Protein AF-0000000086747877 (afdb_homodimer)

Secondary structure (DSSP, 8-state):
-HHHHHHHHHHHHH-SSHHHHHHHHHHHHHHHHT-SEEEEEEEETTTTEEEEEEEESS---TT---EEETTSHHHHHHHHHTS-EEES-GGGSTT----GGGT-TT--EEEEEEEEETTEEEEEEEEEESS-----HHHHHHHHHHHHHHHHHHHHHHHHHTTSS---SEEE-EEEE--EEEEEEE----SPPGGG----B-S-HHHHHHHHHHHHHHHHHHHHHHHHHHHHTT-HHHHHHHHHHHHHHT-HHHHHHHHHHHHTTB-HHHHHHHHHHHHHHHHHSSS-HHHHHHHHHHHHHHHHHHHHH--S--------SSEEEEESS--HHHHHHS-GGGEEEEEESS--TTSHHHHHHHHHT--EEES----HHHHTTSEEEEETTTTEEEES--HHHHHHHHHHHHHHHHHHHHHHHTTTSPPB-TT--B-EEEEEESS-HHHHHHHGGG-S-EEEEETHHHHHHSSSPPPHHHHHHHHHHHHHHSTTS-EEEEPP--BTTB-BTTB----SSGGGSS-THHHHHH-HHHHHHHHHHHHHHTTTT--EEEEE-S--SHHHHHHHHHHHHHHHHHHHHHHTS--PPPEEEEEE-SGGGGG-HHHHTTT-SEEEE-HHHHHHHHHT--TT-TTTGGG--TT-HHHHHHHHHHHHHHHHHT-EEEE-SHHHHSHHHHHHHHHHT--EEEE-GGGHHHHHHHHHT--HHHHHHHHHHHTT--SHHHHHHHHHHHHHHTT-GGGTTTT-/-HHHHHHHHHHHHH-SSHHHHHHHHHHHHHHHHT-SEEEEEEEETTTTEEEEEEEESS---TTPPPEEETTSHHHHHHHHHTS-EEES-GGGSTT----GGGT-TT--EEEEEEEEETTEEEEEEEEEESS-----HHHHHHHHHHHHHHHHHHHHHHHHHTTSS---SEEE-EEEE--EEEEEEE----SPPGGG----B-S-HHHHHHHHHHHHHHHHHHHHHHHHHHHHTT-HHHHHHHHHHHHHHT-HHHHHHHHHHHHTTB-HHHHHHHHHHHHHHHHHSSS-HHHHHHHHHHHHHHHHHHHHH--S--------SSEEEEESS--HHHHHHS-GGGEEEEEESS--TTSHHHHHHHHHT--EEES----HHHHTTSEEEEETTTTEEEES--HHHHHHHHHHHHHHHHHHHHHHHTTTSPPB-TT--B-EEEEEESS-HHHHHHHGGG-S-EEEEETHHHHHHSSSPPPHHHHHHHHHHHHHHSTTS-EEEEPP--BTTB-BTTB----SSGGGSS-THHHHHH-HHHHHHHHHHHHHHTTTT--EEEEE-S--SHHHHHHHHHHHHHHHHHHHHHHTS--PPPEEEEEE-SGGGGG-HHHHTTT-SEEEE-HHHHHHHHHT--TT-TTTGGG--TT-HHHHHHHHHHHHHHHHHT-EEEE-SHHHHSHHHHHHHHHHT--EEEE-GGGHHHHHHHHHT--HHHHHHHHHHHTT--SHHHHHHHHHHHHHHTT-GGGTGGG-

Radius of gyration: 33.47 Å; Cα contacts (8 Å, |Δi|>4): 2995; chains: 2; bounding box: 90×85×96 Å

Solvent-accessible surface area (backbone atoms only — not comparable to full-atom values): 74821 Å² total; per-residue (Å²): 101,60,68,52,46,49,49,42,50,49,52,36,68,65,38,89,44,70,69,58,15,41,41,48,40,22,46,51,48,19,61,68,66,70,41,60,24,15,35,36,30,39,49,37,78,87,80,44,26,27,35,61,74,29,58,29,73,53,52,73,60,87,94,59,86,48,70,37,46,48,82,41,26,55,66,13,47,21,54,73,65,39,30,70,44,76,32,35,45,37,80,77,39,87,48,52,59,87,52,77,78,31,69,62,83,67,53,20,11,34,38,34,32,38,15,49,44,82,68,35,73,50,22,37,42,35,36,30,24,58,62,75,39,65,78,50,56,67,55,50,14,46,49,51,34,49,27,53,56,42,17,59,56,49,52,53,42,54,54,72,16,77,76,75,46,66,71,64,42,65,46,68,31,43,50,67,13,52,43,68,40,75,32,32,20,38,41,84,71,79,54,51,54,63,85,74,56,59,91,43,74,44,91,55,48,67,60,37,48,52,46,44,51,50,13,46,50,50,43,31,50,47,23,48,49,48,16,48,50,23,43,72,67,69,32,48,47,62,11,43,53,23,46,47,49,29,48,56,63,63,29,62,65,55,49,47,53,35,50,51,36,25,72,74,29,31,28,48,58,31,20,40,38,54,48,28,48,49,50,18,44,57,25,42,68,33,86,45,67,59,31,34,52,44,16,46,47,38,43,49,50,35,17,48,37,41,41,54,54,49,74,63,75,70,69,70,77,74,70,64,77,56,22,23,39,27,31,59,64,72,48,66,64,58,59,68,70,43,61,67,90,27,49,49,26,40,41,23,28,47,44,63,60,59,33,75,39,37,53,50,41,38,50,67,61,31,19,20,28,23,34,24,84,63,58,35,78,76,40,37,76,28,49,30,39,40,30,10,54,68,6,35,36,29,48,64,56,52,68,70,55,46,52,52,49,50,51,51,44,51,50,47,52,51,48,50,52,57,22,53,71,55,31,63,51,82,41,27,32,59,82,59,52,75,38,46,46,22,27,45,46,71,69,48,70,70,59,48,64,72,42,53,74,47,39,62,29,33,57,34,29,52,49,39,53,62,46,54,47,40,83,33,49,71,30,45,67,58,46,16,53,54,49,27,52,56,47,62,74,39,51,91,27,50,35,27,40,32,51,62,53,40,31,48,68,40,62,34,84,67,54,78,76,91,59,70,36,26,82,26,42,64,26,16,43,56,42,35,66,32,36,49,46,63,38,42,39,51,48,35,16,52,55,62,33,28,69,83,60,64,34,50,28,43,30,42,39,62,44,54,53,58,66,58,54,54,54,48,51,53,50,50,53,50,28,49,52,53,47,25,61,75,66,71,43,90,71,85,81,60,52,41,28,41,29,48,28,26,54,19,37,64,66,39,44,66,67,40,47,82,73,37,64,32,38,32,31,33,47,58,54,26,40,27,33,32,51,42,29,36,67,74,37,84,85,35,27,83,74,54,52,77,62,26,40,33,49,50,55,50,50,42,50,40,48,52,45,28,58,73,51,67,38,50,63,36,34,59,17,66,48,45,41,32,62,67,40,34,53,50,41,46,42,65,62,57,50,33,36,10,20,45,74,85,30,49,29,57,46,40,50,50,36,45,60,36,45,68,73,60,38,45,56,50,39,62,53,47,74,66,34,74,40,41,66,56,34,50,51,54,49,50,52,51,30,45,75,58,73,48,32,72,72,52,56,77,56,110,102,62,68,52,46,51,50,42,52,47,51,35,67,66,37,90,42,70,68,58,17,41,43,48,41,22,46,49,47,18,63,66,67,70,41,61,25,16,35,37,29,39,48,37,78,89,79,46,27,28,34,61,73,28,59,29,72,51,52,73,62,87,92,58,85,51,70,37,46,48,82,40,26,56,67,13,48,19,54,72,66,38,30,71,45,76,30,35,44,39,79,76,38,89,50,52,59,88,54,77,76,32,68,61,82,66,54,21,11,34,40,33,34,39,16,49,43,81,67,34,72,49,24,39,41,35,37,31,25,58,60,73,40,66,77,50,58,67,54,52,14,48,50,51,34,49,26,53,57,42,16,60,56,49,52,53,43,54,54,71,17,77,77,76,45,65,70,66,42,64,46,67,30,43,51,68,13,54,42,66,39,76,32,32,20,38,41,84,70,80,52,52,55,62,84,74,55,58,91,43,73,43,91,55,47,66,59,37,48,52,45,44,51,50,12,47,50,50,43,32,50,47,22,47,51,50,16,47,51,22,43,72,66,69,32,50,44,63,12,41,54,23,46,47,50,28,48,56,62,64,28,63,64,55,48,47,54,34,51,51,35,23,72,74,27,32,28,49,58,31,20,42,39,53,49,29,48,49,51,17,44,56,25,43,67,34,85,45,68,60,31,34,51,44,16,47,48,36,43,49,49,36,18,48,37,42,41,54,54,48,74,61,75,69,70,70,79,74,69,63,76,56,21,23,40,28,32,58,63,73,46,66,66,59,59,69,70,43,61,66,91,26,50,48,28,39,41,20,28,48,46,64,60,58,33,74,42,36,54,50,41,38,55,66,61,29,19,19,29,23,32,27,85,63,59,37,78,75,38,38,77,28,49,30,38,41,30,10,54,68,5,34,35,28,46,65,55,52,68,68,56,47,51,52,50,50,50,50,46,52,49,46,51,52,49,50,51,57,20,54,72,55,30,64,50,82,40,27,31,60,82,58,52,74,38,46,44,22,27,45,46,68,71,49,69,70,59,49,65,73,42,52,76,47,38,62,28,34,57,33,29,52,50,39,53,63,46,54,44,39,81,33,49,70,29,46,66,60,47,17,53,54,49,26,52,57,45,60,75,39,52,91,26,50,34,26,40,33,51,62,52,40,31,48,68,39,63,34,83,64,56,78,76,90,61,70,35,28,81,26,44,63,25,15,43,56,41,35,66,32,36,48,48,62,38,44,38,51,47,33,16,51,54,62,32,28,70,83,60,65,33,51,29,43,30,41,38,60,44,55,53,58,66,59,54,54,52,49,49,52,50,51,52,49,27,50,53,52,48,25,61,74,65,72,44,90,72,84,83,60,51,41,27,41,31,48,27,25,53,21,37,65,66,38,44,66,69,41,46,84,72,39,62,32,37,34,31,32,48,60,53,26,38,27,34,31,51,42,31,37,66,73,38,83,86,36,26,83,76,53,51,77,61,26,38,35,48,49,54,50,51,40,50,40,49,53,45,27,58,74,49,68,38,51,64,35,33,58,17,69,48,45,41,32,63,67,41,33,53,52,40,46,43,66,63,57,48,32,37,10,19,44,73,84,30,47,29,57,46,40,50,51,37,46,58,35,47,66,72,60,39,44,56,50,39,62,53,47,74,66,35,74,40,41,67,54,33,51,50,53,50,48,52,52,30,46,73,58,73,47,33,72,72,53,54,76,58,109

pLDDT: mean 80.54, std 14.55, range [32.62, 98.56]

Sequence (1496 aa):
MLMRLREIVEKVAMATNLAEALELLVNETCLAMNTDVCSIYLADHQRRCYYLMATRGLKKPRGRIISLAFDEGVVGQVGQLSELINLADIRSHPSFKYLPQVKEDNFRAFLGVPVIYRRQLQGVLVVQQQEQRLFNESEESFMVTLATQLAVILAQAQTKGLFGHYRQTRIKALAISNGIVMAQGWQDCSQPSLEQVFEASTLDHVAERSRLIKALEDATAECRRLSKRFTTGSQKETAAIFDLYSYILNDPQLKQDLFSCIEQGYVAQWAVKQVIERYAEQFANLQDAYMRERASDLRALGQRLLFHLDDSPTVRHQWPEWFILVADELSANLLAEMPQERLAGVIVRDGATHSHSAILVRAMGIPAIMGADIQPELLHNRMLILDGFRGEVFIEPEPLISQEYKQIIEEEKALNKLAEGDVDQEARLKSGERILVQLNAGLSLKYELQIGNSIDGVGLYRTEISFMLHRGFPSEDEQKARYQEMLQLFPDKPVVLRTLDIGADKQLPYMPIREENPCLGWRGIRVTLDQPEIFLIQLRAMLRANVNTGNLKILLPMVTSMEEVDEAKRLIDRAKEEVEQILARQIPMPQLGVMIEVPSVIFLLPQLKNRVDFVSIGTNDLTQYLLAVDRNNTHVASLYDCLHPAVIRALKLVFENSQQAGLAISVCGEMAGSPMGALVLIGLGYRSLSMSGCSVPRIKYLLRHLEIAQVEKLMAEVLQAETSVRVKELSATFMEQHGVGGLVRGGIMLMRLREIVEKVAMATNLAEALELLVNETCLAMNTDVCSIYLADHQRRCYYLMATRGLKKPRGRIISLAFDEGVVGQVGQLSELINLADIRSHPSFKYLPQVKEDNFRAFLGVPVIYRRQLQGVLVVQQQEQRLFNESEESFMVTLATQLAVILAQAQTKGLFGHYRQTRIKALAISNGIVMAQGWQDCSQPSLEQVFEASTLDHVAERSRLIKALEDATAECRRLSKRFTTGSQKETAAIFDLYSYILNDPQLKQDLFSCIEQGYVAQWAVKQVIERYAEQFANLQDAYMRERASDLRALGQRLLFHLDDSPTVRHQWPEWFILVADELSANLLAEMPQERLAGVIVRDGATHSHSAILVRAMGIPAIMGADIQPELLHNRMLILDGFRGEVFIEPEPLISQEYKQIIEEEKALNKLAEGDVDQEARLKSGERILVQLNAGLSLKYELQIGNSIDGVGLYRTEISFMLHRGFPSEDEQKARYQEMLQLFPDKPVVLRTLDIGADKQLPYMPIREENPCLGWRGIRVTLDQPEIFLIQLRAMLRANVNTGNLKILLPMVTSMEEVDEAKRLIDRAKEEVEQILARQIPMPQLGVMIEVPSVIFLLPQLKNRVDFVSIGTNDLTQYLLAVDRNNTHVASLYDCLHPAVIRALKLVFENSQQAGLAISVCGEMAGSPMGALVLIGLGYRSLSMSGCSVPRIKYLLRHLEIAQVEKLMAEVLQAETSVRVKELSATFMEQHGVGGLVRGGI

Organism: NCBI:txid471575

Nearest PDB structures (foldseek):
  2wqd-assembly1_A-2  TM=7.455E-01  e=3.835E-37  Staphylococcus aureus
  2kx9-assembly1_A  TM=5.385E-01  e=4.037E-38  Escherichia coli K-12
  2l5h-assembly1_B  TM=5.417E-01  e=1.137E-37  Escherichia coli
  2hro-assembly1_A-2  TM=5.615E-01  e=1.285E-35  Staphylococcus carnosus
  2xz7-assembly1_A  TM=9.435E-01  e=6.106E-25  Caldanaerobacter subterraneus subsp. tengcongensis

Structure (mmCIF, N/CA/C/O backbone):
data_AF-0000000086747877-model_v1
#
loop_
_entity.id
_entity.type
_entity.pdbx_description
1 polymer 'phosphoenolpyruvate--protein phosphotransferase'
#
loop_
_atom_site.group_PDB
_atom_site.id
_atom_site.type_symbol
_atom_site.label_atom_id
_atom_site.label_alt_id
_atom_site.label_comp_id
_atom_site.label_asym_id
_atom_site.label_entity_id
_atom_site.label_seq_id
_atom_site.pdbx_PDB_ins_code
_atom_site.Cartn_x
_atom_site.Cartn_y
_atom_site.Cartn_z
_atom_site.occupancy
_atom_site.B_iso_or_equiv
_atom_site.auth_seq_id
_atom_site.auth_comp_id
_atom_site.auth_asym_id
_atom_site.auth_atom_id
_atom_site.pdbx_PDB_model_num
ATOM 1 N N . MET A 1 1 ? 10.438 31.875 -8.023 1 53.09 1 MET A N 1
ATOM 2 C CA . MET A 1 1 ? 11.539 30.938 -7.836 1 53.09 1 MET A CA 1
ATOM 3 C C . MET A 1 1 ? 11.062 29.5 -7.949 1 53.09 1 MET A C 1
ATOM 5 O O . MET A 1 1 ? 11.719 28.672 -8.586 1 53.09 1 MET A O 1
ATOM 9 N N . LEU A 1 2 ? 9.867 29.312 -7.617 1 51.78 2 LEU A N 1
ATOM 10 C CA . LEU A 1 2 ? 9.398 27.922 -7.633 1 51.78 2 LEU A CA 1
ATOM 11 C C . LEU A 1 2 ? 9.062 27.484 -9.055 1 51.78 2 LEU A C 1
ATOM 13 O O . LEU A 1 2 ? 9.367 26.359 -9.445 1 51.78 2 LEU A O 1
ATOM 17 N N . MET A 1 3 ? 8.438 28.438 -9.773 1 52.31 3 MET A N 1
ATOM 18 C CA . MET A 1 3 ? 8.141 28.094 -11.164 1 52.31 3 MET A CA 1
ATOM 19 C C . MET A 1 3 ? 9.43 27.844 -11.945 1 52.31 3 MET A C 1
ATOM 21 O O . MET A 1 3 ? 9.477 26.938 -12.789 1 52.31 3 MET A O 1
ATOM 25 N N . ARG A 1 4 ? 10.312 28.656 -11.484 1 63.5 4 ARG A N 1
ATOM 26 C CA . ARG A 1 4 ? 11.594 28.5 -12.156 1 63.5 4 ARG A CA 1
ATOM 27 C C . ARG A 1 4 ? 12.227 27.156 -11.812 1 63.5 4 ARG A C 1
ATOM 29 O O . ARG A 1 4 ? 12.891 26.531 -12.648 1 63.5 4 ARG A O 1
ATOM 36 N N . LEU A 1 5 ? 11.93 26.781 -10.641 1 69 5 LEU A N 1
ATOM 37 C CA . LEU A 1 5 ? 12.445 25.5 -10.203 1 69 5 LEU A CA 1
ATOM 38 C C . LEU A 1 5 ? 11.93 24.375 -11.086 1 69 5 LEU A C 1
ATOM 40 O O . LEU A 1 5 ? 12.703 23.531 -11.547 1 69 5 LEU A O 1
ATOM 44 N N . ARG A 1 6 ? 10.742 24.422 -11.266 1 60.44 6 ARG A N 1
ATOM 45 C CA . ARG A 1 6 ? 10.117 23.375 -12.07 1 60.44 6 ARG A CA 1
ATOM 46 C C . ARG A 1 6 ? 10.641 23.406 -13.5 1 60.44 6 ARG A C 1
ATOM 48 O O . ARG A 1 6 ? 10.898 22.344 -14.094 1 60.44 6 ARG A O 1
ATOM 55 N N . GLU A 1 7 ? 10.68 24.609 -13.938 1 64.19 7 GLU A N 1
ATOM 56 C CA . GLU A 1 7 ? 11.188 24.766 -15.297 1 64.19 7 GLU A CA 1
ATOM 57 C C . GLU A 1 7 ? 12.594 24.188 -15.422 1 64.19 7 GLU A C 1
ATOM 59 O O . GLU A 1 7 ? 12.914 23.547 -16.422 1 64.19 7 GLU A O 1
ATOM 64 N N . ILE A 1 8 ? 13.266 24.484 -14.445 1 74.38 8 ILE A N 1
ATOM 65 C CA . ILE A 1 8 ? 14.648 24.016 -14.469 1 74.38 8 ILE A CA 1
ATOM 66 C C . ILE A 1 8 ? 14.68 22.5 -14.445 1 74.38 8 ILE A C 1
ATOM 68 O O . ILE A 1 8 ? 15.359 21.875 -15.258 1 74.38 8 ILE A O 1
ATOM 72 N N . VAL A 1 9 ? 13.875 21.984 -13.594 1 71.69 9 VAL A N 1
ATOM 73 C CA . VAL A 1 9 ? 13.883 20.531 -13.422 1 71.69 9 VAL A CA 1
ATOM 74 C C . VAL A 1 9 ? 13.375 19.859 -14.695 1 71.69 9 VAL A C 1
ATOM 76 O O . VAL A 1 9 ? 13.922 18.844 -15.133 1 71.69 9 VAL A O 1
ATOM 79 N N . GLU A 1 10 ? 12.445 20.438 -15.219 1 63.12 10 GLU A N 1
ATOM 80 C CA . GLU A 1 10 ? 11.883 19.891 -16.453 1 63.12 10 GLU A CA 1
ATOM 81 C C . GLU A 1 10 ? 12.883 19.969 -17.594 1 63.12 10 GLU A C 1
ATOM 83 O O . GLU A 1 10 ? 13.008 19.016 -18.391 1 63.12 10 GLU A O 1
ATOM 88 N N . LYS A 1 11 ? 13.492 21.094 -17.688 1 68.06 11 LYS A N 1
ATOM 89 C CA . LYS A 1 11 ? 14.477 21.281 -18.734 1 68.06 11 LYS A CA 1
ATOM 90 C C . LYS A 1 11 ? 15.633 20.297 -18.609 1 68.06 11 LYS A C 1
ATOM 92 O O . LYS A 1 11 ? 16.109 19.75 -19.609 1 68.06 11 LYS A O 1
ATOM 97 N N . VAL A 1 12 ? 15.938 20.109 -17.391 1 72.12 12 VAL A N 1
ATOM 98 C CA . VAL A 1 12 ? 17.047 19.203 -17.109 1 72.12 12 VAL A CA 1
ATOM 99 C C . VAL A 1 12 ? 16.625 17.766 -17.422 1 72.12 12 VAL A C 1
ATOM 101 O O . VAL A 1 12 ? 17.406 17 -17.984 1 72.12 12 VAL A O 1
ATOM 104 N N . ALA A 1 13 ? 15.406 17.5 -17.047 1 63.75 13 ALA A N 1
ATOM 105 C CA . ALA A 1 13 ? 14.898 16.156 -17.266 1 63.75 13 ALA A CA 1
ATOM 106 C C . ALA A 1 13 ? 14.727 15.859 -18.75 1 63.75 13 ALA A C 1
ATOM 108 O O . ALA A 1 13 ? 14.867 14.719 -19.188 1 63.75 13 ALA A O 1
ATOM 109 N N . MET A 1 14 ? 14.461 16.859 -19.531 1 56.59 14 MET A N 1
ATOM 110 C CA . MET A 1 14 ? 14.188 16.734 -20.953 1 56.59 14 MET A CA 1
ATOM 111 C C . MET A 1 14 ? 15.484 16.703 -21.75 1 56.59 14 MET A C 1
ATOM 113 O O . MET A 1 14 ? 15.492 16.312 -22.922 1 56.59 14 MET A O 1
ATOM 117 N N . ALA A 1 15 ? 16.5 17.141 -21.141 1 59.69 15 ALA A N 1
ATOM 118 C CA . ALA A 1 15 ? 17.766 17.219 -21.859 1 59.69 15 ALA A CA 1
ATOM 119 C C . ALA A 1 15 ? 18.25 15.836 -22.266 1 59.69 15 ALA A C 1
ATOM 121 O O . ALA A 1 15 ? 18.094 14.867 -21.5 1 59.69 15 ALA A O 1
ATOM 122 N N . THR A 1 16 ? 18.578 15.734 -23.438 1 54.97 16 THR A N 1
ATOM 123 C CA . THR A 1 16 ? 18.984 14.461 -24.031 1 54.97 16 THR A CA 1
ATOM 124 C C . THR A 1 16 ? 20.344 14.023 -23.484 1 54.97 16 THR A C 1
ATOM 126 O O . THR A 1 16 ? 20.625 12.82 -23.391 1 54.97 16 THR A O 1
ATOM 129 N N . ASN A 1 17 ? 21.234 15.062 -23.234 1 63.62 17 ASN A N 1
ATOM 130 C CA . ASN A 1 17 ? 22.578 14.812 -22.75 1 63.62 17 ASN A CA 1
ATOM 131 C C . ASN A 1 17 ? 22.797 15.453 -21.375 1 63.62 17 ASN A C 1
ATOM 133 O O . ASN A 1 17 ? 22.297 16.547 -21.094 1 63.62 17 ASN A O 1
ATOM 137 N N . LEU A 1 18 ? 23.484 14.68 -20.5 1 73.75 18 LEU A N 1
ATOM 138 C CA . LEU A 1 18 ? 23.719 15.125 -19.125 1 73.75 18 LEU A CA 1
ATOM 139 C C . LEU A 1 18 ? 24.484 16.438 -19.109 1 73.75 18 LEU A C 1
ATOM 141 O O . LEU A 1 18 ? 24.188 17.328 -18.297 1 73.75 18 LEU A O 1
ATOM 145 N N . ALA A 1 19 ? 25.516 16.469 -19.984 1 74 19 ALA A N 1
ATOM 146 C CA . ALA A 1 19 ? 26.344 17.672 -20 1 74 19 ALA A CA 1
ATOM 147 C C . ALA A 1 19 ? 25.516 18.906 -20.328 1 74 19 ALA A C 1
ATOM 149 O O . ALA A 1 19 ? 25.672 19.969 -19.703 1 74 19 ALA A O 1
ATOM 150 N N . GLU A 1 20 ? 24.719 18.672 -21.312 1 77.44 20 GLU A N 1
ATOM 151 C CA . GLU A 1 20 ? 23.859 19.766 -21.703 1 77.44 20 GLU A CA 1
ATOM 152 C C . GLU A 1 20 ? 22.844 20.094 -20.609 1 77.44 20 GLU A C 1
ATOM 154 O O . GLU A 1 20 ? 22.531 21.266 -20.375 1 77.44 20 GLU A O 1
ATOM 159 N N . ALA A 1 21 ? 22.375 19.094 -20.031 1 80.81 21 ALA A N 1
ATOM 160 C CA . ALA A 1 21 ? 21.406 19.266 -18.953 1 80.81 21 ALA A CA 1
ATOM 161 C C . ALA A 1 21 ? 22.016 20.062 -17.797 1 80.81 21 ALA A C 1
ATOM 163 O O . ALA A 1 21 ? 21.359 20.938 -17.219 1 80.81 21 ALA A O 1
ATOM 164 N N . LEU A 1 22 ? 23.234 19.781 -17.516 1 86.44 22 LEU A N 1
ATOM 165 C CA . LEU A 1 22 ? 23.891 20.438 -16.391 1 86.44 22 LEU A CA 1
ATOM 166 C C . LEU A 1 22 ? 24.234 21.875 -16.719 1 86.44 22 LEU A C 1
ATOM 168 O O . LEU A 1 22 ? 24.188 22.75 -15.836 1 86.44 22 LEU A O 1
ATOM 172 N N . GLU A 1 23 ? 24.594 22.062 -17.953 1 86.44 23 GLU A N 1
ATOM 173 C CA . GLU A 1 23 ? 24.844 23.438 -18.375 1 86.44 23 GLU A CA 1
ATOM 174 C C . GLU A 1 23 ? 23.578 24.281 -18.281 1 86.44 23 GLU A C 1
ATOM 176 O O . GLU A 1 23 ? 23.641 25.438 -17.859 1 86.44 23 GLU A O 1
ATOM 181 N N . LEU A 1 24 ? 22.578 23.625 -18.719 1 86.06 24 LEU A N 1
ATOM 182 C CA . LEU A 1 24 ? 21.297 24.312 -18.641 1 86.06 24 LEU A CA 1
ATOM 183 C C . LEU A 1 24 ? 20.922 24.562 -17.172 1 86.06 24 LEU A C 1
ATOM 185 O O . LEU A 1 24 ? 20.375 25.625 -16.844 1 86.06 24 LEU A O 1
ATOM 189 N N . LEU A 1 25 ? 21.156 23.656 -16.359 1 88.19 25 LEU A N 1
ATOM 190 C CA . LEU A 1 25 ? 20.859 23.75 -14.938 1 88.19 25 LEU A CA 1
ATOM 191 C C . LEU A 1 25 ? 21.578 24.953 -14.312 1 88.19 25 LEU A C 1
ATOM 193 O O . LEU A 1 25 ? 20.953 25.766 -13.633 1 88.19 25 LEU A O 1
ATOM 197 N N . VAL A 1 26 ? 22.875 25.047 -14.555 1 91.69 26 VAL A N 1
ATOM 198 C CA . VAL A 1 26 ? 23.672 26.094 -13.906 1 91.69 26 VAL A CA 1
ATOM 199 C C . VAL A 1 26 ? 23.281 27.469 -14.469 1 91.69 26 VAL A C 1
ATOM 201 O O . VAL A 1 26 ? 23.281 28.469 -13.742 1 91.69 26 VAL A O 1
ATOM 204 N N . ASN A 1 27 ? 22.984 27.469 -15.703 1 89.56 27 ASN A N 1
ATOM 205 C CA . ASN A 1 27 ? 22.594 28.734 -16.312 1 89.56 27 ASN A CA 1
ATOM 206 C C . ASN A 1 27 ? 21.234 29.219 -15.773 1 89.56 27 ASN A C 1
ATOM 208 O O . ASN A 1 27 ? 21.094 30.391 -15.414 1 89.56 27 ASN A O 1
ATOM 212 N N . GLU A 1 28 ? 20.344 28.328 -15.789 1 88 28 GLU A N 1
ATOM 213 C CA . GLU A 1 28 ? 19 28.688 -15.336 1 88 28 GLU A CA 1
ATOM 214 C C . GLU A 1 28 ? 19 29.016 -13.844 1 88 28 GLU A C 1
ATOM 216 O O . GLU A 1 28 ? 18.234 29.875 -13.398 1 88 28 GLU A O 1
ATOM 221 N N . THR A 1 29 ? 19.734 28.344 -13.062 1 90.38 29 THR A N 1
ATOM 222 C CA . THR A 1 29 ? 19.828 28.609 -11.633 1 90.38 29 THR A CA 1
ATOM 223 C C . THR A 1 29 ? 20.406 30 -11.375 1 90.38 29 THR A C 1
ATOM 225 O O . THR A 1 29 ? 19.922 30.734 -10.508 1 90.38 29 THR A O 1
ATOM 228 N N . CYS A 1 30 ? 21.422 30.344 -12.117 1 89.5 30 CYS A N 1
ATOM 229 C CA . CYS A 1 30 ? 22.031 31.656 -12 1 89.5 30 CYS A CA 1
ATOM 230 C C . CYS A 1 30 ? 21.016 32.75 -12.312 1 89.5 30 CYS A C 1
ATOM 232 O O . CYS A 1 30 ? 20.969 33.781 -11.633 1 89.5 30 CYS A O 1
ATOM 234 N N . LEU A 1 31 ? 20.281 32.438 -13.273 1 85.5 31 LEU A N 1
ATOM 235 C CA . LEU A 1 31 ? 19.281 33.406 -13.688 1 85.5 31 LEU A CA 1
ATOM 236 C C . LEU A 1 31 ? 18.156 33.531 -12.656 1 85.5 31 LEU A C 1
ATOM 238 O O . LEU A 1 31 ? 17.703 34.625 -12.352 1 85.5 31 LEU A O 1
ATOM 242 N N . ALA A 1 32 ? 17.734 32.406 -12.172 1 84.25 32 ALA A N 1
ATOM 243 C CA . ALA A 1 32 ? 16.641 32.375 -11.219 1 84.25 32 ALA A CA 1
ATOM 244 C C . ALA A 1 32 ? 17.016 33.031 -9.898 1 84.25 32 ALA A C 1
ATOM 246 O O . ALA A 1 32 ? 16.188 33.688 -9.258 1 84.25 32 ALA A O 1
ATOM 247 N N . MET A 1 33 ? 18.266 32.875 -9.484 1 88.56 33 MET A N 1
ATOM 248 C CA . MET A 1 33 ? 18.703 33.375 -8.188 1 88.56 33 MET A CA 1
ATOM 249 C C . MET A 1 33 ? 19.453 34.719 -8.336 1 88.56 33 MET A C 1
ATOM 251 O O . MET A 1 33 ? 19.781 35.344 -7.344 1 88.56 33 MET A O 1
ATOM 255 N N . ASN A 1 34 ? 19.641 35.156 -9.547 1 85.88 34 ASN A N 1
ATOM 256 C CA . ASN A 1 34 ? 20.375 36.375 -9.836 1 85.88 34 ASN A CA 1
ATOM 257 C C . ASN A 1 34 ? 21.766 36.375 -9.195 1 85.88 34 ASN A C 1
ATOM 259 O O . ASN A 1 34 ? 22.109 37.281 -8.453 1 85.88 34 ASN A O 1
ATOM 263 N N . THR A 1 35 ? 22.406 35.344 -9.414 1 91.12 35 THR A N 1
ATOM 264 C CA . THR A 1 35 ? 23.75 35.188 -8.875 1 91.12 35 THR A CA 1
ATOM 265 C C . THR A 1 35 ? 24.797 35.281 -9.984 1 91.12 35 THR A C 1
ATOM 267 O O . THR A 1 35 ? 24.453 35.219 -11.164 1 91.12 35 THR A O 1
ATOM 270 N N . ASP A 1 36 ? 26.031 35.406 -9.641 1 90.62 36 ASP A N 1
ATOM 271 C CA . ASP A 1 36 ? 27.109 35.562 -10.617 1 90.62 36 ASP A CA 1
ATOM 272 C C . ASP A 1 36 ? 27.625 34.219 -11.102 1 90.62 36 ASP A C 1
ATOM 274 O O . ASP A 1 36 ? 28.016 34.062 -12.258 1 90.62 36 ASP A O 1
ATOM 278 N N . VAL A 1 37 ? 27.625 33.344 -10.148 1 91.75 37 VAL A N 1
ATOM 279 C CA . VAL A 1 37 ? 28.219 32.062 -10.477 1 91.75 37 VAL A CA 1
ATOM 280 C C . VAL A 1 37 ? 27.281 30.938 -10.008 1 91.75 37 VAL A C 1
ATOM 282 O O . VAL A 1 37 ? 26.656 31.047 -8.953 1 91.75 37 VAL A O 1
ATOM 285 N N . CYS A 1 38 ? 27.109 29.922 -10.711 1 93.75 38 CYS A N 1
ATOM 286 C CA . CYS A 1 38 ? 26.531 28.641 -10.32 1 93.75 38 CYS A CA 1
ATOM 287 C C . CYS A 1 38 ? 27.328 27.484 -10.883 1 93.75 38 CYS A C 1
ATOM 289 O O . CYS A 1 38 ? 27.641 27.453 -12.078 1 93.75 38 CYS A O 1
ATOM 291 N N . SER A 1 39 ? 27.75 26.594 -10.016 1 92.44 39 SER A N 1
ATOM 292 C CA . SER A 1 39 ? 28.547 25.453 -10.43 1 92.44 39 SER A CA 1
ATOM 293 C C . SER A 1 39 ? 28 24.141 -9.852 1 92.44 39 SER A C 1
ATOM 295 O O . SER A 1 39 ? 27.375 24.156 -8.789 1 92.44 39 SER A O 1
ATOM 297 N N . ILE A 1 40 ? 28.203 23.141 -10.555 1 92 40 ILE A N 1
ATOM 298 C CA . ILE A 1 40 ? 27.812 21.812 -10.062 1 92 40 ILE A CA 1
ATOM 299 C C . ILE A 1 40 ? 29.016 20.875 -10.117 1 92 40 ILE A C 1
ATOM 301 O O . ILE A 1 40 ? 29.703 20.797 -11.141 1 92 40 ILE A O 1
ATOM 305 N N . TYR A 1 41 ? 29.297 20.328 -9.016 1 90.12 41 TYR A N 1
ATOM 306 C CA . TYR A 1 41 ? 30.375 19.359 -8.867 1 90.12 41 TYR A CA 1
ATOM 307 C C . TYR A 1 41 ? 29.812 17.953 -8.688 1 90.12 41 TYR A C 1
ATOM 309 O O . TYR A 1 41 ? 28.938 17.734 -7.848 1 90.12 41 TYR A O 1
ATOM 317 N N . LEU A 1 42 ? 30.234 16.984 -9.422 1 88.88 42 LEU A N 1
ATOM 318 C CA . LEU A 1 42 ? 29.781 15.609 -9.281 1 88.88 42 LEU A CA 1
ATOM 319 C C . LEU A 1 42 ? 30.812 14.773 -8.523 1 88.88 42 LEU A C 1
ATOM 321 O O . LEU A 1 42 ? 32.031 14.953 -8.719 1 88.88 42 LEU A O 1
ATOM 325 N N . ALA A 1 43 ? 30.328 13.961 -7.688 1 88.06 43 ALA A N 1
ATOM 326 C CA . ALA A 1 43 ? 31.203 13.164 -6.836 1 88.06 43 ALA A CA 1
ATOM 327 C C . ALA A 1 43 ? 31.578 11.852 -7.512 1 88.06 43 ALA A C 1
ATOM 329 O O . ALA A 1 43 ? 30.719 11.172 -8.086 1 88.06 43 ALA A O 1
ATOM 330 N N . ASP A 1 44 ? 32.75 11.57 -7.57 1 78.25 44 ASP A N 1
ATOM 331 C CA . ASP A 1 44 ? 33.312 10.273 -7.957 1 78.25 44 ASP A CA 1
ATOM 332 C C . ASP A 1 44 ? 33.844 9.531 -6.742 1 78.25 44 ASP A C 1
ATOM 334 O O . ASP A 1 44 ? 34.969 9.812 -6.285 1 78.25 44 ASP A O 1
ATOM 338 N N . HIS A 1 45 ? 33.188 8.641 -6.273 1 79 45 HIS A N 1
ATOM 339 C CA . HIS A 1 45 ? 33.5 7.965 -5.023 1 79 45 HIS A CA 1
ATOM 340 C C . HIS A 1 45 ? 34.688 7.02 -5.215 1 79 45 HIS A C 1
ATOM 342 O O . HIS A 1 45 ? 35.406 6.715 -4.258 1 79 45 HIS A O 1
ATOM 348 N N . GLN A 1 46 ? 34.906 6.535 -6.395 1 69.62 46 GLN A N 1
ATOM 349 C CA . GLN A 1 46 ? 36.031 5.656 -6.664 1 69.62 46 GLN A CA 1
ATOM 350 C C . GLN A 1 46 ? 37.344 6.414 -6.562 1 69.62 46 GLN A C 1
ATOM 352 O O . GLN A 1 46 ? 38.281 5.941 -5.934 1 69.62 46 GLN A O 1
ATOM 357 N N . ARG A 1 47 ? 37.406 7.629 -7.207 1 74.12 47 ARG A N 1
ATOM 358 C CA . ARG A 1 47 ? 38.625 8.445 -7.215 1 74.12 47 ARG A CA 1
ATOM 359 C C . ARG A 1 47 ? 38.625 9.422 -6.047 1 74.12 47 ARG A C 1
ATOM 361 O O . ARG A 1 47 ? 39.625 10.125 -5.82 1 74.12 47 ARG A O 1
ATOM 368 N N . ARG A 1 48 ? 37.5 9.43 -5.285 1 81.88 48 ARG A N 1
ATOM 369 C CA . ARG A 1 48 ? 37.375 10.281 -4.113 1 81.88 48 ARG A CA 1
ATOM 370 C C . ARG A 1 48 ? 37.625 11.742 -4.465 1 81.88 48 ARG A C 1
ATOM 372 O O . ARG A 1 48 ? 38.438 12.406 -3.84 1 81.88 48 ARG A O 1
ATOM 379 N N . CYS A 1 49 ? 37 12.141 -5.504 1 86.38 49 CYS A N 1
ATOM 380 C CA . CYS A 1 49 ? 37.156 13.531 -5.918 1 86.38 49 CYS A CA 1
ATOM 381 C C . CYS A 1 49 ? 35.844 14.062 -6.504 1 86.38 49 CYS A C 1
ATOM 383 O O . CYS A 1 49 ? 34.938 13.289 -6.781 1 86.38 49 CYS A O 1
ATOM 385 N N . TYR A 1 50 ? 35.781 15.414 -6.602 1 88.81 50 TYR A N 1
ATOM 386 C CA . TYR A 1 50 ? 34.688 16.109 -7.27 1 88.81 50 TYR A CA 1
ATOM 387 C C . TYR A 1 50 ? 35.094 16.609 -8.641 1 88.81 50 TYR A C 1
ATOM 389 O O . TYR A 1 50 ? 36.219 17.094 -8.812 1 88.81 50 TYR A O 1
ATOM 397 N N . TYR A 1 51 ? 34.312 16.422 -9.633 1 85.25 51 TYR A N 1
ATOM 398 C CA . TYR A 1 51 ? 34.562 16.984 -10.961 1 85.25 51 TYR A CA 1
ATOM 399 C C . TYR A 1 51 ? 33.656 18.172 -11.227 1 85.25 51 TYR A C 1
ATOM 401 O O . TYR A 1 51 ? 32.438 18.109 -11 1 85.25 51 TYR A O 1
ATOM 409 N N . LEU A 1 52 ? 34.281 19.25 -11.562 1 88.69 52 LEU A N 1
ATOM 410 C CA . LEU A 1 52 ? 33.469 20.359 -12.031 1 88.69 52 LEU A CA 1
ATOM 411 C C . LEU A 1 52 ? 32.844 20.062 -13.383 1 88.69 52 LEU A C 1
ATOM 413 O O . LEU A 1 52 ? 33.531 20.016 -14.398 1 88.69 52 LEU A O 1
ATOM 417 N N . MET A 1 53 ? 31.609 19.906 -13.406 1 85.62 53 MET A N 1
ATOM 418 C CA . MET A 1 53 ? 30.938 19.438 -14.617 1 85.62 53 MET A CA 1
ATOM 419 C C . MET A 1 53 ? 30.406 20.609 -15.438 1 85.62 53 MET A C 1
ATOM 421 O O . MET A 1 53 ? 30.484 20.594 -16.672 1 85.62 53 MET A O 1
ATOM 425 N N . ALA A 1 54 ? 29.812 21.5 -14.758 1 87.69 54 ALA A N 1
ATOM 426 C CA . ALA A 1 54 ? 29.266 22.672 -15.422 1 87.69 54 ALA A CA 1
ATOM 427 C C . ALA A 1 54 ? 29.344 23.906 -14.523 1 87.69 54 ALA A C 1
ATOM 429 O O . ALA A 1 54 ? 29.266 23.797 -13.297 1 87.69 54 ALA A O 1
ATOM 430 N N . THR A 1 55 ? 29.594 25 -15.141 1 90.44 55 THR A N 1
ATOM 431 C CA . THR A 1 55 ? 29.656 26.234 -14.383 1 90.44 55 THR A CA 1
ATOM 432 C C . THR A 1 55 ? 29.266 27.438 -15.25 1 90.44 55 THR A C 1
ATOM 434 O O . THR A 1 55 ? 29.453 27.406 -16.469 1 90.44 55 THR A O 1
ATOM 437 N N . ARG A 1 56 ? 28.562 28.172 -14.68 1 90 56 ARG A N 1
ATOM 438 C CA . ARG A 1 56 ? 28.328 29.5 -15.234 1 90 56 ARG A CA 1
ATOM 439 C C . ARG A 1 56 ? 29.016 30.578 -14.414 1 90 56 ARG A C 1
ATOM 441 O O . ARG A 1 56 ? 28.844 30.656 -13.195 1 90 56 ARG A O 1
ATOM 448 N N . GLY A 1 57 ? 29.844 31.406 -15.078 1 84.88 57 GLY A N 1
ATOM 449 C CA . GLY A 1 57 ? 30.516 32.5 -14.383 1 84.88 57 GLY A CA 1
ATOM 450 C C . GLY A 1 57 ? 32 32.25 -14.188 1 84.88 57 GLY A C 1
ATOM 451 O O . GLY A 1 57 ? 32.812 33.188 -14.203 1 84.88 57 GLY A O 1
ATOM 452 N N . LEU A 1 58 ? 32.312 30.969 -13.891 1 81.75 58 LEU A N 1
ATOM 453 C CA . LEU A 1 58 ? 33.719 30.625 -13.766 1 81.75 58 LEU A CA 1
ATOM 454 C C . LEU A 1 58 ? 34.344 30.312 -15.125 1 81.75 58 LEU A C 1
ATOM 456 O O . LEU A 1 58 ? 33.625 30.078 -16.094 1 81.75 58 LEU A O 1
ATOM 460 N N . LYS A 1 59 ? 35.562 30.469 -15.211 1 76.12 59 LYS A N 1
ATOM 461 C CA . LYS A 1 59 ? 36.25 30.141 -16.469 1 76.12 59 LYS A CA 1
ATOM 462 C C . LYS A 1 59 ? 36.688 28.672 -16.469 1 76.12 59 LYS A C 1
ATOM 464 O O . LYS A 1 59 ? 37.5 28.266 -15.656 1 76.12 59 LYS A O 1
ATOM 469 N N . LYS A 1 60 ? 35.875 27.844 -17.062 1 71.31 60 LYS A N 1
ATOM 470 C CA . LYS A 1 60 ? 36.25 26.438 -17.219 1 71.31 60 LYS A CA 1
ATOM 471 C C . LYS A 1 60 ? 37.156 26.25 -18.453 1 71.31 60 LYS A C 1
ATOM 473 O O . LYS A 1 60 ? 36.75 26.547 -19.562 1 71.31 60 LYS A O 1
ATOM 478 N N . PRO A 1 61 ? 38.406 25.984 -18.172 1 61.09 61 PRO A N 1
ATOM 479 C CA . PRO A 1 61 ? 39.25 25.797 -19.359 1 61.09 61 PRO A CA 1
ATOM 480 C C . PRO A 1 61 ? 38.75 24.688 -20.266 1 61.09 61 PRO A C 1
ATOM 482 O O . PRO A 1 61 ? 38.219 23.688 -19.781 1 61.09 61 PRO A O 1
ATOM 485 N N . ARG A 1 62 ? 38.719 24.922 -21.641 1 59.97 62 ARG A N 1
ATOM 486 C CA . ARG A 1 62 ? 38.25 23.953 -22.625 1 59.97 62 ARG A CA 1
ATOM 487 C C . ARG A 1 62 ? 39.156 22.719 -22.625 1 59.97 62 ARG A C 1
ATOM 489 O O . ARG A 1 62 ? 40.375 22.828 -22.672 1 59.97 62 ARG A O 1
ATOM 496 N N . GLY A 1 63 ? 38.562 21.5 -22.359 1 61.38 63 GLY A N 1
ATOM 497 C CA . GLY A 1 63 ? 39.312 20.25 -22.516 1 61.38 63 GLY A CA 1
ATOM 498 C C . GLY A 1 63 ? 39.906 19.734 -21.219 1 61.38 63 GLY A C 1
ATOM 499 O O . GLY A 1 63 ? 40.375 18.609 -21.156 1 61.38 63 GLY A O 1
ATOM 500 N N . ARG A 1 64 ? 40 20.625 -20.188 1 61.75 64 ARG A N 1
ATOM 501 C CA . ARG A 1 64 ? 40.625 20.172 -18.953 1 61.75 64 ARG A CA 1
ATOM 502 C C . ARG A 1 64 ? 39.562 19.812 -17.906 1 61.75 64 ARG A C 1
ATOM 504 O O . ARG A 1 64 ? 38.594 20.531 -17.734 1 61.75 64 ARG A O 1
ATOM 511 N N . ILE A 1 65 ? 39.781 18.719 -17.281 1 74.5 65 ILE A N 1
ATOM 512 C CA . ILE A 1 65 ? 38.906 18.25 -16.203 1 74.5 65 ILE A CA 1
ATOM 513 C C . ILE A 1 65 ? 39.344 18.875 -14.891 1 74.5 65 ILE A C 1
ATOM 515 O O . ILE A 1 65 ? 40.531 18.797 -14.516 1 74.5 65 ILE A O 1
ATOM 519 N N . ILE A 1 66 ? 38.562 19.688 -14.297 1 81.5 66 ILE A N 1
ATOM 520 C CA . ILE A 1 66 ? 38.844 20.25 -12.984 1 81.5 66 ILE A CA 1
ATOM 521 C C . ILE A 1 66 ? 38.312 19.328 -11.898 1 81.5 66 ILE A C 1
ATOM 523 O O . ILE A 1 66 ? 37.094 19.016 -11.883 1 81.5 66 ILE A O 1
ATOM 527 N N . SER A 1 67 ? 39.188 18.859 -11.109 1 85.06 67 SER A N 1
ATOM 528 C CA . SER A 1 67 ? 38.781 17.953 -10.039 1 85.06 67 SER A CA 1
ATOM 529 C C . SER A 1 67 ? 39.219 18.484 -8.68 1 85.06 67 SER A C 1
ATOM 531 O O . SER A 1 67 ? 40.188 19.219 -8.57 1 85.06 67 SER A O 1
ATOM 533 N N . LEU A 1 68 ? 38.375 18.297 -7.73 1 86.56 68 LEU A N 1
ATOM 534 C CA . LEU A 1 68 ? 38.625 18.609 -6.328 1 86.56 68 LEU A CA 1
ATOM 535 C C . LEU A 1 68 ? 38.594 17.344 -5.473 1 86.56 68 LEU A C 1
ATOM 537 O O . LEU A 1 68 ? 37.719 16.5 -5.684 1 86.56 68 LEU A O 1
ATOM 541 N N . ALA A 1 69 ? 39.5 17.266 -4.59 1 85.25 69 ALA A N 1
ATOM 542 C CA . ALA A 1 69 ? 39.438 16.125 -3.67 1 85.25 69 ALA A CA 1
ATOM 543 C C . ALA A 1 69 ? 38.281 16.266 -2.711 1 85.25 69 ALA A C 1
ATOM 545 O O . ALA A 1 69 ? 37.781 17.375 -2.457 1 85.25 69 ALA A O 1
ATOM 546 N N . PHE A 1 70 ? 37.75 15.258 -2.133 1 87.94 70 PHE A N 1
ATOM 547 C CA . PHE A 1 70 ? 36.594 15.227 -1.265 1 87.94 70 PHE A CA 1
ATOM 548 C C . PHE A 1 70 ? 36.812 16.109 -0.039 1 87.94 70 PHE A C 1
ATOM 550 O O . PHE A 1 70 ? 35.844 16.641 0.524 1 87.94 70 PHE A O 1
ATOM 557 N N . ASP A 1 71 ? 38.062 16.281 0.339 1 83.38 71 ASP A N 1
ATOM 558 C CA . ASP A 1 71 ? 38.312 17.047 1.558 1 83.38 71 ASP A CA 1
ATOM 559 C C . ASP A 1 71 ? 38.875 18.422 1.233 1 83.38 71 ASP A C 1
ATOM 561 O O . ASP A 1 71 ? 39.312 19.141 2.127 1 83.38 71 ASP A O 1
ATOM 565 N N . GLU A 1 72 ? 38.688 18.734 0.004 1 83.38 72 GLU A N 1
ATOM 566 C CA . GLU A 1 72 ? 39.312 20 -0.401 1 83.38 72 GLU A CA 1
ATOM 567 C C . GLU A 1 72 ? 38.25 21.094 -0.578 1 83.38 72 GLU A C 1
ATOM 569 O O . GLU A 1 72 ? 37.219 20.875 -1.227 1 83.38 72 GLU A O 1
ATOM 574 N N . GLY A 1 73 ? 38.531 22.234 0.095 1 84.62 73 GLY A N 1
ATOM 575 C CA . GLY A 1 73 ? 37.719 23.422 -0.121 1 84.62 73 GLY A CA 1
ATOM 576 C C . GLY A 1 73 ? 36.406 23.391 0.638 1 84.62 73 GLY A C 1
ATOM 577 O O . GLY A 1 73 ? 36.125 22.438 1.377 1 84.62 73 GLY A O 1
ATOM 578 N N . VAL A 1 74 ? 35.656 24.438 0.385 1 87.69 74 VAL A N 1
ATOM 579 C CA . VAL A 1 74 ? 34.344 24.531 1.024 1 87.69 74 VAL A CA 1
ATOM 580 C C . VAL A 1 74 ? 33.375 23.562 0.373 1 87.69 74 VAL A C 1
ATOM 582 O O . VAL A 1 74 ? 32.469 23.016 1.038 1 87.69 74 VAL A O 1
ATOM 585 N N . VAL A 1 75 ? 33.656 23.281 -0.837 1 89.06 75 VAL A N 1
ATOM 586 C CA . VAL A 1 75 ? 32.844 22.297 -1.557 1 89.06 75 VAL A CA 1
ATOM 587 C C . VAL A 1 75 ? 33.031 20.922 -0.922 1 89.06 75 VAL A C 1
ATOM 589 O O . VAL A 1 75 ? 32.062 20.188 -0.736 1 89.06 75 VAL A O 1
ATOM 592 N N . GLY A 1 76 ? 34.219 20.625 -0.665 1 88.19 76 GLY A N 1
ATOM 593 C CA . GLY A 1 76 ? 34.5 19.375 0.02 1 88.19 76 GLY A CA 1
ATOM 594 C C . GLY A 1 76 ? 33.844 19.281 1.378 1 88.19 76 GLY A C 1
ATOM 595 O O . GLY A 1 76 ? 33.344 18.203 1.767 1 88.19 76 GLY A O 1
ATOM 596 N N . GLN A 1 77 ? 33.75 20.391 2.029 1 89.5 77 GLN A N 1
ATOM 597 C CA . GLN A 1 77 ? 33.094 20.406 3.346 1 89.5 77 GLN A CA 1
ATOM 598 C C . GLN A 1 77 ? 31.594 20.172 3.238 1 89.5 77 GLN A C 1
ATOM 600 O O . GLN A 1 77 ? 31.016 19.516 4.094 1 89.5 77 GLN A O 1
ATOM 605 N N . VAL A 1 78 ? 31.016 20.766 2.254 1 90.38 78 VAL A N 1
ATOM 606 C CA . VAL A 1 78 ? 29.594 20.562 2.016 1 90.38 78 VAL A CA 1
ATOM 607 C C . VAL A 1 78 ? 29.312 19.078 1.798 1 90.38 78 VAL A C 1
ATOM 609 O O . VAL A 1 78 ? 28.344 18.531 2.334 1 90.38 78 VAL A O 1
ATOM 612 N N . GLY A 1 79 ? 30.109 18.406 1.071 1 89.44 79 GLY A N 1
ATOM 613 C CA . GLY A 1 79 ? 29.953 17 0.784 1 89.44 79 GLY A CA 1
ATOM 614 C C . GLY A 1 79 ? 30.203 16.109 1.986 1 89.44 79 GLY A C 1
ATOM 615 O O . GLY A 1 79 ? 29.469 15.148 2.225 1 89.44 79 GLY A O 1
ATOM 616 N N . GLN A 1 80 ? 31.188 16.453 2.713 1 85.12 80 GLN A N 1
ATOM 617 C CA . GLN A 1 80 ? 31.562 15.648 3.875 1 85.12 80 GLN A CA 1
ATOM 618 C C . GLN A 1 80 ? 30.484 15.719 4.961 1 85.12 80 GLN A C 1
ATOM 620 O O . GLN A 1 80 ? 30.125 14.703 5.551 1 85.12 80 GLN A O 1
ATOM 625 N N . LEU A 1 81 ? 30 16.938 5.086 1 83.69 81 LEU A N 1
ATOM 626 C CA . LEU A 1 81 ? 29 17.141 6.129 1 83.69 81 LEU A CA 1
ATOM 627 C C . LEU A 1 81 ? 27.609 16.797 5.613 1 83.69 81 LEU A C 1
ATOM 629 O O . LEU A 1 81 ? 26.688 16.594 6.402 1 83.69 81 LEU A O 1
ATOM 633 N N . SER A 1 82 ? 27.438 16.719 4.355 1 84.81 82 SER A N 1
ATOM 634 C CA . SER A 1 82 ? 26.141 16.5 3.727 1 84.81 82 SER A CA 1
ATOM 635 C C . SER A 1 82 ? 25.109 17.5 4.238 1 84.81 82 SER A C 1
ATOM 637 O O . SER A 1 82 ? 24 17.109 4.602 1 84.81 82 SER A O 1
ATOM 639 N N . GLU A 1 83 ? 25.625 18.703 4.398 1 86.94 83 GLU A N 1
ATOM 640 C CA . GLU A 1 83 ? 24.75 19.781 4.848 1 86.94 83 GLU A CA 1
ATOM 641 C C . GLU A 1 83 ? 24.984 21.047 4.02 1 86.94 83 GLU A C 1
ATOM 643 O O . GLU A 1 83 ? 26.047 21.219 3.422 1 86.94 83 GLU A O 1
ATOM 648 N N . LEU A 1 84 ? 23.969 21.875 4.031 1 88.81 84 LEU A N 1
ATOM 649 C CA . LEU A 1 84 ? 24.094 23.141 3.338 1 88.81 84 LEU A CA 1
ATOM 650 C C . LEU A 1 84 ? 25 24.094 4.113 1 88.81 84 LEU A C 1
ATOM 652 O O . LEU A 1 84 ? 24.984 24.125 5.344 1 88.81 84 LEU A O 1
ATOM 656 N N . ILE A 1 85 ? 25.875 24.828 3.402 1 89.5 85 ILE A N 1
ATOM 657 C CA . ILE A 1 85 ? 26.75 25.844 3.992 1 89.5 85 ILE A CA 1
ATOM 658 C C . ILE A 1 85 ? 26.469 27.188 3.342 1 89.5 85 ILE A C 1
ATOM 660 O O . ILE A 1 85 ? 26.516 27.312 2.115 1 89.5 85 ILE A O 1
ATOM 664 N N . ASN A 1 86 ? 26.047 28.109 4.102 1 91.75 86 ASN A N 1
ATOM 665 C CA . ASN A 1 86 ? 25.797 29.484 3.686 1 91.75 86 ASN A CA 1
ATOM 666 C C . ASN A 1 86 ? 26.766 30.453 4.336 1 91.75 86 ASN A C 1
ATOM 668 O O . ASN A 1 86 ? 26.719 30.688 5.547 1 91.75 86 ASN A O 1
ATOM 672 N N . LEU A 1 87 ? 27.672 31.016 3.486 1 90.25 87 LEU A N 1
ATOM 673 C CA . LEU A 1 87 ? 28.719 31.891 4.004 1 90.25 87 LEU A CA 1
ATOM 674 C C . LEU A 1 87 ? 28.641 33.281 3.361 1 90.25 87 LEU A C 1
ATOM 676 O O . LEU A 1 87 ? 28.422 33.375 2.154 1 90.25 87 LEU A O 1
ATOM 680 N N . ALA A 1 88 ? 28.797 34.25 4.133 1 88.5 88 ALA A N 1
ATOM 681 C CA . ALA A 1 88 ? 28.844 35.625 3.617 1 88.5 88 ALA A CA 1
ATOM 682 C C . ALA A 1 88 ? 30.172 35.906 2.914 1 88.5 88 ALA A C 1
ATOM 684 O O . ALA A 1 88 ? 30.234 36.719 1.998 1 88.5 88 ALA A O 1
ATOM 685 N N . ASP A 1 89 ? 31.219 35.312 3.457 1 87.25 89 ASP A N 1
ATOM 686 C CA . ASP A 1 89 ? 32.562 35.469 2.883 1 87.25 89 ASP A CA 1
ATOM 687 C C . ASP A 1 89 ? 33.312 34.125 2.908 1 87.25 89 ASP A C 1
ATOM 689 O O . ASP A 1 89 ? 33.781 33.688 3.967 1 87.25 89 ASP A O 1
ATOM 693 N N . ILE A 1 90 ? 33.5 33.625 1.763 1 85.12 90 ILE A N 1
ATOM 694 C CA . ILE A 1 90 ? 34.125 32.281 1.628 1 85.12 90 ILE A CA 1
ATOM 695 C C . ILE A 1 90 ? 35.594 32.344 1.984 1 85.12 90 ILE A C 1
ATOM 697 O O . ILE A 1 90 ? 36.188 31.359 2.43 1 85.12 90 ILE A O 1
ATOM 701 N N . ARG A 1 91 ? 36.156 33.438 1.872 1 79.44 91 ARG A N 1
ATOM 702 C CA . ARG A 1 91 ? 37.594 33.594 2.102 1 79.44 91 ARG A CA 1
ATOM 703 C C . ARG A 1 91 ? 37.938 33.531 3.588 1 79.44 91 ARG A C 1
ATOM 705 O O . ARG A 1 91 ? 39.062 33.188 3.965 1 79.44 91 ARG A O 1
ATOM 712 N N . SER A 1 92 ? 36.875 33.844 4.316 1 77.81 92 SER A N 1
ATOM 713 C CA . SER A 1 92 ? 37.094 33.844 5.758 1 77.81 92 SER A CA 1
ATOM 714 C C . SER A 1 92 ? 36.938 32.438 6.328 1 77.81 92 SER A C 1
ATOM 716 O O . SER A 1 92 ? 37.281 32.188 7.488 1 77.81 92 SER A O 1
ATOM 718 N N . HIS A 1 93 ? 36.531 31.562 5.535 1 82.25 93 HIS A N 1
ATOM 719 C CA . HIS A 1 93 ? 36.281 30.203 6.004 1 82.25 93 HIS A CA 1
ATOM 720 C C . HIS A 1 93 ? 37.594 29.406 6.035 1 82.25 93 HIS A C 1
ATOM 722 O O . HIS A 1 93 ? 38.406 29.5 5.117 1 82.25 93 HIS A O 1
ATOM 728 N N . PRO A 1 94 ? 37.812 28.641 6.977 1 72.62 94 PRO A N 1
ATOM 729 C CA . PRO A 1 94 ? 39.062 27.922 7.152 1 72.62 94 PRO A CA 1
ATOM 730 C C . PRO A 1 94 ? 39.312 26.906 6.043 1 72.62 94 PRO A C 1
ATOM 732 O O . PRO A 1 94 ? 40.469 26.625 5.715 1 72.62 94 PRO A O 1
ATOM 735 N N . SER A 1 95 ? 38.312 26.406 5.445 1 73.19 95 SER A N 1
ATOM 736 C CA . SER A 1 95 ? 38.5 25.375 4.438 1 73.19 95 SER A CA 1
ATOM 737 C C . SER A 1 95 ? 38.594 25.969 3.037 1 73.19 95 SER A C 1
ATOM 739 O O . SER A 1 95 ? 38.594 25.234 2.043 1 73.19 95 SER A O 1
ATOM 741 N N . PHE A 1 96 ? 38.688 27.203 2.951 1 76.62 96 PHE A N 1
ATOM 742 C CA . PHE A 1 96 ? 38.688 27.844 1.641 1 76.62 96 PHE A CA 1
ATOM 743 C C . PHE A 1 96 ? 39.969 27.531 0.879 1 76.62 96 PHE A C 1
ATOM 745 O O . PHE A 1 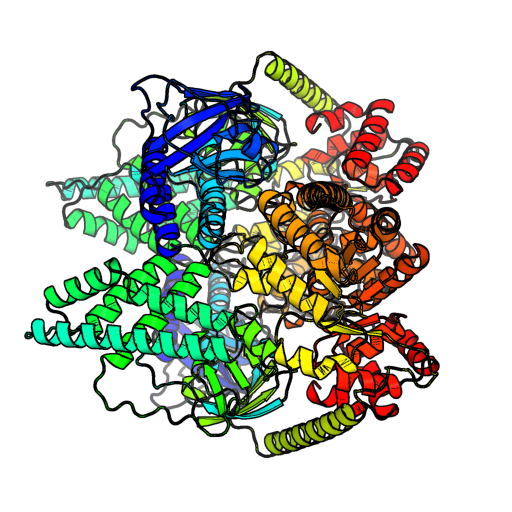96 ? 41.062 27.625 1.431 1 76.62 96 PHE A O 1
ATOM 752 N N . LYS A 1 97 ? 39.812 26.906 -0.25 1 68.81 97 LYS A N 1
ATOM 753 C CA . LYS A 1 97 ? 40.938 26.656 -1.151 1 68.81 97 LYS A CA 1
ATOM 754 C C . LYS A 1 97 ? 40.719 27.375 -2.484 1 68.81 97 LYS A C 1
ATOM 756 O O . LYS A 1 97 ? 39.719 27.156 -3.168 1 68.81 97 LYS A O 1
ATOM 761 N N . TYR A 1 98 ? 41.656 28.234 -2.746 1 62.94 98 TYR A N 1
ATOM 762 C CA . TYR A 1 98 ? 41.594 29 -3.99 1 62.94 98 TYR A CA 1
ATOM 763 C C . TYR A 1 98 ? 42.031 28.125 -5.172 1 62.94 98 TYR A C 1
ATOM 765 O O . TYR A 1 98 ? 43.062 27.453 -5.113 1 62.94 98 TYR A O 1
ATOM 773 N N . LEU A 1 99 ? 41.156 27.938 -6.098 1 63.16 99 LEU A N 1
ATOM 774 C CA . LEU A 1 99 ? 41.5 27.25 -7.328 1 63.16 99 LEU A CA 1
ATOM 775 C C . LEU A 1 99 ? 41.906 28.234 -8.422 1 63.16 99 LEU A C 1
ATOM 777 O O . LEU A 1 99 ? 41.031 28.812 -9.078 1 63.16 99 LEU A O 1
ATOM 781 N N . PRO A 1 100 ? 43.156 28.438 -8.602 1 60.38 100 PRO A N 1
ATOM 782 C CA . PRO A 1 100 ? 43.594 29.422 -9.594 1 60.38 100 PRO A CA 1
ATOM 783 C C . PRO A 1 100 ? 43.062 29.125 -11 1 60.38 100 PRO A C 1
ATOM 785 O O . PRO A 1 100 ? 42.906 30.047 -11.805 1 60.38 100 PRO A O 1
ATOM 788 N N . GLN A 1 101 ? 42.781 27.906 -11.211 1 60.06 101 GLN A N 1
ATOM 789 C CA . GLN A 1 101 ? 42.406 27.484 -12.555 1 60.06 101 GLN A CA 1
ATOM 790 C C . GLN A 1 101 ? 41.031 28.016 -12.945 1 60.06 101 GLN A C 1
ATOM 792 O O . GLN A 1 101 ? 40.719 28.141 -14.133 1 60.06 101 GLN A O 1
ATOM 797 N N . VAL A 1 102 ? 40.219 28.422 -12.016 1 66.62 102 VAL A N 1
ATOM 798 C CA . VAL A 1 102 ? 38.875 28.781 -12.383 1 66.62 102 VAL A CA 1
ATOM 799 C C . VAL A 1 102 ? 38.625 30.266 -12.078 1 66.62 102 VAL A C 1
ATOM 801 O O . VAL A 1 102 ? 37.5 30.75 -12.18 1 66.62 102 VAL A O 1
ATOM 804 N N . LYS A 1 103 ? 39.656 31.156 -11.938 1 59.53 103 LYS A N 1
ATOM 805 C CA . LYS A 1 103 ? 39.625 32.594 -11.703 1 59.53 103 LYS A CA 1
ATOM 806 C C . LYS A 1 103 ? 38.531 33 -10.727 1 59.53 103 LYS A C 1
ATOM 808 O O . LYS A 1 103 ? 37.688 33.812 -11.039 1 59.53 103 LYS A O 1
ATOM 813 N N . GLU A 1 104 ? 38.5 32.438 -9.586 1 63.06 104 GLU A N 1
ATOM 814 C CA . GLU A 1 104 ? 37.469 32.688 -8.586 1 63.06 104 GLU A CA 1
ATOM 815 C C . GLU A 1 104 ? 37.812 33.875 -7.711 1 63.06 104 GLU A C 1
ATOM 817 O O . GLU A 1 104 ? 37.375 33.969 -6.562 1 63.06 104 GLU A O 1
ATOM 822 N N . ASP A 1 105 ? 38.594 34.844 -8.141 1 63.72 105 ASP A N 1
ATOM 823 C CA . ASP A 1 105 ? 39.219 35.812 -7.273 1 63.72 105 ASP A CA 1
ATOM 824 C C . ASP A 1 105 ? 38.219 36.812 -6.734 1 63.72 105 ASP A C 1
ATOM 826 O O . ASP A 1 105 ? 38.375 37.344 -5.633 1 63.72 105 ASP A O 1
ATOM 830 N N . ASN A 1 106 ? 37.062 36.938 -7.379 1 76 106 ASN A N 1
ATOM 831 C CA . ASN A 1 106 ? 36.25 38.094 -6.988 1 76 106 ASN A CA 1
ATOM 832 C C . ASN A 1 106 ? 34.969 37.688 -6.297 1 76 106 ASN A C 1
ATOM 834 O O . ASN A 1 106 ? 34.125 38.531 -5.977 1 76 106 ASN A O 1
ATOM 838 N N . PHE A 1 107 ? 34.875 36.438 -5.883 1 84.19 107 PHE A N 1
ATOM 839 C CA . PHE A 1 107 ? 33.594 36.062 -5.332 1 84.19 107 PHE A CA 1
ATOM 840 C C . PHE A 1 107 ? 33.688 35.844 -3.824 1 84.19 107 PHE A C 1
ATOM 842 O O . PHE A 1 107 ? 34.656 35.281 -3.324 1 84.19 107 PHE A O 1
ATOM 849 N N . ARG A 1 108 ? 32.688 36.312 -3.119 1 87.06 108 ARG A N 1
ATOM 850 C CA . ARG A 1 108 ? 32.719 36.281 -1.661 1 87.06 108 ARG A CA 1
ATOM 851 C C . ARG A 1 108 ? 31.578 35.438 -1.1 1 87.06 108 ARG A C 1
ATOM 853 O O . ARG A 1 108 ? 31.828 34.438 -0.418 1 87.06 108 ARG A O 1
ATOM 860 N N . ALA A 1 109 ? 30.375 35.781 -1.507 1 90.81 109 ALA A N 1
ATOM 861 C CA . ALA A 1 109 ? 29.25 35.031 -0.989 1 90.81 109 ALA A CA 1
ATOM 862 C C . ALA A 1 109 ? 29.219 33.625 -1.575 1 90.81 109 ALA A C 1
ATOM 864 O O . ALA A 1 109 ? 29.516 33.438 -2.756 1 90.81 109 ALA A O 1
ATOM 865 N N . PHE A 1 110 ? 28.953 32.625 -0.682 1 92.12 110 PHE A N 1
ATOM 866 C CA . PHE A 1 110 ? 28.969 31.234 -1.092 1 92.12 110 PHE A CA 1
ATOM 867 C C . PHE A 1 110 ? 27.766 30.484 -0.508 1 92.12 110 PHE A C 1
ATOM 869 O O . PHE A 1 110 ? 27.469 30.625 0.677 1 92.12 110 PHE A O 1
ATOM 876 N N . LEU A 1 111 ? 27.062 29.781 -1.315 1 93.06 111 LEU A N 1
ATOM 877 C CA . LEU A 1 111 ? 26.016 28.859 -0.889 1 93.06 111 LEU A CA 1
ATOM 878 C C . LEU A 1 111 ? 26.188 27.5 -1.557 1 93.06 111 LEU A C 1
ATOM 880 O O . LEU A 1 111 ? 26.125 27.391 -2.783 1 93.06 111 LEU A O 1
ATOM 884 N N . GLY A 1 112 ? 26.516 26.516 -0.768 1 93.69 112 GLY A N 1
ATOM 885 C CA . GLY A 1 112 ? 26.672 25.156 -1.266 1 93.69 112 GLY A CA 1
ATOM 886 C C . GLY A 1 112 ? 25.672 24.188 -0.671 1 93.69 112 GLY A C 1
ATOM 887 O O . GLY A 1 112 ? 25.391 24.234 0.529 1 93.69 112 GLY A O 1
ATOM 888 N N . VAL A 1 113 ? 25.078 23.359 -1.484 1 92.88 113 VAL A N 1
ATOM 889 C CA . VAL A 1 113 ? 24.094 22.375 -1.056 1 92.88 113 VAL A CA 1
ATOM 890 C C . VAL A 1 113 ? 24.484 21 -1.598 1 92.88 113 VAL A C 1
ATOM 892 O O . VAL A 1 113 ? 24.812 20.859 -2.775 1 92.88 113 VAL A O 1
ATOM 895 N N . PRO A 1 114 ? 24.5 20 -0.714 1 92.44 114 PRO A N 1
ATOM 896 C CA . PRO A 1 114 ? 24.797 18.656 -1.193 1 92.44 114 PRO A CA 1
ATOM 897 C C . PRO A 1 114 ? 23.641 18.031 -1.966 1 92.44 114 PRO A C 1
ATOM 899 O O . PRO A 1 114 ? 22.469 18.281 -1.643 1 92.44 114 PRO A O 1
ATOM 902 N N . VAL A 1 115 ? 23.938 17.344 -2.963 1 90.06 115 VAL A N 1
ATOM 903 C CA . VAL A 1 115 ? 22.969 16.547 -3.715 1 90.06 115 VAL A CA 1
ATOM 904 C C . VAL A 1 115 ? 23.062 15.078 -3.305 1 90.06 115 VAL A C 1
ATOM 906 O O . VAL A 1 115 ? 24 14.383 -3.703 1 90.06 115 VAL A O 1
ATOM 909 N N . ILE A 1 116 ? 22.078 14.688 -2.586 1 86.56 116 ILE A N 1
ATOM 910 C CA . ILE A 1 116 ? 22.141 13.352 -2.008 1 86.56 116 ILE A CA 1
ATOM 911 C C . ILE A 1 116 ? 20.969 12.516 -2.535 1 86.56 116 ILE A C 1
ATOM 913 O O . ILE A 1 116 ? 19.844 13.008 -2.639 1 86.56 116 ILE A O 1
ATOM 917 N N . TYR A 1 117 ? 21.312 11.289 -2.953 1 79.19 117 TYR A N 1
ATOM 918 C CA . TYR A 1 117 ? 20.297 10.336 -3.367 1 79.19 117 TYR A CA 1
ATOM 919 C C . TYR A 1 117 ? 20.484 9 -2.662 1 79.19 117 TYR A C 1
ATOM 921 O O . TYR A 1 117 ? 21.5 8.328 -2.846 1 79.19 117 TYR A O 1
ATOM 929 N N . ARG A 1 118 ? 19.547 8.539 -1.896 1 74.56 118 ARG A N 1
ATOM 930 C CA . ARG A 1 118 ? 19.562 7.266 -1.181 1 74.56 118 ARG A CA 1
ATOM 931 C C . ARG A 1 118 ? 20.859 7.098 -0.394 1 74.56 118 ARG A C 1
ATOM 933 O O . ARG A 1 118 ? 21.562 6.102 -0.558 1 74.56 118 ARG A O 1
ATOM 940 N N . ARG A 1 119 ? 21.188 8.094 0.361 1 76.62 119 ARG A N 1
ATOM 941 C CA . ARG A 1 119 ? 22.281 8.086 1.323 1 76.62 119 ARG A CA 1
ATOM 942 C C . ARG A 1 119 ? 23.625 8.234 0.621 1 76.62 119 ARG A C 1
ATOM 944 O O . ARG A 1 119 ? 24.672 8.102 1.251 1 76.62 119 ARG A O 1
ATOM 951 N N . GLN A 1 120 ? 23.547 8.438 -0.655 1 79.94 120 GLN A N 1
ATOM 952 C CA . GLN A 1 120 ? 24.797 8.594 -1.402 1 79.94 120 GLN A CA 1
ATOM 953 C C . GLN A 1 120 ? 24.953 10.023 -1.914 1 79.94 120 GLN A C 1
ATOM 955 O O . GLN A 1 120 ? 24.016 10.586 -2.498 1 79.94 120 GLN A O 1
ATOM 960 N N . LEU A 1 121 ? 26.078 10.57 -1.633 1 87.12 121 LEU A N 1
ATOM 961 C CA . LEU A 1 121 ? 26.391 11.906 -2.127 1 87.12 121 LEU A CA 1
ATOM 962 C C . LEU A 1 121 ? 26.656 11.883 -3.629 1 87.12 121 LEU A C 1
ATOM 964 O O . LEU A 1 121 ? 27.609 11.25 -4.086 1 87.12 121 LEU A O 1
ATOM 968 N N . GLN A 1 122 ? 25.828 12.539 -4.398 1 86.38 122 GLN A N 1
ATOM 969 C CA . GLN A 1 122 ? 25.969 12.57 -5.852 1 86.38 122 GLN A CA 1
ATOM 970 C C . GLN A 1 122 ? 26.812 13.758 -6.301 1 86.38 122 GLN A C 1
ATOM 972 O O . GLN A 1 122 ? 27.453 13.711 -7.355 1 86.38 122 GLN A O 1
ATOM 977 N N . GLY A 1 123 ? 26.75 14.781 -5.539 1 90.44 123 GLY A N 1
ATOM 978 C CA . GLY A 1 123 ? 27.484 15.984 -5.879 1 90.44 123 GLY A CA 1
ATOM 979 C C . GLY A 1 123 ? 27.172 17.156 -4.973 1 90.44 123 GLY A C 1
ATOM 980 O O . GLY A 1 123 ? 26.625 16.969 -3.879 1 90.44 123 GLY A O 1
ATOM 981 N N . VAL A 1 124 ? 27.719 18.359 -5.445 1 93.06 124 VAL A N 1
ATOM 982 C CA . VAL A 1 124 ? 27.5 19.594 -4.691 1 93.06 124 VAL A CA 1
ATOM 983 C C . VAL A 1 124 ? 27.109 20.719 -5.645 1 93.06 124 VAL A C 1
ATOM 985 O O . VAL A 1 124 ? 27.75 20.906 -6.684 1 93.06 124 VAL A O 1
ATOM 988 N N . LEU A 1 125 ? 26.031 21.328 -5.387 1 93.44 125 LEU A N 1
ATOM 989 C CA . LEU A 1 125 ? 25.578 22.516 -6.113 1 93.44 125 LEU A CA 1
ATOM 990 C C . LEU A 1 125 ? 25.984 23.781 -5.387 1 93.44 125 LEU A C 1
ATOM 992 O O . LEU A 1 125 ? 25.719 23.953 -4.195 1 93.44 125 LEU A O 1
ATOM 996 N N . VAL A 1 126 ? 26.672 24.688 -6.145 1 93.75 126 VAL A N 1
ATOM 997 C CA . VAL A 1 126 ? 27.25 25.859 -5.488 1 93.75 126 VAL A CA 1
ATOM 998 C C . VAL A 1 126 ? 26.828 27.125 -6.227 1 93.75 126 VAL A C 1
ATOM 1000 O O . VAL A 1 126 ? 26.781 27.156 -7.461 1 93.75 126 VAL A O 1
ATOM 1003 N N . VAL A 1 127 ? 26.484 28.141 -5.484 1 93.88 127 VAL A N 1
ATOM 1004 C CA . VAL A 1 127 ? 26.234 29.484 -6.027 1 93.88 127 VAL A CA 1
ATOM 1005 C C . VAL A 1 127 ? 27.109 30.5 -5.297 1 93.88 127 VAL A C 1
ATOM 1007 O O . VAL A 1 127 ? 27.328 30.391 -4.09 1 93.88 127 VAL A O 1
ATOM 1010 N N . GLN A 1 128 ? 27.625 31.422 -6.047 1 91.75 128 GLN A N 1
ATOM 1011 C CA . GLN A 1 128 ? 28.5 32.469 -5.48 1 91.75 128 GLN A CA 1
ATOM 1012 C C . GLN A 1 128 ? 28.125 33.844 -6.008 1 91.75 128 GLN A C 1
ATOM 1014 O O . GLN A 1 128 ? 27.469 33.969 -7.051 1 91.75 128 GLN A O 1
ATOM 1019 N N . GLN A 1 129 ? 28.438 34.75 -5.25 1 91.25 129 GLN A N 1
ATOM 1020 C CA . GLN A 1 129 ? 28.219 36.156 -5.633 1 91.25 129 GLN A CA 1
ATOM 1021 C C . GLN A 1 129 ? 29.406 37.031 -5.219 1 91.25 129 GLN A C 1
ATOM 1023 O O . GLN A 1 129 ? 30.109 36.719 -4.258 1 91.25 129 GLN A O 1
ATOM 1028 N N . GLN A 1 130 ? 29.609 38.125 -5.93 1 88.75 130 GLN A N 1
ATOM 1029 C CA . GLN A 1 130 ? 30.719 39.031 -5.645 1 88.75 130 GLN A CA 1
ATOM 1030 C C . GLN A 1 130 ? 30.469 39.844 -4.375 1 88.75 130 GLN A C 1
ATOM 1032 O O . GLN A 1 130 ? 31.391 40.094 -3.6 1 88.75 130 GLN A O 1
ATOM 1037 N N . GLU A 1 131 ? 29.203 40.125 -4.156 1 88.75 131 GLU A N 1
ATOM 1038 C CA . GLU A 1 131 ? 28.828 40.906 -2.977 1 88.75 131 GLU A CA 1
ATOM 1039 C C . GLU A 1 131 ? 28.797 40.031 -1.727 1 88.75 131 GLU A C 1
ATOM 1041 O O . GLU A 1 131 ? 28.359 38.875 -1.773 1 88.75 131 GLU A O 1
ATOM 1046 N N . GLN A 1 132 ? 29.359 40.594 -0.691 1 88.19 132 GLN A N 1
ATOM 1047 C CA . GLN A 1 132 ? 29.344 39.906 0.589 1 88.19 132 GLN A CA 1
ATOM 1048 C C . GLN A 1 132 ? 27.938 39.906 1.192 1 88.19 132 GLN A C 1
ATOM 1050 O O . GLN A 1 132 ? 27.469 40.938 1.653 1 88.19 132 GLN A O 1
ATOM 1055 N N . ARG A 1 133 ? 27.312 38.75 1.176 1 88.88 133 ARG A N 1
ATOM 1056 C CA . ARG A 1 133 ? 25.984 38.625 1.771 1 88.88 133 ARG A CA 1
ATOM 1057 C C . ARG A 1 133 ? 25.625 37.188 2.062 1 88.88 133 ARG A C 1
ATOM 1059 O O . ARG A 1 133 ? 26.203 36.281 1.458 1 88.88 133 ARG A O 1
ATOM 1066 N N . LEU A 1 134 ? 24.812 37.094 3.004 1 89.44 134 LEU A N 1
ATOM 1067 C CA . LEU A 1 134 ? 24.219 35.781 3.232 1 89.44 134 LEU A CA 1
ATOM 1068 C C . LEU A 1 134 ? 23 35.562 2.352 1 89.44 134 LEU A C 1
ATOM 1070 O O . LEU A 1 134 ? 22.203 36.5 2.141 1 89.44 134 LEU A O 1
ATOM 1074 N N . PHE A 1 135 ? 22.922 34.469 1.756 1 89.88 135 PHE A N 1
ATOM 1075 C CA . PHE A 1 135 ? 21.719 34.156 0.973 1 89.88 135 PHE A CA 1
ATOM 1076 C C . PHE A 1 135 ? 20.5 34.031 1.876 1 89.88 135 PHE A C 1
ATOM 1078 O O . PHE A 1 135 ? 20.609 33.469 2.979 1 89.88 135 PHE A O 1
ATOM 1085 N N . ASN A 1 136 ? 19.422 34.5 1.489 1 86.31 136 ASN A N 1
ATOM 1086 C CA . ASN A 1 136 ? 18.219 34.531 2.312 1 86.31 136 ASN A CA 1
ATOM 1087 C C . ASN A 1 136 ? 17.531 33.156 2.352 1 86.31 136 ASN A C 1
ATOM 1089 O O . ASN A 1 136 ? 18 32.219 1.711 1 86.31 136 ASN A O 1
ATOM 1093 N N . GLU A 1 137 ? 16.484 33.062 3.104 1 83.12 137 GLU A N 1
ATOM 1094 C CA . GLU A 1 137 ? 15.789 31.812 3.363 1 83.12 137 GLU A CA 1
ATOM 1095 C C . GLU A 1 137 ? 15.156 31.266 2.09 1 83.12 137 GLU A C 1
ATOM 1097 O O . GLU A 1 137 ? 15.164 30.047 1.857 1 83.12 137 GLU A O 1
ATOM 1102 N N . SER A 1 138 ? 14.664 32.094 1.354 1 79.69 138 SER A N 1
ATOM 1103 C CA . SER A 1 138 ? 14.023 31.656 0.113 1 79.69 138 SER A CA 1
ATOM 1104 C C . SER A 1 138 ? 15.039 31.062 -0.855 1 79.69 138 SER A C 1
ATOM 1106 O O . SER A 1 138 ? 14.727 30.109 -1.574 1 79.69 138 SER A O 1
ATOM 1108 N N . GLU A 1 139 ? 16.188 31.672 -0.853 1 86.06 139 GLU A N 1
ATOM 1109 C CA . GLU A 1 139 ? 17.25 31.188 -1.726 1 86.06 139 GLU A CA 1
ATOM 1110 C C . GLU A 1 139 ? 17.766 29.828 -1.259 1 86.06 139 GLU A C 1
ATOM 1112 O O . GLU A 1 139 ? 18.016 28.938 -2.074 1 86.06 139 GLU A O 1
ATOM 1117 N N . GLU A 1 140 ? 17.922 29.75 0.006 1 86.44 140 GLU A N 1
ATOM 1118 C CA . GLU A 1 140 ? 18.328 28.453 0.563 1 86.44 140 GLU A CA 1
ATOM 1119 C C . GLU A 1 140 ? 17.312 27.375 0.24 1 86.44 140 GLU A C 1
ATOM 1121 O O . GLU A 1 140 ? 17.688 26.266 -0.178 1 86.44 140 GLU A O 1
ATOM 1126 N N . SER A 1 141 ? 16.047 27.688 0.483 1 82.38 141 SER A N 1
ATOM 1127 C CA . SER A 1 141 ? 14.969 26.75 0.206 1 82.38 141 SER A CA 1
ATOM 1128 C C . SER A 1 141 ? 14.969 26.328 -1.259 1 82.38 141 SER A C 1
ATOM 1130 O O . SER A 1 141 ? 14.688 25.172 -1.574 1 82.38 141 SER A O 1
ATOM 1132 N N . PHE A 1 142 ? 15.227 27.344 -2.037 1 84.31 142 PHE A N 1
ATOM 1133 C CA . PHE A 1 142 ? 15.242 27.078 -3.471 1 84.31 142 PHE A CA 1
ATOM 1134 C C . PHE A 1 142 ? 16.359 26.094 -3.826 1 84.31 142 PHE A C 1
ATOM 1136 O O . PHE A 1 142 ? 16.125 25.125 -4.547 1 84.31 142 PHE A O 1
ATOM 1143 N N . MET A 1 143 ? 17.5 26.281 -3.326 1 88.81 143 MET A N 1
ATOM 1144 C CA . MET A 1 143 ? 18.672 25.469 -3.65 1 88.81 143 MET A CA 1
ATOM 1145 C C . MET A 1 143 ? 18.5 24.047 -3.139 1 88.81 143 MET A C 1
ATOM 1147 O O . MET A 1 143 ? 18.844 23.094 -3.834 1 88.81 143 MET A O 1
ATOM 1151 N N . VAL A 1 144 ? 18.016 23.953 -1.926 1 85.62 144 VAL A N 1
ATOM 1152 C CA . VAL A 1 144 ? 17.812 22.625 -1.341 1 85.62 144 VAL A CA 1
ATOM 1153 C C . VAL A 1 144 ? 16.766 21.859 -2.145 1 85.62 144 VAL A C 1
ATOM 1155 O O . VAL A 1 144 ? 16.938 20.672 -2.416 1 85.62 144 VAL A O 1
ATOM 1158 N N . THR A 1 145 ? 15.719 22.5 -2.492 1 83 145 THR A N 1
ATOM 1159 C CA . THR A 1 145 ? 14.656 21.875 -3.273 1 83 145 THR A CA 1
ATOM 1160 C C . THR A 1 145 ? 15.18 21.438 -4.641 1 83 145 THR A C 1
ATOM 1162 O O . THR A 1 145 ? 14.867 20.344 -5.109 1 83 145 THR A O 1
ATOM 1165 N N . LEU A 1 146 ? 15.914 22.328 -5.211 1 84.06 146 LEU A N 1
ATOM 1166 C CA . LEU A 1 146 ? 16.5 22.031 -6.516 1 84.06 146 LEU A CA 1
ATOM 1167 C C . LEU A 1 146 ? 17.438 20.828 -6.422 1 84.06 146 LEU A C 1
ATOM 1169 O O . LEU A 1 146 ? 17.391 19.938 -7.266 1 84.06 146 LEU A O 1
ATOM 1173 N N . ALA A 1 147 ? 18.234 20.812 -5.43 1 86.69 147 ALA A N 1
ATOM 1174 C CA . ALA A 1 147 ? 19.188 19.734 -5.238 1 86.69 147 ALA A CA 1
ATOM 1175 C C . ALA A 1 147 ? 18.469 18.391 -5.043 1 86.69 147 ALA A C 1
ATOM 1177 O O . ALA A 1 147 ? 18.922 17.375 -5.566 1 86.69 147 ALA A O 1
ATOM 1178 N N . THR A 1 148 ? 17.484 18.406 -4.32 1 81.44 148 THR A N 1
ATOM 1179 C CA . THR A 1 148 ? 16.734 17.188 -4.043 1 81.44 148 THR A CA 1
ATOM 1180 C C . THR A 1 148 ? 16.094 16.641 -5.316 1 81.44 148 THR A C 1
ATOM 1182 O O . THR A 1 148 ? 16.094 15.43 -5.539 1 81.44 148 THR A O 1
ATOM 1185 N N . GLN A 1 149 ? 15.633 17.484 -6.098 1 75.56 149 GLN A N 1
ATOM 1186 C CA . GLN A 1 149 ? 15 17.062 -7.344 1 75.56 149 GLN A CA 1
ATOM 1187 C C . GLN A 1 149 ? 16.031 16.562 -8.344 1 75.56 149 GLN A C 1
ATOM 1189 O O . GLN A 1 149 ? 15.766 15.625 -9.109 1 75.56 149 GLN A O 1
ATOM 1194 N N . LEU A 1 150 ? 17.156 17.203 -8.273 1 80.06 150 LEU A N 1
ATOM 1195 C CA . LEU A 1 150 ? 18.234 16.859 -9.203 1 80.06 150 LEU A CA 1
ATOM 1196 C C . LEU A 1 150 ? 18.859 15.516 -8.836 1 80.06 150 LEU A C 1
ATOM 1198 O O . LEU A 1 150 ? 19.438 14.844 -9.695 1 80.06 150 LEU A O 1
ATOM 1202 N N . ALA A 1 151 ? 18.734 15.211 -7.594 1 82.69 151 ALA A N 1
ATOM 1203 C CA . ALA A 1 151 ? 19.422 14.023 -7.094 1 82.69 151 ALA A CA 1
ATOM 1204 C C . ALA A 1 151 ? 18.969 12.773 -7.848 1 82.69 151 ALA A C 1
ATOM 1206 O O . ALA A 1 151 ? 19.781 11.906 -8.172 1 82.69 151 ALA A O 1
ATOM 1207 N N . VAL A 1 152 ? 17.75 12.688 -8.172 1 72.5 152 VAL A N 1
ATOM 1208 C CA . VAL A 1 152 ? 17.203 11.531 -8.867 1 72.5 152 VAL A CA 1
ATOM 1209 C C . VAL A 1 152 ? 17.766 11.469 -10.281 1 72.5 152 VAL A C 1
ATOM 1211 O O . VAL A 1 152 ? 18.188 10.398 -10.742 1 72.5 152 VAL A O 1
ATOM 1214 N N . ILE A 1 153 ? 17.828 12.617 -10.898 1 68.62 153 ILE A N 1
ATOM 1215 C CA . ILE A 1 153 ? 18.281 12.719 -12.281 1 68.62 153 ILE A CA 1
ATOM 1216 C C . ILE A 1 153 ? 19.766 12.406 -12.359 1 68.62 153 ILE A C 1
ATOM 1218 O O . ILE A 1 153 ? 20.219 11.68 -13.25 1 68.62 153 ILE A O 1
ATOM 1222 N N . LEU A 1 154 ? 20.484 12.93 -11.406 1 76.38 154 LEU A N 1
ATOM 1223 C CA . LEU A 1 154 ? 21.938 12.742 -11.398 1 76.38 154 LEU A CA 1
ATOM 1224 C C . LEU A 1 154 ? 22.281 11.289 -11.094 1 76.38 154 LEU A C 1
ATOM 1226 O O . LEU A 1 154 ? 23.234 10.742 -11.672 1 76.38 154 LEU A O 1
ATOM 1230 N N . ALA A 1 155 ? 21.562 10.734 -10.219 1 73.56 155 ALA A N 1
ATOM 1231 C CA . ALA A 1 155 ? 21.797 9.336 -9.883 1 73.56 155 ALA A CA 1
ATOM 1232 C C . ALA A 1 155 ? 21.562 8.43 -11.086 1 73.56 155 ALA A C 1
ATOM 1234 O O . ALA A 1 155 ? 22.344 7.492 -11.328 1 73.56 155 ALA A O 1
ATOM 1235 N N . GLN A 1 156 ? 20.594 8.711 -11.773 1 63.25 156 GLN A N 1
ATOM 1236 C CA . GLN A 1 156 ? 20.281 7.934 -12.969 1 63.25 156 GLN A CA 1
ATOM 1237 C C . GLN A 1 156 ? 21.344 8.133 -14.039 1 63.25 156 GLN A C 1
ATOM 1239 O O . GLN A 1 156 ? 21.719 7.184 -14.734 1 63.25 156 GLN A O 1
ATOM 1244 N N . ALA A 1 157 ? 21.781 9.398 -14.148 1 62.53 157 ALA A N 1
ATOM 1245 C CA . ALA A 1 157 ? 22.797 9.734 -15.141 1 62.53 157 ALA A CA 1
ATOM 1246 C C . ALA A 1 157 ? 24.125 9.07 -14.812 1 62.53 157 ALA A C 1
ATOM 1248 O O . ALA A 1 157 ? 24.844 8.617 -15.711 1 62.53 157 ALA A O 1
ATOM 1249 N N . GLN A 1 158 ? 24.438 9.109 -13.562 1 61.84 158 GLN A N 1
ATOM 1250 C CA . GLN A 1 158 ? 25.688 8.523 -13.125 1 61.84 158 GLN A CA 1
ATOM 1251 C C . GLN A 1 158 ? 25.703 7.016 -13.344 1 61.84 158 GLN A C 1
ATOM 1253 O O . GLN A 1 158 ? 26.766 6.434 -13.617 1 61.84 158 GLN A O 1
ATOM 1258 N N . THR A 1 159 ? 24.562 6.492 -13.18 1 55.91 159 THR A N 1
ATOM 1259 C CA . THR A 1 159 ? 24.469 5.062 -13.453 1 55.91 159 THR A CA 1
ATOM 1260 C C . THR A 1 159 ? 24.672 4.785 -14.945 1 55.91 159 THR A C 1
ATOM 1262 O O . THR A 1 159 ? 25.281 3.781 -15.312 1 55.91 159 THR A O 1
ATOM 1265 N N . LYS A 1 160 ? 24 5.723 -15.852 1 50.31 160 LYS A N 1
ATOM 1266 C CA . LYS A 1 160 ? 24.109 5.555 -17.297 1 50.31 160 LYS A CA 1
ATOM 1267 C C . LYS A 1 160 ? 25.531 5.785 -17.781 1 50.31 160 LYS A C 1
ATOM 1269 O O . LYS A 1 160 ? 25.906 5.309 -18.859 1 50.31 160 LYS A O 1
ATOM 1274 N N . GLY A 1 161 ? 26.562 6.02 -17.031 1 48.62 161 GLY A N 1
ATOM 1275 C CA . GLY A 1 161 ? 27.953 6.219 -17.375 1 48.62 161 GLY A CA 1
ATOM 1276 C C . GLY A 1 161 ? 28.297 7.664 -17.672 1 48.62 161 GLY A C 1
ATOM 1277 O O . GLY A 1 161 ? 28.109 8.117 -18.812 1 48.62 161 GLY A O 1
ATOM 1278 N N . LEU A 1 162 ? 28.062 8.555 -17.031 1 45.75 162 LEU A N 1
ATOM 1279 C CA . LEU A 1 162 ? 28.547 9.883 -17.359 1 45.75 162 LEU A CA 1
ATOM 1280 C C . LEU A 1 162 ? 29.828 9.805 -18.188 1 45.75 162 LEU A C 1
ATOM 1282 O O . LEU A 1 162 ? 30.047 10.641 -19.078 1 45.75 162 LEU A O 1
ATOM 1286 N N . PHE A 1 163 ? 30.734 8.883 -17.922 1 43.94 163 PHE A N 1
ATOM 1287 C CA . PHE A 1 163 ? 32.031 8.883 -18.562 1 43.94 163 PHE A CA 1
ATOM 1288 C C . PHE A 1 163 ? 32.188 7.684 -19.484 1 43.94 163 PHE A C 1
ATOM 1290 O O . PHE A 1 163 ? 33.312 7.223 -19.734 1 43.94 163 PHE A O 1
ATOM 1297 N N . GLY A 1 164 ? 31.062 7.352 -20.156 1 40.94 164 GLY A N 1
ATOM 1298 C CA . GLY A 1 164 ? 31.156 6.25 -21.094 1 40.94 164 GLY A CA 1
ATOM 1299 C C . GLY A 1 164 ? 31.266 4.895 -20.422 1 40.94 164 GLY A C 1
ATOM 1300 O O . GLY A 1 164 ? 31.234 3.859 -21.094 1 40.94 164 GLY A O 1
ATOM 1301 N N . HIS A 1 165 ? 32 4.613 -19.5 1 41.34 165 HIS A N 1
ATOM 1302 C CA . HIS A 1 165 ? 32.312 3.33 -18.859 1 41.34 165 HIS A CA 1
ATOM 1303 C C . HIS A 1 165 ? 31.312 3.045 -17.734 1 41.34 165 HIS A C 1
ATOM 1305 O O . HIS A 1 165 ? 31 3.938 -16.938 1 41.34 165 HIS A O 1
ATOM 1311 N N . TYR A 1 166 ? 30.375 2.15 -17.984 1 45.5 166 TYR A N 1
ATOM 1312 C CA . TYR A 1 166 ? 29.688 1.686 -16.781 1 45.5 166 TYR A CA 1
ATOM 1313 C C . TYR A 1 166 ? 30.609 1.729 -15.57 1 45.5 166 TYR A C 1
ATOM 1315 O O . TYR A 1 166 ? 31.641 1.054 -15.539 1 45.5 166 TYR A O 1
ATOM 1323 N N . ARG A 1 167 ? 30.875 2.773 -15.016 1 43.62 167 ARG A N 1
ATOM 1324 C CA . ARG A 1 167 ? 31.75 2.814 -13.844 1 43.62 167 ARG A CA 1
ATOM 1325 C C . ARG A 1 167 ? 31.281 1.827 -12.781 1 43.62 167 ARG A C 1
ATOM 1327 O O . ARG A 1 167 ? 32.062 1.351 -11.977 1 43.62 167 ARG A O 1
ATOM 1334 N N . GLN A 1 168 ? 29.906 1.726 -12.664 1 52.28 168 GLN A N 1
ATOM 1335 C CA . GLN A 1 168 ? 29.516 0.87 -11.555 1 52.28 168 GLN A CA 1
ATOM 1336 C C . GLN A 1 168 ? 29.562 -0.604 -11.945 1 52.28 168 GLN A C 1
ATOM 1338 O O . GLN A 1 168 ? 28.891 -1.023 -12.891 1 52.28 168 GLN A O 1
ATOM 1343 N N . THR A 1 169 ? 30.625 -1.274 -11.539 1 61.72 169 THR A N 1
ATOM 1344 C CA . THR A 1 169 ? 30.859 -2.693 -11.781 1 61.72 169 THR A CA 1
ATOM 1345 C C . THR A 1 169 ? 29.859 -3.549 -11.016 1 61.72 169 THR A C 1
ATOM 1347 O O . THR A 1 169 ? 29.766 -4.758 -11.234 1 61.72 169 THR A O 1
ATOM 1350 N N . ARG A 1 170 ? 29.125 -2.889 -10.117 1 71.5 170 ARG A N 1
ATOM 1351 C CA . ARG A 1 170 ? 28.172 -3.67 -9.336 1 71.5 170 ARG A CA 1
ATOM 1352 C C . ARG A 1 170 ? 26.828 -2.965 -9.25 1 71.5 170 ARG A C 1
ATOM 1354 O O . ARG A 1 170 ? 26.75 -1.785 -8.898 1 71.5 170 ARG A O 1
ATOM 1361 N N . ILE A 1 171 ? 25.75 -3.607 -9.766 1 76 171 ILE A N 1
ATOM 1362 C CA . ILE A 1 171 ? 24.391 -3.045 -9.742 1 76 171 ILE A CA 1
ATOM 1363 C C . ILE A 1 171 ? 23.5 -3.889 -8.836 1 76 171 ILE A C 1
ATOM 1365 O O . ILE A 1 171 ? 23.516 -5.117 -8.922 1 76 171 ILE A O 1
ATOM 1369 N N . LYS A 1 172 ? 22.859 -3.24 -7.945 1 72.81 172 LYS A N 1
ATOM 1370 C CA . LYS A 1 172 ? 21.922 -3.934 -7.074 1 72.81 172 LYS A CA 1
ATOM 1371 C C . LYS A 1 172 ? 20.484 -3.756 -7.57 1 72.81 172 LYS A C 1
ATOM 1373 O O . LYS A 1 172 ? 20.109 -2.672 -8.023 1 72.81 172 LYS A O 1
ATOM 1378 N N . ALA A 1 173 ? 19.766 -4.855 -7.613 1 76.88 173 ALA A N 1
ATOM 1379 C CA . ALA A 1 173 ? 18.375 -4.848 -8.047 1 76.88 173 ALA A CA 1
ATOM 1380 C C . ALA A 1 173 ? 17.547 -5.832 -7.227 1 76.88 173 ALA A C 1
ATOM 1382 O O . ALA A 1 173 ? 18 -6.344 -6.203 1 76.88 173 ALA A O 1
ATOM 1383 N N . LEU A 1 174 ? 16.375 -5.988 -7.598 1 72.56 174 LEU A N 1
ATOM 1384 C CA . LEU A 1 174 ? 15.469 -6.879 -6.887 1 72.56 174 LEU A CA 1
ATOM 1385 C C . LEU A 1 174 ? 15.695 -8.328 -7.305 1 72.56 174 LEU A C 1
ATOM 1387 O O . LEU A 1 174 ? 15.641 -8.656 -8.492 1 72.56 174 LEU A O 1
ATOM 1391 N N . ALA A 1 175 ? 15.961 -9.117 -6.285 1 73.81 175 ALA A N 1
ATOM 1392 C CA . ALA A 1 175 ? 16.141 -10.539 -6.574 1 73.81 175 ALA A CA 1
ATOM 1393 C C . ALA A 1 175 ? 14.805 -11.234 -6.789 1 73.81 175 ALA A C 1
ATOM 1395 O O . ALA A 1 175 ? 13.922 -11.172 -5.93 1 73.81 175 ALA A O 1
ATOM 1396 N N . ILE A 1 176 ? 14.641 -11.836 -7.887 1 72.06 176 ILE A N 1
ATOM 1397 C CA . ILE A 1 176 ? 13.406 -12.531 -8.227 1 72.06 176 ILE A CA 1
ATOM 1398 C C . ILE A 1 176 ? 13.602 -14.039 -8.078 1 72.06 176 ILE A C 1
ATOM 1400 O O . ILE A 1 176 ? 12.688 -14.75 -7.652 1 72.06 176 ILE A O 1
ATOM 1404 N N . SER A 1 177 ? 14.688 -14.516 -8.547 1 74.31 177 SER A N 1
ATOM 1405 C CA . SER A 1 177 ? 15.016 -15.938 -8.531 1 74.31 177 SER A CA 1
ATOM 1406 C C . SER A 1 177 ? 16.453 -16.172 -8.094 1 74.31 177 SER A C 1
ATOM 1408 O O . SER A 1 177 ? 17.359 -15.422 -8.484 1 74.31 177 SER A O 1
ATOM 1410 N N . ASN A 1 178 ? 16.594 -17.172 -7.324 1 71.06 178 ASN A N 1
ATOM 1411 C CA . ASN A 1 178 ? 17.891 -17.438 -6.719 1 71.06 178 ASN A CA 1
ATOM 1412 C C . ASN A 1 178 ? 18.828 -18.125 -7.699 1 71.06 178 ASN A C 1
ATOM 1414 O O . ASN A 1 178 ? 18.391 -18.688 -8.703 1 71.06 178 ASN A O 1
ATOM 1418 N N . GLY A 1 179 ? 20.172 -17.984 -7.371 1 73.25 179 GLY A N 1
ATOM 1419 C CA . GLY A 1 179 ? 21.203 -18.625 -8.18 1 73.25 179 GLY A CA 1
ATOM 1420 C C . GLY A 1 179 ? 22.281 -17.656 -8.625 1 73.25 179 GLY A C 1
ATOM 1421 O O . GLY A 1 179 ? 22.078 -16.438 -8.602 1 73.25 179 GLY A O 1
ATOM 1422 N N . ILE A 1 180 ? 23.422 -18.25 -8.844 1 80.12 180 ILE A N 1
ATOM 1423 C CA . ILE A 1 180 ? 24.547 -17.469 -9.352 1 80.12 180 ILE A CA 1
ATOM 1424 C C . ILE A 1 180 ? 24.953 -18 -10.719 1 80.12 180 ILE A C 1
ATOM 1426 O O . ILE A 1 180 ? 25.094 -19.219 -10.906 1 80.12 180 ILE A O 1
ATOM 1430 N N . VAL A 1 181 ? 25 -17.125 -11.68 1 87.69 181 VAL A N 1
ATOM 1431 C CA . VAL A 1 181 ? 25.406 -17.547 -13.016 1 87.69 181 VAL A CA 1
ATOM 1432 C C . VAL A 1 181 ? 26.391 -16.531 -13.594 1 87.69 181 VAL A C 1
ATOM 1434 O O . VAL A 1 181 ? 26.406 -15.375 -13.188 1 87.69 181 VAL A O 1
ATOM 1437 N N . MET A 1 182 ? 27.312 -17.094 -14.281 1 88.88 182 MET A N 1
ATOM 1438 C CA . MET A 1 182 ? 28.281 -16.281 -15.016 1 88.88 182 MET A CA 1
ATOM 1439 C C . MET A 1 182 ? 28.188 -16.547 -16.516 1 88.88 182 MET A C 1
ATOM 1441 O O . MET A 1 182 ? 28.328 -17.688 -16.969 1 88.88 182 MET A O 1
ATOM 1445 N N . ALA A 1 183 ? 27.828 -15.539 -17.25 1 91.31 183 ALA A N 1
ATOM 1446 C CA . ALA A 1 183 ? 27.719 -15.672 -18.703 1 91.31 183 ALA A CA 1
ATOM 1447 C C . ALA A 1 183 ? 27.734 -14.297 -19.375 1 91.31 183 ALA A C 1
ATOM 1449 O O . ALA A 1 183 ? 27.797 -13.266 -18.703 1 91.31 183 ALA A O 1
ATOM 1450 N N . GLN A 1 184 ? 27.781 -14.336 -20.656 1 90.69 184 GLN A N 1
ATOM 1451 C CA . GLN A 1 184 ? 27.734 -13.094 -21.422 1 90.69 184 GLN A CA 1
ATOM 1452 C C . GLN A 1 184 ? 26.328 -12.523 -21.469 1 90.69 184 GLN A C 1
ATOM 1454 O O . GLN A 1 184 ? 25.344 -13.273 -21.578 1 90.69 184 GLN A O 1
ATOM 1459 N N . GLY A 1 185 ? 26.312 -11.195 -21.297 1 90.06 185 GLY A N 1
ATOM 1460 C CA . GLY A 1 185 ? 25.031 -10.539 -21.469 1 90.06 185 GLY A CA 1
ATOM 1461 C C . GLY A 1 185 ? 24.578 -10.492 -22.906 1 90.06 185 GLY A C 1
ATOM 1462 O O . GLY A 1 185 ? 25.391 -10.305 -23.812 1 90.06 185 GLY A O 1
ATOM 1463 N N . TRP A 1 186 ? 23.266 -10.703 -23.047 1 87 186 TRP A N 1
ATOM 1464 C CA . TRP A 1 186 ? 22.734 -10.695 -24.406 1 87 186 TRP A CA 1
ATOM 1465 C C . TRP A 1 186 ? 21.438 -9.898 -24.484 1 87 186 TRP A C 1
ATOM 1467 O O . TRP A 1 186 ? 20.5 -10.164 -23.734 1 87 186 TRP A O 1
ATOM 1477 N N . GLN A 1 187 ? 21.484 -8.883 -25.172 1 82.88 187 GLN A N 1
ATOM 1478 C CA . GLN A 1 187 ? 20.25 -8.141 -25.453 1 82.88 187 GLN A CA 1
ATOM 1479 C C . GLN A 1 187 ? 19.672 -8.523 -26.812 1 82.88 187 GLN A C 1
ATOM 1481 O O . GLN A 1 187 ? 20.406 -8.562 -27.812 1 82.88 187 GLN A O 1
ATOM 1486 N N . ASP A 1 188 ? 18.453 -8.859 -26.797 1 67.12 188 ASP A N 1
ATOM 1487 C CA . ASP A 1 188 ? 17.828 -9.188 -28.062 1 67.12 188 ASP A CA 1
ATOM 1488 C C . ASP A 1 188 ? 17.656 -7.941 -28.938 1 67.12 188 ASP A C 1
ATOM 1490 O O . ASP A 1 188 ? 16.781 -7.105 -28.656 1 67.12 188 ASP A O 1
ATOM 1494 N N . CYS A 1 189 ? 18.703 -7.707 -29.703 1 57.38 189 CYS A N 1
ATOM 1495 C CA . CYS A 1 189 ? 18.688 -6.551 -30.594 1 57.38 189 CYS A CA 1
ATOM 1496 C C . CYS A 1 189 ? 18.016 -6.887 -31.922 1 57.38 189 CYS A C 1
ATOM 1498 O O . CYS A 1 189 ? 18.125 -6.129 -32.875 1 57.38 189 CYS A O 1
ATOM 1500 N N . SER A 1 190 ? 17.609 -8.078 -32.031 1 54.66 190 SER A N 1
ATOM 1501 C CA . SER A 1 190 ? 17.141 -8.5 -33.344 1 54.66 190 SER A CA 1
ATOM 1502 C C . SER A 1 190 ? 15.828 -7.812 -33.688 1 54.66 190 SER A C 1
ATOM 1504 O O . SER A 1 190 ? 15.469 -7.711 -34.875 1 54.66 190 SER A O 1
ATOM 1506 N N . GLN A 1 191 ? 15.219 -7.375 -32.625 1 55.12 191 GLN A N 1
ATOM 1507 C CA . GLN A 1 191 ? 13.898 -6.855 -33 1 55.12 191 GLN A CA 1
ATOM 1508 C C . GLN A 1 191 ? 13.953 -5.348 -33.219 1 55.12 191 GLN A C 1
ATOM 1510 O O . GLN A 1 191 ? 14.586 -4.617 -32.469 1 55.12 191 GLN A O 1
ATOM 1515 N N . PRO A 1 192 ? 13.586 -4.977 -34.438 1 57.16 192 PRO A N 1
ATOM 1516 C CA . PRO A 1 192 ? 13.547 -3.535 -34.688 1 57.16 192 PRO A CA 1
ATOM 1517 C C . PRO A 1 192 ? 12.75 -2.762 -33.656 1 57.16 192 PRO A C 1
ATOM 1519 O O . PRO A 1 192 ? 11.758 -3.271 -33.125 1 57.16 192 PRO A O 1
ATOM 1522 N N . SER A 1 193 ? 13.383 -1.831 -33.031 1 60.66 193 SER A N 1
ATOM 1523 C CA . SER A 1 193 ? 12.688 -0.976 -32.062 1 60.66 193 SER A CA 1
ATOM 1524 C C . SER A 1 193 ? 11.711 -0.04 -32.781 1 60.66 193 SER A C 1
ATOM 1526 O O . SER A 1 193 ? 12.016 0.5 -33.844 1 60.66 193 SER A O 1
ATOM 1528 N N . LEU A 1 194 ? 10.422 0.008 -32.344 1 66.25 194 LEU A N 1
ATOM 1529 C CA . LEU A 1 194 ? 9.422 0.914 -32.906 1 66.25 194 LEU A CA 1
ATOM 1530 C C . LEU A 1 194 ? 9.945 2.346 -32.938 1 66.25 194 LEU A C 1
ATOM 1532 O O . LEU A 1 194 ? 9.594 3.123 -33.812 1 66.25 194 LEU A O 1
ATOM 1536 N N . GLU A 1 195 ? 10.914 2.592 -32.031 1 60.97 195 GLU A N 1
ATOM 1537 C CA . GLU A 1 195 ? 11.422 3.953 -31.891 1 60.97 195 GLU A CA 1
ATOM 1538 C C . GLU A 1 195 ? 12.344 4.32 -33.031 1 60.97 195 GLU A C 1
ATOM 1540 O O . GLU A 1 195 ? 12.523 5.504 -33.344 1 60.97 195 GLU A O 1
ATOM 1545 N N . GLN A 1 196 ? 12.797 3.301 -33.75 1 58.97 196 GLN A N 1
ATOM 1546 C CA . GLN A 1 196 ? 13.742 3.545 -34.844 1 58.97 196 GLN A CA 1
ATOM 1547 C C . GLN A 1 196 ? 13.031 3.65 -36.188 1 58.97 196 GLN A C 1
ATOM 1549 O O . GLN A 1 196 ? 13.672 3.826 -37.219 1 58.97 196 GLN A O 1
ATOM 1554 N N . VAL A 1 197 ? 11.742 3.531 -36.219 1 71.5 197 VAL A N 1
ATOM 1555 C CA . VAL A 1 197 ? 10.977 3.658 -37.438 1 71.5 197 VAL A CA 1
ATOM 1556 C C . VAL A 1 197 ? 10.578 5.117 -37.656 1 71.5 197 VAL A C 1
ATOM 1558 O O . VAL A 1 197 ? 10 5.75 -36.781 1 71.5 197 VAL A O 1
ATOM 1561 N N . PHE A 1 198 ? 11.094 5.672 -38.688 1 65.88 198 PHE A N 1
ATOM 1562 C CA . PHE A 1 198 ? 10.805 7.066 -39 1 65.88 198 PHE A CA 1
ATOM 1563 C C . PHE A 1 198 ? 9.766 7.172 -40.125 1 65.88 198 PHE A C 1
ATOM 1565 O O . PHE A 1 198 ? 9.586 6.234 -40.875 1 65.88 198 PHE A O 1
ATOM 1572 N N . GLU A 1 199 ? 9.117 8.289 -40.125 1 72.25 199 GLU A N 1
ATOM 1573 C CA . GLU A 1 199 ? 8.078 8.539 -41.125 1 72.25 199 GLU A CA 1
ATOM 1574 C C . GLU A 1 199 ? 8.633 8.469 -42.562 1 72.25 199 GLU A C 1
ATOM 1576 O O . GLU A 1 199 ? 9.641 9.102 -42.844 1 72.25 199 GLU A O 1
ATOM 1581 N N . ALA A 1 200 ? 8.164 7.535 -43.344 1 73.19 200 ALA A N 1
ATOM 1582 C CA . ALA A 1 200 ? 8.578 7.41 -44.719 1 73.19 200 ALA A CA 1
ATOM 1583 C C . ALA A 1 200 ? 7.367 7.215 -45.656 1 73.19 200 ALA A C 1
ATOM 1585 O O . ALA A 1 200 ? 6.387 6.574 -45.25 1 73.19 200 ALA A O 1
ATOM 1586 N N . SER A 1 201 ? 7.359 7.941 -46.75 1 74.75 201 SER A N 1
ATOM 1587 C CA . SER A 1 201 ? 6.262 7.852 -47.688 1 74.75 201 SER A CA 1
ATOM 1588 C C . SER A 1 201 ? 6.602 6.898 -48.844 1 74.75 201 SER A C 1
ATOM 1590 O O . SER A 1 201 ? 7.777 6.629 -49.094 1 74.75 201 SER A O 1
ATOM 1592 N N . THR A 1 202 ? 5.684 6.195 -49.344 1 73.75 202 THR A N 1
ATOM 1593 C CA . THR A 1 202 ? 5.902 5.312 -50.5 1 73.75 202 THR A CA 1
ATOM 1594 C C . THR A 1 202 ? 4.957 5.656 -51.625 1 73.75 202 THR A C 1
ATOM 1596 O O . THR A 1 202 ? 3.859 6.172 -51.406 1 73.75 202 THR A O 1
ATOM 1599 N N . LEU A 1 203 ? 5.504 5.48 -52.875 1 72.62 203 LEU A N 1
ATOM 1600 C CA . LEU A 1 203 ? 4.707 5.719 -54.094 1 72.62 203 LEU A CA 1
ATOM 1601 C C . LEU A 1 203 ? 3.986 4.445 -54.531 1 72.62 203 LEU A C 1
ATOM 1603 O O . LEU A 1 203 ? 3.006 4.508 -55.25 1 72.62 203 LEU A O 1
ATOM 1607 N N . ASP A 1 204 ? 4.41 3.217 -54.062 1 80.38 204 ASP A N 1
ATOM 1608 C CA . ASP A 1 204 ? 3.799 1.947 -54.438 1 80.38 204 ASP A CA 1
ATOM 1609 C C . ASP A 1 204 ? 2.945 1.388 -53.312 1 80.38 204 ASP A C 1
ATOM 1611 O O . ASP A 1 204 ? 3.398 0.53 -52.531 1 80.38 204 ASP A O 1
ATOM 1615 N N . HIS A 1 205 ? 1.753 1.797 -53.312 1 83.56 205 HIS A N 1
ATOM 1616 C CA . HIS A 1 205 ? 0.834 1.42 -52.25 1 83.56 205 HIS A CA 1
ATOM 1617 C C . HIS A 1 205 ? 0.489 -0.064 -52.312 1 83.56 205 HIS A C 1
ATOM 1619 O O . HIS A 1 205 ? 0.338 -0.718 -51.281 1 83.56 205 HIS A O 1
ATOM 1625 N N . VAL A 1 206 ? 0.419 -0.458 -53.531 1 83.12 206 VAL A N 1
ATOM 1626 C CA . VAL A 1 206 ? -0.005 -1.841 -53.719 1 83.12 206 VAL A CA 1
ATOM 1627 C C . VAL A 1 206 ? 1.084 -2.789 -53.219 1 83.12 206 VAL A C 1
ATOM 1629 O O . VAL A 1 206 ? 0.793 -3.785 -52.562 1 83.12 206 VAL A O 1
ATOM 1632 N N . ALA A 1 207 ? 2.246 -2.449 -53.562 1 85.75 207 ALA A N 1
ATOM 1633 C CA . ALA A 1 207 ? 3.361 -3.277 -53.094 1 85.75 207 ALA A CA 1
ATOM 1634 C C . ALA A 1 207 ? 3.486 -3.246 -51.594 1 85.75 207 ALA A C 1
ATOM 1636 O O . ALA A 1 207 ? 3.756 -4.273 -50.969 1 85.75 207 ALA A O 1
ATOM 1637 N N . GLU A 1 208 ? 3.291 -2.174 -51.062 1 86.06 208 GLU A N 1
ATOM 1638 C CA . GLU A 1 208 ? 3.402 -2.021 -49.594 1 86.06 208 GLU A CA 1
ATOM 1639 C C . GLU A 1 208 ? 2.289 -2.773 -48.875 1 86.06 208 GLU A C 1
ATOM 1641 O O . GLU A 1 208 ? 2.516 -3.363 -47.812 1 86.06 208 GLU A O 1
ATOM 1646 N N . ARG A 1 209 ? 1.197 -2.709 -49.469 1 86.06 209 ARG A N 1
ATOM 1647 C CA . ARG A 1 209 ? 0.073 -3.439 -48.906 1 86.06 209 ARG A CA 1
ATOM 1648 C C . ARG A 1 209 ? 0.329 -4.941 -48.906 1 86.06 209 ARG A C 1
ATOM 1650 O O . ARG A 1 209 ? 0.034 -5.641 -47.938 1 86.06 209 ARG A O 1
ATOM 1657 N N . SER A 1 210 ? 0.795 -5.316 -50.062 1 86.19 210 SER A N 1
ATOM 1658 C CA . SER A 1 210 ? 1.117 -6.734 -50.188 1 86.19 210 SER A CA 1
ATOM 1659 C C . SER A 1 210 ? 2.195 -7.145 -49.188 1 86.19 210 SER A C 1
ATOM 1661 O O . SER A 1 210 ? 2.129 -8.227 -48.594 1 86.19 210 SER A O 1
ATOM 1663 N N . ARG A 1 211 ? 3.117 -6.328 -48.969 1 87.31 211 ARG A N 1
ATOM 1664 C CA . ARG A 1 211 ? 4.18 -6.57 -48 1 87.31 211 ARG A CA 1
ATOM 1665 C C . ARG A 1 211 ? 3.623 -6.652 -46.562 1 87.31 211 ARG A C 1
ATOM 1667 O O . ARG A 1 211 ? 4.027 -7.516 -45.781 1 87.31 211 ARG A O 1
ATOM 1674 N N . LEU A 1 212 ? 2.791 -5.805 -46.312 1 89.75 212 LEU A N 1
ATOM 1675 C CA . LEU A 1 212 ? 2.189 -5.781 -45 1 89.75 212 LEU A CA 1
ATOM 1676 C C . LEU A 1 212 ? 1.334 -7.02 -44.75 1 89.75 212 LEU A C 1
ATOM 1678 O O . LEU A 1 212 ? 1.342 -7.586 -43.656 1 89.75 212 LEU A O 1
ATOM 1682 N N . ILE A 1 213 ? 0.594 -7.363 -45.781 1 87.31 213 ILE A N 1
ATOM 1683 C CA . ILE A 1 213 ? -0.251 -8.547 -45.688 1 87.31 213 ILE A CA 1
ATOM 1684 C C . ILE A 1 213 ? 0.614 -9.773 -45.406 1 87.31 213 ILE A C 1
ATOM 1686 O O . ILE A 1 213 ? 0.288 -10.602 -44.562 1 87.31 213 ILE A O 1
ATOM 1690 N N . LYS A 1 214 ? 1.668 -9.828 -46.094 1 86.25 214 LYS A N 1
ATOM 1691 C CA . LYS A 1 214 ? 2.6 -10.938 -45.875 1 86.25 214 LYS A CA 1
ATOM 1692 C C . LYS A 1 214 ? 3.174 -10.914 -44.469 1 86.25 214 LYS A C 1
ATOM 1694 O O . LYS A 1 214 ? 3.283 -11.953 -43.812 1 86.25 214 LYS A O 1
ATOM 1699 N N . ALA A 1 215 ? 3.508 -9.797 -44.031 1 86.56 215 ALA A N 1
ATOM 1700 C CA . ALA A 1 215 ? 4.07 -9.648 -42.688 1 86.56 215 ALA A CA 1
ATOM 1701 C C . ALA A 1 215 ? 3.057 -10.047 -41.625 1 86.56 215 ALA A C 1
ATOM 1703 O O . ALA A 1 215 ? 3.41 -10.688 -40.625 1 86.56 215 ALA A O 1
ATOM 1704 N N . LEU A 1 216 ? 1.892 -9.664 -41.812 1 86.62 216 LEU A N 1
ATOM 1705 C CA . LEU A 1 216 ? 0.826 -10.008 -40.875 1 86.62 216 LEU A CA 1
ATOM 1706 C C . LEU A 1 216 ? 0.604 -11.516 -40.844 1 86.62 216 LEU A C 1
ATOM 1708 O O . LEU A 1 216 ? 0.428 -12.094 -39.781 1 86.62 216 LEU A O 1
ATOM 1712 N N . GLU A 1 217 ? 0.633 -12.062 -41.969 1 85 217 GLU A N 1
ATOM 1713 C CA . GLU A 1 217 ? 0.467 -13.508 -42.062 1 85 217 GLU A CA 1
ATOM 1714 C C . GLU A 1 217 ? 1.63 -14.242 -41.406 1 85 217 GLU A C 1
ATOM 1716 O O . GLU A 1 217 ? 1.423 -15.211 -40.688 1 85 217 GLU A O 1
ATOM 1721 N N . ASP A 1 218 ? 2.777 -13.773 -41.688 1 83.5 218 ASP A N 1
ATOM 1722 C CA . ASP A 1 218 ? 3.965 -14.383 -41.094 1 83.5 218 ASP A CA 1
ATOM 1723 C C . ASP A 1 218 ? 3.965 -14.227 -39.562 1 83.5 218 ASP A C 1
ATOM 1725 O O . ASP A 1 218 ? 4.32 -15.164 -38.844 1 83.5 218 ASP A O 1
ATOM 1729 N N . ALA A 1 219 ? 3.641 -13.109 -39.156 1 82.06 219 ALA A N 1
ATOM 1730 C CA . ALA A 1 219 ? 3.584 -12.867 -37.719 1 82.06 219 ALA A CA 1
ATOM 1731 C C . ALA A 1 219 ? 2.533 -13.75 -37.062 1 82.06 219 ALA A C 1
ATOM 1733 O O . ALA A 1 219 ? 2.762 -14.289 -35.969 1 82.06 219 ALA A O 1
ATOM 1734 N N . THR A 1 220 ? 1.446 -13.844 -37.75 1 81.94 220 THR A N 1
ATOM 1735 C CA . THR A 1 220 ? 0.385 -14.703 -37.219 1 81.94 220 THR A CA 1
ATOM 1736 C C . THR A 1 220 ? 0.842 -16.156 -37.188 1 81.94 220 THR A C 1
ATOM 1738 O O . THR A 1 220 ? 0.585 -16.859 -36.219 1 81.94 220 THR A O 1
ATOM 1741 N N . ALA A 1 221 ? 1.463 -16.516 -38.188 1 79.94 221 ALA A N 1
ATOM 1742 C CA . ALA A 1 221 ? 1.991 -17.875 -38.25 1 79.94 221 ALA A CA 1
ATOM 1743 C C . ALA A 1 221 ? 3.01 -18.125 -37.156 1 79.94 221 ALA A C 1
ATOM 1745 O O . ALA A 1 221 ? 3.027 -19.203 -36.531 1 79.94 221 ALA A O 1
ATOM 1746 N N . GLU A 1 222 ? 3.77 -17.172 -36.969 1 78.5 222 GLU A N 1
ATOM 1747 C CA . GLU A 1 222 ? 4.766 -17.266 -35.906 1 78.5 222 GLU A CA 1
ATOM 1748 C C . GLU A 1 222 ? 4.105 -17.391 -34.531 1 78.5 222 GLU A C 1
ATOM 1750 O O . GLU A 1 222 ? 4.516 -18.219 -33.719 1 78.5 222 GLU A O 1
ATOM 1755 N N . CYS A 1 223 ? 3.197 -16.609 -34.344 1 75.81 223 CYS A N 1
ATOM 1756 C CA . CYS A 1 223 ? 2.48 -16.672 -33.062 1 75.81 223 CYS A CA 1
ATOM 1757 C C . CYS A 1 223 ? 1.812 -18.016 -32.875 1 75.81 223 CYS A C 1
ATOM 1759 O O . CYS A 1 223 ? 1.813 -18.578 -31.766 1 75.81 223 CYS A O 1
ATOM 1761 N N . ARG A 1 224 ? 1.316 -18.516 -33.906 1 75.19 224 ARG A N 1
ATOM 1762 C CA . ARG A 1 224 ? 0.68 -19.828 -33.844 1 75.19 224 ARG A CA 1
ATOM 1763 C C . ARG A 1 224 ? 1.702 -20.922 -33.562 1 75.19 224 ARG A C 1
ATOM 1765 O O . ARG A 1 224 ? 1.428 -21.828 -32.781 1 75.19 224 ARG A O 1
ATOM 1772 N N . ARG A 1 225 ? 2.807 -20.766 -34.156 1 75.56 225 ARG A N 1
ATOM 1773 C CA . ARG A 1 225 ? 3.889 -21.703 -33.938 1 75.56 225 ARG A CA 1
ATOM 1774 C C . ARG A 1 225 ? 4.344 -21.672 -32.469 1 75.56 225 ARG A C 1
ATOM 1776 O O . ARG A 1 225 ? 4.539 -22.703 -31.844 1 75.56 225 ARG A O 1
ATOM 1783 N N . LEU A 1 226 ? 4.418 -20.516 -32.094 1 69.38 226 LEU A N 1
ATOM 1784 C CA . LEU A 1 226 ? 4.859 -20.344 -30.703 1 69.38 226 LEU A CA 1
ATOM 1785 C C . LEU A 1 226 ? 3.807 -20.859 -29.734 1 69.38 226 LEU A C 1
ATOM 1787 O O . LEU A 1 226 ? 4.145 -21.484 -28.719 1 69.38 226 LEU A O 1
ATOM 1791 N N . SER A 1 227 ? 2.625 -20.609 -30.094 1 68.56 227 SER A N 1
ATOM 1792 C CA . SER A 1 227 ? 1.527 -21.125 -29.281 1 68.56 227 SER A CA 1
ATOM 1793 C C . SER A 1 227 ? 1.545 -22.641 -29.203 1 68.56 227 SER A C 1
ATOM 1795 O O . SER A 1 227 ? 1.39 -23.219 -28.141 1 68.56 227 SER A O 1
ATOM 1797 N N . LYS A 1 228 ? 1.778 -23.219 -30.234 1 68.19 228 LYS A N 1
ATOM 1798 C CA . LYS A 1 228 ? 1.83 -24.672 -30.328 1 68.19 228 LYS A CA 1
ATOM 1799 C C . LYS A 1 228 ? 3.02 -25.219 -29.547 1 68.19 228 LYS A C 1
ATOM 1801 O O . LYS A 1 228 ? 2.9 -26.234 -28.859 1 68.19 228 LYS A O 1
ATOM 1806 N N . ARG A 1 229 ? 4.039 -24.516 -29.703 1 63.94 229 ARG A N 1
ATOM 1807 C CA . ARG A 1 229 ? 5.25 -24.922 -29.016 1 63.94 229 ARG A CA 1
ATOM 1808 C C . ARG A 1 229 ? 5.047 -24.906 -27.5 1 63.94 229 ARG A C 1
ATOM 1810 O O . ARG A 1 229 ? 5.465 -25.828 -26.797 1 63.94 229 ARG A O 1
ATOM 1817 N N . PHE A 1 230 ? 4.434 -23.906 -27.234 1 59.53 230 PHE A N 1
ATOM 1818 C CA . PHE A 1 230 ? 4.23 -23.766 -25.797 1 59.53 230 PHE A CA 1
ATOM 1819 C C . PHE A 1 230 ? 3.121 -24.688 -25.297 1 59.53 230 PHE A C 1
ATOM 1821 O O . PHE A 1 230 ? 3.141 -25.141 -24.156 1 59.53 230 PHE A O 1
ATOM 1828 N N . THR A 1 231 ? 2.166 -24.891 -26.141 1 57.72 231 THR A N 1
ATOM 1829 C CA . THR A 1 231 ? 1.11 -25.828 -25.812 1 57.72 231 THR A CA 1
ATOM 1830 C C . THR A 1 231 ? 1.683 -27.234 -25.625 1 57.72 231 THR A C 1
ATOM 1832 O O . THR A 1 231 ? 1.278 -27.969 -24.703 1 57.72 231 THR A O 1
ATOM 1835 N N . THR A 1 232 ? 2.518 -27.609 -26.5 1 54.88 232 THR A N 1
ATOM 1836 C CA . THR A 1 232 ? 3.17 -28.906 -26.422 1 54.88 232 THR A CA 1
ATOM 1837 C C . THR A 1 232 ? 4.082 -28.984 -25.188 1 54.88 232 THR A C 1
ATOM 1839 O O . THR A 1 232 ? 4.254 -30.062 -24.609 1 54.88 232 THR A O 1
ATOM 1842 N N . GLY A 1 233 ? 4.668 -27.984 -24.938 1 50.06 233 GLY A N 1
ATOM 1843 C CA . GLY A 1 233 ? 5.586 -27.953 -23.812 1 50.06 233 GLY A CA 1
ATOM 1844 C C . GLY A 1 233 ? 4.891 -27.703 -22.484 1 50.06 233 GLY A C 1
ATOM 1845 O O . GLY A 1 233 ? 5.539 -27.359 -21.484 1 50.06 233 GLY A O 1
ATOM 1846 N N . SER A 1 234 ? 3.656 -27.859 -22.516 1 45.5 234 SER A N 1
ATOM 1847 C CA . SER A 1 234 ? 2.781 -27.828 -21.359 1 45.5 234 SER A CA 1
ATOM 1848 C C . SER A 1 234 ? 2.729 -26.422 -20.734 1 45.5 234 SER A C 1
ATOM 1850 O O . SER A 1 234 ? 2.539 -26.281 -19.531 1 45.5 234 SER A O 1
ATOM 1852 N N . GLN A 1 235 ? 3.211 -25.562 -21.547 1 49.31 235 GLN A N 1
ATOM 1853 C CA . GLN A 1 235 ? 3.098 -24.188 -21.078 1 49.31 235 GLN A CA 1
ATOM 1854 C C . GLN A 1 235 ? 1.9 -23.484 -21.719 1 49.31 235 GLN A C 1
ATOM 1856 O O . GLN A 1 235 ? 2.066 -22.547 -22.516 1 49.31 235 GLN A O 1
ATOM 1861 N N . LYS A 1 236 ? 0.883 -23.969 -21.391 1 51.59 236 LYS A N 1
ATOM 1862 C CA . LYS A 1 236 ? -0.374 -23.594 -22.031 1 51.59 236 LYS A CA 1
ATOM 1863 C C . LYS A 1 236 ? -0.663 -22.094 -21.844 1 51.59 236 LYS A C 1
ATOM 1865 O O . LYS A 1 236 ? -1.197 -21.453 -22.75 1 51.59 236 LYS A O 1
ATOM 1870 N N . GLU A 1 237 ? -0.155 -21.656 -20.859 1 47.69 237 GLU A N 1
ATOM 1871 C CA . GLU A 1 237 ? -0.416 -20.25 -20.531 1 47.69 237 GLU A CA 1
ATOM 1872 C C . GLU A 1 237 ? 0.335 -19.328 -21.484 1 47.69 237 GLU A C 1
ATOM 1874 O O . GLU A 1 237 ? -0.221 -18.328 -21.953 1 47.69 237 GLU A O 1
ATOM 1879 N N . THR A 1 238 ? 1.491 -19.734 -21.656 1 53.66 238 THR A N 1
ATOM 1880 C CA . THR A 1 238 ? 2.293 -18.969 -22.609 1 53.66 238 THR A CA 1
ATOM 1881 C C . THR A 1 238 ? 1.737 -19.109 -24.016 1 53.66 238 THR A C 1
ATOM 1883 O O . THR A 1 238 ? 1.752 -18.156 -24.797 1 53.66 238 THR A O 1
ATOM 1886 N N . ALA A 1 239 ? 1.245 -20.25 -24.125 1 60.41 239 ALA A N 1
ATOM 1887 C CA . ALA A 1 239 ? 0.645 -20.469 -25.438 1 60.41 239 ALA A CA 1
ATOM 1888 C C . ALA A 1 239 ? -0.555 -19.562 -25.656 1 60.41 239 ALA A C 1
ATOM 1890 O O . ALA A 1 239 ? -0.755 -19.047 -26.766 1 60.41 239 ALA A O 1
ATOM 1891 N N . ALA A 1 240 ? -1.176 -19.266 -24.578 1 55.75 240 ALA A N 1
ATOM 1892 C CA . ALA A 1 240 ? -2.377 -18.438 -24.656 1 55.75 240 ALA A CA 1
ATOM 1893 C C . ALA A 1 240 ? -2.029 -16.984 -25.016 1 55.75 240 ALA A C 1
ATOM 1895 O O . ALA A 1 240 ? -2.787 -16.328 -25.719 1 55.75 240 ALA A O 1
ATOM 1896 N N . ILE A 1 241 ? -0.932 -16.516 -24.562 1 58.12 241 ILE A N 1
ATOM 1897 C CA . ILE A 1 241 ? -0.48 -15.172 -24.906 1 58.12 241 ILE A CA 1
ATOM 1898 C C . ILE A 1 241 ? -0.279 -15.055 -26.406 1 58.12 241 ILE A C 1
ATOM 1900 O O . ILE A 1 241 ? -0.71 -14.086 -27.031 1 58.12 241 ILE A O 1
ATOM 1904 N N . PHE A 1 242 ? 0.227 -16.078 -26.953 1 64.25 242 PHE A N 1
ATOM 1905 C CA . PHE A 1 242 ? 0.519 -16.047 -28.375 1 64.25 242 PHE A CA 1
ATOM 1906 C C . PHE A 1 242 ? -0.752 -16.25 -29.203 1 64.25 242 PHE A C 1
ATOM 1908 O O . PHE A 1 242 ? -0.878 -15.719 -30.297 1 64.25 242 PHE A O 1
ATOM 1915 N N . ASP A 1 243 ? -1.577 -16.938 -28.547 1 62.72 243 ASP A N 1
ATOM 1916 C CA . ASP A 1 243 ? -2.879 -17.047 -29.203 1 62.72 243 ASP A CA 1
ATOM 1917 C C . ASP A 1 243 ? -3.578 -15.688 -29.25 1 62.72 243 ASP A C 1
ATOM 1919 O O . ASP A 1 243 ? -4.172 -15.328 -30.266 1 62.72 243 ASP A O 1
ATOM 1923 N N . LEU A 1 244 ? -3.359 -14.969 -28.234 1 61.84 244 LEU A N 1
ATOM 1924 C CA . LEU A 1 244 ? -3.9 -13.617 -28.172 1 61.84 244 LEU A CA 1
ATOM 1925 C C . LEU A 1 244 ? -3.244 -12.727 -29.219 1 61.84 244 LEU A C 1
ATOM 1927 O O . LEU A 1 244 ? -3.924 -11.953 -29.906 1 61.84 244 LEU A O 1
ATOM 1931 N N . TYR A 1 245 ? -1.998 -12.883 -29.266 1 64.81 245 TYR A N 1
ATOM 1932 C CA . TYR A 1 245 ? -1.278 -12.109 -30.281 1 64.81 245 TYR A CA 1
ATOM 1933 C C . TYR A 1 245 ? -1.785 -12.422 -31.672 1 64.81 245 TYR A C 1
ATOM 1935 O O . TYR A 1 245 ? -1.998 -11.516 -32.5 1 64.81 245 TYR A O 1
ATOM 1943 N N . SER A 1 246 ? -1.967 -13.625 -31.875 1 69 246 SER A N 1
ATOM 1944 C CA . SER A 1 246 ? -2.486 -14.055 -33.156 1 69 246 SER A CA 1
ATOM 1945 C C . SER A 1 246 ? -3.863 -13.453 -33.438 1 69 246 SER A C 1
ATOM 1947 O O . SER A 1 246 ? -4.148 -13.023 -34.562 1 69 246 SER A O 1
ATOM 1949 N N . TYR A 1 247 ? -4.559 -13.375 -32.438 1 62.81 247 TYR A N 1
ATOM 1950 C CA . TYR A 1 247 ? -5.902 -12.82 -32.562 1 62.81 247 TYR A CA 1
ATOM 1951 C C . TYR A 1 247 ? -5.848 -11.32 -32.844 1 62.81 247 TYR A C 1
ATOM 1953 O O . TYR A 1 247 ? -6.594 -10.828 -33.688 1 62.81 247 TYR A O 1
ATOM 1961 N N . ILE A 1 248 ? -4.973 -10.633 -32.188 1 67.12 248 ILE A N 1
ATOM 1962 C CA . ILE A 1 248 ? -4.836 -9.195 -32.375 1 67.12 248 ILE A CA 1
ATOM 1963 C C . ILE A 1 248 ? -4.375 -8.914 -33.812 1 67.12 248 ILE A C 1
ATOM 1965 O O . ILE A 1 248 ? -4.887 -8 -34.469 1 67.12 248 ILE A O 1
ATOM 1969 N N . LEU A 1 249 ? -3.52 -9.68 -34.281 1 75.56 249 LEU A N 1
ATOM 1970 C CA . LEU A 1 249 ? -2.953 -9.5 -35.594 1 75.56 249 LEU A CA 1
ATOM 1971 C C . LEU A 1 249 ? -4.004 -9.758 -36.688 1 75.56 249 LEU A C 1
ATOM 1973 O O . LEU A 1 249 ? -3.914 -9.211 -37.781 1 75.56 249 LEU A O 1
ATOM 1977 N N . ASN A 1 250 ? -4.988 -10.539 -36.219 1 69.94 250 ASN A N 1
ATOM 1978 C CA . ASN A 1 250 ? -6.027 -10.875 -37.188 1 69.94 250 ASN A CA 1
ATOM 1979 C C . ASN A 1 250 ? -7.266 -10 -37.031 1 69.94 250 ASN A C 1
ATOM 1981 O O . ASN A 1 250 ? -8.297 -10.242 -37.625 1 69.94 250 ASN A O 1
ATOM 1985 N N . ASP A 1 251 ? -7.125 -9.039 -36.188 1 67.75 251 ASP A N 1
ATOM 1986 C CA . ASP A 1 251 ? -8.227 -8.117 -35.969 1 67.75 251 ASP A CA 1
ATOM 1987 C C . ASP A 1 251 ? -8.484 -7.242 -37.188 1 67.75 251 ASP A C 1
ATOM 1989 O O . ASP A 1 251 ? -7.578 -6.566 -37.656 1 67.75 251 ASP A O 1
ATOM 1993 N N . PRO A 1 252 ? -9.711 -7.359 -37.562 1 71 252 PRO A N 1
ATOM 1994 C CA . PRO A 1 252 ? -10.008 -6.609 -38.781 1 71 252 PRO A CA 1
ATOM 1995 C C . PRO A 1 252 ? -9.805 -5.105 -38.625 1 71 252 PRO A C 1
ATOM 1997 O O . PRO A 1 252 ? -9.344 -4.434 -39.531 1 71 252 PRO A O 1
ATOM 2000 N N . GLN A 1 253 ? -10.125 -4.617 -37.5 1 71.38 253 GLN A N 1
ATOM 2001 C CA . GLN A 1 253 ? -9.953 -3.184 -37.312 1 71.38 253 GLN A CA 1
ATOM 2002 C C . GLN A 1 253 ? -8.484 -2.791 -37.344 1 71.38 253 GLN A C 1
ATOM 2004 O O . GLN A 1 253 ? -8.125 -1.765 -37.938 1 71.38 253 GLN A O 1
ATOM 2009 N N . LEU A 1 254 ? -7.688 -3.516 -36.75 1 77.44 254 LEU A N 1
ATOM 2010 C CA . LEU A 1 254 ? -6.254 -3.25 -36.812 1 77.44 254 LEU A CA 1
ATOM 2011 C C . LEU A 1 254 ? -5.742 -3.285 -38.25 1 77.44 254 LEU A C 1
ATOM 2013 O O . LEU A 1 254 ? -5 -2.396 -38.656 1 77.44 254 LEU A O 1
ATOM 2017 N N . LYS A 1 255 ? -6.156 -4.297 -38.938 1 80.81 255 LYS A N 1
ATOM 2018 C CA . LYS A 1 255 ? -5.73 -4.438 -40.344 1 80.81 255 LYS A CA 1
ATOM 2019 C C . LYS A 1 255 ? -6.199 -3.254 -41.188 1 80.81 255 LYS A C 1
ATOM 2021 O O . LYS A 1 255 ? -5.434 -2.713 -41.969 1 80.81 255 LYS A O 1
ATOM 2026 N N . GLN A 1 256 ? -7.418 -2.932 -40.812 1 80.62 256 GLN A N 1
ATOM 2027 C CA . GLN A 1 256 ? -7.969 -1.808 -41.562 1 80.62 256 GLN A CA 1
ATOM 2028 C C . GLN A 1 256 ? -7.195 -0.523 -41.281 1 80.62 256 GLN A C 1
ATOM 2030 O O . GLN A 1 256 ? -6.918 0.257 -42.188 1 80.62 256 GLN A O 1
ATOM 2035 N N . ASP A 1 257 ? -6.891 -0.316 -40.094 1 83.81 257 ASP A N 1
ATOM 2036 C CA . ASP A 1 257 ? -6.141 0.877 -39.719 1 83.81 257 ASP A CA 1
ATOM 2037 C C . ASP A 1 257 ? -4.75 0.872 -40.344 1 83.81 257 ASP A C 1
ATOM 2039 O O . ASP A 1 257 ? -4.254 1.913 -40.781 1 83.81 257 ASP A O 1
ATOM 2043 N N . LEU A 1 258 ? -4.191 -0.198 -40.406 1 87.38 258 LEU A N 1
ATOM 2044 C CA . LEU A 1 258 ? -2.875 -0.336 -41.031 1 87.38 258 LEU A CA 1
ATOM 2045 C C . LEU A 1 258 ? -2.943 -0.06 -42.531 1 87.38 258 LEU A C 1
ATOM 2047 O O . LEU A 1 258 ? -2.123 0.69 -43.062 1 87.38 258 LEU A O 1
ATOM 2051 N N . PHE A 1 259 ? -3.938 -0.621 -43.125 1 88 259 PHE A N 1
ATOM 2052 C CA . PHE A 1 259 ? -4.086 -0.451 -44.562 1 88 259 PHE A CA 1
ATOM 2053 C C . PHE A 1 259 ? -4.449 0.989 -44.906 1 88 259 PHE A C 1
ATOM 2055 O O . PHE A 1 259 ? -3.994 1.527 -45.906 1 88 259 PHE A O 1
ATOM 2062 N N . SER A 1 260 ? -5.234 1.54 -44.062 1 87.5 260 SER A N 1
ATOM 2063 C CA . SER A 1 260 ? -5.602 2.938 -44.281 1 87.5 260 SER A CA 1
ATOM 2064 C C . SER A 1 260 ? -4.375 3.842 -44.25 1 87.5 260 SER A C 1
ATOM 2066 O O . SER A 1 260 ? -4.273 4.785 -45.031 1 87.5 260 SER A O 1
ATOM 2068 N N . CYS A 1 261 ? -3.477 3.566 -43.406 1 87.38 261 CYS A N 1
ATOM 2069 C CA . CYS A 1 261 ? -2.24 4.336 -43.312 1 87.38 261 CYS A CA 1
ATOM 2070 C C . CYS A 1 261 ? -1.404 4.18 -44.594 1 87.38 261 CYS A C 1
ATOM 2072 O O . CYS A 1 261 ? -0.792 5.141 -45.062 1 87.38 261 CYS A O 1
ATOM 2074 N N . ILE A 1 262 ? -1.403 3.074 -45.125 1 87.06 262 ILE A N 1
ATOM 2075 C CA . ILE A 1 262 ? -0.665 2.816 -46.344 1 87.06 262 ILE A CA 1
ATOM 2076 C C . ILE A 1 262 ? -1.323 3.557 -47.531 1 87.06 262 ILE A C 1
ATOM 2078 O O . ILE A 1 262 ? -0.636 4.102 -48.375 1 87.06 262 ILE A O 1
ATOM 2082 N N . GLU A 1 263 ? -2.602 3.561 -47.438 1 86.31 263 GLU A N 1
ATOM 2083 C CA . GLU A 1 263 ? -3.338 4.258 -48.5 1 86.31 263 GLU A CA 1
ATOM 2084 C C . GLU A 1 263 ? -3.1 5.762 -48.438 1 86.31 263 GLU A C 1
ATOM 2086 O O . GLU A 1 263 ? -3.201 6.457 -49.438 1 86.31 263 GLU A O 1
ATOM 2091 N N . GLN A 1 264 ? -2.766 6.168 -47.25 1 85.38 264 GLN A N 1
ATOM 2092 C CA . GLN A 1 264 ? -2.461 7.586 -47.094 1 85.38 264 GLN A CA 1
ATOM 2093 C C . GLN A 1 264 ? -1.059 7.914 -47.594 1 85.38 264 GLN A C 1
ATOM 2095 O O . GLN A 1 264 ? -0.655 9.078 -47.594 1 85.38 264 GLN A O 1
ATOM 2100 N N . GLY A 1 265 ? -0.364 6.816 -47.938 1 81.31 265 GLY A N 1
ATOM 2101 C CA . GLY A 1 265 ? 0.912 7.023 -48.594 1 81.31 265 GLY A CA 1
ATOM 2102 C C . GLY A 1 265 ? 2.104 6.676 -47.719 1 81.31 265 GLY A C 1
ATOM 2103 O O . GLY A 1 265 ? 3.242 7.02 -48.062 1 81.31 265 GLY A O 1
ATOM 2104 N N . TYR A 1 266 ? 1.916 6.105 -46.75 1 85.19 266 TYR A N 1
ATOM 2105 C CA . TYR A 1 266 ? 3.023 5.801 -45.844 1 85.19 266 TYR A CA 1
ATOM 2106 C C . TYR A 1 266 ? 3.561 4.398 -46.094 1 85.19 266 TYR A C 1
ATOM 2108 O O . TYR A 1 266 ? 2.842 3.533 -46.625 1 85.19 266 TYR A O 1
ATOM 2116 N N . VAL A 1 267 ? 4.828 4.199 -45.812 1 87.12 267 VAL A N 1
ATOM 2117 C CA . VAL A 1 267 ? 5.426 2.873 -45.906 1 87.12 267 VAL A CA 1
ATOM 2118 C C . VAL A 1 267 ? 4.848 1.965 -44.844 1 87.12 267 VAL A C 1
ATOM 2120 O O . VAL A 1 267 ? 4.324 2.445 -43.812 1 87.12 267 VAL A O 1
ATOM 2123 N N . ALA A 1 268 ? 5.008 0.704 -45 1 87.69 268 ALA A N 1
ATOM 2124 C CA . ALA A 1 268 ? 4.414 -0.284 -44.125 1 87.69 268 ALA A CA 1
ATOM 2125 C C . ALA A 1 268 ? 4.988 -0.16 -42.688 1 87.69 268 ALA A C 1
ATOM 2127 O O . ALA A 1 268 ? 4.258 -0.271 -41.719 1 87.69 268 ALA A O 1
ATOM 2128 N N . GLN A 1 269 ? 6.25 0.079 -42.656 1 85.44 269 GLN A N 1
ATOM 2129 C CA . GLN A 1 269 ? 6.906 0.176 -41.344 1 85.44 269 GLN A CA 1
ATOM 2130 C C . GLN A 1 269 ? 6.348 1.343 -40.531 1 85.44 269 GLN A C 1
ATOM 2132 O O . GLN A 1 269 ? 6.113 1.212 -39.344 1 85.44 269 GLN A O 1
ATOM 2137 N N . TRP A 1 270 ? 6.191 2.311 -41.219 1 84.88 270 TRP A N 1
ATOM 2138 C CA . TRP A 1 270 ? 5.648 3.49 -40.562 1 84.88 270 TRP A CA 1
ATOM 2139 C C . TRP A 1 270 ? 4.188 3.275 -40.188 1 84.88 270 TRP A C 1
ATOM 2141 O O . TRP A 1 270 ? 3.744 3.721 -39.125 1 84.88 270 TRP A O 1
ATOM 2151 N N . ALA A 1 271 ? 3.488 2.684 -41.031 1 86.56 271 ALA A N 1
ATOM 2152 C CA . ALA A 1 271 ? 2.096 2.363 -40.719 1 86.56 271 ALA A CA 1
ATOM 2153 C C . ALA A 1 271 ? 1.99 1.552 -39.438 1 86.56 271 ALA A C 1
ATOM 2155 O O . ALA A 1 271 ? 1.149 1.838 -38.594 1 86.56 271 ALA A O 1
ATOM 2156 N N . VAL A 1 272 ? 2.873 0.62 -39.281 1 85.88 272 VAL A N 1
ATOM 2157 C CA . VAL A 1 272 ? 2.881 -0.24 -38.125 1 85.88 272 VAL A CA 1
ATOM 2158 C C . VAL A 1 272 ? 3.201 0.588 -36.875 1 85.88 272 VAL A C 1
ATOM 2160 O O . VAL A 1 272 ? 2.531 0.463 -35.844 1 85.88 272 VAL A O 1
ATOM 2163 N N . LYS A 1 273 ? 4.156 1.327 -37 1 84.88 273 LYS A N 1
ATOM 2164 C CA . LYS A 1 273 ? 4.539 2.156 -35.844 1 84.88 273 LYS A CA 1
ATOM 2165 C C . LYS A 1 273 ? 3.395 3.07 -35.438 1 84.88 273 LYS A C 1
ATOM 2167 O O . LYS A 1 273 ? 3.051 3.137 -34.25 1 84.88 273 LYS A O 1
ATOM 2172 N N . GLN A 1 274 ? 2.852 3.717 -36.375 1 81.56 274 GLN A N 1
ATOM 2173 C CA . GLN A 1 274 ? 1.807 4.691 -36.094 1 81.56 274 GLN A CA 1
ATOM 2174 C C . GLN A 1 274 ? 0.589 4.02 -35.469 1 81.56 274 GLN A C 1
ATOM 2176 O O . GLN A 1 274 ? 0.056 4.504 -34.469 1 81.56 274 GLN A O 1
ATOM 2181 N N . VAL A 1 275 ? 0.223 2.953 -36.094 1 80.44 275 VAL A N 1
ATOM 2182 C CA . VAL A 1 275 ? -0.999 2.291 -35.625 1 80.44 275 VAL A CA 1
ATOM 2183 C C . VAL A 1 275 ? -0.764 1.637 -34.281 1 80.44 275 VAL A C 1
ATOM 2185 O O . VAL A 1 275 ? -1.584 1.773 -33.375 1 80.44 275 VAL A O 1
ATOM 2188 N N . ILE A 1 276 ? 0.348 1.003 -34.125 1 78.56 276 ILE A N 1
ATOM 2189 C CA . ILE A 1 276 ? 0.653 0.293 -32.875 1 78.56 276 ILE A CA 1
ATOM 2190 C C . ILE A 1 276 ? 0.854 1.296 -31.75 1 78.56 276 ILE A C 1
ATOM 2192 O O . ILE A 1 276 ? 0.372 1.085 -30.625 1 78.56 276 ILE A O 1
ATOM 2196 N N . GLU A 1 277 ? 1.584 2.273 -32.031 1 77.44 277 GLU A N 1
ATOM 2197 C CA . GLU A 1 277 ? 1.806 3.285 -31 1 77.44 277 GLU A CA 1
ATOM 2198 C C . GLU A 1 277 ? 0.496 3.953 -30.594 1 77.44 277 GLU A C 1
ATOM 2200 O O . GLU A 1 277 ? 0.289 4.254 -29.422 1 77.44 277 GLU A O 1
ATOM 2205 N N . ARG A 1 278 ? -0.261 4.188 -31.578 1 72.19 278 ARG A N 1
ATOM 2206 C CA . ARG A 1 278 ? -1.574 4.75 -31.281 1 72.19 278 ARG A CA 1
ATOM 2207 C C . ARG A 1 278 ? -2.371 3.834 -30.359 1 72.19 278 ARG A C 1
ATOM 2209 O O . ARG A 1 278 ? -2.977 4.293 -29.391 1 72.19 278 ARG A O 1
ATOM 2216 N N . TYR A 1 279 ? -2.311 2.645 -30.797 1 65.62 279 TYR A N 1
ATOM 2217 C CA . TYR A 1 279 ? -3.029 1.671 -29.984 1 65.62 279 TYR A CA 1
ATOM 2218 C C . TYR A 1 279 ? -2.4 1.544 -28.609 1 65.62 279 TYR A C 1
ATOM 2220 O O . TYR A 1 279 ? -3.107 1.476 -27.594 1 65.62 279 TYR A O 1
ATOM 2228 N N . ALA A 1 280 ? -1.091 1.492 -28.609 1 67.88 280 ALA A N 1
ATOM 2229 C CA . ALA A 1 280 ? -0.359 1.38 -27.344 1 67.88 280 ALA A CA 1
ATOM 2230 C C . ALA A 1 280 ? -0.623 2.584 -26.453 1 67.88 280 ALA A C 1
ATOM 2232 O O . ALA A 1 280 ? -0.788 2.438 -25.234 1 67.88 280 ALA A O 1
ATOM 2233 N N . GLU A 1 281 ? -0.596 3.688 -27.062 1 63.5 281 GLU A N 1
ATOM 2234 C CA . GLU A 1 281 ? -0.875 4.91 -26.328 1 63.5 281 GLU A CA 1
ATOM 2235 C C . GLU A 1 281 ? -2.299 4.91 -25.781 1 63.5 281 GLU A C 1
ATOM 2237 O O . GLU A 1 281 ? -2.543 5.379 -24.656 1 63.5 281 GLU A O 1
ATOM 2242 N N . GLN A 1 282 ? -3.102 4.484 -26.625 1 55.56 282 GLN A N 1
ATOM 2243 C CA . GLN A 1 282 ? -4.492 4.398 -26.188 1 55.56 282 GLN A CA 1
ATOM 2244 C C . GLN A 1 282 ? -4.637 3.488 -24.969 1 55.56 282 GLN A C 1
ATOM 2246 O O . GLN A 1 282 ? -5.426 3.771 -24.062 1 55.56 282 GLN A O 1
ATOM 2251 N N . PHE A 1 283 ? -3.764 2.539 -25.172 1 54.22 283 PHE A N 1
ATOM 2252 C CA . PHE A 1 283 ? -3.791 1.603 -24.047 1 54.22 283 PHE A CA 1
ATOM 2253 C C . PHE A 1 283 ? -3.07 2.184 -22.844 1 54.22 283 PHE A C 1
ATOM 2255 O O . PHE A 1 283 ? -3.482 1.961 -21.703 1 54.22 283 PHE A O 1
ATOM 2262 N N . ALA A 1 284 ? -1.948 2.756 -23.172 1 54.22 284 ALA A N 1
ATOM 2263 C CA . ALA A 1 284 ? -1.132 3.346 -22.109 1 54.22 284 ALA A CA 1
ATOM 2264 C C . ALA A 1 284 ? -1.896 4.441 -21.375 1 54.22 284 ALA A C 1
ATOM 2266 O O . ALA A 1 284 ? -1.678 4.668 -20.188 1 54.22 284 ALA A O 1
ATOM 2267 N N . ASN A 1 285 ? -2.529 5.234 -22.219 1 45.47 285 ASN A N 1
ATOM 2268 C CA . ASN A 1 285 ? -3.324 6.324 -21.672 1 45.47 285 ASN A CA 1
ATOM 2269 C C . ASN A 1 285 ? -4.465 5.801 -20.797 1 45.47 285 ASN A C 1
ATOM 2271 O O . ASN A 1 285 ? -5.137 6.578 -20.109 1 45.47 285 ASN A O 1
ATOM 2275 N N . LEU A 1 286 ? -4.617 4.656 -21.078 1 39.44 286 LEU A N 1
ATOM 2276 C CA . LEU A 1 286 ? -5.648 4.094 -20.219 1 39.44 286 LEU A CA 1
ATOM 2277 C C . LEU A 1 286 ? -5.109 3.848 -18.812 1 39.44 286 LEU A C 1
ATOM 2279 O O . LEU A 1 286 ? -3.924 3.549 -18.641 1 39.44 286 LEU A O 1
ATOM 2283 N N . GLN A 1 287 ? -5.309 4.613 -17.969 1 41.28 287 GLN A N 1
ATOM 2284 C CA . GLN A 1 287 ? -4.887 4.734 -16.578 1 41.28 287 GLN A CA 1
ATOM 2285 C C . GLN A 1 287 ? -4.484 3.381 -15.992 1 41.28 287 GLN A C 1
ATOM 2287 O O . GLN A 1 287 ? -3.959 3.307 -14.883 1 41.28 287 GLN A O 1
ATOM 2292 N N . ASP A 1 288 ? -4.82 2.324 -16.672 1 38.19 288 ASP A N 1
ATOM 2293 C CA . ASP A 1 288 ? -4.719 1.017 -16.031 1 38.19 288 ASP A CA 1
ATOM 2294 C C . ASP A 1 288 ? -3.342 0.397 -16.266 1 38.19 288 ASP A C 1
ATOM 2296 O O . ASP A 1 288 ? -2.818 0.44 -17.375 1 38.19 288 ASP A O 1
ATOM 2300 N N . ALA A 1 289 ? -2.582 0.223 -15.375 1 42.34 289 ALA A N 1
ATOM 2301 C CA . ALA A 1 289 ? -1.271 -0.417 -15.398 1 42.34 289 ALA A CA 1
ATOM 2302 C C . ALA A 1 289 ? -1.248 -1.587 -16.375 1 42.34 289 ALA A C 1
ATOM 2304 O O . ALA A 1 289 ? -0.264 -1.786 -17.094 1 42.34 289 ALA A O 1
ATOM 2305 N N . TYR A 1 290 ? -2.311 -2.42 -16.391 1 37.53 290 TYR A N 1
ATOM 2306 C CA . TYR A 1 290 ? -2.447 -3.564 -17.281 1 37.53 290 TYR A CA 1
ATOM 2307 C C . TYR A 1 290 ? -2.385 -3.131 -18.75 1 37.53 290 TYR A C 1
ATOM 2309 O O . TYR A 1 290 ? -1.692 -3.752 -19.547 1 37.53 290 TYR A O 1
ATOM 2317 N N . MET A 1 291 ? -3.027 -2.033 -18.906 1 44.56 291 MET A N 1
ATOM 2318 C CA . MET A 1 291 ? -3.1 -1.568 -20.297 1 44.56 291 MET A CA 1
ATOM 2319 C C . MET A 1 291 ? -1.756 -1.009 -20.75 1 44.56 291 MET A C 1
ATOM 2321 O O . MET A 1 291 ? -1.418 -1.082 -21.938 1 44.56 291 MET A O 1
ATOM 2325 N N . ARG A 1 292 ? -1.143 -0.737 -19.656 1 50.75 292 ARG A N 1
ATOM 2326 C CA . ARG A 1 292 ? 0.225 -0.332 -19.953 1 50.75 292 ARG A CA 1
ATOM 2327 C C . ARG A 1 292 ? 1.064 -1.528 -20.391 1 50.75 292 ARG A C 1
ATOM 2329 O O . ARG A 1 292 ? 1.882 -1.419 -21.312 1 50.75 292 ARG A O 1
ATOM 2336 N N . GLU A 1 293 ? 0.777 -2.648 -19.656 1 51.38 293 GLU A N 1
ATOM 2337 C CA . GLU A 1 293 ? 1.473 -3.867 -20.062 1 51.38 293 GLU A CA 1
ATOM 2338 C C . GLU A 1 293 ? 1.051 -4.305 -21.469 1 51.38 293 GLU A C 1
ATOM 2340 O O . GLU A 1 293 ? 1.88 -4.762 -22.25 1 51.38 293 GLU A O 1
ATOM 2345 N N . ARG A 1 294 ? -0.234 -4.066 -21.734 1 52.25 294 ARG A N 1
ATOM 2346 C CA . ARG A 1 294 ? -0.729 -4.387 -23.062 1 52.25 294 ARG A CA 1
ATOM 2347 C C . ARG A 1 294 ? -0.129 -3.457 -24.109 1 52.25 294 ARG A C 1
ATOM 2349 O O . ARG A 1 294 ? 0.118 -3.867 -25.25 1 52.25 294 ARG A O 1
ATOM 2356 N N . ALA A 1 295 ? -0.001 -2.322 -23.547 1 59.09 295 ALA A N 1
ATOM 2357 C CA . ALA A 1 295 ? 0.668 -1.393 -24.453 1 59.09 295 ALA A CA 1
ATOM 2358 C C . ALA A 1 295 ? 2.053 -1.903 -24.828 1 59.09 295 ALA A C 1
ATOM 2360 O O . ALA A 1 295 ? 2.447 -1.828 -26 1 59.09 295 ALA A O 1
ATOM 2361 N N . SER A 1 296 ? 2.562 -2.564 -23.828 1 61.41 296 SER A N 1
ATOM 2362 C CA . SER A 1 296 ? 3.877 -3.141 -24.094 1 61.41 296 SER A CA 1
ATOM 2363 C C . SER A 1 296 ? 3.771 -4.359 -25 1 61.41 296 SER A C 1
ATOM 2365 O O . SER A 1 296 ? 4.602 -4.547 -25.891 1 61.41 296 SER A O 1
ATOM 2367 N N . ASP A 1 297 ? 2.77 -5.047 -24.766 1 61.66 297 ASP A N 1
ATOM 2368 C CA . ASP A 1 297 ? 2.543 -6.199 -25.641 1 61.66 297 ASP A CA 1
ATOM 2369 C C . ASP A 1 297 ? 2.283 -5.762 -27.078 1 61.66 297 ASP A C 1
ATOM 2371 O O . ASP A 1 297 ? 2.779 -6.387 -28.016 1 61.66 297 ASP A O 1
ATOM 2375 N N . LEU A 1 298 ? 1.488 -4.738 -27.125 1 67.75 298 LEU A N 1
ATOM 2376 C CA . LEU A 1 298 ? 1.19 -4.227 -28.453 1 67.75 298 LEU A CA 1
ATOM 2377 C C . LEU A 1 298 ? 2.457 -3.717 -29.141 1 67.75 298 LEU A C 1
ATOM 2379 O O . LEU A 1 298 ? 2.654 -3.939 -30.328 1 67.75 298 LEU A O 1
ATOM 2383 N N . ARG A 1 299 ? 3.158 -3.135 -28.328 1 71.38 299 ARG A N 1
ATOM 2384 C CA . ARG A 1 299 ? 4.418 -2.664 -28.891 1 71.38 299 ARG A CA 1
ATOM 2385 C C . ARG A 1 299 ? 5.305 -3.836 -29.297 1 71.38 299 ARG A C 1
ATOM 2387 O O . ARG A 1 299 ? 5.953 -3.789 -30.344 1 71.38 299 ARG A O 1
ATOM 2394 N N . ALA A 1 300 ? 5.199 -4.812 -28.484 1 68.69 300 ALA A N 1
ATOM 2395 C CA . ALA A 1 300 ? 5.949 -6.02 -28.828 1 68.69 300 ALA A CA 1
ATOM 2396 C C . ALA A 1 300 ? 5.434 -6.637 -30.125 1 68.69 300 ALA A C 1
ATOM 2398 O O . ALA A 1 300 ? 6.219 -7.082 -30.953 1 68.69 300 ALA A O 1
ATOM 2399 N N . LEU A 1 301 ? 4.195 -6.609 -30.203 1 74.06 301 LEU A N 1
ATOM 2400 C CA . LEU A 1 301 ? 3.586 -7.125 -31.422 1 74.06 301 LEU A CA 1
ATOM 2401 C C . LEU A 1 301 ? 3.969 -6.266 -32.625 1 74.06 301 LEU A C 1
ATOM 2403 O O . LEU A 1 301 ? 4.23 -6.793 -33.719 1 74.06 301 LEU A O 1
ATOM 2407 N N . GLY A 1 302 ? 3.912 -4.98 -32.375 1 77.88 302 GLY A N 1
ATOM 2408 C CA . GLY A 1 302 ? 4.359 -4.082 -33.438 1 77.88 302 GLY A CA 1
ATOM 2409 C C . GLY A 1 302 ? 5.789 -4.336 -33.875 1 77.88 302 GLY A C 1
ATOM 2410 O O . GLY A 1 302 ? 6.09 -4.324 -35.062 1 77.88 302 GLY A O 1
ATOM 2411 N N . GLN A 1 303 ? 6.523 -4.598 -32.906 1 74 303 GLN A N 1
ATOM 2412 C CA . GLN A 1 303 ? 7.926 -4.879 -33.188 1 74 303 GLN A CA 1
ATOM 2413 C C . GLN A 1 303 ? 8.07 -6.172 -34 1 74 303 GLN A C 1
ATOM 2415 O O . GLN A 1 303 ? 8.883 -6.25 -34.906 1 74 303 GLN A O 1
ATOM 2420 N N . ARG A 1 304 ? 7.301 -7.105 -33.656 1 74.19 304 ARG A N 1
ATOM 2421 C CA . ARG A 1 304 ? 7.32 -8.367 -34.375 1 74.19 304 ARG A CA 1
ATOM 2422 C C . ARG A 1 304 ? 6.883 -8.164 -35.844 1 74.19 304 ARG A C 1
ATOM 2424 O O . ARG A 1 304 ? 7.453 -8.766 -36.75 1 74.19 304 ARG A O 1
ATOM 2431 N N . LEU A 1 305 ? 5.918 -7.348 -36 1 80.5 305 LEU A N 1
ATOM 2432 C CA . LEU A 1 305 ? 5.449 -7.031 -37.344 1 80.5 305 LEU A CA 1
ATOM 2433 C C . LEU A 1 305 ? 6.535 -6.324 -38.156 1 80.5 305 LEU A C 1
ATOM 2435 O O . LEU A 1 305 ? 6.734 -6.621 -39.312 1 80.5 305 LEU A O 1
ATOM 2439 N N . LEU A 1 306 ? 7.156 -5.43 -37.469 1 79.5 306 LEU A N 1
ATOM 2440 C CA . LEU A 1 306 ? 8.242 -4.707 -38.125 1 79.5 306 LEU A CA 1
ATOM 2441 C C . LEU A 1 306 ? 9.359 -5.656 -38.531 1 79.5 306 LEU A C 1
ATOM 2443 O O . LEU A 1 306 ? 9.984 -5.473 -39.594 1 79.5 306 LEU A O 1
ATOM 2447 N N . PHE A 1 307 ? 9.555 -6.59 -37.75 1 73.75 307 PHE A N 1
ATOM 2448 C CA . PHE A 1 307 ? 10.555 -7.605 -38.031 1 73.75 307 PHE A CA 1
ATOM 2449 C C . PHE A 1 307 ? 10.234 -8.328 -39.344 1 73.75 307 PHE A C 1
ATOM 2451 O O . PHE A 1 307 ? 11.109 -8.531 -40.188 1 73.75 307 PHE A O 1
ATOM 2458 N N . HIS A 1 308 ? 9.023 -8.672 -39.469 1 77.5 308 HIS A N 1
ATOM 2459 C CA . HIS A 1 308 ? 8.617 -9.414 -40.656 1 77.5 308 HIS A CA 1
ATOM 2460 C C . HIS A 1 308 ? 8.555 -8.508 -41.875 1 77.5 308 HIS A C 1
ATOM 2462 O O . HIS A 1 308 ? 8.602 -8.977 -43 1 77.5 308 HIS A O 1
ATOM 2468 N N . LEU A 1 309 ? 8.422 -7.215 -41.625 1 80.12 309 LEU A N 1
ATOM 2469 C CA . LEU A 1 309 ? 8.414 -6.254 -42.719 1 80.12 309 LEU A CA 1
ATOM 2470 C C . LEU A 1 309 ? 9.828 -5.977 -43.219 1 80.12 309 LEU A C 1
ATOM 2472 O O . LEU A 1 309 ? 10.023 -5.582 -44.375 1 80.12 309 LEU A O 1
ATOM 2476 N N . ASP A 1 310 ? 10.68 -5.918 -42.344 1 67 310 ASP A N 1
ATOM 2477 C CA . ASP A 1 310 ? 12.062 -5.637 -42.719 1 67 310 ASP A CA 1
ATOM 2478 C C . ASP A 1 310 ? 12.703 -6.832 -43.406 1 67 310 ASP A C 1
ATOM 2480 O O . ASP A 1 310 ? 12.609 -7.961 -42.938 1 67 310 ASP A O 1
ATOM 2484 N N . ASP A 1 311 ? 12.617 -6.934 -44.75 1 56.88 311 ASP A N 1
ATOM 2485 C CA . ASP A 1 311 ? 13.156 -7.93 -45.656 1 56.88 311 ASP A CA 1
ATOM 2486 C C . ASP A 1 311 ? 14.578 -8.32 -45.281 1 56.88 311 ASP A C 1
ATOM 2488 O O . ASP A 1 311 ? 15.281 -8.992 -46.031 1 56.88 311 ASP A O 1
ATOM 2492 N N . SER A 1 312 ? 15.258 -7.559 -44.562 1 48.81 312 SER A N 1
ATOM 2493 C CA . SER A 1 312 ? 16.641 -7.941 -44.344 1 48.81 312 SER A CA 1
ATOM 2494 C C . SER A 1 312 ? 16.75 -9.375 -43.844 1 48.81 312 SER A C 1
ATOM 2496 O O . SER A 1 312 ? 15.922 -9.82 -43.031 1 48.81 312 SER A O 1
ATOM 2498 N N . PRO A 1 313 ? 17.453 -10.211 -44.656 1 42.03 313 PRO A N 1
ATOM 2499 C CA . PRO A 1 313 ? 17.656 -11.586 -44.219 1 42.03 313 PRO A CA 1
ATOM 2500 C C . PRO A 1 313 ? 17.688 -11.719 -42.688 1 42.03 313 PRO A C 1
ATOM 2502 O O . PRO A 1 313 ? 18.281 -10.883 -42.031 1 42.03 313 PRO A O 1
ATOM 2505 N N . THR A 1 314 ? 16.719 -12.227 -42.281 1 45.34 314 THR A N 1
ATOM 2506 C CA . THR A 1 314 ? 16.531 -12.641 -40.906 1 45.34 314 THR A CA 1
ATOM 2507 C C . THR A 1 314 ? 17.859 -13.008 -40.25 1 45.34 314 THR A C 1
ATOM 2509 O O . THR A 1 314 ? 18.516 -13.961 -40.688 1 45.34 314 THR A O 1
ATOM 2512 N N . VAL A 1 315 ? 18.719 -12.219 -40.156 1 43.44 315 VAL A N 1
ATOM 2513 C CA . VAL A 1 315 ? 19.812 -12.695 -39.312 1 43.44 315 VAL A CA 1
ATOM 2514 C C . VAL A 1 315 ? 19.281 -13.664 -38.281 1 43.44 315 VAL A C 1
ATOM 2516 O O . VAL A 1 315 ? 18.453 -13.289 -37.438 1 43.44 315 VAL A O 1
ATOM 2519 N N . ARG A 1 316 ? 18.984 -14.758 -38.625 1 45.09 316 ARG A N 1
ATOM 2520 C CA . ARG A 1 316 ? 18.781 -15.859 -37.688 1 45.09 316 ARG A CA 1
ATOM 2521 C C . ARG A 1 316 ? 19.438 -15.562 -36.344 1 45.09 316 ARG A C 1
ATOM 2523 O O . ARG A 1 316 ? 20.641 -15.281 -36.281 1 45.09 316 ARG A O 1
ATOM 2530 N N . HIS A 1 317 ? 18.719 -15.039 -35.438 1 52.41 317 HIS A N 1
ATOM 2531 C CA . HIS A 1 317 ? 19.062 -14.734 -34.062 1 52.41 317 HIS A CA 1
ATOM 2532 C C . HIS A 1 317 ? 19.969 -15.797 -33.469 1 52.41 317 HIS A C 1
ATOM 2534 O O . HIS A 1 317 ? 19.562 -16.953 -33.25 1 52.41 317 HIS A O 1
ATOM 2540 N N . GLN A 1 318 ? 21.094 -15.852 -33.938 1 61.78 318 GLN A N 1
ATOM 2541 C CA . GLN A 1 318 ? 21.984 -16.812 -33.281 1 61.78 318 GLN A CA 1
ATOM 2542 C C . GLN A 1 318 ? 22.109 -16.547 -31.797 1 61.78 318 GLN A C 1
ATOM 2544 O O . GLN A 1 318 ? 22.781 -15.594 -31.391 1 61.78 318 GLN A O 1
ATOM 2549 N N . TRP A 1 319 ? 21.203 -17.078 -31.016 1 72.38 319 TRP A N 1
ATOM 2550 C CA . TRP A 1 319 ? 21.375 -17.016 -29.562 1 72.38 319 TRP A CA 1
ATOM 2551 C C . TRP A 1 319 ? 22.703 -17.656 -29.156 1 72.38 319 TRP A C 1
ATOM 2553 O O . TRP A 1 319 ? 23.109 -18.672 -29.719 1 72.38 319 TRP A O 1
ATOM 2563 N N . PRO A 1 320 ? 23.328 -16.953 -28.328 1 81.31 320 PRO A N 1
ATOM 2564 C CA . PRO A 1 320 ? 24.531 -17.594 -27.812 1 81.31 320 PRO A CA 1
ATOM 2565 C C . PRO A 1 320 ? 24.234 -18.906 -27.078 1 81.31 320 PRO A C 1
ATOM 2567 O O . PRO A 1 320 ? 23.078 -19.188 -26.766 1 81.31 320 PRO A O 1
ATOM 2570 N N . GLU A 1 321 ? 25.172 -19.766 -26.953 1 81.38 321 GLU A N 1
ATOM 2571 C CA . GLU A 1 321 ? 25.016 -21.062 -26.297 1 81.38 321 GLU A CA 1
ATOM 2572 C C . GLU A 1 321 ? 24.641 -20.891 -24.828 1 81.38 321 GLU A C 1
ATOM 2574 O O . GLU A 1 321 ? 23.891 -21.703 -24.281 1 81.38 321 GLU A O 1
ATOM 2579 N N . TRP A 1 322 ? 25.188 -19.922 -24.188 1 87.94 322 TRP A N 1
ATOM 2580 C CA . TRP A 1 322 ? 24.969 -19.672 -22.766 1 87.94 322 TRP A CA 1
ATOM 2581 C C . TRP A 1 322 ? 25.031 -18.188 -22.453 1 87.94 322 TRP A C 1
ATOM 2583 O O . TRP A 1 322 ? 26.094 -17.578 -22.516 1 87.94 322 TRP A O 1
ATOM 2593 N N . PHE A 1 323 ? 23.812 -17.672 -22.156 1 90.38 323 PHE A N 1
ATOM 2594 C CA . PHE A 1 323 ? 23.828 -16.219 -22.031 1 90.38 323 PHE A CA 1
ATOM 2595 C C . PHE A 1 323 ? 22.859 -15.758 -20.953 1 90.38 323 PHE A C 1
ATOM 2597 O O . PHE A 1 323 ? 21.984 -16.516 -20.516 1 90.38 323 PHE A O 1
ATOM 2604 N N . ILE A 1 324 ? 23.125 -14.562 -20.422 1 91.12 324 ILE A N 1
ATOM 2605 C CA . ILE A 1 324 ? 22.219 -13.859 -19.516 1 91.12 324 ILE A CA 1
ATOM 2606 C C . ILE A 1 324 ? 21.391 -12.844 -20.297 1 91.12 324 ILE A C 1
ATOM 2608 O O . ILE A 1 324 ? 21.953 -11.953 -20.953 1 91.12 324 ILE A O 1
ATOM 2612 N N . LEU A 1 325 ? 20.109 -13.016 -20.266 1 89.19 325 LEU A N 1
ATOM 2613 C CA . LEU A 1 325 ? 19.234 -12.102 -20.984 1 89.19 325 LEU A CA 1
ATOM 2614 C C . LEU A 1 325 ? 19.156 -10.75 -20.281 1 89.19 325 LEU A C 1
ATOM 2616 O O . LEU A 1 325 ? 18.906 -10.688 -19.078 1 89.19 325 LEU A O 1
ATOM 2620 N N . VAL A 1 326 ? 19.531 -9.742 -20.969 1 88.12 326 VAL A N 1
ATOM 2621 C CA . VAL A 1 326 ? 19.422 -8.383 -20.453 1 88.12 326 VAL A CA 1
ATOM 2622 C C . VAL A 1 326 ? 18.359 -7.617 -21.25 1 88.12 326 VAL A C 1
ATOM 2624 O O . VAL A 1 326 ? 18.453 -7.527 -22.484 1 88.12 326 VAL A O 1
ATOM 2627 N N . ALA A 1 327 ? 17.297 -7.125 -20.562 1 80.75 327 ALA A N 1
ATOM 2628 C CA . ALA A 1 327 ? 16.219 -6.461 -21.266 1 80.75 327 ALA A CA 1
ATOM 2629 C C . ALA A 1 327 ? 15.641 -5.312 -20.453 1 80.75 327 ALA A C 1
ATOM 2631 O O . ALA A 1 327 ? 15.859 -5.234 -19.234 1 80.75 327 ALA A O 1
ATOM 2632 N N . ASP A 1 328 ? 15.008 -4.367 -21.078 1 73.94 328 ASP A N 1
ATOM 2633 C CA . ASP A 1 328 ? 14.281 -3.307 -20.375 1 73.94 328 ASP A CA 1
ATOM 2634 C C . ASP A 1 328 ? 13.031 -3.852 -19.703 1 73.94 328 ASP A C 1
ATOM 2636 O O . ASP A 1 328 ? 12.742 -3.506 -18.547 1 73.94 328 ASP A O 1
ATOM 2640 N N . GLU A 1 329 ? 12.375 -4.637 -20.531 1 71.56 329 GLU A N 1
ATOM 2641 C CA . GLU A 1 329 ? 11.172 -5.301 -20.031 1 71.56 329 GLU A CA 1
ATOM 2642 C C . GLU A 1 329 ? 11.125 -6.762 -20.469 1 71.56 329 GLU A C 1
ATOM 2644 O O . GLU A 1 329 ? 11.656 -7.113 -21.531 1 71.56 329 GLU A O 1
ATOM 2649 N N . LEU A 1 330 ? 10.727 -7.52 -19.531 1 69.44 330 LEU A N 1
ATOM 2650 C CA . LEU A 1 330 ? 10.586 -8.938 -19.844 1 69.44 330 LEU A CA 1
ATOM 2651 C C . LEU A 1 330 ? 9.164 -9.25 -20.312 1 69.44 330 LEU A C 1
ATOM 2653 O O . LEU A 1 330 ? 8.211 -9.102 -19.547 1 69.44 330 LEU A O 1
ATOM 2657 N N . SER A 1 331 ? 9.039 -9.461 -21.625 1 62.28 331 SER A N 1
ATOM 2658 C CA . SER A 1 331 ? 7.734 -9.844 -22.156 1 62.28 331 SER A CA 1
ATOM 2659 C C . SER A 1 331 ? 7.625 -11.359 -22.328 1 62.28 331 SER A C 1
ATOM 2661 O O . SER A 1 331 ? 8.641 -12.047 -22.438 1 62.28 331 SER A O 1
ATOM 2663 N N . ALA A 1 332 ? 6.41 -11.883 -22.234 1 57.81 332 ALA A N 1
ATOM 2664 C CA . ALA A 1 332 ? 6.156 -13.305 -22.438 1 57.81 332 ALA A CA 1
ATOM 2665 C C . ALA A 1 332 ? 6.676 -13.766 -23.797 1 57.81 332 ALA A C 1
ATOM 2667 O O . ALA A 1 332 ? 7.211 -14.867 -23.922 1 57.81 332 ALA A O 1
ATOM 2668 N N . ASN A 1 333 ? 6.609 -12.82 -24.734 1 59.56 333 ASN A N 1
ATOM 2669 C CA . ASN A 1 333 ? 7.07 -13.141 -26.078 1 59.56 333 ASN A CA 1
ATOM 2670 C C . ASN A 1 333 ? 8.578 -13.391 -26.109 1 59.56 333 ASN A C 1
ATOM 2672 O O . ASN A 1 333 ? 9.047 -14.32 -26.766 1 59.56 333 ASN A O 1
ATOM 2676 N N . LEU A 1 334 ? 9.227 -12.562 -25.422 1 65.31 334 LEU A N 1
ATOM 2677 C CA . LEU A 1 334 ? 10.68 -12.703 -25.375 1 65.31 334 LEU A CA 1
ATOM 2678 C C . LEU A 1 334 ? 11.078 -14.023 -24.719 1 65.31 334 LEU A C 1
ATOM 2680 O O . LEU A 1 334 ? 11.961 -14.719 -25.219 1 65.31 334 LEU A O 1
ATOM 2684 N N . LEU A 1 335 ? 10.359 -14.406 -23.75 1 66.31 335 LEU A N 1
ATOM 2685 C CA . LEU A 1 335 ? 10.68 -15.625 -23.016 1 66.31 335 LEU A CA 1
ATOM 2686 C C . LEU A 1 335 ? 10.344 -16.859 -23.844 1 66.31 335 LEU A C 1
ATOM 2688 O O . LEU A 1 335 ? 11.031 -17.875 -23.75 1 66.31 335 LEU A O 1
ATOM 2692 N N . ALA A 1 336 ? 9.312 -16.688 -24.672 1 61.28 336 ALA A N 1
ATOM 2693 C CA . ALA A 1 336 ? 8.875 -17.812 -25.484 1 61.28 336 ALA A CA 1
ATOM 2694 C C . ALA A 1 336 ? 9.859 -18.078 -26.625 1 61.28 336 ALA A C 1
ATOM 2696 O O . ALA A 1 336 ? 10.039 -19.234 -27.047 1 61.28 336 ALA A O 1
ATOM 2697 N N . GLU A 1 337 ? 10.469 -17.031 -27.047 1 63.44 337 GLU A N 1
ATOM 2698 C CA . GLU A 1 337 ? 11.352 -17.156 -28.203 1 63.44 337 GLU A CA 1
ATOM 2699 C C . GLU A 1 337 ? 12.742 -17.641 -27.781 1 63.44 337 GLU A C 1
ATOM 2701 O O . GLU A 1 337 ? 13.477 -18.219 -28.594 1 63.44 337 GLU A O 1
ATOM 2706 N N . MET A 1 338 ? 13.008 -17.484 -26.656 1 70.12 338 MET A N 1
ATOM 2707 C CA . MET A 1 338 ? 14.367 -17.75 -26.188 1 70.12 338 MET A CA 1
ATOM 2708 C C . MET A 1 338 ? 14.555 -19.234 -25.875 1 70.12 338 MET A C 1
ATOM 2710 O O . MET A 1 338 ? 13.648 -19.875 -25.344 1 70.12 338 MET A O 1
ATOM 2714 N N . PRO A 1 339 ? 15.648 -19.734 -26.453 1 73.69 339 PRO A N 1
ATOM 2715 C CA . PRO A 1 339 ? 15.945 -21.109 -26.016 1 73.69 339 PRO A CA 1
ATOM 2716 C C . PRO A 1 339 ? 16.172 -21.219 -24.516 1 73.69 339 PRO A C 1
ATOM 2718 O O . PRO A 1 339 ? 17.188 -20.719 -24 1 73.69 339 PRO A O 1
ATOM 2721 N N . GLN A 1 340 ? 15.344 -21.891 -23.859 1 73.06 340 GLN A N 1
ATOM 2722 C CA . GLN A 1 340 ? 15.375 -21.953 -22.406 1 73.06 340 GLN A CA 1
ATOM 2723 C C . GLN A 1 340 ? 16.609 -22.703 -21.906 1 73.06 340 GLN A C 1
ATOM 2725 O O . GLN A 1 340 ? 17.125 -22.422 -20.828 1 73.06 340 GLN A O 1
ATOM 2730 N N . GLU A 1 341 ? 16.969 -23.594 -22.781 1 75.5 341 GLU A N 1
ATOM 2731 C CA . GLU A 1 341 ? 18.109 -24.406 -22.391 1 75.5 341 GLU A CA 1
ATOM 2732 C C . GLU A 1 341 ? 19.406 -23.594 -22.391 1 75.5 341 GLU A C 1
ATOM 2734 O O . GLU A 1 341 ? 20.359 -23.938 -21.703 1 75.5 341 GLU A O 1
ATOM 2739 N N . ARG A 1 342 ? 19.344 -22.484 -23.094 1 83.06 342 ARG A N 1
ATOM 2740 C CA . ARG A 1 342 ? 20.547 -21.688 -23.219 1 83.06 342 ARG A CA 1
ATOM 2741 C C . ARG A 1 342 ? 20.484 -20.453 -22.328 1 83.06 342 ARG A C 1
ATOM 2743 O O . ARG A 1 342 ? 21.422 -19.656 -22.281 1 83.06 342 ARG A O 1
ATOM 2750 N N . LEU A 1 343 ? 19.469 -20.359 -21.656 1 85.69 343 LEU A N 1
ATOM 2751 C CA . LEU A 1 343 ? 19.266 -19.188 -20.812 1 85.69 343 LEU A CA 1
ATOM 2752 C C . LEU A 1 343 ? 19.859 -19.406 -19.422 1 85.69 343 LEU A C 1
ATOM 2754 O O . LEU A 1 343 ? 19.359 -20.234 -18.672 1 85.69 343 LEU A O 1
ATOM 2758 N N . ALA A 1 344 ? 20.922 -18.578 -19.172 1 87.06 344 ALA A N 1
ATOM 2759 C CA . ALA A 1 344 ? 21.609 -18.719 -17.875 1 87.06 344 ALA A CA 1
ATOM 2760 C C . ALA A 1 344 ? 20.938 -17.875 -16.812 1 87.06 344 ALA A C 1
ATOM 2762 O O . ALA A 1 344 ? 20.969 -18.203 -15.625 1 87.06 344 ALA A O 1
ATOM 2763 N N . GLY A 1 345 ? 20.438 -16.781 -17.156 1 88.88 345 GLY A N 1
ATOM 2764 C CA . GLY A 1 345 ? 19.812 -15.844 -16.234 1 88.88 345 GLY A CA 1
ATOM 2765 C C . GLY A 1 345 ? 19.141 -14.68 -16.922 1 88.88 345 GLY A C 1
ATOM 2766 O O . GLY A 1 345 ? 19.203 -14.547 -18.156 1 88.88 345 GLY A O 1
ATOM 2767 N N . VAL A 1 346 ? 18.422 -13.883 -16.125 1 88.06 346 VAL A N 1
ATOM 2768 C CA . VAL A 1 346 ? 17.672 -12.773 -16.703 1 88.06 346 VAL A CA 1
ATOM 2769 C C . VAL A 1 346 ? 17.891 -11.508 -15.867 1 88.06 346 VAL A C 1
ATOM 2771 O O . VAL A 1 346 ? 17.844 -11.555 -14.641 1 88.06 346 VAL A O 1
ATOM 2774 N N . ILE A 1 347 ? 18.266 -10.414 -16.469 1 87.81 347 ILE A N 1
ATOM 2775 C CA . ILE A 1 347 ? 18.391 -9.102 -15.859 1 87.81 347 ILE A CA 1
ATOM 2776 C C . ILE A 1 347 ? 17.453 -8.109 -16.547 1 87.81 347 ILE A C 1
ATOM 2778 O O . ILE A 1 347 ? 17.562 -7.895 -17.766 1 87.81 347 ILE A O 1
ATOM 2782 N N . VAL A 1 348 ? 16.531 -7.59 -15.781 1 83.56 348 VAL A N 1
ATOM 2783 C CA . VAL A 1 348 ? 15.539 -6.695 -16.375 1 83.56 348 VAL A CA 1
ATOM 2784 C C . VAL A 1 348 ? 15.602 -5.332 -15.695 1 83.56 348 VAL A C 1
ATOM 2786 O O . VAL A 1 348 ? 15.773 -5.246 -14.477 1 83.56 348 VAL A O 1
ATOM 2789 N N . ARG A 1 349 ? 15.453 -4.258 -16.422 1 77.19 349 ARG A N 1
ATOM 2790 C CA . ARG A 1 349 ? 15.477 -2.9 -15.891 1 77.19 349 ARG A CA 1
ATOM 2791 C C . ARG A 1 349 ? 14.172 -2.574 -15.172 1 77.19 349 ARG A C 1
ATOM 2793 O O . ARG A 1 349 ? 14.18 -1.969 -14.102 1 77.19 349 ARG A O 1
ATOM 2800 N N . ASP A 1 350 ? 13.133 -2.982 -15.812 1 66.25 350 ASP A N 1
ATOM 2801 C CA . ASP A 1 350 ? 11.828 -2.68 -15.219 1 66.25 350 ASP A CA 1
ATOM 2802 C C . ASP A 1 350 ? 11.594 -3.506 -13.961 1 66.25 350 ASP A C 1
ATOM 2804 O O . ASP A 1 350 ? 11.961 -4.68 -13.898 1 66.25 350 ASP A O 1
ATOM 2808 N N . GLY A 1 351 ? 11.18 -2.926 -12.906 1 57.25 351 GLY A N 1
ATOM 2809 C CA . GLY A 1 351 ? 11.078 -3.52 -11.578 1 57.25 351 GLY A CA 1
ATOM 2810 C C . GLY A 1 351 ? 9.75 -4.211 -11.336 1 57.25 351 GLY A C 1
ATOM 2811 O O . GLY A 1 351 ? 9.305 -4.324 -10.188 1 57.25 351 GLY A O 1
ATOM 2812 N N . ALA A 1 352 ? 8.977 -4.473 -12.398 1 54 352 ALA A N 1
ATOM 2813 C CA . ALA A 1 352 ? 7.703 -5.105 -12.078 1 54 352 ALA A CA 1
ATOM 2814 C C . ALA A 1 352 ? 7.898 -6.566 -11.688 1 54 352 ALA A C 1
ATOM 2816 O O . ALA A 1 352 ? 7.836 -7.457 -12.539 1 54 352 ALA A O 1
ATOM 2817 N N . THR A 1 353 ? 8.422 -6.906 -10.406 1 49.94 353 THR A N 1
ATOM 2818 C CA . THR A 1 353 ? 8.82 -8.219 -9.914 1 49.94 353 THR A CA 1
ATOM 2819 C C . THR A 1 353 ? 7.664 -9.211 -10 1 49.94 353 THR A C 1
ATOM 2821 O O . THR A 1 353 ? 7.875 -10.422 -9.977 1 49.94 353 THR A O 1
ATOM 2824 N N . HIS A 1 354 ? 6.52 -8.695 -9.961 1 46.81 354 HIS A N 1
ATOM 2825 C CA . HIS A 1 354 ? 5.395 -9.633 -9.922 1 46.81 354 HIS A CA 1
ATOM 2826 C C . HIS A 1 354 ? 4.68 -9.68 -11.266 1 46.81 354 HIS A C 1
ATOM 2828 O O . HIS A 1 354 ? 3.521 -10.102 -11.344 1 46.81 354 HIS A O 1
ATOM 2834 N N . SER A 1 355 ? 5.391 -9.211 -12.242 1 55.12 355 SER A N 1
ATOM 2835 C CA . SER A 1 355 ? 4.867 -9.352 -13.602 1 55.12 355 SER A CA 1
ATOM 2836 C C . SER A 1 355 ? 4.824 -10.812 -14.031 1 55.12 355 SER A C 1
ATOM 2838 O O . SER A 1 355 ? 5.48 -11.664 -13.422 1 55.12 355 SER A O 1
ATOM 2840 N N . HIS A 1 356 ? 3.822 -11.07 -14.867 1 53.44 356 HIS A N 1
ATOM 2841 C CA . HIS A 1 356 ? 3.738 -12.414 -15.422 1 53.44 356 HIS A CA 1
ATOM 2842 C C . HIS A 1 356 ? 5.121 -12.961 -15.766 1 53.44 356 HIS A C 1
ATOM 2844 O O . HIS A 1 356 ? 5.426 -14.117 -15.492 1 53.44 356 HIS A O 1
ATOM 2850 N N . SER A 1 357 ? 5.832 -12.078 -16.203 1 61.94 357 SER A N 1
ATOM 2851 C CA . SER A 1 357 ? 7.156 -12.508 -16.625 1 61.94 357 SER A CA 1
ATOM 2852 C C . SER A 1 357 ? 8.031 -12.875 -15.43 1 61.94 357 SER A C 1
ATOM 2854 O O . SER A 1 357 ? 8.797 -13.836 -15.492 1 61.94 357 SER A O 1
ATOM 2856 N N . ALA A 1 358 ? 7.84 -12.234 -14.344 1 65.62 358 ALA A N 1
ATOM 2857 C CA . ALA A 1 358 ? 8.641 -12.516 -13.156 1 65.62 358 ALA A CA 1
ATOM 2858 C C . ALA A 1 358 ? 8.281 -13.883 -12.562 1 65.62 358 ALA A C 1
ATOM 2860 O O . ALA A 1 358 ? 9.164 -14.633 -12.148 1 65.62 358 ALA A O 1
ATOM 2861 N N . ILE A 1 359 ? 7.035 -14.133 -12.625 1 61.44 359 ILE A N 1
ATOM 2862 C CA . ILE A 1 359 ? 6.559 -15.414 -12.102 1 61.44 359 ILE A CA 1
ATOM 2863 C C . ILE A 1 359 ? 7.113 -16.562 -12.945 1 61.44 359 ILE A C 1
ATOM 2865 O O . ILE A 1 359 ? 7.539 -17.578 -12.406 1 61.44 359 ILE A O 1
ATOM 2869 N N . LEU A 1 360 ? 7.086 -16.281 -14.234 1 61.41 360 LEU A N 1
ATOM 2870 C CA . LEU A 1 360 ? 7.566 -17.297 -15.164 1 61.41 360 LEU A CA 1
ATOM 2871 C C . LEU A 1 360 ? 9.055 -17.562 -14.961 1 61.41 360 LEU A C 1
ATOM 2873 O O . LEU A 1 360 ? 9.492 -18.719 -14.953 1 61.41 360 LEU A O 1
ATOM 2877 N N . VAL A 1 361 ? 9.789 -16.531 -14.781 1 69.44 361 VAL A N 1
ATOM 2878 C CA . VAL A 1 361 ? 11.227 -16.672 -14.617 1 69.44 361 VAL A CA 1
ATOM 2879 C C . VAL A 1 361 ? 11.539 -17.406 -13.32 1 69.44 361 VAL A C 1
ATOM 2881 O O . VAL A 1 361 ? 12.438 -18.25 -13.273 1 69.44 361 VAL A O 1
ATOM 2884 N N . ARG A 1 362 ? 10.781 -17.172 -12.359 1 67.81 362 ARG A N 1
ATOM 2885 C CA . ARG A 1 362 ? 10.938 -17.859 -11.078 1 67.81 362 ARG A CA 1
ATOM 2886 C C . ARG A 1 362 ? 10.641 -19.344 -11.227 1 67.81 362 ARG A C 1
ATOM 2888 O O . ARG A 1 362 ? 11.352 -20.188 -10.664 1 67.81 362 ARG A O 1
ATOM 2895 N N . ALA A 1 363 ? 9.57 -19.516 -12.016 1 59.78 363 ALA A N 1
ATOM 2896 C CA . ALA A 1 363 ? 9.172 -20.906 -12.242 1 59.78 363 ALA A CA 1
ATOM 2897 C C . ALA A 1 363 ? 10.258 -21.672 -13 1 59.78 363 ALA A C 1
ATOM 2899 O O . ALA A 1 363 ? 10.422 -22.875 -12.812 1 59.78 363 ALA A O 1
ATOM 2900 N N . MET A 1 364 ? 11.047 -20.938 -13.781 1 64 364 MET A N 1
ATOM 2901 C CA . MET A 1 364 ? 12.109 -21.562 -14.578 1 64 364 MET A CA 1
ATOM 2902 C C . MET A 1 364 ? 13.328 -21.859 -13.711 1 64 364 MET A C 1
ATOM 2904 O O . MET A 1 364 ? 14.203 -22.625 -14.117 1 64 364 MET A O 1
ATOM 2908 N N . GLY A 1 365 ? 13.359 -21.297 -12.578 1 67.12 365 GLY A N 1
ATOM 2909 C CA . GLY A 1 365 ? 14.453 -21.547 -11.656 1 67.12 365 GLY A CA 1
ATOM 2910 C C . GLY A 1 365 ? 15.758 -20.922 -12.102 1 67.12 365 GLY A C 1
ATOM 2911 O O . GLY A 1 365 ? 16.844 -21.391 -11.742 1 67.12 365 GLY A O 1
ATOM 2912 N N . ILE A 1 366 ? 15.648 -20.031 -13.008 1 76.06 366 ILE A N 1
ATOM 2913 C CA . ILE A 1 366 ? 16.844 -19.344 -13.5 1 76.06 366 ILE A CA 1
ATOM 2914 C C . ILE A 1 366 ? 17.047 -18.047 -12.711 1 76.06 366 ILE A C 1
ATOM 2916 O O . ILE A 1 366 ? 16.094 -17.344 -12.398 1 76.06 366 ILE A O 1
ATOM 2920 N N . PRO A 1 367 ? 18.312 -17.906 -12.305 1 83.44 367 PRO A N 1
ATOM 2921 C CA . PRO A 1 367 ? 18.578 -16.656 -11.578 1 83.44 367 PRO A CA 1
ATOM 2922 C C . PRO A 1 367 ? 18.078 -15.422 -12.32 1 83.44 367 PRO A C 1
ATOM 2924 O O . PRO A 1 367 ? 18.297 -15.305 -13.531 1 83.44 367 PRO A O 1
ATOM 2927 N N . ALA A 1 368 ? 17.406 -14.586 -11.617 1 84.94 368 ALA A N 1
ATOM 2928 C CA . ALA A 1 368 ? 16.844 -13.406 -12.273 1 84.94 368 ALA A CA 1
ATOM 2929 C C . ALA A 1 368 ? 16.766 -12.227 -11.305 1 84.94 368 ALA A C 1
ATOM 2931 O O . ALA A 1 368 ? 16.5 -12.414 -10.109 1 84.94 368 ALA A O 1
ATOM 2932 N N . ILE A 1 369 ? 17.109 -11.07 -11.812 1 84.31 369 ILE A N 1
ATOM 2933 C CA . ILE A 1 369 ? 16.938 -9.836 -11.055 1 84.31 369 ILE A CA 1
ATOM 2934 C C . ILE A 1 369 ? 16.125 -8.836 -11.867 1 84.31 369 ILE A C 1
ATOM 2936 O O . ILE A 1 369 ? 16.234 -8.789 -13.094 1 84.31 369 ILE A O 1
ATOM 2940 N N . MET A 1 370 ? 15.297 -8.133 -11.172 1 78.38 370 MET A N 1
ATOM 2941 C CA . MET A 1 370 ? 14.461 -7.129 -11.82 1 78.38 370 MET A CA 1
ATOM 2942 C C . MET A 1 370 ? 14.656 -5.762 -11.172 1 78.38 370 MET A C 1
ATOM 2944 O O . MET A 1 370 ? 15.195 -5.664 -10.07 1 78.38 370 MET A O 1
ATOM 2948 N N . GLY A 1 371 ? 14.305 -4.699 -11.977 1 73.81 371 GLY A N 1
ATOM 2949 C CA . GLY A 1 371 ? 14.438 -3.342 -11.469 1 73.81 371 GLY A CA 1
ATOM 2950 C C . GLY A 1 371 ? 15.875 -2.857 -11.445 1 73.81 371 GLY A C 1
ATOM 2951 O O . GLY A 1 371 ? 16.266 -2.076 -10.57 1 73.81 371 GLY A O 1
ATOM 2952 N N . ALA A 1 372 ? 16.672 -3.506 -12.195 1 75.06 372 ALA A N 1
ATOM 2953 C CA . ALA A 1 372 ? 18.078 -3.117 -12.242 1 75.06 372 ALA A CA 1
ATOM 2954 C C . ALA A 1 372 ? 18.266 -1.834 -13.047 1 75.06 372 ALA A C 1
ATOM 2956 O O . ALA A 1 372 ? 17.719 -1.694 -14.141 1 75.06 372 ALA A O 1
ATOM 2957 N N . ASP A 1 373 ? 18.812 -0.892 -12.391 1 70.38 373 ASP A N 1
ATOM 2958 C CA . ASP A 1 373 ? 19.109 0.347 -13.109 1 70.38 373 ASP A CA 1
ATOM 2959 C C . ASP A 1 373 ? 20.203 0.132 -14.148 1 70.38 373 ASP A C 1
ATOM 2961 O O . ASP A 1 373 ? 21.359 0.496 -13.922 1 70.38 373 ASP A O 1
ATOM 2965 N N . ILE A 1 374 ? 19.797 -0.492 -15.266 1 71.44 374 ILE A N 1
ATOM 2966 C CA . ILE A 1 374 ? 20.781 -0.872 -16.266 1 71.44 374 ILE A CA 1
ATOM 2967 C C . ILE A 1 374 ? 20.344 -0.35 -17.641 1 71.44 374 ILE A C 1
ATOM 2969 O O . ILE A 1 374 ? 19.188 0.026 -17.828 1 71.44 374 ILE A O 1
ATOM 2973 N N . GLN A 1 375 ? 21.344 -0.174 -18.422 1 71.31 375 GLN A N 1
ATOM 2974 C CA . GLN A 1 375 ? 21.109 -0.033 -19.859 1 71.31 375 GLN A CA 1
ATOM 2975 C C . GLN A 1 375 ? 21.453 -1.323 -20.594 1 71.31 375 GLN A C 1
ATOM 2977 O O . GLN A 1 375 ? 22.625 -1.654 -20.766 1 71.31 375 GLN A O 1
ATOM 2982 N N . PRO A 1 376 ? 20.469 -2.035 -21.016 1 77.19 376 PRO A N 1
ATOM 2983 C CA . PRO A 1 376 ? 20.688 -3.359 -21.594 1 77.19 376 PRO A CA 1
ATOM 2984 C C . PRO A 1 376 ? 21.719 -3.336 -22.719 1 77.19 376 PRO A C 1
ATOM 2986 O O . PRO A 1 376 ? 22.5 -4.277 -22.875 1 77.19 376 PRO A O 1
ATOM 2989 N N . GLU A 1 377 ? 21.812 -2.232 -23.484 1 73.81 377 GLU A N 1
ATOM 2990 C CA . GLU A 1 377 ? 22.75 -2.125 -24.594 1 73.81 377 GLU A CA 1
ATOM 2991 C C . GLU A 1 377 ? 24.188 -2.172 -24.125 1 73.81 377 GLU A C 1
ATOM 2993 O O . GLU A 1 377 ? 25.062 -2.709 -24.812 1 73.81 377 GLU A O 1
ATOM 2998 N N . LEU A 1 378 ? 24.375 -1.695 -22.953 1 71.75 378 LEU A N 1
ATOM 2999 C CA . LEU A 1 378 ? 25.734 -1.621 -22.422 1 71.75 378 LEU A CA 1
ATOM 3000 C C . LEU A 1 378 ? 26.156 -2.961 -21.844 1 71.75 378 LEU A C 1
ATOM 3002 O O . LEU A 1 378 ? 27.359 -3.209 -21.672 1 71.75 378 LEU A O 1
ATOM 3006 N N . LEU A 1 379 ? 25.219 -3.734 -21.609 1 81.69 379 LEU A N 1
ATOM 3007 C CA . LEU A 1 379 ? 25.531 -5.02 -21 1 81.69 379 LEU A CA 1
ATOM 3008 C C . LEU A 1 379 ? 25.656 -6.109 -22.062 1 81.69 379 LEU A C 1
ATOM 3010 O O . LEU A 1 379 ? 26.172 -7.195 -21.781 1 81.69 379 LEU A O 1
ATOM 3014 N N . HIS A 1 380 ? 25.312 -5.707 -23.234 1 82.81 380 HIS A N 1
ATOM 3015 C CA . HIS A 1 380 ? 25.344 -6.68 -24.312 1 82.81 380 HIS A CA 1
ATOM 3016 C C . HIS A 1 380 ? 26.781 -7.113 -24.625 1 82.81 380 HIS A C 1
ATOM 3018 O O . HIS A 1 380 ? 27.672 -6.273 -24.797 1 82.81 380 HIS A O 1
ATOM 3024 N N . ASN A 1 381 ? 26.984 -8.406 -24.672 1 82 381 ASN A N 1
ATOM 3025 C CA . ASN A 1 381 ? 28.25 -9.047 -25.016 1 82 381 ASN A CA 1
ATOM 3026 C C . ASN A 1 381 ? 29.328 -8.766 -23.984 1 82 381 ASN A C 1
ATOM 3028 O O . ASN A 1 381 ? 30.516 -8.695 -24.312 1 82 381 ASN A O 1
ATOM 3032 N N . ARG A 1 382 ? 28.828 -8.5 -22.828 1 86 382 ARG A N 1
ATOM 3033 C CA . ARG A 1 382 ? 29.766 -8.336 -21.719 1 86 382 ARG A CA 1
ATOM 3034 C C . ARG A 1 382 ? 29.609 -9.469 -20.703 1 86 382 ARG A C 1
ATOM 3036 O O . ARG A 1 382 ? 28.516 -10.008 -20.531 1 86 382 ARG A O 1
ATOM 3043 N N . MET A 1 383 ? 30.766 -9.719 -20.172 1 89.12 383 MET A N 1
ATOM 3044 C CA . MET A 1 383 ? 30.719 -10.758 -19.141 1 89.12 383 MET A CA 1
ATOM 3045 C C . MET A 1 383 ? 30.031 -10.25 -17.891 1 89.12 383 MET A C 1
ATOM 3047 O O . MET A 1 383 ? 30.406 -9.203 -17.344 1 89.12 383 MET A O 1
ATOM 3051 N N . LEU A 1 384 ? 29 -11.039 -17.531 1 90.75 384 LEU A N 1
ATOM 3052 C CA . LEU A 1 384 ? 28.219 -10.633 -16.359 1 90.75 384 LEU A CA 1
ATOM 3053 C C . LEU A 1 384 ? 28.203 -11.742 -15.312 1 90.75 384 LEU A C 1
ATOM 3055 O O . LEU A 1 384 ? 28.281 -12.922 -15.648 1 90.75 384 LEU A O 1
ATOM 3059 N N . ILE A 1 385 ? 28.281 -11.367 -14.07 1 87.94 385 ILE A N 1
ATOM 3060 C CA . ILE A 1 385 ? 27.953 -12.258 -12.969 1 87.94 385 ILE A CA 1
ATOM 3061 C C . ILE A 1 385 ? 26.625 -11.844 -12.344 1 87.94 385 ILE A C 1
ATOM 3063 O O . ILE A 1 385 ? 26.469 -10.711 -11.891 1 87.94 385 ILE A O 1
ATOM 3067 N N . LEU A 1 386 ? 25.672 -12.75 -12.414 1 88.75 386 LEU A N 1
ATOM 3068 C CA . LEU A 1 386 ? 24.359 -12.5 -11.828 1 88.75 386 LEU A CA 1
ATOM 3069 C C . LEU A 1 386 ? 24.172 -13.289 -10.531 1 88.75 386 LEU A C 1
ATOM 3071 O O . LEU A 1 386 ? 24.203 -14.516 -10.539 1 88.75 386 LEU A O 1
ATOM 3075 N N . ASP A 1 387 ? 24.031 -12.508 -9.508 1 79.56 387 ASP A N 1
ATOM 3076 C CA . ASP A 1 387 ? 23.734 -13.109 -8.203 1 79.56 387 ASP A CA 1
ATOM 3077 C C . ASP A 1 387 ? 22.266 -12.891 -7.82 1 79.56 387 ASP A C 1
ATOM 3079 O O . ASP A 1 387 ? 21.922 -11.852 -7.25 1 79.56 387 ASP A O 1
ATOM 3083 N N . GLY A 1 388 ? 21.516 -13.898 -8.062 1 75.44 388 GLY A N 1
ATOM 3084 C CA . GLY A 1 388 ? 20.094 -13.812 -7.797 1 75.44 388 GLY A CA 1
ATOM 3085 C C . GLY A 1 388 ? 19.75 -13.891 -6.32 1 75.44 388 GLY A C 1
ATOM 3086 O O . GLY A 1 388 ? 18.625 -13.586 -5.922 1 75.44 388 GLY A O 1
ATOM 3087 N N . PHE A 1 389 ? 20.719 -14.266 -5.527 1 64.19 389 PHE A N 1
ATOM 3088 C CA . PHE A 1 389 ? 20.469 -14.32 -4.094 1 64.19 389 PHE A CA 1
ATOM 3089 C C . PHE A 1 389 ? 20.484 -12.922 -3.484 1 64.19 389 PHE A C 1
ATOM 3091 O O . PHE A 1 389 ? 19.578 -12.57 -2.711 1 64.19 389 PHE A O 1
ATOM 3098 N N . ARG A 1 390 ? 21.453 -12.211 -3.912 1 63.72 390 ARG A N 1
ATOM 3099 C CA . ARG A 1 390 ? 21.641 -10.875 -3.352 1 63.72 390 ARG A CA 1
ATOM 3100 C C . ARG A 1 390 ? 21.016 -9.805 -4.242 1 63.72 390 ARG A C 1
ATOM 3102 O O . ARG A 1 390 ? 20.875 -8.656 -3.834 1 63.72 390 ARG A O 1
ATOM 3109 N N . GLY A 1 391 ? 20.594 -10.297 -5.383 1 75 391 GLY A N 1
ATOM 3110 C CA . GLY A 1 391 ? 20.078 -9.336 -6.344 1 75 391 GLY A CA 1
ATOM 3111 C C . GLY A 1 391 ? 21.125 -8.359 -6.844 1 75 391 GLY A C 1
ATOM 3112 O O . GLY A 1 391 ? 20.922 -7.148 -6.812 1 75 391 GLY A O 1
ATOM 3113 N N . GLU A 1 392 ? 22.328 -8.883 -7.164 1 79.94 392 GLU A N 1
ATOM 3114 C CA . GLU A 1 392 ? 23.438 -8.055 -7.656 1 79.94 392 GLU A CA 1
ATOM 3115 C C . GLU A 1 392 ? 23.938 -8.547 -9.008 1 79.94 392 GLU A C 1
ATOM 3117 O O . GLU A 1 392 ? 23.844 -9.742 -9.312 1 79.94 392 GLU A O 1
ATOM 3122 N N . VAL A 1 393 ? 24.359 -7.625 -9.773 1 86.44 393 VAL A N 1
ATOM 3123 C CA . VAL A 1 393 ? 24.969 -7.934 -11.062 1 86.44 393 VAL A CA 1
ATOM 3124 C C . VAL A 1 393 ? 26.344 -7.289 -11.164 1 86.44 393 VAL A C 1
ATOM 3126 O O . VAL A 1 393 ? 26.516 -6.125 -10.789 1 86.44 393 VAL A O 1
ATOM 3129 N N . PHE A 1 394 ? 27.328 -8.086 -11.438 1 83.62 394 PHE A N 1
ATOM 3130 C CA . PHE A 1 394 ? 28.672 -7.582 -11.68 1 83.62 394 PHE A CA 1
ATOM 3131 C C . PHE A 1 394 ? 28.953 -7.488 -13.18 1 83.62 394 PHE A C 1
ATOM 3133 O O . PHE A 1 394 ? 28.75 -8.461 -13.914 1 83.62 394 PHE A O 1
ATOM 3140 N N . ILE A 1 395 ? 29.359 -6.285 -13.602 1 84.38 395 ILE A N 1
ATOM 3141 C CA . ILE A 1 395 ? 29.656 -6.055 -15.016 1 84.38 395 ILE A CA 1
ATOM 3142 C C . ILE A 1 395 ? 31.172 -6.113 -15.234 1 84.38 395 ILE A C 1
ATOM 3144 O O . ILE A 1 395 ? 31.922 -5.387 -14.594 1 84.38 395 ILE A O 1
ATOM 3148 N N . GLU A 1 396 ? 31.578 -6.941 -16.109 1 81.69 396 GLU A N 1
ATOM 3149 C CA . GLU A 1 396 ? 33 -7.148 -16.406 1 81.69 396 GLU A CA 1
ATOM 3150 C C . GLU A 1 396 ? 33.812 -7.199 -15.117 1 81.69 396 GLU A C 1
ATOM 3152 O O . GLU A 1 396 ? 34.719 -6.379 -14.922 1 81.69 396 GLU A O 1
ATOM 3157 N N . PRO A 1 397 ? 33.5 -8.258 -14.383 1 81.19 397 PRO A N 1
ATOM 3158 C CA . PRO A 1 397 ? 34.125 -8.344 -13.07 1 81.19 397 PRO A CA 1
ATOM 3159 C C . PRO A 1 397 ? 35.656 -8.539 -13.172 1 81.19 397 PRO A C 1
ATOM 3161 O O . PRO A 1 397 ? 36.125 -9.141 -14.133 1 81.19 397 PRO A O 1
ATOM 3164 N N . GLU A 1 398 ? 36.25 -8 -12.125 1 75 398 GLU A N 1
ATOM 3165 C CA . GLU A 1 398 ? 37.656 -8.242 -12.008 1 75 398 GLU A CA 1
ATOM 3166 C C . GLU A 1 398 ? 37.969 -9.734 -11.867 1 75 398 GLU A C 1
ATOM 3168 O O . GLU A 1 398 ? 37.125 -10.492 -11.359 1 75 398 GLU A O 1
ATOM 3173 N N . PRO A 1 399 ? 39.094 -10.125 -12.383 1 77.25 399 PRO A N 1
ATOM 3174 C CA . PRO A 1 399 ? 39.438 -11.547 -12.367 1 77.25 399 PRO A CA 1
ATOM 3175 C C . PRO A 1 399 ? 39.344 -12.164 -10.977 1 77.25 399 PRO A C 1
ATOM 3177 O O . PRO A 1 399 ? 38.906 -13.312 -10.836 1 77.25 399 PRO A O 1
ATOM 3180 N N . LEU A 1 400 ? 39.656 -11.336 -10.047 1 72.88 400 LEU A N 1
ATOM 3181 C CA . LEU A 1 400 ? 39.562 -11.867 -8.695 1 72.88 400 LEU A CA 1
ATOM 3182 C C . LEU A 1 400 ? 38.125 -12.172 -8.32 1 72.88 400 LEU A C 1
ATOM 3184 O O . LEU A 1 400 ? 37.844 -13.211 -7.711 1 72.88 400 LEU A O 1
ATOM 3188 N N . ILE A 1 401 ? 37.25 -11.32 -8.711 1 76.88 401 ILE A N 1
ATOM 3189 C CA . ILE A 1 401 ? 35.844 -11.508 -8.43 1 76.88 401 ILE A CA 1
ATOM 3190 C C . ILE A 1 401 ? 35.312 -12.664 -9.266 1 76.88 401 ILE A C 1
ATOM 3192 O O . ILE A 1 401 ? 34.5 -13.469 -8.773 1 76.88 401 ILE A O 1
ATOM 3196 N N . SER A 1 402 ? 35.75 -12.75 -10.414 1 82.56 402 SER A N 1
ATOM 3197 C CA . SER A 1 402 ? 35.281 -13.812 -11.305 1 82.56 402 SER A CA 1
ATOM 3198 C C . SER A 1 402 ? 35.719 -15.18 -10.781 1 82.56 402 SER A C 1
ATOM 3200 O O . SER A 1 402 ? 34.938 -16.141 -10.836 1 82.56 402 SER A O 1
ATOM 3202 N N . GLN A 1 403 ? 36.875 -15.203 -10.289 1 77.75 403 GLN A N 1
ATOM 3203 C CA . GLN A 1 403 ? 37.406 -16.469 -9.773 1 77.75 403 GLN A CA 1
ATOM 3204 C C . GLN A 1 403 ? 36.625 -16.891 -8.523 1 77.75 403 GLN A C 1
ATOM 3206 O O . GLN A 1 403 ? 36.344 -18.078 -8.344 1 77.75 403 GLN A O 1
ATOM 3211 N N . GLU A 1 404 ? 36.375 -15.961 -7.75 1 75.62 404 GLU A N 1
ATOM 3212 C CA . GLU A 1 404 ? 35.625 -16.25 -6.531 1 75.62 404 GLU A CA 1
ATOM 3213 C C . GLU A 1 404 ? 34.25 -16.781 -6.855 1 75.62 404 GLU A C 1
ATOM 3215 O O . GLU A 1 404 ? 33.781 -17.75 -6.25 1 75.62 404 GLU A O 1
ATOM 3220 N N . TYR A 1 405 ? 33.625 -16.203 -7.777 1 80.38 405 TYR A N 1
ATOM 3221 C CA . TYR A 1 405 ? 32.281 -16.594 -8.109 1 80.38 405 TYR A CA 1
ATOM 3222 C C . TYR A 1 405 ? 32.25 -17.938 -8.852 1 80.38 405 TYR A C 1
ATOM 3224 O O . TYR A 1 405 ? 31.328 -18.719 -8.703 1 80.38 405 TYR A O 1
ATOM 3232 N N . LYS A 1 406 ? 33.281 -18.141 -9.578 1 81.38 406 LYS A N 1
ATOM 3233 C CA . LYS A 1 406 ? 33.375 -19.438 -10.227 1 81.38 406 LYS A CA 1
ATOM 3234 C C . LYS A 1 406 ? 33.5 -20.562 -9.203 1 81.38 406 LYS A C 1
ATOM 3236 O O . LYS A 1 406 ? 32.906 -21.625 -9.375 1 81.38 406 LYS A O 1
ATOM 3241 N N . GLN A 1 407 ? 34.219 -20.281 -8.219 1 73.88 407 GLN A N 1
ATOM 3242 C CA . GLN A 1 407 ? 34.344 -21.266 -7.145 1 73.88 407 GLN A CA 1
ATOM 3243 C C . GLN A 1 407 ? 33 -21.484 -6.43 1 73.88 407 GLN A C 1
ATOM 3245 O O . GLN A 1 407 ? 32.656 -22.609 -6.094 1 73.88 407 GLN A O 1
ATOM 3250 N N . ILE A 1 408 ? 32.312 -20.469 -6.25 1 73.25 408 ILE A N 1
ATOM 3251 C CA . ILE A 1 408 ? 31.016 -20.547 -5.586 1 73.25 408 ILE A CA 1
ATOM 3252 C C . ILE A 1 408 ? 30.047 -21.359 -6.438 1 73.25 408 ILE A C 1
ATOM 3254 O O . ILE A 1 408 ? 29.297 -22.188 -5.914 1 73.25 408 ILE A O 1
ATOM 3258 N N . ILE A 1 409 ? 30.047 -21.141 -7.652 1 76.94 409 ILE A N 1
ATOM 3259 C CA . ILE A 1 409 ? 29.156 -21.844 -8.578 1 76.94 409 ILE A CA 1
ATOM 3260 C C . ILE A 1 409 ? 29.469 -23.328 -8.586 1 76.94 409 ILE A C 1
ATOM 3262 O O . ILE A 1 409 ? 28.562 -24.172 -8.57 1 76.94 409 ILE A O 1
ATOM 3266 N N . GLU A 1 410 ? 30.688 -23.625 -8.578 1 74.81 410 GLU A N 1
ATOM 3267 C CA . GLU A 1 410 ? 31.109 -25.031 -8.578 1 74.81 410 GLU A CA 1
ATOM 3268 C C . GLU A 1 410 ? 30.719 -25.719 -7.273 1 74.81 410 GLU A C 1
ATOM 3270 O O . GLU A 1 410 ? 30.281 -26.875 -7.281 1 74.81 410 GLU A O 1
ATOM 3275 N N . GLU A 1 411 ? 30.906 -25.016 -6.32 1 67.5 411 GLU A N 1
ATOM 3276 C CA . GLU A 1 411 ? 30.531 -25.562 -5.02 1 67.5 411 GLU A CA 1
ATOM 3277 C C . GLU A 1 411 ? 29.016 -25.797 -4.945 1 67.5 411 GLU A C 1
ATOM 3279 O O . GLU A 1 411 ? 28.578 -26.797 -4.387 1 67.5 411 GLU A O 1
ATOM 3284 N N . GLU A 1 412 ? 28.297 -24.891 -5.414 1 68.69 412 GLU A N 1
ATOM 3285 C CA . GLU A 1 412 ? 26.844 -25.016 -5.43 1 68.69 412 GLU A CA 1
ATOM 3286 C C . GLU A 1 412 ? 26.406 -26.219 -6.27 1 68.69 412 GLU A C 1
ATOM 3288 O O . GLU A 1 412 ? 25.469 -26.938 -5.898 1 68.69 412 GLU A O 1
ATOM 3293 N N . LYS A 1 413 ? 26.984 -26.297 -7.336 1 70.94 413 LYS A N 1
ATOM 3294 C CA . LYS A 1 413 ? 26.672 -27.422 -8.203 1 70.94 413 LYS A CA 1
ATOM 3295 C C . LYS A 1 413 ? 26.969 -28.75 -7.508 1 70.94 413 LYS A C 1
ATOM 3297 O O . LYS A 1 413 ? 26.188 -29.703 -7.617 1 70.94 413 LYS A O 1
ATOM 3302 N N . ALA A 1 414 ? 28.062 -28.797 -6.855 1 68.5 414 ALA A N 1
ATOM 3303 C CA . ALA A 1 414 ? 28.438 -30.016 -6.133 1 68.5 414 ALA A CA 1
ATOM 3304 C C . ALA A 1 414 ? 27.438 -30.312 -5.02 1 68.5 414 ALA A C 1
ATOM 3306 O O . ALA A 1 414 ? 27.062 -31.469 -4.824 1 68.5 414 ALA A O 1
ATOM 3307 N N . LEU A 1 415 ? 27.094 -29.328 -4.41 1 65.75 415 LEU A N 1
ATOM 3308 C CA . LEU A 1 415 ? 26.125 -29.484 -3.328 1 65.75 415 LEU A CA 1
ATOM 3309 C C . LEU A 1 415 ? 24.766 -29.922 -3.867 1 65.75 415 LEU A C 1
ATOM 3311 O O . LEU A 1 415 ? 24.094 -30.75 -3.252 1 65.75 415 LEU A O 1
ATOM 3315 N N . ASN A 1 416 ? 24.391 -29.375 -4.875 1 72 416 ASN A N 1
ATOM 3316 C CA . ASN A 1 416 ? 23.125 -29.75 -5.496 1 72 416 ASN A CA 1
ATOM 3317 C C . ASN A 1 416 ? 23.125 -31.203 -5.926 1 72 416 ASN A C 1
ATOM 3319 O O . ASN A 1 416 ? 22.125 -31.906 -5.773 1 72 416 ASN A O 1
ATOM 3323 N N . LYS A 1 417 ? 24.203 -31.594 -6.363 1 73.06 417 LYS A N 1
ATOM 3324 C CA . LYS A 1 417 ? 24.328 -33 -6.766 1 73.06 417 LYS A CA 1
ATOM 3325 C C . LYS A 1 417 ? 24.234 -33.906 -5.559 1 73.06 417 LYS A C 1
ATOM 3327 O O . LYS A 1 417 ? 23.578 -34.969 -5.621 1 73.06 417 LYS A O 1
ATOM 3332 N N . LEU A 1 418 ? 24.859 -33.531 -4.57 1 70 418 LEU A N 1
ATOM 3333 C CA . LEU A 1 418 ? 24.812 -34.312 -3.344 1 70 418 LEU A CA 1
ATOM 3334 C C . LEU A 1 418 ? 23.406 -34.344 -2.773 1 70 418 LEU A C 1
ATOM 3336 O O . LEU A 1 418 ? 22.938 -35.406 -2.344 1 70 418 LEU A O 1
ATOM 3340 N N . ALA A 1 419 ? 22.859 -33.312 -2.764 1 72.88 419 ALA A N 1
ATOM 3341 C CA . ALA A 1 419 ? 21.516 -33.188 -2.209 1 72.88 419 ALA A CA 1
ATOM 3342 C C . ALA A 1 419 ? 20.5 -33.938 -3.059 1 72.88 419 ALA A C 1
ATOM 3344 O O . ALA A 1 419 ? 19.562 -34.531 -2.529 1 72.88 419 ALA A O 1
ATOM 3345 N N . GLU A 1 420 ? 20.719 -33.938 -4.266 1 72.94 420 GLU A N 1
ATOM 3346 C CA . GLU A 1 420 ? 19.797 -34.625 -5.188 1 72.94 420 GLU A CA 1
ATOM 3347 C C . GLU A 1 420 ? 19.891 -36.125 -5.055 1 72.94 420 GLU A C 1
ATOM 3349 O O . GLU A 1 420 ? 18.922 -36.844 -5.293 1 72.94 420 GLU A O 1
ATOM 3354 N N . GLY A 1 421 ? 20.984 -36.594 -4.684 1 71 421 GLY A N 1
ATOM 3355 C CA . GLY A 1 421 ? 21.172 -38.031 -4.535 1 71 421 GLY A CA 1
ATOM 3356 C C . GLY A 1 421 ? 20.297 -38.625 -3.455 1 71 421 GLY A C 1
ATOM 3357 O O . GLY A 1 421 ? 19.797 -39.75 -3.604 1 71 421 GLY A O 1
ATOM 3358 N N . ASP A 1 422 ? 20.016 -37.938 -2.439 1 73.94 422 ASP A N 1
ATOM 3359 C CA . ASP A 1 422 ? 19.266 -38.469 -1.301 1 73.94 422 ASP A CA 1
ATOM 3360 C C . ASP A 1 422 ? 17.891 -37.812 -1.199 1 73.94 422 ASP A C 1
ATOM 3362 O O . ASP A 1 422 ? 17.281 -37.812 -0.132 1 73.94 422 ASP A O 1
ATOM 3366 N N . VAL A 1 423 ? 17.438 -37.312 -2.254 1 77.75 423 VAL A N 1
ATOM 3367 C CA . VAL A 1 423 ? 16.25 -36.5 -2.195 1 77.75 423 VAL A CA 1
ATOM 3368 C C . VAL A 1 423 ? 15.023 -37.375 -1.953 1 77.75 423 VAL A C 1
ATOM 3370 O O . VAL A 1 423 ? 14.039 -36.906 -1.356 1 77.75 423 VAL A O 1
ATOM 3373 N N . ASP A 1 424 ? 15.109 -38.594 -2.221 1 79.94 424 ASP A N 1
ATOM 3374 C CA . ASP A 1 424 ? 13.961 -39.5 -2.119 1 79.94 424 ASP A CA 1
ATOM 3375 C C . ASP A 1 424 ? 13.758 -39.969 -0.683 1 79.94 424 ASP A C 1
ATOM 3377 O O . ASP A 1 424 ? 12.688 -40.5 -0.333 1 79.94 424 ASP A O 1
ATOM 3381 N N . GLN A 1 425 ? 14.727 -39.75 0.071 1 81.5 425 GLN A N 1
ATOM 3382 C CA . GLN A 1 425 ? 14.602 -40.156 1.469 1 81.5 425 GLN A CA 1
ATOM 3383 C C . GLN A 1 425 ? 13.742 -39.156 2.252 1 81.5 425 GLN A C 1
ATOM 3385 O O . GLN A 1 425 ? 13.711 -37.969 1.938 1 81.5 425 GLN A O 1
ATOM 3390 N N . GLU A 1 426 ? 13.031 -39.75 3.221 1 87.44 426 GLU A N 1
ATOM 3391 C CA . GLU A 1 426 ? 12.227 -38.906 4.102 1 87.44 426 GLU A CA 1
ATOM 3392 C C . GLU A 1 426 ? 13.094 -37.906 4.852 1 87.44 426 GLU A C 1
ATOM 3394 O O . GLU A 1 426 ? 14.227 -38.219 5.223 1 87.44 426 GLU A O 1
ATOM 3399 N N . ALA A 1 427 ? 12.523 -36.75 5.012 1 90.75 427 ALA A N 1
ATOM 3400 C CA . ALA A 1 427 ? 13.25 -35.719 5.75 1 90.75 427 ALA A CA 1
ATOM 3401 C C . ALA A 1 427 ? 13.203 -36 7.25 1 90.75 427 ALA A C 1
ATOM 3403 O O . ALA A 1 427 ? 12.117 -36.094 7.832 1 90.75 427 ALA A O 1
ATOM 3404 N N . ARG A 1 428 ? 14.367 -36.094 7.816 1 93.25 428 ARG A N 1
ATOM 3405 C CA . ARG A 1 428 ? 14.5 -36.344 9.25 1 93.25 428 ARG A CA 1
ATOM 3406 C C . ARG A 1 428 ? 15.68 -35.562 9.828 1 93.25 428 ARG A C 1
ATOM 3408 O O . ARG A 1 428 ? 16.672 -35.344 9.141 1 93.25 428 ARG A O 1
ATOM 3415 N N . LEU A 1 429 ? 15.438 -35.219 11.055 1 94.38 429 LEU A N 1
ATOM 3416 C CA . LEU A 1 429 ? 16.562 -34.656 11.781 1 94.38 429 LEU A CA 1
ATOM 3417 C C . LEU A 1 429 ? 17.547 -35.719 12.203 1 94.38 429 LEU A C 1
ATOM 3419 O O . LEU A 1 429 ? 17.25 -36.938 12.102 1 94.38 429 LEU A O 1
ATOM 3423 N N . LYS A 1 430 ? 18.672 -35.312 12.703 1 91.19 430 LYS A N 1
ATOM 3424 C CA . LYS A 1 430 ? 19.672 -36.25 13.172 1 91.19 430 LYS A CA 1
ATOM 3425 C C . LYS A 1 430 ? 19.125 -37.094 14.32 1 91.19 430 LYS A C 1
ATOM 3427 O O . LYS A 1 430 ? 19.516 -38.25 14.484 1 91.19 430 LYS A O 1
ATOM 3432 N N . SER A 1 431 ? 18.25 -36.469 15.062 1 89.75 431 SER A N 1
ATOM 3433 C CA . SER A 1 431 ? 17.641 -37.156 16.188 1 89.75 431 SER A CA 1
ATOM 3434 C C . SER A 1 431 ? 16.594 -38.188 15.727 1 89.75 431 SER A C 1
ATOM 3436 O O . SER A 1 431 ? 16.125 -39 16.516 1 89.75 431 SER A O 1
ATOM 3438 N N . GLY A 1 432 ? 16.172 -38.094 14.461 1 91.44 432 GLY A N 1
ATOM 3439 C CA . GLY A 1 432 ? 15.188 -39.031 13.938 1 91.44 432 GLY A CA 1
ATOM 3440 C C . GLY A 1 432 ? 13.797 -38.406 13.828 1 91.44 432 GLY A C 1
ATOM 3441 O O . GLY A 1 432 ? 12.891 -39.031 13.266 1 91.44 432 GLY A O 1
ATOM 3442 N N . GLU A 1 433 ? 13.656 -37.281 14.398 1 94.38 433 GLU A N 1
ATOM 3443 C CA . GLU A 1 433 ? 12.352 -36.625 14.328 1 94.38 433 GLU A CA 1
ATOM 3444 C C . GLU A 1 433 ? 11.969 -36.312 12.883 1 94.38 433 GLU A C 1
ATOM 3446 O O . GLU A 1 433 ? 12.781 -35.812 12.117 1 94.38 433 GLU A O 1
ATOM 3451 N N . ARG A 1 434 ? 10.727 -36.688 12.625 1 95 434 ARG A N 1
ATOM 3452 C CA . ARG A 1 434 ? 10.242 -36.5 11.258 1 95 434 ARG A CA 1
ATOM 3453 C C . ARG A 1 434 ? 9.789 -35.062 11.008 1 95 434 ARG A C 1
ATOM 3455 O O . ARG A 1 434 ? 9.148 -34.469 11.867 1 95 434 ARG A O 1
ATOM 3462 N N . ILE A 1 435 ? 10.203 -34.5 9.875 1 96.12 435 ILE A N 1
ATOM 3463 C CA . ILE A 1 435 ? 9.766 -33.188 9.406 1 96.12 435 ILE A CA 1
ATOM 3464 C C . ILE A 1 435 ? 9.023 -33.312 8.078 1 96.12 435 ILE A C 1
ATOM 3466 O O . ILE A 1 435 ? 9.508 -34 7.164 1 96.12 435 ILE A O 1
ATOM 3470 N N . LEU A 1 436 ? 7.875 -32.75 7.953 1 96.69 436 LEU A N 1
ATOM 3471 C CA . LEU A 1 436 ? 7.109 -32.812 6.715 1 96.69 436 LEU A CA 1
ATOM 3472 C C . LEU A 1 436 ? 7.594 -31.75 5.723 1 96.69 436 LEU A C 1
ATOM 3474 O O . LEU A 1 436 ? 7.582 -30.562 6.023 1 96.69 436 LEU A O 1
ATOM 3478 N N . VAL A 1 437 ? 8.078 -32.219 4.594 1 95.12 437 VAL A N 1
ATOM 3479 C CA . VAL A 1 437 ? 8.516 -31.344 3.512 1 95.12 437 VAL A CA 1
ATOM 3480 C C . VAL A 1 437 ? 7.535 -31.438 2.342 1 95.12 437 VAL A C 1
ATOM 3482 O O . VAL A 1 437 ? 7.391 -32.5 1.729 1 95.12 437 VAL A O 1
ATOM 3485 N N . GLN A 1 438 ? 6.902 -30.344 2.098 1 94.12 438 GLN A N 1
ATOM 3486 C CA . GLN A 1 438 ? 5.844 -30.328 1.095 1 94.12 438 GLN A CA 1
ATOM 3487 C C . GLN A 1 438 ? 6.199 -29.391 -0.057 1 94.12 438 GLN A C 1
ATOM 3489 O O . GLN A 1 438 ? 7.199 -28.672 0.004 1 94.12 438 GLN A O 1
ATOM 3494 N N . LEU A 1 439 ? 5.348 -29.438 -1.08 1 87.5 439 LEU A N 1
ATOM 3495 C CA . LEU A 1 439 ? 5.641 -28.719 -2.311 1 87.5 439 LEU A CA 1
ATOM 3496 C C . LEU A 1 439 ? 4.703 -27.531 -2.48 1 87.5 439 LEU A C 1
ATOM 3498 O O . LEU A 1 439 ? 3.502 -27.641 -2.229 1 87.5 439 LEU A O 1
ATOM 3502 N N . ASN A 1 440 ? 5.254 -26.359 -2.787 1 85.25 440 ASN A N 1
ATOM 3503 C CA . ASN A 1 440 ? 4.48 -25.266 -3.354 1 85.25 440 ASN A CA 1
ATOM 3504 C C . ASN A 1 440 ? 4.312 -25.422 -4.863 1 85.25 440 ASN A C 1
ATOM 3506 O O . ASN A 1 440 ? 5.27 -25.234 -5.617 1 85.25 440 ASN A O 1
ATOM 3510 N N . ALA A 1 441 ? 3.029 -25.828 -5.242 1 75.5 441 ALA A N 1
ATOM 3511 C CA . ALA A 1 441 ? 2.789 -26.141 -6.648 1 75.5 441 ALA A CA 1
ATOM 3512 C C . ALA A 1 441 ? 2.164 -24.953 -7.371 1 75.5 441 ALA A C 1
ATOM 3514 O O . ALA A 1 441 ? 1.727 -23.984 -6.734 1 75.5 441 ALA A O 1
ATOM 3515 N N . GLY A 1 442 ? 2.012 -25.062 -8.719 1 61.31 442 GLY A N 1
ATOM 3516 C CA . GLY A 1 442 ? 1.333 -24.062 -9.531 1 61.31 442 GLY A CA 1
ATOM 3517 C C . GLY A 1 442 ? 2.193 -23.531 -10.664 1 61.31 442 GLY A C 1
ATOM 3518 O O . GLY A 1 442 ? 1.68 -22.938 -11.617 1 61.31 442 GLY A O 1
ATOM 3519 N N . LEU A 1 443 ? 3.562 -23.656 -10.492 1 49.59 443 LEU A N 1
ATOM 3520 C CA . LEU A 1 443 ? 4.426 -22.984 -11.453 1 49.59 443 LEU A CA 1
ATOM 3521 C C . LEU A 1 443 ? 4.859 -23.938 -12.555 1 49.59 443 LEU A C 1
ATOM 3523 O O . LEU A 1 443 ? 4.957 -23.531 -13.719 1 49.59 443 LEU A O 1
ATOM 3527 N N . SER A 1 444 ? 5.336 -25.141 -12.227 1 50.16 444 SER A N 1
ATOM 3528 C CA . SER A 1 444 ? 5.891 -26.047 -13.227 1 50.16 444 SER A CA 1
ATOM 3529 C C . SER A 1 444 ? 5.453 -27.484 -12.969 1 50.16 444 SER A C 1
ATOM 3531 O O . SER A 1 444 ? 5.965 -28.141 -12.062 1 50.16 444 SER A O 1
ATOM 3533 N N . LEU A 1 445 ? 4.434 -27.922 -13.781 1 49.94 445 LEU A N 1
ATOM 3534 C CA . LEU A 1 445 ? 3.932 -29.297 -13.664 1 49.94 445 LEU A CA 1
ATOM 3535 C C . LEU A 1 445 ? 5.055 -30.312 -13.859 1 49.94 445 LEU A C 1
ATOM 3537 O O . LEU A 1 445 ? 5.105 -31.328 -13.172 1 49.94 445 LEU A O 1
ATOM 3541 N N . LYS A 1 446 ? 5.91 -29.953 -14.82 1 49.25 446 LYS A N 1
ATOM 3542 C CA . LYS A 1 446 ? 6.98 -30.891 -15.148 1 49.25 446 LYS A CA 1
ATOM 3543 C C . LYS A 1 446 ? 7.836 -31.203 -13.922 1 49.25 446 LYS A C 1
ATOM 3545 O O . LYS A 1 446 ? 8.18 -32.344 -13.672 1 49.25 446 LYS A O 1
ATOM 3550 N N . TYR A 1 447 ? 8.141 -30.266 -13.281 1 53.47 447 TYR A N 1
ATOM 3551 C CA . TYR A 1 447 ? 9 -30.469 -12.117 1 53.47 447 TYR A CA 1
ATOM 3552 C C . TYR A 1 447 ? 8.25 -31.172 -11 1 53.47 447 TYR A C 1
ATOM 3554 O O . TYR A 1 447 ? 8.812 -32 -10.281 1 53.47 447 TYR A O 1
ATOM 3562 N N . GLU A 1 448 ? 6.988 -31 -11.023 1 60.59 448 GLU A N 1
ATOM 3563 C CA . GLU A 1 448 ? 6.16 -31.578 -9.969 1 60.59 448 GLU A CA 1
ATOM 3564 C C . GLU A 1 448 ? 6.098 -33.094 -10.102 1 60.59 448 GLU A C 1
ATOM 3566 O O . GLU A 1 448 ? 6.125 -33.812 -9.094 1 60.59 448 GLU A O 1
ATOM 3571 N N . LEU A 1 449 ? 6.121 -33.375 -11.289 1 57.28 449 LEU A N 1
ATOM 3572 C CA . LEU A 1 449 ? 6.035 -34.812 -11.555 1 57.28 449 LEU A CA 1
ATOM 3573 C C . LEU A 1 449 ? 7.324 -35.531 -11.141 1 57.28 449 LEU A C 1
ATOM 3575 O O . LEU A 1 449 ? 7.289 -36.656 -10.664 1 57.28 449 LEU A O 1
ATOM 3579 N N . GLN A 1 450 ? 8.359 -34.781 -11.273 1 61.31 450 GLN A N 1
ATOM 3580 C CA . GLN A 1 450 ? 9.656 -35.406 -11 1 61.31 450 GLN A CA 1
ATOM 3581 C C . GLN A 1 450 ? 9.898 -35.531 -9.5 1 61.31 450 GLN A C 1
ATOM 3583 O O . GLN A 1 450 ? 10.555 -36.469 -9.047 1 61.31 450 GLN A O 1
ATOM 3588 N N . ILE A 1 451 ? 9.234 -34.719 -8.797 1 64.81 451 ILE A N 1
ATOM 3589 C CA . ILE A 1 451 ? 9.602 -34.625 -7.391 1 64.81 451 ILE A CA 1
ATOM 3590 C C . ILE A 1 451 ? 8.547 -35.312 -6.535 1 64.81 451 ILE A C 1
ATOM 3592 O O . ILE A 1 451 ? 8.68 -35.375 -5.309 1 64.81 451 ILE A O 1
ATOM 3596 N N . GLY A 1 452 ? 7.656 -36 -7.051 1 68.5 452 GLY A N 1
ATOM 3597 C CA . GLY A 1 452 ? 6.523 -36.562 -6.34 1 68.5 452 GLY A CA 1
ATOM 3598 C C . GLY A 1 452 ? 6.938 -37.5 -5.223 1 68.5 452 GLY A C 1
ATOM 3599 O O . GLY A 1 452 ? 6.418 -37.438 -4.105 1 68.5 452 GLY A O 1
ATOM 3600 N N . ASN A 1 453 ? 7.938 -38.25 -5.438 1 75.94 453 ASN A N 1
ATOM 3601 C CA . ASN A 1 453 ? 8.359 -39.219 -4.445 1 75.94 453 ASN A CA 1
ATOM 3602 C C . ASN A 1 453 ? 9.188 -38.594 -3.338 1 75.94 453 ASN A C 1
ATOM 3604 O O . ASN A 1 453 ? 9.359 -39.188 -2.27 1 75.94 453 ASN A O 1
ATOM 3608 N N . SER A 1 454 ? 9.508 -37.406 -3.562 1 83.12 454 SER A N 1
ATOM 3609 C CA . SER A 1 454 ? 10.438 -36.75 -2.639 1 83.12 454 SER A CA 1
ATOM 3610 C C . SER A 1 454 ? 9.711 -35.812 -1.685 1 83.12 454 SER A C 1
ATOM 3612 O O . SER A 1 454 ? 10.336 -35.219 -0.794 1 83.12 454 SER A O 1
ATOM 3614 N N . ILE A 1 455 ? 8.414 -35.75 -1.814 1 89.38 455 ILE A N 1
ATOM 3615 C CA . ILE A 1 455 ? 7.703 -34.75 -0.999 1 89.38 455 ILE A CA 1
ATOM 3616 C C . ILE A 1 455 ? 6.59 -35.469 -0.218 1 89.38 455 ILE A C 1
ATOM 3618 O O . ILE A 1 455 ? 6.191 -36.562 -0.555 1 89.38 455 ILE A O 1
ATOM 3622 N N . ASP A 1 456 ? 6.102 -34.875 0.794 1 93.75 456 ASP A N 1
ATOM 3623 C CA . ASP A 1 456 ? 5.07 -35.438 1.656 1 93.75 456 ASP A CA 1
ATOM 3624 C C . ASP A 1 456 ? 3.68 -34.969 1.226 1 93.75 456 ASP A C 1
ATOM 3626 O O . ASP A 1 456 ? 2.67 -35.469 1.714 1 93.75 456 ASP A O 1
ATOM 3630 N N . GLY A 1 457 ? 3.584 -34.094 0.313 1 93 457 GLY A N 1
ATOM 3631 C CA . GLY A 1 457 ? 2.332 -33.531 -0.191 1 93 457 GLY A CA 1
ATOM 3632 C C . GLY A 1 457 ? 2.486 -32.156 -0.801 1 93 457 GLY A C 1
ATOM 3633 O O . GLY A 1 457 ? 3.605 -31.688 -0.985 1 93 457 GLY A O 1
ATOM 3634 N N . VAL A 1 458 ? 1.364 -31.609 -1.17 1 92.56 458 VAL A N 1
ATOM 3635 C CA . VAL A 1 458 ? 1.346 -30.234 -1.68 1 92.56 458 VAL A CA 1
ATOM 3636 C C . VAL A 1 458 ? 0.849 -29.281 -0.592 1 92.56 458 VAL A C 1
ATOM 3638 O O . VAL A 1 458 ? -0.327 -29.312 -0.224 1 92.56 458 VAL A O 1
ATOM 3641 N N . GLY A 1 459 ? 1.768 -28.5 -0.125 1 94.38 459 GLY A N 1
ATOM 3642 C CA . GLY A 1 459 ? 1.429 -27.594 0.968 1 94.38 459 GLY A CA 1
ATOM 3643 C C . GLY A 1 459 ? 0.719 -26.328 0.508 1 94.38 459 GLY A C 1
ATOM 3644 O O . GLY A 1 459 ? 0.026 -25.688 1.293 1 94.38 459 GLY A O 1
ATOM 3645 N N . LEU A 1 460 ? 0.892 -26.047 -0.736 1 92.25 460 LEU A N 1
ATOM 3646 C CA . LEU A 1 460 ? 0.256 -24.859 -1.279 1 92.25 460 LEU A CA 1
ATOM 3647 C C . LEU A 1 460 ? 0.151 -24.938 -2.799 1 92.25 460 LEU A C 1
ATOM 3649 O O . LEU A 1 460 ? 1.167 -25.016 -3.492 1 92.25 460 LEU A O 1
ATOM 3653 N N . TYR A 1 461 ? -1.048 -24.938 -3.262 1 90.19 461 TYR A N 1
ATOM 3654 C CA . TYR A 1 461 ? -1.31 -24.766 -4.688 1 90.19 461 TYR A CA 1
ATOM 3655 C C . TYR A 1 461 ? -1.924 -23.391 -4.969 1 90.19 461 TYR A C 1
ATOM 3657 O O . TYR A 1 461 ? -3.016 -23.094 -4.484 1 90.19 461 TYR A O 1
ATOM 3665 N N . ARG A 1 462 ? -1.187 -22.578 -5.746 1 83.75 462 ARG A N 1
ATOM 3666 C CA . ARG A 1 462 ? -1.662 -21.234 -6.102 1 83.75 462 ARG A CA 1
ATOM 3667 C C . ARG A 1 462 ? -2.592 -21.297 -7.309 1 83.75 462 ARG A C 1
ATOM 3669 O O . ARG A 1 462 ? -2.139 -21.484 -8.438 1 83.75 462 ARG A O 1
ATOM 3676 N N . THR A 1 463 ? -3.846 -20.984 -7.051 1 88.25 463 THR A N 1
ATOM 3677 C CA . THR A 1 463 ? -4.848 -21.141 -8.102 1 88.25 463 THR A CA 1
ATOM 3678 C C . THR A 1 463 ? -4.836 -19.938 -9.039 1 88.25 463 THR A C 1
ATOM 3680 O O . THR A 1 463 ? -5.336 -20.016 -10.164 1 88.25 463 THR A O 1
ATOM 3683 N N . GLU A 1 464 ? -4.309 -18.797 -8.508 1 80 464 GLU A N 1
ATOM 3684 C CA . GLU A 1 464 ? -4.395 -17.531 -9.227 1 80 464 GLU A CA 1
ATOM 3685 C C . GLU A 1 464 ? -3.611 -17.594 -10.539 1 80 464 GLU A C 1
ATOM 3687 O O . GLU A 1 464 ? -3.873 -16.828 -11.461 1 80 464 GLU A O 1
ATOM 3692 N N . ILE A 1 465 ? -2.703 -18.469 -10.625 1 68.81 465 ILE A N 1
ATOM 3693 C CA . ILE A 1 465 ? -1.882 -18.562 -11.828 1 68.81 465 ILE A CA 1
ATOM 3694 C C . ILE A 1 465 ? -2.76 -18.922 -13.023 1 68.81 465 ILE A C 1
ATOM 3696 O O . ILE A 1 465 ? -2.609 -18.344 -14.109 1 68.81 465 ILE A O 1
ATOM 3700 N N . SER A 1 466 ? -3.676 -19.844 -12.836 1 70.69 466 SER A N 1
ATOM 3701 C CA . SER A 1 466 ? -4.59 -20.234 -13.898 1 70.69 466 SER A CA 1
ATOM 3702 C C . SER A 1 466 ? -5.496 -19.078 -14.312 1 70.69 466 SER A C 1
ATOM 3704 O O . SER A 1 466 ? -5.84 -18.938 -15.484 1 70.69 466 SER A O 1
ATOM 3706 N N . PHE A 1 467 ? -5.93 -18.297 -13.352 1 76.75 467 PHE A N 1
ATOM 3707 C CA . PHE A 1 467 ? -6.785 -17.141 -13.633 1 76.75 467 PHE A CA 1
ATOM 3708 C C . PHE A 1 467 ? -6.027 -16.078 -14.422 1 76.75 467 PHE A C 1
ATOM 3710 O O . PHE A 1 467 ? -6.605 -15.414 -15.289 1 76.75 467 PHE A O 1
ATOM 3717 N N . MET A 1 468 ? -4.762 -15.969 -14.078 1 66.31 468 MET A N 1
ATOM 3718 C CA . MET A 1 468 ? -3.939 -14.938 -14.695 1 66.31 468 MET A CA 1
ATOM 3719 C C . MET A 1 468 ? -3.619 -15.289 -16.141 1 66.31 468 MET A C 1
ATOM 3721 O O . MET A 1 468 ? -3.438 -14.406 -16.984 1 66.31 468 MET A O 1
ATOM 3725 N N . LEU A 1 469 ? -3.689 -16.531 -16.359 1 54.84 469 LEU A N 1
ATOM 3726 C CA . LEU A 1 469 ? -3.279 -17.016 -17.672 1 54.84 469 LEU A CA 1
ATOM 3727 C C . LEU A 1 469 ? -4.457 -17 -18.641 1 54.84 469 LEU A C 1
ATOM 3729 O O . LEU A 1 469 ? -4.262 -17.062 -19.859 1 54.84 469 LEU A O 1
ATOM 3733 N N . HIS A 1 470 ? -5.645 -16.828 -18.094 1 59.72 470 HIS A N 1
ATOM 3734 C CA . HIS A 1 470 ? -6.844 -16.844 -18.922 1 59.72 470 HIS A CA 1
ATOM 3735 C C . HIS A 1 470 ? -7.266 -15.438 -19.328 1 59.72 470 HIS A C 1
ATOM 3737 O O . HIS A 1 470 ? -6.887 -14.461 -18.688 1 59.72 470 HIS A O 1
ATOM 3743 N N . ARG A 1 471 ? -8 -15.336 -20.453 1 53.03 471 ARG A N 1
ATOM 3744 C CA . ARG A 1 471 ? -8.523 -14.055 -20.938 1 53.03 471 ARG A CA 1
ATOM 3745 C C . ARG A 1 471 ? -9.836 -13.711 -20.234 1 53.03 471 ARG A C 1
ATOM 3747 O O . ARG A 1 471 ? -10.352 -12.602 -20.406 1 53.03 471 ARG A O 1
ATOM 3754 N N . GLY A 1 472 ? -10.258 -14.562 -19.672 1 67.12 472 GLY A N 1
ATOM 3755 C CA . GLY A 1 472 ? -11.469 -14.43 -18.875 1 67.12 472 GLY A CA 1
ATOM 3756 C C . GLY A 1 472 ? -11.5 -15.383 -17.688 1 67.12 472 GLY A C 1
ATOM 3757 O O . GLY A 1 472 ? -10.578 -16.172 -17.5 1 67.12 472 GLY A O 1
ATOM 3758 N N . PHE A 1 473 ? -12.508 -15.219 -17.031 1 79.81 473 PHE A N 1
ATOM 3759 C CA . PHE A 1 473 ? -12.625 -16.125 -15.891 1 79.81 473 PHE A CA 1
ATOM 3760 C C . PHE A 1 473 ? -12.812 -17.562 -16.359 1 79.81 473 PHE A C 1
ATOM 3762 O O . PHE A 1 473 ? -13.703 -17.844 -17.156 1 79.81 473 PHE A O 1
ATOM 3769 N N . PRO A 1 474 ? -11.93 -18.391 -15.914 1 82.19 474 PRO A N 1
ATOM 3770 C CA . PRO A 1 474 ? -12.125 -19.797 -16.266 1 82.19 474 PRO A CA 1
ATOM 3771 C C . PRO A 1 474 ? -13.477 -20.344 -15.82 1 82.19 474 PRO A C 1
ATOM 3773 O O . PRO A 1 474 ? -13.969 -19.969 -14.75 1 82.19 474 PRO A O 1
ATOM 3776 N N . SER A 1 475 ? -14.07 -21.172 -16.656 1 85.44 475 SER A N 1
ATOM 3777 C CA . SER A 1 475 ? -15.352 -21.781 -16.312 1 85.44 475 SER A CA 1
ATOM 3778 C C . SER A 1 475 ? -15.203 -22.797 -15.188 1 85.44 475 SER A C 1
ATOM 3780 O O . SER A 1 475 ? -14.086 -23.172 -14.82 1 85.44 475 SER A O 1
ATOM 3782 N N . GLU A 1 476 ? -16.297 -23.203 -14.633 1 91.56 476 GLU A N 1
ATOM 3783 C CA . GLU A 1 476 ? -16.297 -24.188 -13.555 1 91.56 476 GLU A CA 1
ATOM 3784 C C . GLU A 1 476 ? -15.672 -25.5 -14 1 91.56 476 GLU A C 1
ATOM 3786 O O . GLU A 1 476 ? -14.891 -26.109 -13.258 1 91.56 476 GLU A O 1
ATOM 3791 N N . ASP A 1 477 ? -15.938 -25.906 -15.258 1 91.19 477 ASP A N 1
ATOM 3792 C CA . ASP A 1 477 ? -15.43 -27.172 -15.773 1 91.19 477 ASP A CA 1
ATOM 3793 C C . ASP A 1 477 ? -13.922 -27.094 -16.031 1 91.19 477 ASP A C 1
ATOM 3795 O O . ASP A 1 477 ? -13.195 -28.047 -15.773 1 91.19 477 ASP A O 1
ATOM 3799 N N . GLU A 1 478 ? -13.531 -25.969 -16.5 1 84.31 478 GLU A N 1
ATOM 3800 C CA . GLU A 1 478 ? -12.102 -25.781 -16.719 1 84.31 478 GLU A CA 1
ATOM 3801 C C . GLU A 1 478 ? -11.328 -25.828 -15.398 1 84.31 478 GLU A C 1
ATOM 3803 O O . GLU A 1 478 ? -10.266 -26.438 -15.32 1 84.31 478 GLU A O 1
ATOM 3808 N N . GLN A 1 479 ? -11.828 -25.203 -14.414 1 92.5 479 GLN A N 1
ATOM 3809 C CA . GLN A 1 479 ? -11.203 -25.219 -13.094 1 92.5 479 GLN A CA 1
ATOM 3810 C C . GLN A 1 479 ? -11.195 -26.609 -12.5 1 92.5 479 GLN A C 1
ATOM 3812 O O . GLN A 1 479 ? -10.18 -27.062 -11.961 1 92.5 479 GLN A O 1
ATOM 3817 N N . LYS A 1 480 ? -12.344 -27.281 -12.617 1 94.62 480 LYS A N 1
ATOM 3818 C CA . LYS A 1 480 ? -12.453 -28.641 -12.109 1 94.62 480 LYS A CA 1
ATOM 3819 C C . LYS A 1 480 ? -11.391 -29.547 -12.719 1 94.62 480 LYS A C 1
ATOM 3821 O O . LYS A 1 480 ? -10.75 -30.328 -12.008 1 94.62 480 LYS A O 1
ATOM 3826 N N . ALA A 1 481 ? -11.25 -29.391 -14.016 1 90.12 481 ALA A N 1
ATOM 3827 C CA . ALA A 1 481 ? -10.289 -30.234 -14.711 1 90.12 481 ALA A CA 1
ATOM 3828 C C . ALA A 1 481 ? -8.875 -30 -14.188 1 90.12 481 ALA A C 1
ATOM 3830 O O . ALA A 1 481 ? -8.117 -30.953 -13.977 1 90.12 481 ALA A O 1
ATOM 3831 N N . ARG A 1 482 ? -8.516 -28.844 -13.922 1 85.75 482 ARG A N 1
ATOM 3832 C CA . ARG A 1 482 ? -7.188 -28.484 -13.43 1 85.75 482 ARG A CA 1
ATOM 3833 C C . ARG A 1 482 ? -6.984 -28.984 -12 1 85.75 482 ARG A C 1
ATOM 3835 O O . ARG A 1 482 ? -5.934 -29.531 -11.68 1 85.75 482 ARG A O 1
ATOM 3842 N N . TYR A 1 483 ? -7.926 -28.75 -11.164 1 93.75 483 TYR A N 1
ATOM 3843 C CA . TYR A 1 483 ? -7.832 -29.188 -9.773 1 93.75 483 TYR A CA 1
ATOM 3844 C C . TYR A 1 483 ? -7.789 -30.719 -9.68 1 93.75 483 TYR A C 1
ATOM 3846 O O . TYR A 1 483 ? -7.031 -31.266 -8.891 1 93.75 483 TYR A O 1
ATOM 3854 N N . GLN A 1 484 ? -8.602 -31.312 -10.547 1 93.94 484 GLN A N 1
ATOM 3855 C CA . GLN A 1 484 ? -8.641 -32.781 -10.547 1 93.94 484 GLN A CA 1
ATOM 3856 C C . GLN A 1 484 ? -7.289 -33.375 -10.969 1 93.94 484 GLN A C 1
ATOM 3858 O O . GLN A 1 484 ? -6.852 -34.375 -10.414 1 93.94 484 GLN A O 1
ATOM 3863 N N . GLU A 1 485 ? -6.707 -32.719 -11.93 1 86.38 485 GLU A N 1
ATOM 3864 C CA . GLU A 1 485 ? -5.387 -33.156 -12.367 1 86.38 485 GLU A CA 1
ATOM 3865 C C . GLU A 1 485 ? -4.383 -33.125 -11.219 1 86.38 485 GLU A C 1
ATOM 3867 O O . GLU A 1 485 ? -3.605 -34.062 -11.023 1 86.38 485 GLU A O 1
ATOM 3872 N N . MET A 1 486 ? -4.391 -32.125 -10.469 1 87.81 486 MET A N 1
ATOM 3873 C CA . MET A 1 486 ? -3.469 -31.938 -9.352 1 87.81 486 MET A CA 1
ATOM 3874 C C . MET A 1 486 ? -3.754 -32.938 -8.242 1 87.81 486 MET A C 1
ATOM 3876 O O . MET A 1 486 ? -2.83 -33.531 -7.672 1 87.81 486 MET A O 1
ATOM 3880 N N . LEU A 1 487 ? -4.973 -33.156 -7.949 1 93.19 487 LEU A N 1
ATOM 3881 C CA . LEU A 1 487 ? -5.367 -34.094 -6.898 1 93.19 487 LEU A CA 1
ATOM 3882 C C . LEU A 1 487 ? -5 -35.531 -7.277 1 93.19 487 LEU A C 1
ATOM 3884 O O . LEU A 1 487 ? -4.574 -36.312 -6.422 1 93.19 487 LEU A O 1
ATOM 3888 N N . GLN A 1 488 ? -5.09 -35.812 -8.562 1 91 488 GLN A N 1
ATOM 3889 C CA . GLN A 1 488 ? -4.836 -37.156 -9.039 1 91 488 GLN A CA 1
ATOM 3890 C C . GLN A 1 488 ? -3.336 -37.438 -9.141 1 91 488 GLN A C 1
ATOM 3892 O O . GLN A 1 488 ? -2.904 -38.594 -9.094 1 91 488 GLN A O 1
ATOM 3897 N N . LEU A 1 489 ? -2.6 -36.375 -9.312 1 84.94 489 LEU A N 1
ATOM 3898 C CA . LEU A 1 489 ? -1.148 -36.531 -9.359 1 84.94 489 LEU A CA 1
ATOM 3899 C C . LEU A 1 489 ? -0.606 -37.062 -8.031 1 84.94 489 LEU A C 1
ATOM 3901 O O . LEU A 1 489 ? 0.411 -37.75 -7.996 1 84.94 489 LEU A O 1
ATOM 3905 N N . PHE A 1 490 ? -1.268 -36.688 -6.91 1 88.88 490 PHE A N 1
ATOM 3906 C CA . PHE A 1 490 ? -0.855 -37.094 -5.578 1 88.88 490 PHE A CA 1
ATOM 3907 C C . PHE A 1 490 ? -2.021 -37.75 -4.824 1 88.88 490 PHE A C 1
ATOM 3909 O O . PHE A 1 490 ? -2.426 -37.25 -3.771 1 88.88 490 PHE A O 1
ATOM 3916 N N . PRO A 1 491 ? -2.455 -38.812 -5.227 1 89.56 491 PRO A N 1
ATOM 3917 C CA . PRO A 1 491 ? -3.695 -39.406 -4.699 1 89.56 491 PRO A CA 1
ATOM 3918 C C . PRO A 1 491 ? -3.58 -39.781 -3.229 1 89.56 491 PRO A C 1
ATOM 3920 O O . PRO A 1 491 ? -4.574 -39.781 -2.5 1 89.56 491 PRO A O 1
ATOM 3923 N N . ASP A 1 492 ? -2.402 -40.094 -2.768 1 91.94 492 ASP A N 1
ATOM 3924 C CA . ASP A 1 492 ? -2.252 -40.594 -1.399 1 91.94 492 ASP A CA 1
ATOM 3925 C C . ASP A 1 492 ? -1.663 -39.5 -0.493 1 91.94 492 ASP A C 1
ATOM 3927 O O . ASP A 1 492 ? -1.283 -39.781 0.646 1 91.94 492 ASP A O 1
ATOM 3931 N N . LYS A 1 493 ? -1.532 -38.375 -0.944 1 94.31 493 LYS A N 1
ATOM 3932 C CA . LYS A 1 493 ? -0.949 -37.25 -0.197 1 94.31 493 LYS A CA 1
ATOM 3933 C C . LYS A 1 493 ? -1.908 -36.062 -0.135 1 94.31 493 LYS A C 1
ATOM 3935 O O . LYS A 1 493 ? -2.721 -35.875 -1.042 1 94.31 493 LYS A O 1
ATOM 3940 N N . PRO A 1 494 ? -1.849 -35.344 0.948 1 96 494 PRO A N 1
ATOM 3941 C CA . PRO A 1 494 ? -2.727 -34.188 1.035 1 96 494 PRO A CA 1
ATOM 3942 C C . PRO A 1 494 ? -2.355 -33.094 0.035 1 96 494 PRO A C 1
ATOM 3944 O O . PRO A 1 494 ? -1.17 -32.844 -0.218 1 96 494 PRO A O 1
ATOM 3947 N N . VAL A 1 495 ? -3.352 -32.469 -0.529 1 96.06 495 VAL A N 1
ATOM 3948 C CA . VAL A 1 495 ? -3.164 -31.359 -1.461 1 96.06 495 VAL A CA 1
ATOM 3949 C C . VAL A 1 495 ? -3.939 -30.141 -0.976 1 96.06 495 VAL A C 1
ATOM 3951 O O . VAL A 1 495 ? -5.172 -30.172 -0.919 1 96.06 495 VAL A O 1
ATOM 3954 N N . VAL A 1 496 ? -3.24 -29.078 -0.638 1 97.44 496 VAL A N 1
ATOM 3955 C CA . VAL A 1 496 ? -3.867 -27.844 -0.147 1 97.44 496 VAL A CA 1
ATOM 3956 C C . VAL A 1 496 ? -4.059 -26.875 -1.301 1 97.44 496 VAL A C 1
ATOM 3958 O O . VAL A 1 496 ? -3.082 -26.344 -1.849 1 97.44 496 VAL A O 1
ATOM 3961 N N . LEU A 1 497 ? -5.281 -26.609 -1.688 1 97 497 LEU A N 1
ATOM 3962 C CA . LEU A 1 497 ? -5.602 -25.609 -2.701 1 97 497 LEU A CA 1
ATOM 3963 C C . LEU A 1 497 ? -5.977 -24.281 -2.053 1 97 497 LEU A C 1
ATOM 3965 O O . LEU A 1 497 ? -6.906 -24.219 -1.245 1 97 497 LEU A O 1
ATOM 3969 N N . ARG A 1 498 ? -5.238 -23.25 -2.314 1 95.88 498 ARG A N 1
ATOM 3970 C CA . ARG A 1 498 ? -5.602 -21.922 -1.844 1 95.88 498 ARG A CA 1
ATOM 3971 C C . ARG A 1 498 ? -6.609 -21.266 -2.781 1 95.88 498 ARG A C 1
ATOM 3973 O O . ARG A 1 498 ? -6.457 -21.328 -4.004 1 95.88 498 ARG A O 1
ATOM 3980 N N . THR A 1 499 ? -7.656 -20.703 -2.188 1 97.25 499 THR A N 1
ATOM 3981 C CA . THR A 1 499 ? -8.641 -20.016 -3.014 1 97.25 499 THR A CA 1
ATOM 3982 C C . THR A 1 499 ? -8.016 -18.781 -3.672 1 97.25 499 THR A C 1
ATOM 3984 O O . THR A 1 499 ? -6.906 -18.375 -3.316 1 97.25 499 THR A O 1
ATOM 3987 N N . LEU A 1 500 ? -8.727 -18.219 -4.555 1 91.88 500 LEU A N 1
ATOM 3988 C CA . LEU A 1 500 ? -8.25 -17.172 -5.449 1 91.88 500 LEU A CA 1
ATOM 3989 C C . LEU A 1 500 ? -7.688 -15.992 -4.66 1 91.88 500 LEU A C 1
ATOM 3991 O O . LEU A 1 500 ? -8.391 -15.406 -3.832 1 91.88 500 LEU A O 1
ATOM 3995 N N . ASP A 1 501 ? -6.438 -15.727 -4.906 1 89.56 501 ASP A N 1
ATOM 3996 C CA . ASP A 1 501 ? -5.754 -14.586 -4.293 1 89.56 501 ASP A CA 1
ATOM 3997 C C . ASP A 1 501 ? -5.277 -13.602 -5.352 1 89.56 501 ASP A C 1
ATOM 3999 O O . ASP A 1 501 ? -4.129 -13.664 -5.797 1 89.56 501 ASP A O 1
ATOM 4003 N N . ILE A 1 502 ? -6.223 -12.781 -5.703 1 81.94 502 ILE A N 1
ATOM 4004 C CA . ILE A 1 502 ? -5.902 -11.781 -6.715 1 81.94 502 ILE A CA 1
ATOM 4005 C C . ILE A 1 502 ? -5.918 -10.391 -6.086 1 81.94 502 ILE A C 1
ATOM 4007 O O . ILE A 1 502 ? -6.492 -10.195 -5.012 1 81.94 502 ILE A O 1
ATOM 4011 N N . GLY A 1 503 ? -5.328 -9.5 -6.805 1 73.38 503 GLY A N 1
ATOM 4012 C CA . GLY A 1 503 ? -5.133 -8.148 -6.312 1 73.38 503 GLY A CA 1
ATOM 4013 C C . GLY A 1 503 ? -3.68 -7.828 -6 1 73.38 503 GLY A C 1
ATOM 4014 O O . GLY A 1 503 ? -2.803 -8.68 -6.168 1 73.38 503 GLY A O 1
ATOM 4015 N N . ALA A 1 504 ? -3.469 -6.562 -5.582 1 65.62 504 ALA A N 1
ATOM 4016 C CA . ALA A 1 504 ? -2.105 -6.094 -5.352 1 65.62 504 ALA A CA 1
ATOM 4017 C C . ALA A 1 504 ? -1.241 -6.285 -6.594 1 65.62 504 ALA A C 1
ATOM 4019 O O . ALA A 1 504 ? -1.553 -5.754 -7.664 1 65.62 504 ALA A O 1
ATOM 4020 N N . ASP A 1 505 ? -0.304 -7.332 -6.453 1 56.41 505 ASP A N 1
ATOM 4021 C CA . ASP A 1 505 ? 0.646 -7.57 -7.535 1 56.41 505 ASP A CA 1
ATOM 4022 C C . ASP A 1 505 ? 0.087 -8.57 -8.547 1 56.41 505 ASP A C 1
ATOM 4024 O O . ASP A 1 505 ? 0.656 -8.75 -9.625 1 56.41 505 ASP A O 1
ATOM 4028 N N . LYS A 1 506 ? -1.148 -9.078 -8.172 1 60.25 506 LYS A N 1
ATOM 4029 C CA . LYS A 1 506 ? -1.729 -10.141 -8.992 1 60.25 506 LYS A CA 1
ATOM 4030 C C . LYS A 1 506 ? -2.98 -9.648 -9.719 1 60.25 506 LYS A C 1
ATOM 4032 O O . LYS A 1 506 ? -4.09 -10.086 -9.406 1 60.25 506 LYS A O 1
ATOM 4037 N N . GLN A 1 507 ? -2.859 -8.82 -10.68 1 63.66 507 GLN A N 1
ATOM 4038 C CA . GLN A 1 507 ? -4.02 -8.266 -11.359 1 63.66 507 GLN A CA 1
ATOM 4039 C C . GLN A 1 507 ? -4.434 -9.125 -12.547 1 63.66 507 GLN A C 1
ATOM 4041 O O . GLN A 1 507 ? -3.586 -9.758 -13.188 1 63.66 507 GLN A O 1
ATOM 4046 N N . LEU A 1 508 ? -5.742 -9.352 -12.516 1 66 508 LEU A N 1
ATOM 4047 C CA . LEU A 1 508 ? -6.301 -10.039 -13.68 1 66 508 LEU A CA 1
ATOM 4048 C C . LEU A 1 508 ? -6.492 -9.07 -14.844 1 66 508 LEU A C 1
ATOM 4050 O O . LEU A 1 508 ? -7.062 -7.988 -14.664 1 66 508 LEU A O 1
ATOM 4054 N N . PRO A 1 509 ? -5.977 -9.414 -15.891 1 54.75 509 PRO A N 1
ATOM 4055 C CA . PRO A 1 509 ? -6.086 -8.508 -17.047 1 54.75 509 PRO A CA 1
ATOM 4056 C C . PRO A 1 509 ? -7.531 -8.125 -17.359 1 54.75 509 PRO A C 1
ATOM 4058 O O . PRO A 1 509 ? -7.793 -7.023 -17.844 1 54.75 509 PRO A O 1
ATOM 4061 N N . TYR A 1 510 ? -8.492 -8.977 -17.047 1 61.94 510 TYR A N 1
ATOM 4062 C CA . TYR A 1 510 ? -9.898 -8.773 -17.391 1 61.94 510 TYR A CA 1
ATOM 4063 C C . TYR A 1 510 ? -10.688 -8.266 -16.203 1 61.94 510 TYR A C 1
ATOM 4065 O O . TYR A 1 510 ? -11.914 -8.148 -16.266 1 61.94 510 TYR A O 1
ATOM 4073 N N . MET A 1 511 ? -10.062 -7.988 -15.172 1 71.56 511 MET A N 1
ATOM 4074 C CA . MET A 1 511 ? -10.656 -7.371 -13.992 1 71.56 511 MET A CA 1
ATOM 4075 C C . MET A 1 511 ? -9.688 -6.379 -13.352 1 71.56 511 MET A C 1
ATOM 4077 O O . MET A 1 511 ? -9.203 -6.602 -12.242 1 71.56 511 MET A O 1
ATOM 4081 N N . PRO A 1 512 ? -9.547 -5.312 -14.008 1 61.19 512 PRO A N 1
ATOM 4082 C CA . PRO A 1 512 ? -8.586 -4.336 -13.477 1 61.19 512 PRO A CA 1
ATOM 4083 C C . PRO A 1 512 ? -9.094 -3.631 -12.227 1 61.19 512 PRO A C 1
ATOM 4085 O O . PRO A 1 512 ? -10.273 -3.277 -12.141 1 61.19 512 PRO A O 1
ATOM 4088 N N . ILE A 1 513 ? -8.273 -3.66 -11.25 1 69 513 ILE A N 1
ATOM 4089 C CA . ILE A 1 513 ? -8.562 -2.992 -9.992 1 69 513 ILE A CA 1
ATOM 4090 C C . ILE A 1 513 ? -7.562 -1.865 -9.758 1 69 513 ILE A C 1
ATOM 4092 O O . ILE A 1 513 ? -6.352 -2.094 -9.758 1 69 513 ILE A O 1
ATOM 4096 N N . ARG A 1 514 ? -7.961 -0.612 -9.727 1 66.5 514 ARG A N 1
ATOM 4097 C CA . ARG A 1 514 ? -7.066 0.511 -9.461 1 66.5 514 ARG A CA 1
ATOM 4098 C C . ARG A 1 514 ? -7.18 0.973 -8.008 1 66.5 514 ARG A C 1
ATOM 4100 O O . ARG A 1 514 ? -8.258 1.349 -7.555 1 66.5 514 ARG A O 1
ATOM 4107 N N . GLU A 1 515 ? -6.078 0.781 -7.344 1 81.12 515 GLU A N 1
ATOM 4108 C CA . GLU A 1 515 ? -6.023 1.188 -5.941 1 81.12 515 GLU A CA 1
ATOM 4109 C C . GLU A 1 515 ? -4.723 1.926 -5.633 1 81.12 515 GLU A C 1
ATOM 4111 O O . GLU A 1 515 ? -3.691 1.668 -6.262 1 81.12 515 GLU A O 1
ATOM 4116 N N . GLU A 1 516 ? -4.703 2.812 -4.699 1 75.44 516 GLU A N 1
ATOM 4117 C CA . GLU A 1 516 ? -3.504 3.545 -4.301 1 75.44 516 GLU A CA 1
ATOM 4118 C C . GLU A 1 516 ? -2.529 2.643 -3.551 1 75.44 516 GLU A C 1
ATOM 4120 O O . GLU A 1 516 ? -1.313 2.809 -3.656 1 75.44 516 GLU A O 1
ATOM 4125 N N . ASN A 1 517 ? -3.076 1.799 -2.801 1 88.56 517 ASN A N 1
ATOM 4126 C CA . ASN A 1 517 ? -2.299 0.822 -2.045 1 88.56 517 ASN A CA 1
ATOM 4127 C C . ASN A 1 517 ? -2.82 -0.596 -2.26 1 88.56 517 ASN A C 1
ATOM 4129 O O . ASN A 1 517 ? -3.465 -1.166 -1.378 1 88.56 517 ASN A O 1
ATOM 4133 N N . PRO A 1 518 ? -2.428 -1.21 -3.342 1 87.38 518 PRO A N 1
ATOM 4134 C CA . PRO A 1 518 ? -3 -2.51 -3.699 1 87.38 518 PRO A CA 1
ATOM 4135 C C . PRO A 1 518 ? -2.725 -3.584 -2.648 1 87.38 518 PRO A C 1
ATOM 4137 O O . PRO A 1 518 ? -3.574 -4.441 -2.4 1 87.38 518 PRO A O 1
ATOM 4140 N N . CYS A 1 519 ? -1.598 -3.607 -2.037 1 91.31 519 CYS A N 1
ATOM 4141 C CA . CYS A 1 519 ? -1.26 -4.633 -1.056 1 91.31 519 CYS A CA 1
ATOM 4142 C C . CYS A 1 519 ? -2.123 -4.496 0.193 1 91.31 519 CYS A C 1
ATOM 4144 O O . CYS A 1 519 ? -2.248 -5.441 0.974 1 91.31 519 CYS A O 1
ATOM 4146 N N . LEU A 1 520 ? -2.684 -3.303 0.398 1 94.38 520 LEU A N 1
ATOM 4147 C CA . LEU A 1 520 ? -3.57 -3.041 1.526 1 94.38 520 LEU A CA 1
ATOM 4148 C C . LEU A 1 520 ? -5.02 -2.918 1.062 1 94.38 520 LEU A C 1
ATOM 4150 O O . LEU A 1 520 ? -5.863 -2.383 1.785 1 94.38 520 LEU A O 1
ATOM 4154 N N . GLY A 1 521 ? -5.289 -3.389 -0.134 1 92.38 521 GLY A N 1
ATOM 4155 C CA . GLY A 1 521 ? -6.574 -3.092 -0.747 1 92.38 521 GLY A CA 1
ATOM 4156 C C . GLY A 1 521 ? -7.445 -4.32 -0.929 1 92.38 521 GLY A C 1
ATOM 4157 O O . GLY A 1 521 ? -7.527 -5.168 -0.038 1 92.38 521 GLY A O 1
ATOM 4158 N N . TRP A 1 522 ? -8.227 -4.309 -2.023 1 89.38 522 TRP A N 1
ATOM 4159 C CA . TRP A 1 522 ? -9.219 -5.297 -2.414 1 89.38 522 TRP A CA 1
ATOM 4160 C C . TRP A 1 522 ? -8.555 -6.527 -3.029 1 89.38 522 TRP A C 1
ATOM 4162 O O . TRP A 1 522 ? -8.391 -6.602 -4.246 1 89.38 522 TRP A O 1
ATOM 4172 N N . ARG A 1 523 ? -8.273 -7.523 -2.098 1 91.31 523 ARG A N 1
ATOM 4173 C CA . ARG A 1 523 ? -7.535 -8.688 -2.576 1 91.31 523 ARG A CA 1
ATOM 4174 C C . ARG A 1 523 ? -7.945 -9.945 -1.816 1 91.31 523 ARG A C 1
ATOM 4176 O O . ARG A 1 523 ? -8.562 -9.859 -0.753 1 91.31 523 ARG A O 1
ATOM 4183 N N . GLY A 1 524 ? -7.625 -11.125 -2.375 1 92.81 524 GLY A N 1
ATOM 4184 C CA . GLY A 1 524 ? -7.855 -12.406 -1.734 1 92.81 524 GLY A CA 1
ATOM 4185 C C . GLY A 1 524 ? -9.312 -12.641 -1.369 1 92.81 524 GLY A C 1
ATOM 4186 O O . GLY A 1 524 ? -10.195 -12.5 -2.213 1 92.81 524 GLY A O 1
ATOM 4187 N N . ILE A 1 525 ? -9.508 -12.922 -0.122 1 95.88 525 ILE A N 1
ATOM 4188 C CA . ILE A 1 525 ? -10.836 -13.281 0.359 1 95.88 525 ILE A CA 1
ATOM 4189 C C . ILE A 1 525 ? -11.75 -12.055 0.301 1 95.88 525 ILE A C 1
ATOM 4191 O O . ILE A 1 525 ? -12.969 -12.188 0.193 1 95.88 525 ILE A O 1
ATOM 4195 N N . ARG A 1 526 ? -11.156 -10.812 0.351 1 93.88 526 ARG A N 1
ATOM 4196 C CA . ARG A 1 526 ? -11.945 -9.586 0.259 1 93.88 526 ARG A CA 1
ATOM 4197 C C . ARG A 1 526 ? -12.656 -9.492 -1.088 1 93.88 526 ARG A C 1
ATOM 4199 O O . ARG A 1 526 ? -13.805 -9.047 -1.161 1 93.88 526 ARG A O 1
ATOM 4206 N N . VAL A 1 527 ? -12.039 -9.969 -2.135 1 90.19 527 VAL A N 1
ATOM 4207 C CA . VAL A 1 527 ? -12.609 -9.953 -3.477 1 90.19 527 VAL A CA 1
ATOM 4208 C C . VAL A 1 527 ? -13.664 -11.047 -3.6 1 90.19 527 VAL A C 1
ATOM 4210 O O . VAL A 1 527 ? -14.773 -10.805 -4.086 1 90.19 527 VAL A O 1
ATOM 4213 N N . THR A 1 528 ? -13.305 -12.234 -3.158 1 92.38 528 THR A N 1
ATOM 4214 C CA . THR A 1 528 ? -14.172 -13.383 -3.4 1 92.38 528 THR A CA 1
ATOM 4215 C C . THR A 1 528 ? -15.445 -13.281 -2.568 1 92.38 528 THR A C 1
ATOM 4217 O O . THR A 1 528 ? -16.5 -13.742 -2.992 1 92.38 528 THR A O 1
ATOM 4220 N N . LEU A 1 529 ? -15.367 -12.688 -1.438 1 92.12 529 LEU A N 1
ATOM 4221 C CA . LEU A 1 529 ? -16.578 -12.508 -0.634 1 92.12 529 LEU A CA 1
ATOM 4222 C C . LEU A 1 529 ? -17.453 -11.398 -1.21 1 92.12 529 LEU A C 1
ATOM 4224 O O . LEU A 1 529 ? -18.672 -11.43 -1.066 1 92.12 529 LEU A O 1
ATOM 4228 N N . ASP A 1 530 ? -16.812 -10.414 -1.838 1 86.44 530 ASP A N 1
ATOM 4229 C CA . ASP A 1 530 ? -17.578 -9.344 -2.486 1 86.44 530 ASP A CA 1
ATOM 4230 C C . ASP A 1 530 ? -18.203 -9.836 -3.789 1 86.44 530 ASP A C 1
ATOM 4232 O O . ASP A 1 530 ? -19.188 -9.258 -4.262 1 86.44 530 ASP A O 1
ATOM 4236 N N . GLN A 1 531 ? -17.609 -10.875 -4.375 1 85.69 531 GLN A N 1
ATOM 4237 C CA . GLN A 1 531 ? -18.078 -11.469 -5.617 1 85.69 531 GLN A CA 1
ATOM 4238 C C . GLN A 1 531 ? -18.344 -12.961 -5.445 1 85.69 531 GLN A C 1
ATOM 4240 O O . GLN A 1 531 ? -17.641 -13.797 -6.02 1 85.69 531 GLN A O 1
ATOM 4245 N N . PRO A 1 532 ? -19.422 -13.273 -4.836 1 86.75 532 PRO A N 1
ATOM 4246 C CA . PRO A 1 532 ? -19.688 -14.664 -4.488 1 86.75 532 PRO A CA 1
ATOM 4247 C C . PRO A 1 532 ? -19.891 -15.555 -5.715 1 86.75 532 PRO A C 1
ATOM 4249 O O . PRO A 1 532 ? -19.656 -16.766 -5.652 1 86.75 532 PRO A O 1
ATOM 4252 N N . GLU A 1 533 ? -20.297 -14.945 -6.898 1 84.5 533 GLU A N 1
ATOM 4253 C CA . GLU A 1 533 ? -20.484 -15.719 -8.117 1 84.5 533 GLU A CA 1
ATOM 4254 C C . GLU A 1 533 ? -19.172 -16.359 -8.586 1 84.5 533 GLU A C 1
ATOM 4256 O O . GLU A 1 533 ? -19.172 -17.453 -9.133 1 84.5 533 GLU A O 1
ATOM 4261 N N . ILE A 1 534 ? -18.109 -15.648 -8.367 1 86.5 534 ILE A N 1
ATOM 4262 C CA . ILE A 1 534 ? -16.797 -16.156 -8.742 1 86.5 534 ILE A CA 1
ATOM 4263 C C . ILE A 1 534 ? -16.328 -17.172 -7.703 1 86.5 534 ILE A C 1
ATOM 4265 O O . ILE A 1 534 ? -15.766 -18.219 -8.055 1 86.5 534 ILE A O 1
ATOM 4269 N N . PHE A 1 535 ? -16.625 -16.922 -6.465 1 94.25 535 PHE A N 1
ATOM 4270 C CA . PHE A 1 535 ? -16.203 -17.766 -5.355 1 94.25 535 PHE A CA 1
ATOM 4271 C C . PHE A 1 535 ? -16.906 -19.109 -5.406 1 94.25 535 PHE A C 1
ATOM 4273 O O . PHE A 1 535 ? -16.25 -20.156 -5.273 1 94.25 535 PHE A O 1
ATOM 4280 N N . LEU A 1 536 ? -18.156 -19.078 -5.66 1 92.69 536 LEU A N 1
ATOM 4281 C CA . LEU A 1 536 ? -18.953 -20.297 -5.676 1 92.69 536 LEU A CA 1
ATOM 4282 C C . LEU A 1 536 ? -18.547 -21.203 -6.84 1 92.69 536 LEU A C 1
ATOM 4284 O O . LEU A 1 536 ? -18.516 -22.422 -6.703 1 92.69 536 LEU A O 1
ATOM 4288 N N . ILE A 1 537 ? -18.266 -20.547 -7.984 1 92.31 537 ILE A N 1
ATOM 4289 C CA . ILE A 1 537 ? -17.797 -21.328 -9.133 1 92.31 537 ILE A CA 1
ATOM 4290 C C . ILE A 1 537 ? -16.516 -22.062 -8.758 1 92.31 537 ILE A C 1
ATOM 4292 O O . ILE A 1 537 ? -16.375 -23.266 -9.055 1 92.31 537 ILE A O 1
ATOM 4296 N N . GLN A 1 538 ? -15.625 -21.453 -8.102 1 96.06 538 GLN A N 1
ATOM 4297 C CA . GLN A 1 538 ? -14.359 -22.062 -7.707 1 96.06 538 GLN A CA 1
ATOM 4298 C C . GLN A 1 538 ? -14.578 -23.172 -6.672 1 96.06 538 GLN A C 1
ATOM 4300 O O . GLN A 1 538 ? -13.984 -24.25 -6.77 1 96.06 538 GLN A O 1
ATOM 4305 N N . LEU A 1 539 ? -15.398 -22.891 -5.691 1 97.5 539 LEU A N 1
ATOM 4306 C CA . LEU A 1 539 ? -15.664 -23.844 -4.621 1 97.5 539 LEU A CA 1
ATOM 4307 C C . LEU A 1 539 ? -16.297 -25.125 -5.176 1 97.5 539 LEU A C 1
ATOM 4309 O O . LEU A 1 539 ? -15.891 -26.234 -4.812 1 97.5 539 LEU A O 1
ATOM 4313 N N . ARG A 1 540 ? -17.297 -24.922 -6.035 1 96.81 540 ARG A N 1
ATOM 4314 C CA . ARG A 1 540 ? -17.938 -26.094 -6.633 1 96.81 540 ARG A CA 1
ATOM 4315 C C . ARG A 1 540 ? -16.938 -26.891 -7.473 1 96.81 540 ARG A C 1
ATOM 4317 O O . ARG A 1 540 ? -16.953 -28.125 -7.449 1 96.81 540 ARG A O 1
ATOM 4324 N N . ALA A 1 541 ? -16.094 -26.156 -8.211 1 96.38 541 ALA A N 1
ATOM 4325 C CA . ALA A 1 541 ? -15.07 -26.812 -9 1 96.38 541 ALA A CA 1
ATOM 4326 C C . ALA A 1 541 ? -14.148 -27.641 -8.109 1 96.38 541 ALA A C 1
ATOM 4328 O O . ALA A 1 541 ? -13.797 -28.781 -8.445 1 96.38 541 ALA A O 1
ATOM 4329 N N . MET A 1 542 ? -13.727 -27.141 -6.992 1 98 542 MET A N 1
ATOM 4330 C CA . MET A 1 542 ? -12.844 -27.812 -6.047 1 98 542 MET A CA 1
ATOM 4331 C C . MET A 1 542 ? -13.516 -29.062 -5.48 1 98 542 MET A C 1
ATOM 4333 O O . MET A 1 542 ? -12.898 -30.141 -5.426 1 98 542 MET A O 1
ATOM 4337 N N . LEU A 1 543 ? -14.727 -28.922 -5.078 1 98 543 LEU A N 1
ATOM 4338 C CA . LEU A 1 543 ? -15.453 -30.016 -4.445 1 98 543 LEU A CA 1
ATOM 4339 C C . LEU A 1 543 ? -15.719 -31.141 -5.445 1 98 543 LEU A C 1
ATOM 4341 O O . LEU A 1 543 ? -15.578 -32.312 -5.109 1 98 543 LEU A O 1
ATOM 4345 N N . ARG A 1 544 ? -16.109 -30.734 -6.676 1 96.69 544 ARG A N 1
ATOM 4346 C CA . ARG A 1 544 ? -16.344 -31.719 -7.727 1 96.69 544 ARG A CA 1
ATOM 4347 C C . ARG A 1 544 ? -15.055 -32.469 -8.055 1 96.69 544 ARG A C 1
ATOM 4349 O O . ARG A 1 544 ? -15.078 -33.688 -8.312 1 96.69 544 ARG A O 1
ATOM 4356 N N . ALA A 1 545 ? -13.969 -31.75 -8.078 1 96.5 545 ALA A N 1
ATOM 4357 C CA . ALA A 1 545 ? -12.672 -32.344 -8.391 1 96.5 545 ALA A CA 1
ATOM 4358 C C . ALA A 1 545 ? -12.266 -33.375 -7.316 1 96.5 545 ALA A C 1
ATOM 4360 O O . ALA A 1 545 ? -11.539 -34.312 -7.598 1 96.5 545 ALA A O 1
ATOM 4361 N N . ASN A 1 546 ? -12.719 -33.25 -6.094 1 96.62 546 ASN A N 1
ATOM 4362 C CA . ASN A 1 546 ? -12.273 -34 -4.926 1 96.62 546 ASN A CA 1
ATOM 4363 C C . ASN A 1 546 ? -13.109 -35.25 -4.734 1 96.62 546 ASN A C 1
ATOM 4365 O O . ASN A 1 546 ? -12.836 -36.062 -3.838 1 96.62 546 ASN A O 1
ATOM 4369 N N . VAL A 1 547 ? -14.094 -35.5 -5.504 1 93.88 547 VAL A N 1
ATOM 4370 C CA . VAL A 1 547 ? -15.07 -36.562 -5.312 1 93.88 547 VAL A CA 1
ATOM 4371 C C . VAL A 1 547 ? -14.367 -37.906 -5.395 1 93.88 547 VAL A C 1
ATOM 4373 O O . VAL A 1 547 ? -14.664 -38.812 -4.609 1 93.88 547 VAL A O 1
ATOM 4376 N N . ASN A 1 548 ? -13.391 -38.031 -6.238 1 90.5 548 ASN A N 1
ATOM 4377 C CA . ASN A 1 548 ? -12.781 -39.312 -6.492 1 90.5 548 ASN A CA 1
ATOM 4378 C C . ASN A 1 548 ? -11.57 -39.562 -5.594 1 90.5 548 ASN A C 1
ATOM 4380 O O . ASN A 1 548 ? -11.234 -40.719 -5.281 1 90.5 548 ASN A O 1
ATOM 4384 N N . THR A 1 549 ? -10.812 -38.625 -5.238 1 92.88 549 THR A N 1
ATOM 4385 C CA . THR A 1 549 ? -9.555 -38.781 -4.52 1 92.88 549 THR A CA 1
ATOM 4386 C C . THR A 1 549 ? -9.742 -38.531 -3.029 1 92.88 549 THR A C 1
ATOM 4388 O O . THR A 1 549 ? -9.273 -39.312 -2.193 1 92.88 549 THR A O 1
ATOM 4391 N N . GLY A 1 550 ? -10.398 -37.375 -2.666 1 94.69 550 GLY A N 1
ATOM 4392 C CA . GLY A 1 550 ? -10.695 -37.062 -1.273 1 94.69 550 GLY A CA 1
ATOM 4393 C C . GLY A 1 550 ? -9.5 -36.5 -0.518 1 94.69 550 GLY A C 1
ATOM 4394 O O . GLY A 1 550 ? -9.422 -36.625 0.707 1 94.69 550 GLY A O 1
ATOM 4395 N N . ASN A 1 551 ? -8.492 -36.031 -1.106 1 96.69 551 ASN A N 1
ATOM 4396 C CA . ASN A 1 551 ? -7.277 -35.562 -0.456 1 96.69 551 ASN A CA 1
ATOM 4397 C C . ASN A 1 551 ? -7.188 -34.031 -0.5 1 96.69 551 ASN A C 1
ATOM 4399 O O . ASN A 1 551 ? -6.129 -33.469 -0.238 1 96.69 551 ASN A O 1
ATOM 4403 N N . LEU A 1 552 ? -8.352 -33.344 -0.77 1 97.94 552 LEU A N 1
ATOM 4404 C CA . LEU A 1 552 ? -8.391 -31.891 -0.923 1 97.94 552 LEU A CA 1
ATOM 4405 C C . LEU A 1 552 ? -8.453 -31.203 0.436 1 97.94 552 LEU A C 1
ATOM 4407 O O . LEU A 1 552 ? -9.219 -31.609 1.309 1 97.94 552 LEU A O 1
ATOM 4411 N N . LYS A 1 553 ? -7.598 -30.234 0.664 1 98.25 553 LYS A N 1
ATOM 4412 C CA . LYS A 1 553 ? -7.707 -29.219 1.716 1 98.25 553 LYS A CA 1
ATOM 4413 C C . LYS A 1 553 ? -7.867 -27.828 1.124 1 98.25 553 LYS A C 1
ATOM 4415 O O . LYS A 1 553 ? -7.234 -27.5 0.12 1 98.25 553 LYS A O 1
ATOM 4420 N N . ILE A 1 554 ? -8.758 -27.016 1.679 1 98.5 554 ILE A N 1
ATOM 4421 C CA . ILE A 1 554 ? -9.008 -25.672 1.172 1 98.5 554 ILE A CA 1
ATOM 4422 C C . ILE A 1 554 ? -8.359 -24.641 2.096 1 98.5 554 ILE A C 1
ATOM 4424 O O . ILE A 1 554 ? -8.469 -24.75 3.32 1 98.5 554 ILE A O 1
ATOM 4428 N N . LEU A 1 555 ? -7.652 -23.703 1.563 1 98.56 555 LEU A N 1
ATOM 4429 C CA . LEU A 1 555 ? -6.945 -22.672 2.314 1 98.56 555 LEU A CA 1
ATOM 4430 C C . LEU A 1 555 ? -7.438 -21.281 1.922 1 98.56 555 LEU A C 1
ATOM 4432 O O . LEU A 1 555 ? -7.445 -20.938 0.738 1 98.56 555 LEU A O 1
ATOM 4436 N N . LEU A 1 556 ? -7.879 -20.469 2.904 1 98.38 556 LEU A N 1
ATOM 4437 C CA . LEU A 1 556 ? -8.375 -19.125 2.654 1 98.38 556 LEU A CA 1
ATOM 4438 C C . LEU A 1 556 ? -7.25 -18.109 2.789 1 98.38 556 LEU A C 1
ATOM 4440 O O . LEU A 1 556 ? -6.582 -18.031 3.824 1 98.38 556 LEU A O 1
ATOM 4444 N N . PRO A 1 557 ? -7.055 -17.266 1.77 1 97.06 557 PRO A N 1
ATOM 4445 C CA . PRO A 1 557 ? -5.996 -16.25 1.822 1 97.06 557 PRO A CA 1
ATOM 4446 C C . PRO A 1 557 ? -6.473 -14.938 2.434 1 97.06 557 PRO A C 1
ATOM 4448 O O . PRO A 1 557 ? -7.676 -14.664 2.455 1 97.06 557 PRO A O 1
ATOM 4451 N N . MET A 1 558 ? -5.633 -14.117 3.014 1 96.56 558 MET A N 1
ATOM 4452 C CA . MET A 1 558 ? -5.785 -12.711 3.395 1 96.56 558 MET A CA 1
ATOM 4453 C C . MET A 1 558 ? -6.941 -12.539 4.375 1 96.56 558 MET A C 1
ATOM 4455 O O . MET A 1 558 ? -7.762 -11.633 4.227 1 96.56 558 MET A O 1
ATOM 4459 N N . VAL A 1 559 ? -7.035 -13.438 5.316 1 97.25 559 VAL A N 1
ATOM 4460 C CA . VAL A 1 559 ? -8.07 -13.336 6.34 1 97.25 559 VAL A CA 1
ATOM 4461 C C . VAL A 1 559 ? -7.676 -12.289 7.375 1 97.25 559 VAL A C 1
ATOM 4463 O O . VAL A 1 559 ? -6.547 -12.289 7.871 1 97.25 559 VAL A O 1
ATOM 4466 N N . THR A 1 560 ? -8.617 -11.352 7.676 1 96.25 560 THR A N 1
ATOM 4467 C CA . THR A 1 560 ? -8.359 -10.258 8.609 1 96.25 560 THR A CA 1
ATOM 4468 C C . THR A 1 560 ? -9.211 -10.414 9.867 1 96.25 560 THR A C 1
ATOM 4470 O O . THR A 1 560 ? -8.797 -10 10.953 1 96.25 560 THR A O 1
ATOM 4473 N N . SER A 1 561 ? -10.422 -10.953 9.664 1 95.25 561 SER A N 1
ATOM 4474 C CA . SER A 1 561 ? -11.398 -11.023 10.75 1 95.25 561 SER A CA 1
ATOM 4475 C C . SER A 1 561 ? -12.117 -12.367 10.75 1 95.25 561 SER A C 1
ATOM 4477 O O . SER A 1 561 ? -12.078 -13.109 9.766 1 95.25 561 SER A O 1
ATOM 4479 N N . MET A 1 562 ? -12.797 -12.664 11.859 1 95.19 562 MET A N 1
ATOM 4480 C CA . MET A 1 562 ? -13.508 -13.922 12.008 1 95.19 562 MET A CA 1
ATOM 4481 C C . MET A 1 562 ? -14.766 -13.945 11.133 1 95.19 562 MET A C 1
ATOM 4483 O O . MET A 1 562 ? -15.164 -15 10.641 1 95.19 562 MET A O 1
ATOM 4487 N N . GLU A 1 563 ? -15.266 -12.75 10.883 1 94.75 563 GLU A N 1
ATOM 4488 C CA . GLU A 1 563 ? -16.469 -12.648 10.062 1 94.75 563 GLU A CA 1
ATOM 4489 C C . GLU A 1 563 ? -16.219 -13.141 8.641 1 94.75 563 GLU A C 1
ATOM 4491 O O . GLU A 1 563 ? -17.094 -13.727 8.016 1 94.75 563 GLU A O 1
ATOM 4496 N N . GLU A 1 564 ? -15.094 -12.914 8.188 1 96 564 GLU A N 1
ATOM 4497 C CA . GLU A 1 564 ? -14.734 -13.367 6.848 1 96 564 GLU A CA 1
ATOM 4498 C C . GLU A 1 564 ? -14.711 -14.891 6.77 1 96 564 GLU A C 1
ATOM 4500 O O . GLU A 1 564 ? -15.148 -15.477 5.773 1 96 564 GLU A O 1
ATOM 4505 N N . VAL A 1 565 ? -14.195 -15.523 7.816 1 97.44 565 VAL A N 1
ATOM 4506 C CA . VAL A 1 565 ? -14.125 -16.984 7.871 1 97.44 565 VAL A CA 1
ATOM 4507 C C . VAL A 1 565 ? -15.531 -17.578 7.953 1 97.44 565 VAL A C 1
ATOM 4509 O O . VAL A 1 565 ? -15.844 -18.547 7.266 1 97.44 565 VAL A O 1
ATOM 4512 N N . ASP A 1 566 ? -16.328 -16.938 8.758 1 96.94 566 ASP A N 1
ATOM 4513 C CA . ASP A 1 566 ? -17.703 -17.406 8.906 1 96.94 566 ASP A CA 1
ATOM 4514 C C . ASP A 1 566 ? -18.453 -17.312 7.582 1 96.94 566 ASP A C 1
ATOM 4516 O O . ASP A 1 566 ? -19.188 -18.234 7.211 1 96.94 566 ASP A O 1
ATOM 4520 N N . GLU A 1 567 ? -18.297 -16.234 6.922 1 95.75 567 GLU A N 1
ATOM 4521 C CA . GLU A 1 567 ? -18.969 -16.047 5.637 1 95.75 567 GLU A CA 1
ATOM 4522 C C . GLU A 1 567 ? -18.453 -17.031 4.602 1 95.75 567 GLU A C 1
ATOM 4524 O O . GLU A 1 567 ? -19.234 -17.594 3.824 1 95.75 567 GLU A O 1
ATOM 4529 N N . ALA A 1 568 ? -17.188 -17.234 4.555 1 97.44 568 ALA A N 1
ATOM 4530 C CA . ALA A 1 568 ? -16.594 -18.203 3.627 1 97.44 568 ALA A CA 1
ATOM 4531 C C . ALA A 1 568 ? -17.125 -19.609 3.902 1 97.44 568 ALA A C 1
ATOM 4533 O O . ALA A 1 568 ? -17.422 -20.359 2.971 1 97.44 568 ALA A O 1
ATOM 4534 N N . LYS A 1 569 ? -17.234 -19.984 5.133 1 97.38 569 LYS A N 1
ATOM 4535 C CA . LYS A 1 569 ? -17.734 -21.297 5.523 1 97.38 569 LYS A CA 1
ATOM 4536 C C . LYS A 1 569 ? -19.172 -21.5 5.055 1 97.38 569 LYS A C 1
ATOM 4538 O O . LYS A 1 569 ? -19.547 -22.578 4.594 1 97.38 569 LYS A O 1
ATOM 4543 N N . ARG A 1 570 ? -19.969 -20.438 5.176 1 96.62 570 ARG A N 1
ATOM 4544 C CA . ARG A 1 570 ? -21.344 -20.5 4.703 1 96.62 570 ARG A CA 1
ATOM 4545 C C . ARG A 1 570 ? -21.391 -20.766 3.201 1 96.62 570 ARG A C 1
ATOM 4547 O O . ARG A 1 570 ? -22.219 -21.547 2.73 1 96.62 570 ARG A O 1
ATOM 4554 N N . LEU A 1 571 ? -20.562 -20.125 2.516 1 95.88 571 LEU A N 1
ATOM 4555 C CA . LEU A 1 571 ? -20.531 -20.281 1.066 1 95.88 571 LEU A CA 1
ATOM 4556 C C . LEU A 1 571 ? -20.016 -21.672 0.688 1 95.88 571 LEU A C 1
ATOM 4558 O O . LEU A 1 571 ? -20.469 -22.266 -0.292 1 95.88 571 LEU A O 1
ATOM 4562 N N . ILE A 1 572 ? -19.062 -22.219 1.444 1 97.69 572 ILE A N 1
ATOM 4563 C CA . ILE A 1 572 ? -18.531 -23.547 1.204 1 97.69 572 ILE A CA 1
ATOM 4564 C C . ILE A 1 572 ? -19.625 -24.594 1.451 1 97.69 572 ILE A C 1
ATOM 4566 O O . ILE A 1 572 ? -19.797 -25.531 0.675 1 97.69 572 ILE A O 1
ATOM 4570 N N . ASP A 1 573 ? -20.375 -24.375 2.498 1 97.06 573 ASP A N 1
ATOM 4571 C CA . ASP A 1 573 ? -21.484 -25.266 2.803 1 97.06 573 ASP A CA 1
ATOM 4572 C C . ASP A 1 573 ? -22.531 -25.25 1.684 1 97.06 573 ASP A C 1
ATOM 4574 O O . ASP A 1 573 ? -23.047 -26.297 1.288 1 97.06 573 ASP A O 1
ATOM 4578 N N . ARG A 1 574 ? -22.812 -24.047 1.246 1 95.31 574 ARG A N 1
ATOM 4579 C CA . ARG A 1 574 ? -23.75 -23.891 0.142 1 95.31 574 ARG A CA 1
ATOM 4580 C C . ARG A 1 574 ? -23.25 -24.609 -1.106 1 95.31 574 ARG A C 1
ATOM 4582 O O . ARG A 1 574 ? -24.016 -25.312 -1.775 1 95.31 574 ARG A O 1
ATOM 4589 N N . ALA A 1 575 ? -22.031 -24.406 -1.44 1 96.25 575 ALA A N 1
ATOM 4590 C CA . ALA A 1 575 ? -21.438 -25.062 -2.605 1 96.25 575 ALA A CA 1
ATOM 4591 C C . ALA A 1 575 ? -21.516 -26.578 -2.48 1 96.25 575 ALA A C 1
ATOM 4593 O O . ALA A 1 575 ? -21.781 -27.266 -3.463 1 96.25 575 ALA A O 1
ATOM 4594 N N . LYS A 1 576 ? -21.234 -27.094 -1.324 1 97.12 576 LYS A N 1
ATOM 4595 C CA . LYS A 1 576 ? -21.297 -28.531 -1.089 1 97.12 576 LYS A CA 1
ATOM 4596 C C . LYS A 1 576 ? -22.703 -29.062 -1.341 1 97.12 576 LYS A C 1
ATOM 4598 O O . LYS A 1 576 ? -22.875 -30.094 -1.998 1 97.12 576 LYS A O 1
ATOM 4603 N N . GLU A 1 577 ? -23.641 -28.359 -0.826 1 95.94 577 GLU A N 1
ATOM 4604 C CA . GLU A 1 577 ? -25.031 -28.766 -1.018 1 95.94 577 GLU A CA 1
ATOM 4605 C C . GLU A 1 577 ? -25.406 -28.781 -2.498 1 95.94 577 GLU A C 1
ATOM 4607 O O . GLU A 1 577 ? -26.078 -29.703 -2.959 1 95.94 577 GLU A O 1
ATOM 4612 N N . GLU A 1 578 ? -24.984 -27.797 -3.176 1 93.12 578 GLU A N 1
ATOM 4613 C CA . GLU A 1 578 ? -25.281 -27.703 -4.602 1 93.12 578 GLU A CA 1
ATOM 4614 C C . GLU A 1 578 ? -24.609 -28.844 -5.371 1 93.12 578 GLU A C 1
ATOM 4616 O O . GLU A 1 578 ? -25.219 -29.438 -6.266 1 93.12 578 GLU A O 1
ATOM 4621 N N . VAL A 1 579 ? -23.422 -29.156 -5.047 1 95.19 579 VAL A N 1
ATOM 4622 C CA . VAL A 1 579 ? -22.703 -30.219 -5.719 1 95.19 579 VAL A CA 1
ATOM 4623 C C . VAL A 1 579 ? -23.328 -31.578 -5.391 1 95.19 579 VAL A C 1
ATOM 4625 O O . VAL A 1 579 ? -23.422 -32.438 -6.254 1 95.19 579 VAL A O 1
ATOM 4628 N N . GLU A 1 580 ? -23.734 -31.75 -4.18 1 95.69 580 GLU A N 1
ATOM 4629 C CA . GLU A 1 580 ? -24.406 -33 -3.783 1 95.69 580 GLU A CA 1
ATOM 4630 C C . GLU A 1 580 ? -25.703 -33.188 -4.559 1 95.69 580 GLU A C 1
ATOM 4632 O O . GLU A 1 580 ? -26.031 -34.312 -4.922 1 95.69 580 GLU A O 1
ATOM 4637 N N . GLN A 1 581 ? -26.359 -32.125 -4.836 1 92.62 581 GLN A N 1
ATOM 4638 C CA . GLN A 1 581 ? -27.594 -32.188 -5.617 1 92.62 581 GLN A CA 1
ATOM 4639 C C . GLN A 1 581 ? -27.312 -32.531 -7.07 1 92.62 581 GLN A C 1
ATOM 4641 O O . GLN A 1 581 ? -28.031 -33.344 -7.664 1 92.62 581 GLN A O 1
ATOM 4646 N N . ILE A 1 582 ? -26.312 -31.938 -7.59 1 88.69 582 ILE A N 1
ATOM 4647 C CA . ILE A 1 582 ? -25.953 -32.156 -8.984 1 88.69 582 ILE A CA 1
ATOM 4648 C C . ILE A 1 582 ? -25.484 -33.594 -9.172 1 88.69 582 ILE A C 1
ATOM 4650 O O . ILE A 1 582 ? -25.859 -34.25 -10.148 1 88.69 582 ILE A O 1
ATOM 4654 N N . LEU A 1 583 ? -24.719 -34.094 -8.234 1 92.31 583 LEU A N 1
ATOM 4655 C CA . LEU A 1 583 ? -24.141 -35.438 -8.352 1 92.31 583 LEU A CA 1
ATOM 4656 C C . LEU A 1 583 ? -25.062 -36.469 -7.746 1 92.31 583 LEU A C 1
ATOM 4658 O O . LEU A 1 583 ? -24.875 -37.688 -7.949 1 92.31 583 LEU A O 1
ATOM 4662 N N . ALA A 1 584 ? -26.078 -36.094 -7.059 1 91.38 584 ALA A N 1
ATOM 4663 C CA . ALA A 1 584 ? -27.016 -36.969 -6.391 1 91.38 584 ALA A CA 1
ATOM 4664 C C . ALA A 1 584 ? -26.297 -37.906 -5.441 1 91.38 584 ALA A C 1
ATOM 4666 O O . ALA A 1 584 ? -26.594 -39.125 -5.422 1 91.38 584 ALA A O 1
ATOM 4667 N N . ARG A 1 585 ? -25.234 -37.438 -4.855 1 92.44 585 ARG A N 1
ATOM 4668 C CA . ARG A 1 585 ? -24.484 -38.188 -3.859 1 92.44 585 ARG A CA 1
ATOM 4669 C C . ARG A 1 585 ? -23.891 -37.281 -2.803 1 92.44 585 ARG A C 1
ATOM 4671 O O . ARG A 1 585 ? -23.656 -36.094 -3.062 1 92.44 585 ARG A O 1
ATOM 4678 N N . GLN A 1 586 ? -23.656 -37.938 -1.646 1 92.69 586 GLN A N 1
ATOM 4679 C CA . GLN A 1 586 ? -23.016 -37.156 -0.57 1 92.69 586 GLN A CA 1
ATOM 4680 C C . GLN A 1 586 ? -21.516 -37.094 -0.76 1 92.69 586 GLN A C 1
ATOM 4682 O O . GLN A 1 586 ? -20.891 -38.094 -1.17 1 92.69 586 GLN A O 1
ATOM 4687 N N . ILE A 1 587 ? -20.969 -35.938 -0.586 1 92.88 587 ILE A N 1
ATOM 4688 C CA . ILE A 1 587 ? -19.531 -35.75 -0.721 1 92.88 587 ILE A CA 1
ATOM 4689 C C . ILE A 1 587 ? -18.938 -35.344 0.621 1 92.88 587 ILE A C 1
ATOM 4691 O O . ILE A 1 587 ? -19.594 -34.625 1.396 1 92.88 587 ILE A O 1
ATOM 4695 N N . PRO A 1 588 ? -17.766 -35.812 0.952 1 92.38 588 PRO A N 1
ATOM 4696 C CA . PRO A 1 588 ? -17.125 -35.406 2.201 1 92.38 588 PRO A CA 1
ATOM 4697 C C . PRO A 1 588 ? -16.688 -33.969 2.191 1 92.38 588 PRO A C 1
ATOM 4699 O O . PRO A 1 588 ? -16.297 -33.438 1.146 1 92.38 588 PRO A O 1
ATOM 4702 N N . MET A 1 589 ? -16.766 -33.344 3.369 1 95.19 589 MET A N 1
ATOM 4703 C CA . MET A 1 589 ? -16.297 -31.969 3.523 1 95.19 589 MET A CA 1
ATOM 4704 C C . MET A 1 589 ? -14.781 -31.906 3.656 1 95.19 589 MET A C 1
ATOM 4706 O O . MET A 1 589 ? -14.211 -32.562 4.543 1 95.19 589 MET A O 1
ATOM 4710 N N . PRO A 1 590 ? -14.125 -31.266 2.744 1 97.38 590 PRO A N 1
ATOM 4711 C CA . PRO A 1 590 ? -12.68 -31.125 2.896 1 97.38 590 PRO A CA 1
ATOM 4712 C C . PRO A 1 590 ? -12.297 -30.281 4.109 1 97.38 590 PRO A C 1
ATOM 4714 O O . PRO A 1 590 ? -13.117 -29.5 4.613 1 97.38 590 PRO A O 1
ATOM 4717 N N . GLN A 1 591 ? -11.07 -30.484 4.609 1 97.62 591 GLN A N 1
ATOM 4718 C CA . GLN A 1 591 ? -10.57 -29.641 5.695 1 97.62 591 GLN A CA 1
ATOM 4719 C C . GLN A 1 591 ? -10.414 -28.203 5.246 1 97.62 591 GLN A C 1
ATOM 4721 O O . GLN A 1 591 ? -10.062 -27.938 4.094 1 97.62 591 GLN A O 1
ATOM 4726 N N . LEU A 1 592 ? -10.75 -27.297 6.133 1 98 592 LEU A N 1
ATOM 4727 C CA . LEU A 1 592 ? -10.672 -25.875 5.867 1 98 592 LEU A CA 1
ATOM 4728 C C . LEU A 1 592 ? -9.57 -25.219 6.703 1 98 592 LEU A C 1
ATOM 4730 O O . LEU A 1 592 ? -9.461 -25.484 7.898 1 98 592 LEU A O 1
ATOM 4734 N N . GLY A 1 593 ? -8.695 -24.453 6.09 1 98.19 593 GLY A N 1
ATOM 4735 C CA . GLY A 1 593 ? -7.637 -23.734 6.785 1 98.19 593 GLY A CA 1
ATOM 4736 C C . GLY A 1 593 ? -7.582 -22.266 6.426 1 98.19 593 GLY A C 1
ATOM 4737 O O . GLY A 1 593 ? -8.312 -21.797 5.547 1 98.19 593 GLY A O 1
ATOM 4738 N N . VAL A 1 594 ? -6.762 -21.516 7.191 1 97.62 594 VAL A N 1
ATOM 4739 C CA . VAL A 1 594 ? -6.57 -20.094 6.98 1 97.62 594 VAL A CA 1
ATOM 4740 C C . VAL A 1 594 ? -5.078 -19.781 6.887 1 97.62 594 VAL A C 1
ATOM 4742 O O . VAL A 1 594 ? -4.27 -20.344 7.629 1 97.62 594 VAL A O 1
ATOM 4745 N N . MET A 1 595 ? -4.777 -18.969 5.914 1 97.75 595 MET A N 1
ATOM 4746 C CA . MET A 1 595 ? -3.402 -18.484 5.805 1 97.75 595 MET A CA 1
ATOM 4747 C C . MET A 1 595 ? -3.156 -17.328 6.758 1 97.75 595 MET A C 1
ATOM 4749 O O . MET A 1 595 ? -3.9 -16.344 6.754 1 97.75 595 MET A O 1
ATOM 4753 N N . ILE A 1 596 ? -2.191 -17.484 7.578 1 97.62 596 ILE A N 1
ATOM 4754 C CA . ILE A 1 596 ? -1.79 -16.406 8.477 1 97.62 596 ILE A CA 1
ATOM 4755 C C . ILE A 1 596 ? -0.803 -15.477 7.773 1 97.62 596 ILE A C 1
ATOM 4757 O O . ILE A 1 596 ? 0.407 -15.711 7.801 1 97.62 596 ILE A O 1
ATOM 4761 N N . GLU A 1 597 ? -1.271 -14.453 7.176 1 96.94 597 GLU A N 1
ATOM 4762 C CA . GLU A 1 597 ? -0.427 -13.508 6.453 1 96.94 597 GLU A CA 1
ATOM 4763 C C . GLU A 1 597 ? -0.785 -12.07 6.816 1 96.94 597 GLU A C 1
ATOM 4765 O O . GLU A 1 597 ? -0.01 -11.148 6.551 1 96.94 597 GLU A O 1
ATOM 4770 N N . VAL A 1 598 ? -1.919 -11.852 7.441 1 97.75 598 VAL A N 1
ATOM 4771 C CA . VAL A 1 598 ? -2.295 -10.57 8.023 1 97.75 598 VAL A CA 1
ATOM 4772 C C . VAL A 1 598 ? -1.997 -10.57 9.523 1 97.75 598 VAL A C 1
ATOM 4774 O O . VAL A 1 598 ? -2.402 -11.484 10.242 1 97.75 598 VAL A O 1
ATOM 4777 N N . PRO A 1 599 ? -1.353 -9.547 10.008 1 97.94 599 PRO A N 1
ATOM 4778 C CA . PRO A 1 599 ? -0.906 -9.547 11.406 1 97.94 599 PRO A CA 1
ATOM 4779 C C . PRO A 1 599 ? -2.062 -9.68 12.398 1 97.94 599 PRO A C 1
ATOM 4781 O O . PRO A 1 599 ? -1.888 -10.227 13.484 1 97.94 599 PRO A O 1
ATOM 4784 N N . SER A 1 600 ? -3.244 -9.266 12.047 1 97.56 600 SER A N 1
ATOM 4785 C CA . SER A 1 600 ? -4.379 -9.328 12.961 1 97.56 600 SER A CA 1
ATOM 4786 C C . SER A 1 600 ? -4.652 -10.758 13.414 1 97.56 600 SER A C 1
ATOM 4788 O O . SER A 1 600 ? -5.02 -10.984 14.57 1 97.56 600 SER A O 1
ATOM 4790 N N . VAL A 1 601 ? -4.41 -11.727 12.578 1 96 601 VAL A N 1
ATOM 4791 C CA . VAL A 1 601 ? -4.777 -13.117 12.836 1 96 601 VAL A CA 1
ATOM 4792 C C . VAL A 1 601 ? -3.855 -13.703 13.898 1 96 601 VAL A C 1
ATOM 4794 O O . VAL A 1 601 ? -4.223 -14.672 14.578 1 96 601 VAL A O 1
ATOM 4797 N N . ILE A 1 602 ? -2.648 -13.109 14.055 1 95.25 602 ILE A N 1
ATOM 4798 C CA . ILE A 1 602 ? -1.733 -13.547 15.102 1 95.25 602 ILE A CA 1
ATOM 4799 C C . ILE A 1 602 ? -2.428 -13.469 16.453 1 95.25 602 ILE A C 1
ATOM 4801 O O . ILE A 1 602 ? -2.197 -14.312 17.328 1 95.25 602 ILE A O 1
ATOM 4805 N N . PHE A 1 603 ? -3.387 -12.516 16.562 1 94.25 603 PHE A N 1
ATOM 4806 C CA . PHE A 1 603 ? -4.023 -12.234 17.844 1 94.25 603 PHE A CA 1
ATOM 4807 C C . PHE A 1 603 ? -5.402 -12.883 17.922 1 94.25 603 PHE A C 1
ATOM 4809 O O . PHE A 1 603 ? -6.113 -12.727 18.922 1 94.25 603 PHE A O 1
ATOM 4816 N N . LEU A 1 604 ? -5.785 -13.617 16.906 1 93.88 604 LEU A N 1
ATOM 4817 C CA . LEU A 1 604 ? -7.133 -14.172 16.859 1 93.88 604 LEU A CA 1
ATOM 4818 C C . LEU A 1 604 ? -7.09 -15.695 16.781 1 93.88 604 LEU A C 1
ATOM 4820 O O . LEU A 1 604 ? -8.117 -16.344 16.547 1 93.88 604 LEU A O 1
ATOM 4824 N N . LEU A 1 605 ? -5.953 -16.328 16.969 1 92.94 605 LEU A N 1
ATOM 4825 C CA . LEU A 1 605 ? -5.73 -17.766 16.75 1 92.94 605 LEU A CA 1
ATOM 4826 C C . LEU A 1 605 ? -6.621 -18.594 17.656 1 92.94 605 LEU A C 1
ATOM 4828 O O . LEU A 1 605 ? -7.207 -19.594 17.219 1 92.94 605 LEU A O 1
ATOM 4832 N N . PRO A 1 606 ? -6.836 -18.188 18.875 1 89.19 606 PRO A N 1
ATOM 4833 C CA . PRO A 1 606 ? -7.707 -18.984 19.734 1 89.19 606 PRO A CA 1
ATOM 4834 C C . PRO A 1 606 ? -9.148 -19.047 19.234 1 89.19 606 PRO A C 1
ATOM 4836 O O . PRO A 1 606 ? -9.812 -20.078 19.344 1 89.19 606 PRO A O 1
ATOM 4839 N N . GLN A 1 607 ? -9.602 -17.984 18.656 1 90.88 607 GLN A N 1
ATOM 4840 C CA . GLN A 1 607 ? -10.953 -17.922 18.109 1 90.88 607 GLN A CA 1
ATOM 4841 C C . GLN A 1 607 ? -11.055 -18.688 16.797 1 90.88 607 GLN A C 1
ATOM 4843 O O . GLN A 1 607 ? -12.133 -19.172 16.438 1 90.88 607 GLN A O 1
ATOM 4848 N N . LEU A 1 608 ? -9.969 -18.844 16.125 1 92.25 608 LEU A N 1
ATOM 4849 C CA . LEU A 1 608 ? -9.922 -19.516 14.836 1 92.25 608 LEU A CA 1
ATOM 4850 C C . LEU A 1 608 ? -10.078 -21.031 15 1 92.25 608 LEU A C 1
ATOM 4852 O O . LEU A 1 608 ? -10.547 -21.719 14.094 1 92.25 608 LEU A O 1
ATOM 4856 N N . LYS A 1 609 ? -9.68 -21.562 16.141 1 90.56 609 LYS A N 1
ATOM 4857 C CA . LYS A 1 609 ? -9.703 -23 16.375 1 90.56 609 LYS A CA 1
ATOM 4858 C C . LYS A 1 609 ? -11.109 -23.578 16.219 1 90.56 609 LYS A C 1
ATOM 4860 O O . LYS A 1 609 ? -11.281 -24.672 15.688 1 90.56 609 LYS A O 1
ATOM 4865 N N . ASN A 1 610 ? -12.07 -22.812 16.531 1 89.19 610 ASN A N 1
ATOM 4866 C CA . ASN A 1 610 ? -13.453 -23.281 16.453 1 89.19 610 ASN A CA 1
ATOM 4867 C C . ASN A 1 610 ? -14 -23.188 15.039 1 89.19 610 ASN A C 1
ATOM 4869 O O . ASN A 1 610 ? -15.078 -23.703 14.75 1 89.19 610 ASN A O 1
ATOM 4873 N N . ARG A 1 611 ? -13.219 -22.703 14.18 1 94.75 611 ARG A N 1
ATOM 4874 C CA . ARG A 1 611 ? -13.758 -22.391 12.859 1 94.75 611 ARG A CA 1
ATOM 4875 C C . ARG A 1 611 ? -13 -23.156 11.773 1 94.75 611 ARG A C 1
ATOM 4877 O O . ARG A 1 611 ? -13.555 -23.438 10.711 1 94.75 611 ARG A O 1
ATOM 4884 N N . VAL A 1 612 ? -11.75 -23.453 12.023 1 96.75 612 VAL A N 1
ATOM 4885 C CA . VAL A 1 612 ? -10.945 -24.047 10.961 1 96.75 612 VAL A CA 1
ATOM 4886 C C . VAL A 1 612 ? -10.188 -25.25 11.492 1 96.75 612 VAL A C 1
ATOM 4888 O O . VAL A 1 612 ? -10.125 -25.469 12.703 1 96.75 612 VAL A O 1
ATOM 4891 N N . ASP A 1 613 ? -9.625 -26.047 10.555 1 96.94 613 ASP A N 1
ATOM 4892 C CA . ASP A 1 613 ? -8.961 -27.297 10.898 1 96.94 613 ASP A CA 1
ATOM 4893 C C . ASP A 1 613 ? -7.449 -27.125 10.969 1 96.94 613 ASP A C 1
ATOM 4895 O O . ASP A 1 613 ? -6.766 -27.859 11.68 1 96.94 613 ASP A O 1
ATOM 4899 N N . PHE A 1 614 ? -6.926 -26.234 10.258 1 97.44 614 PHE A N 1
ATOM 4900 C CA . PHE A 1 614 ? -5.484 -26 10.227 1 97.44 614 PHE A CA 1
ATOM 4901 C C . PHE A 1 614 ? -5.164 -24.578 9.805 1 97.44 614 PHE A C 1
ATOM 4903 O O . PHE A 1 614 ? -6.055 -23.844 9.375 1 97.44 614 PHE A O 1
ATOM 4910 N N . VAL A 1 615 ? -3.896 -24.141 10.031 1 97.5 615 VAL A N 1
ATOM 4911 C CA . VAL A 1 615 ? -3.438 -22.812 9.609 1 97.5 615 VAL A CA 1
ATOM 4912 C C . VAL A 1 615 ? -2.092 -22.938 8.898 1 97.5 615 VAL A C 1
ATOM 4914 O O . VAL A 1 615 ? -1.342 -23.891 9.133 1 97.5 615 VAL A O 1
ATOM 4917 N N . SER A 1 616 ? -1.849 -22.125 7.957 1 97.94 616 SER A N 1
ATOM 4918 C CA . SER A 1 616 ? -0.582 -22.047 7.238 1 97.94 616 SER A CA 1
ATOM 4919 C C . SER A 1 616 ? -0.054 -20.609 7.199 1 97.94 616 SER A C 1
ATOM 4921 O O . SER A 1 616 ? -0.816 -19.672 6.973 1 97.94 616 SER A O 1
ATOM 4923 N N . ILE A 1 617 ? 1.196 -20.422 7.445 1 98.12 617 ILE A N 1
ATOM 4924 C CA . ILE A 1 617 ? 1.767 -19.078 7.492 1 98.12 617 ILE A CA 1
ATOM 4925 C C . ILE A 1 617 ? 2.295 -18.703 6.109 1 98.12 617 ILE A C 1
ATOM 4927 O O . ILE A 1 617 ? 3.09 -19.422 5.516 1 98.12 617 ILE A O 1
ATOM 4931 N N . GLY A 1 618 ? 1.777 -17.641 5.566 1 95.94 618 GLY A N 1
ATOM 4932 C CA . GLY A 1 618 ? 2.418 -16.984 4.438 1 95.94 618 GLY A CA 1
ATOM 4933 C C . GLY A 1 618 ? 3.447 -15.953 4.855 1 95.94 618 GLY A C 1
ATOM 4934 O O . GLY A 1 618 ? 3.129 -14.773 4.988 1 95.94 618 GLY A O 1
ATOM 4935 N N . THR A 1 619 ? 4.668 -16.344 4.91 1 95.19 619 THR A N 1
ATOM 4936 C CA . THR A 1 619 ? 5.688 -15.508 5.531 1 95.19 619 THR A CA 1
ATOM 4937 C C . THR A 1 619 ? 5.965 -14.273 4.676 1 95.19 619 THR A C 1
ATOM 4939 O O . THR A 1 619 ? 6.379 -13.234 5.195 1 95.19 619 THR A O 1
ATOM 4942 N N . ASN A 1 620 ? 5.797 -14.359 3.348 1 89.44 620 ASN A N 1
ATOM 4943 C CA . ASN A 1 620 ? 6.086 -13.211 2.49 1 89.44 620 ASN A CA 1
ATOM 4944 C C . ASN A 1 620 ? 5.191 -12.023 2.826 1 89.44 620 ASN A C 1
ATOM 4946 O O . ASN A 1 620 ? 5.688 -10.953 3.189 1 89.44 620 ASN A O 1
ATOM 4950 N N . ASP A 1 621 ? 3.938 -12.234 2.797 1 93.06 621 ASP A N 1
ATOM 4951 C CA . ASP A 1 621 ? 2.99 -11.156 3.09 1 93.06 621 ASP A CA 1
ATOM 4952 C C . ASP A 1 621 ? 3.023 -10.789 4.57 1 93.06 621 ASP A C 1
ATOM 4954 O O . ASP A 1 621 ? 2.92 -9.609 4.926 1 93.06 621 ASP A O 1
ATOM 4958 N N . LEU A 1 622 ? 3.154 -11.789 5.406 1 97.25 622 LEU A N 1
ATOM 4959 C CA . LEU A 1 622 ? 3.203 -11.516 6.836 1 97.25 622 LEU A CA 1
ATOM 4960 C C . LEU A 1 622 ? 4.363 -10.578 7.172 1 97.25 622 LEU A C 1
ATOM 4962 O O . LEU A 1 622 ? 4.191 -9.617 7.922 1 97.25 622 LEU A O 1
ATOM 4966 N N . THR A 1 623 ? 5.547 -10.906 6.605 1 96.94 623 THR A N 1
ATOM 4967 C CA . THR A 1 623 ? 6.719 -10.07 6.828 1 96.94 623 THR A CA 1
ATOM 4968 C C . THR A 1 623 ? 6.488 -8.656 6.293 1 96.94 623 THR A C 1
ATOM 4970 O O . THR A 1 623 ? 6.836 -7.676 6.949 1 96.94 623 THR A O 1
ATOM 4973 N N . GLN A 1 624 ? 5.898 -8.594 5.141 1 95.38 624 GLN A N 1
ATOM 4974 C CA . GLN A 1 624 ? 5.602 -7.305 4.516 1 95.38 624 GLN A CA 1
ATOM 4975 C C . GLN A 1 624 ? 4.727 -6.441 5.422 1 95.38 624 GLN A C 1
ATOM 4977 O O . GLN A 1 624 ? 5.004 -5.254 5.609 1 95.38 624 GLN A O 1
ATOM 4982 N N . TYR A 1 625 ? 3.717 -7.043 6.039 1 97.5 625 TYR A N 1
ATOM 4983 C CA . TYR A 1 625 ? 2.773 -6.273 6.84 1 97.5 625 TYR A CA 1
ATOM 4984 C C . TYR A 1 625 ? 3.33 -6.012 8.234 1 97.5 625 TYR A C 1
ATOM 4986 O O . TYR A 1 625 ? 3.094 -4.953 8.82 1 97.5 625 TYR A O 1
ATOM 4994 N N . LEU A 1 626 ? 4.09 -6.922 8.75 1 98 626 LEU A N 1
ATOM 4995 C CA . LEU A 1 626 ? 4.688 -6.719 10.062 1 98 626 LEU A CA 1
ATOM 4996 C C . LEU A 1 626 ? 5.691 -5.574 10.031 1 98 626 LEU A C 1
ATOM 4998 O O . LEU A 1 626 ? 5.777 -4.789 10.984 1 98 626 LEU A O 1
ATOM 5002 N N . LEU A 1 627 ? 6.426 -5.535 8.922 1 97.75 627 LEU A N 1
ATOM 5003 C CA . LEU A 1 627 ? 7.457 -4.508 8.805 1 97.75 627 LEU A CA 1
ATOM 5004 C C . LEU A 1 627 ? 6.926 -3.295 8.047 1 97.75 627 LEU A C 1
ATOM 5006 O O . LEU A 1 627 ? 7.621 -2.283 7.922 1 97.75 627 LEU A O 1
ATOM 5010 N N . ALA A 1 628 ? 5.676 -3.375 7.59 1 96.88 628 ALA A N 1
ATOM 5011 C CA . ALA A 1 628 ? 5.066 -2.316 6.789 1 96.88 628 ALA A CA 1
ATOM 5012 C C . ALA A 1 628 ? 5.984 -1.896 5.645 1 96.88 628 ALA A C 1
ATOM 5014 O O . ALA A 1 628 ? 6.277 -0.709 5.477 1 96.88 628 ALA A O 1
ATOM 5015 N N . VAL A 1 629 ? 6.449 -2.889 4.84 1 94.75 629 VAL A N 1
ATOM 5016 C CA . VAL A 1 629 ? 7.402 -2.633 3.762 1 94.75 629 VAL A CA 1
ATOM 5017 C C . VAL A 1 629 ? 6.961 -3.367 2.498 1 94.75 629 VAL A C 1
ATOM 5019 O O . VAL A 1 629 ? 6.605 -4.547 2.549 1 94.75 629 VAL A O 1
ATOM 5022 N N . ASP A 1 630 ? 6.914 -2.66 1.41 1 89.44 630 ASP A N 1
ATOM 5023 C CA . ASP A 1 630 ? 6.688 -3.283 0.109 1 89.44 630 ASP A CA 1
ATOM 5024 C C . ASP A 1 630 ? 7.965 -3.928 -0.422 1 89.44 630 ASP A C 1
ATOM 5026 O O . ASP A 1 630 ? 8.914 -3.229 -0.793 1 89.44 630 AS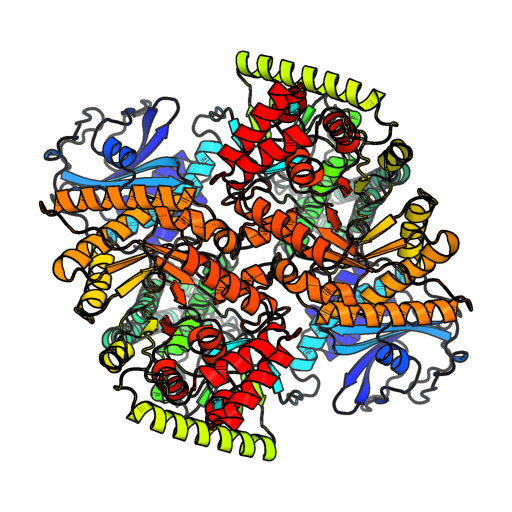P A O 1
ATOM 5030 N N . ARG A 1 631 ? 7.965 -5.164 -0.478 1 82.81 631 ARG A N 1
ATOM 5031 C CA . ARG A 1 631 ? 9.172 -5.883 -0.873 1 82.81 631 ARG A CA 1
ATOM 5032 C C . ARG A 1 631 ? 9.539 -5.586 -2.322 1 82.81 631 ARG A C 1
ATOM 5034 O O . ARG A 1 631 ? 10.688 -5.777 -2.732 1 82.81 631 ARG A O 1
ATOM 5041 N N . ASN A 1 632 ? 8.617 -5.098 -3.088 1 72.31 632 ASN A N 1
ATOM 5042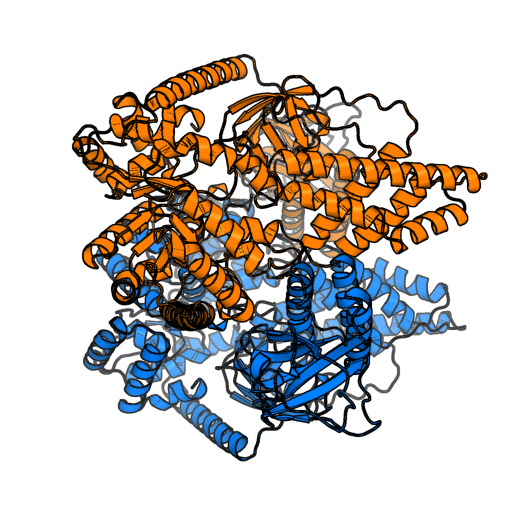 C CA . ASN A 1 632 ? 8.859 -4.84 -4.504 1 72.31 632 ASN A CA 1
ATOM 5043 C C . ASN A 1 632 ? 9.258 -3.387 -4.746 1 72.31 632 ASN A C 1
ATOM 5045 O O . ASN A 1 632 ? 9.539 -2.998 -5.879 1 72.31 632 ASN A O 1
ATOM 5049 N N . ASN A 1 633 ? 9.266 -2.574 -3.705 1 78.38 633 ASN A N 1
ATOM 5050 C CA . ASN A 1 633 ? 9.656 -1.171 -3.795 1 78.38 633 ASN A CA 1
ATOM 5051 C C . ASN A 1 633 ? 11.164 -0.993 -3.59 1 78.38 633 ASN A C 1
ATOM 5053 O O . ASN A 1 633 ? 11.672 -1.203 -2.488 1 78.38 633 ASN A O 1
ATOM 5057 N N . THR A 1 634 ? 11.883 -0.607 -4.547 1 69.38 634 THR A N 1
ATOM 5058 C CA . THR A 1 634 ? 13.344 -0.529 -4.535 1 69.38 634 THR A CA 1
ATOM 5059 C C . THR A 1 634 ? 13.82 0.468 -3.482 1 69.38 634 THR A C 1
ATOM 5061 O O . THR A 1 634 ? 14.945 0.364 -2.988 1 69.38 634 THR A O 1
ATOM 5064 N N . HIS A 1 635 ? 13.008 1.441 -3.086 1 75.12 635 HIS A N 1
ATOM 5065 C CA . HIS A 1 635 ? 13.406 2.449 -2.107 1 75.12 635 HIS A CA 1
ATOM 5066 C C . HIS A 1 635 ? 13.492 1.854 -0.706 1 75.12 635 HIS A C 1
ATOM 5068 O O . HIS A 1 635 ? 14.266 2.326 0.128 1 75.12 635 HIS A O 1
ATOM 5074 N N . VAL A 1 636 ? 12.656 0.797 -0.498 1 87.88 636 VAL A N 1
ATOM 5075 C CA . VAL A 1 636 ? 12.578 0.326 0.881 1 87.88 636 VAL A CA 1
ATOM 5076 C C . VAL A 1 636 ? 12.797 -1.185 0.925 1 87.88 636 VAL A C 1
ATOM 5078 O O . VAL A 1 636 ? 12.805 -1.785 2.002 1 87.88 636 VAL A O 1
ATOM 5081 N N . ALA A 1 637 ? 13.062 -1.838 -0.172 1 78.75 637 ALA A N 1
ATOM 5082 C CA . ALA A 1 637 ? 13.195 -3.289 -0.273 1 78.75 637 ALA A CA 1
ATOM 5083 C C . ALA A 1 637 ? 14.242 -3.816 0.701 1 78.75 637 ALA A C 1
ATOM 5085 O O . ALA A 1 637 ? 14.141 -4.945 1.186 1 78.75 637 ALA A O 1
ATOM 5086 N N . SER A 1 638 ? 15.188 -3 1.037 1 80.5 638 SER A N 1
ATOM 5087 C CA . SER A 1 638 ? 16.266 -3.428 1.922 1 80.5 638 SER A CA 1
ATOM 5088 C C . SER A 1 638 ? 15.758 -3.641 3.346 1 80.5 638 SER A C 1
ATOM 5090 O O . SER A 1 638 ? 16.391 -4.355 4.129 1 80.5 638 SER A O 1
ATOM 5092 N N . LEU A 1 639 ? 14.68 -3.029 3.684 1 90.62 639 LEU A N 1
ATOM 5093 C CA . LEU A 1 639 ? 14.109 -3.164 5.02 1 90.62 639 LEU A CA 1
ATOM 5094 C C . LEU A 1 639 ? 13.344 -4.473 5.152 1 90.62 639 LEU A C 1
ATOM 5096 O O . LEU A 1 639 ? 13.07 -4.93 6.266 1 90.62 639 LEU A O 1
ATOM 5100 N N . TYR A 1 640 ? 12.953 -5.062 3.957 1 92.44 640 TYR A N 1
ATOM 5101 C CA . TYR A 1 640 ? 12.25 -6.34 3.975 1 92.44 640 TYR A CA 1
ATOM 5102 C C . TYR A 1 640 ? 13.211 -7.484 4.293 1 92.44 640 TYR A C 1
ATOM 5104 O O . TYR A 1 640 ? 14.148 -7.742 3.539 1 92.44 640 TYR A O 1
ATOM 5112 N N . ASP A 1 641 ? 12.891 -8.125 5.445 1 91.25 641 ASP A N 1
ATOM 5113 C CA . ASP A 1 641 ? 13.727 -9.242 5.871 1 91.25 641 ASP A CA 1
ATOM 5114 C C . ASP A 1 641 ? 12.93 -10.242 6.711 1 91.25 641 ASP A C 1
ATOM 5116 O O . ASP A 1 641 ? 12.453 -9.906 7.797 1 91.25 641 ASP A O 1
ATOM 5120 N N . CYS A 1 642 ? 12.898 -11.469 6.25 1 92.5 642 CYS A N 1
ATOM 5121 C CA . CYS A 1 642 ? 12.133 -12.492 6.965 1 92.5 642 CYS A CA 1
ATOM 5122 C C . CYS A 1 642 ? 12.867 -12.938 8.227 1 92.5 642 CYS A C 1
ATOM 5124 O O . CYS A 1 642 ? 12.273 -13.578 9.094 1 92.5 642 CYS A O 1
ATOM 5126 N N . LEU A 1 643 ? 14.18 -12.578 8.32 1 95.25 643 LEU A N 1
ATOM 5127 C CA . LEU A 1 643 ? 14.945 -12.945 9.516 1 95.25 643 LEU A CA 1
ATOM 5128 C C . LEU A 1 643 ? 15.031 -11.766 10.484 1 95.25 643 LEU A C 1
ATOM 5130 O O . LEU A 1 643 ? 15.859 -11.773 11.398 1 95.25 643 LEU A O 1
ATOM 5134 N N . HIS A 1 644 ? 14.242 -10.789 10.219 1 96.62 644 HIS A N 1
ATOM 5135 C CA . HIS A 1 644 ? 14.125 -9.672 11.156 1 96.62 644 HIS A CA 1
ATOM 5136 C C . HIS A 1 644 ? 13.703 -10.156 12.539 1 96.62 644 HIS A C 1
ATOM 5138 O O . HIS A 1 644 ? 12.859 -11.039 12.664 1 96.62 644 HIS A O 1
ATOM 5144 N N . PRO A 1 645 ? 14.25 -9.641 13.609 1 97.25 645 PRO A N 1
ATOM 5145 C CA . PRO A 1 645 ? 13.938 -10.094 14.969 1 97.25 645 PRO A CA 1
ATOM 5146 C C . PRO A 1 645 ? 12.445 -10.016 15.289 1 97.25 645 PRO A C 1
ATOM 5148 O O . PRO A 1 645 ? 11.906 -10.906 15.945 1 97.25 645 PRO A O 1
ATOM 5151 N N . ALA A 1 646 ? 11.805 -8.953 14.875 1 97.31 646 ALA A N 1
ATOM 5152 C CA . ALA A 1 646 ? 10.375 -8.805 15.125 1 97.31 646 ALA A CA 1
ATOM 5153 C C . ALA A 1 646 ? 9.586 -9.93 14.461 1 97.31 646 ALA A C 1
ATOM 5155 O O . ALA A 1 646 ? 8.609 -10.43 15.023 1 97.31 646 ALA A O 1
ATOM 5156 N N . VAL A 1 647 ? 9.961 -10.32 13.234 1 97.88 647 VAL A N 1
ATOM 5157 C CA . VAL A 1 647 ? 9.289 -11.391 12.508 1 97.88 647 VAL A CA 1
ATOM 5158 C C . VAL A 1 647 ? 9.492 -12.719 13.234 1 97.88 647 VAL A C 1
ATOM 5160 O O . VAL A 1 647 ? 8.547 -13.484 13.406 1 97.88 647 VAL A O 1
ATOM 5163 N N . ILE A 1 648 ? 10.711 -12.961 13.656 1 98 648 ILE A N 1
ATOM 5164 C CA . ILE A 1 648 ? 11.039 -14.203 14.352 1 98 648 ILE A CA 1
ATOM 5165 C C . ILE A 1 648 ? 10.227 -14.297 15.641 1 98 648 ILE A C 1
ATOM 5167 O O . ILE A 1 648 ? 9.664 -15.352 15.953 1 98 648 ILE A O 1
ATOM 5171 N N . ARG A 1 649 ? 10.141 -13.227 16.391 1 97 649 ARG A N 1
ATOM 5172 C CA . ARG A 1 649 ? 9.383 -13.219 17.641 1 97 649 ARG A CA 1
ATOM 5173 C C . ARG A 1 649 ? 7.887 -13.383 17.375 1 97 649 ARG A C 1
ATOM 5175 O O . ARG A 1 649 ? 7.176 -14.008 18.156 1 97 649 ARG A O 1
ATOM 5182 N N . ALA A 1 650 ? 7.383 -12.75 16.312 1 97.31 650 ALA A N 1
ATOM 5183 C CA . ALA A 1 650 ? 5.988 -12.93 15.914 1 97.31 650 ALA A CA 1
ATOM 5184 C C . ALA A 1 650 ? 5.695 -14.391 15.578 1 97.31 650 ALA A C 1
ATOM 5186 O O . ALA A 1 650 ? 4.664 -14.93 15.977 1 97.31 650 ALA A O 1
ATOM 5187 N N . LEU A 1 651 ? 6.629 -15.016 14.812 1 98 651 LEU A N 1
ATOM 5188 C CA . LEU A 1 651 ? 6.469 -16.422 14.43 1 98 651 LEU A CA 1
ATOM 5189 C C . LEU A 1 651 ? 6.469 -17.312 15.664 1 98 651 LEU A C 1
ATOM 5191 O O . LEU A 1 651 ? 5.746 -18.312 15.703 1 98 651 LEU A O 1
ATOM 5195 N N . LYS A 1 652 ? 7.297 -16.969 16.625 1 97.62 652 LYS A N 1
ATOM 5196 C CA . LYS A 1 652 ? 7.297 -17.719 17.875 1 97.62 652 LYS A CA 1
ATOM 5197 C C . LYS A 1 652 ? 5.941 -17.641 18.562 1 97.62 652 LYS A C 1
ATOM 5199 O O . LYS A 1 652 ? 5.406 -18.641 19.031 1 97.62 652 LYS A O 1
ATOM 5204 N N . LEU A 1 653 ? 5.418 -16.438 18.625 1 95.75 653 LEU A N 1
ATOM 5205 C CA . LEU A 1 653 ? 4.121 -16.219 19.266 1 95.75 653 LEU A CA 1
ATOM 5206 C C . LEU A 1 653 ? 3.031 -17.016 18.531 1 95.75 653 LEU A C 1
ATOM 5208 O O . LEU A 1 653 ? 2.16 -17.609 19.172 1 95.75 653 LEU A O 1
ATOM 5212 N N . VAL A 1 654 ? 3.062 -17 17.219 1 97.06 654 VAL A N 1
ATOM 5213 C CA . VAL A 1 654 ? 2.078 -17.719 16.422 1 97.06 654 VAL A CA 1
ATOM 5214 C C . VAL A 1 654 ? 2.148 -19.219 16.734 1 97.06 654 VAL A C 1
ATOM 5216 O O . VAL A 1 654 ? 1.116 -19.875 16.891 1 97.06 654 VAL A O 1
ATOM 5219 N N . PHE A 1 655 ? 3.371 -19.75 16.781 1 97.31 655 PHE A N 1
ATOM 5220 C CA . PHE A 1 655 ? 3.557 -21.156 17.062 1 97.31 655 PHE A CA 1
ATOM 5221 C C . PHE A 1 655 ? 3.004 -21.516 18.438 1 97.31 655 PHE A C 1
ATOM 5223 O O . PHE A 1 655 ? 2.258 -22.484 18.578 1 97.31 655 PHE A O 1
ATOM 5230 N N . GLU A 1 656 ? 3.316 -20.719 19.406 1 95.94 656 GLU A N 1
ATOM 5231 C CA . GLU A 1 656 ? 2.869 -20.969 20.781 1 95.94 656 GLU A CA 1
ATOM 5232 C C . GLU A 1 656 ? 1.349 -20.906 20.891 1 95.94 656 GLU A C 1
ATOM 5234 O O . GLU A 1 656 ? 0.725 -21.766 21.5 1 95.94 656 GLU A O 1
ATOM 5239 N N . ASN A 1 657 ? 0.785 -19.875 20.266 1 93.44 657 ASN A N 1
ATOM 5240 C CA . ASN A 1 657 ? -0.667 -19.734 20.297 1 93.44 657 ASN A CA 1
ATOM 5241 C C . ASN A 1 657 ? -1.36 -20.875 19.562 1 93.44 657 ASN A C 1
ATOM 5243 O O . ASN A 1 657 ? -2.434 -21.328 19.984 1 93.44 657 ASN A O 1
ATOM 5247 N N . SER A 1 658 ? -0.793 -21.297 18.453 1 95.19 658 SER A N 1
ATOM 5248 C CA . SER A 1 658 ? -1.366 -22.406 17.688 1 95.19 658 SER A CA 1
ATOM 5249 C C . SER A 1 658 ? -1.315 -23.703 18.484 1 95.19 658 SER A C 1
ATOM 5251 O O . SER A 1 658 ? -2.264 -24.5 18.469 1 95.19 658 SER A O 1
ATOM 5253 N N . GLN A 1 659 ? -0.212 -23.953 19.203 1 94.88 659 GLN A N 1
ATOM 5254 C CA . GLN A 1 659 ? -0.069 -25.141 20.031 1 94.88 659 GLN A CA 1
ATOM 5255 C C . GLN A 1 659 ? -1.084 -25.141 21.172 1 94.88 659 GLN A C 1
ATOM 5257 O O . GLN A 1 659 ? -1.697 -26.172 21.469 1 94.88 659 GLN A O 1
ATOM 5262 N N . GLN A 1 660 ? -1.227 -24.016 21.703 1 93.31 660 GLN A N 1
ATOM 5263 C CA . GLN A 1 660 ? -2.18 -23.891 22.797 1 93.31 660 GLN A CA 1
ATOM 5264 C C . GLN A 1 660 ? -3.607 -24.125 22.328 1 93.31 660 GLN A C 1
ATOM 5266 O O . GLN A 1 660 ? -4.418 -24.719 23.047 1 93.31 660 GLN A O 1
ATOM 5271 N N . ALA A 1 661 ? -3.904 -23.672 21.203 1 91.88 661 ALA A N 1
ATOM 5272 C CA . ALA A 1 661 ? -5.246 -23.812 20.641 1 91.88 661 ALA A CA 1
ATOM 5273 C C . ALA A 1 661 ? -5.441 -25.203 20.031 1 91.88 661 ALA A C 1
ATOM 5275 O O . ALA A 1 661 ? -6.57 -25.625 19.766 1 91.88 661 ALA A O 1
ATOM 5276 N N . GLY A 1 662 ? -4.355 -25.938 19.75 1 93 662 GLY A N 1
ATOM 5277 C CA . GLY A 1 662 ? -4.434 -27.25 19.125 1 93 662 GLY A CA 1
ATOM 5278 C C . GLY A 1 662 ? -4.66 -27.188 17.625 1 93 662 GLY A C 1
ATOM 5279 O O . GLY A 1 662 ? -5.387 -28.016 17.062 1 93 662 GLY A O 1
ATOM 5280 N N . LEU A 1 663 ? -4.152 -26.219 17.031 1 94.25 663 LEU A N 1
ATOM 5281 C CA . LEU A 1 663 ? -4.297 -26.031 15.594 1 94.25 663 LEU A CA 1
ATOM 5282 C C . LEU A 1 663 ? -3.035 -26.469 14.859 1 94.25 663 LEU A C 1
ATOM 5284 O O . LEU A 1 663 ? -1.928 -26.062 15.219 1 94.25 663 LEU A O 1
ATOM 5288 N N . ALA A 1 664 ? -3.227 -27.375 13.883 1 95.94 664 ALA A N 1
ATOM 5289 C CA . ALA A 1 664 ? -2.096 -27.766 13.039 1 95.94 664 ALA A CA 1
ATOM 5290 C C . ALA A 1 664 ? -1.562 -26.562 12.258 1 95.94 664 ALA A C 1
ATOM 5292 O O . ALA A 1 664 ? -2.336 -25.75 11.766 1 95.94 664 ALA A O 1
ATOM 5293 N N . ILE A 1 665 ? -0.217 -26.453 12.281 1 96.88 665 ILE A N 1
ATOM 5294 C CA . ILE A 1 665 ? 0.354 -25.25 11.672 1 96.88 665 ILE A CA 1
ATOM 5295 C C . ILE A 1 665 ? 1.478 -25.641 10.719 1 96.88 665 ILE A C 1
ATOM 5297 O O . ILE A 1 665 ? 2.236 -26.578 10.992 1 96.88 665 ILE A O 1
ATOM 5301 N N . SER A 1 666 ? 1.535 -25.047 9.531 1 97.62 666 SER A N 1
ATOM 5302 C CA . SER A 1 666 ? 2.58 -25.203 8.523 1 97.62 666 SER A CA 1
ATOM 5303 C C . SER A 1 666 ? 3.07 -23.844 8.016 1 97.62 666 SER A C 1
ATOM 5305 O O . SER A 1 666 ? 2.477 -22.812 8.328 1 97.62 666 SER A O 1
ATOM 5307 N N . VAL A 1 667 ? 4.223 -23.844 7.348 1 97.62 667 VAL A N 1
ATOM 5308 C CA . VAL A 1 667 ? 4.762 -22.609 6.758 1 97.62 667 VAL A CA 1
ATOM 5309 C C . VAL A 1 667 ? 4.902 -22.781 5.246 1 97.62 667 VAL A C 1
ATOM 5311 O O . VAL A 1 667 ? 5.512 -23.75 4.781 1 97.62 667 VAL A O 1
ATOM 5314 N N . CYS A 1 668 ? 4.344 -21.938 4.453 1 90.81 668 CYS A N 1
ATOM 5315 C CA . CYS A 1 668 ? 4.406 -22.078 3.002 1 90.81 668 CYS A CA 1
ATOM 5316 C C . CYS A 1 668 ? 5.023 -20.828 2.359 1 90.81 668 CYS A C 1
ATOM 5318 O O . CYS A 1 668 ? 4.926 -20.656 1.145 1 90.81 668 CYS A O 1
ATOM 5320 N N . GLY A 1 669 ? 5.766 -20.078 2.975 1 83.88 669 GLY A N 1
ATOM 5321 C CA . GLY A 1 669 ? 6.43 -18.906 2.414 1 83.88 669 GLY A CA 1
ATOM 5322 C C . GLY A 1 669 ? 7.871 -19.188 2.023 1 83.88 669 GLY A C 1
ATOM 5323 O O . GLY A 1 669 ? 8.391 -20.281 2.252 1 83.88 669 GLY A O 1
ATOM 5324 N N . GLU A 1 670 ? 8.516 -18.219 1.382 1 78.44 670 GLU A N 1
ATOM 5325 C CA . GLU A 1 670 ? 9.883 -18.328 0.876 1 78.44 670 GLU A CA 1
ATOM 5326 C C . GLU A 1 670 ? 10.867 -18.625 2.006 1 78.44 670 GLU A C 1
ATOM 5328 O O . GLU A 1 670 ? 11.906 -19.25 1.787 1 78.44 670 GLU A O 1
ATOM 5333 N N . MET A 1 671 ? 10.477 -18.234 3.152 1 90.44 671 MET A N 1
ATOM 5334 C CA . MET A 1 671 ? 11.336 -18.453 4.32 1 90.44 671 MET A CA 1
ATOM 5335 C C . MET A 1 671 ? 11.617 -19.938 4.527 1 90.44 671 MET A C 1
ATOM 5337 O O . MET A 1 671 ? 12.727 -20.312 4.906 1 90.44 671 MET A O 1
ATOM 5341 N N . ALA A 1 672 ? 10.641 -20.75 4.227 1 92.69 672 ALA A N 1
ATOM 5342 C CA . ALA A 1 672 ? 10.758 -22.203 4.43 1 92.69 672 ALA A CA 1
ATOM 5343 C C . ALA A 1 672 ? 11.742 -22.812 3.436 1 92.69 672 ALA A C 1
ATOM 5345 O O . ALA A 1 672 ? 12.336 -23.859 3.709 1 92.69 672 ALA A O 1
ATOM 5346 N N . GLY A 1 673 ? 11.906 -22.172 2.332 1 86.31 673 GLY A N 1
ATOM 5347 C CA . GLY A 1 673 ? 12.766 -22.719 1.289 1 86.31 673 GLY A CA 1
ATOM 5348 C C . GLY A 1 673 ? 14.195 -22.234 1.381 1 86.31 673 GLY A C 1
ATOM 5349 O O . GLY A 1 673 ? 15.07 -22.703 0.648 1 86.31 673 GLY A O 1
ATOM 5350 N N . SER A 1 674 ? 14.484 -21.344 2.262 1 85 674 SER A N 1
ATOM 5351 C CA . SER A 1 674 ? 15.844 -20.859 2.477 1 85 674 SER A CA 1
ATOM 5352 C C . SER A 1 674 ? 16.5 -21.594 3.645 1 85 674 SER A C 1
ATOM 5354 O O . SER A 1 674 ? 15.867 -21.828 4.676 1 85 674 SER A O 1
ATOM 5356 N N . PRO A 1 675 ? 17.719 -21.953 3.453 1 89.44 675 PRO A N 1
ATOM 5357 C CA . PRO A 1 675 ? 18.391 -22.734 4.5 1 89.44 675 PRO A CA 1
ATOM 5358 C C . PRO A 1 675 ? 18.375 -22.031 5.855 1 89.44 675 PRO A C 1
ATOM 5360 O O . PRO A 1 675 ? 18.047 -22.641 6.871 1 89.44 675 PRO A O 1
ATOM 5363 N N . MET A 1 676 ? 18.734 -20.75 5.934 1 92.06 676 MET A N 1
ATOM 5364 C CA . MET A 1 676 ? 18.719 -20.031 7.199 1 92.06 676 MET A CA 1
ATOM 5365 C C . MET A 1 676 ? 17.312 -19.922 7.758 1 92.06 676 MET A C 1
ATOM 5367 O O . MET A 1 676 ? 17.109 -20.062 8.969 1 92.06 676 MET A O 1
ATOM 5371 N N . GLY A 1 677 ? 16.391 -19.641 6.828 1 94.88 677 GLY A N 1
ATOM 5372 C CA . GLY A 1 677 ? 15 -19.578 7.238 1 94.88 677 GLY A CA 1
ATOM 5373 C C . GLY A 1 677 ? 14.492 -20.891 7.82 1 94.88 677 GLY A C 1
ATOM 5374 O O . GLY A 1 677 ? 13.852 -20.891 8.875 1 94.88 677 GLY A O 1
ATOM 5375 N N . ALA A 1 678 ? 14.789 -22.016 7.125 1 95.75 678 ALA A N 1
ATOM 5376 C CA . ALA A 1 678 ? 14.375 -23.328 7.598 1 95.75 678 ALA A CA 1
ATOM 5377 C C . ALA A 1 678 ? 14.984 -23.656 8.953 1 95.75 678 ALA A C 1
ATOM 5379 O O . ALA A 1 678 ? 14.32 -24.219 9.828 1 95.75 678 ALA A O 1
ATOM 5380 N N . LEU A 1 679 ? 16.266 -23.281 9.086 1 96.12 679 LEU A N 1
ATOM 5381 C CA . LEU A 1 679 ? 16.969 -23.5 10.352 1 96.12 679 LEU A CA 1
ATOM 5382 C C . LEU A 1 679 ? 16.25 -22.797 11.5 1 96.12 679 LEU A C 1
ATOM 5384 O O . LEU A 1 679 ? 15.984 -23.406 12.539 1 96.12 679 LEU A O 1
ATOM 5388 N N . VAL A 1 680 ? 15.852 -21.531 11.297 1 97.19 680 VAL A N 1
ATOM 5389 C CA . VAL A 1 680 ? 15.188 -20.734 12.328 1 97.19 680 VAL A CA 1
ATOM 5390 C C . VAL A 1 680 ? 13.797 -21.297 12.609 1 97.19 680 VAL A C 1
ATOM 5392 O O . VAL A 1 680 ? 13.383 -21.391 13.766 1 97.19 680 VAL A O 1
ATOM 5395 N N . LEU A 1 681 ? 13.094 -21.703 11.578 1 97.94 681 LEU A N 1
ATOM 5396 C CA . LEU A 1 681 ? 11.742 -22.234 11.727 1 97.94 681 LEU A CA 1
ATOM 5397 C C . LEU A 1 681 ? 11.758 -23.516 12.539 1 97.94 681 LEU A C 1
ATOM 5399 O O . LEU A 1 681 ? 10.922 -23.703 13.422 1 97.94 681 LEU A O 1
ATOM 5403 N N . ILE A 1 682 ? 12.688 -24.406 12.25 1 97.5 682 ILE A N 1
ATOM 5404 C CA . ILE A 1 682 ? 12.812 -25.641 12.992 1 97.5 682 ILE A CA 1
ATOM 5405 C C . ILE A 1 682 ? 13.125 -25.344 14.453 1 97.5 682 ILE A C 1
ATOM 5407 O O . ILE A 1 682 ? 12.586 -26 15.359 1 97.5 682 ILE A O 1
ATOM 5411 N N . GLY A 1 683 ? 14 -24.375 14.625 1 97.19 683 GLY A N 1
ATOM 5412 C CA . GLY A 1 683 ? 14.336 -23.969 15.984 1 97.19 683 GLY A CA 1
ATOM 5413 C C . GLY A 1 683 ? 13.148 -23.438 16.766 1 97.19 683 GLY A C 1
ATOM 5414 O O . GLY A 1 683 ? 13.078 -23.594 17.984 1 97.19 683 GLY A O 1
ATOM 5415 N N . LEU A 1 684 ? 12.219 -22.766 16.094 1 97.31 684 LEU A N 1
ATOM 5416 C CA . LEU A 1 684 ? 11.039 -22.188 16.734 1 97.31 684 LEU A CA 1
ATOM 5417 C C . LEU A 1 684 ? 10.008 -23.281 17.047 1 97.31 684 LEU A C 1
ATOM 5419 O O . LEU A 1 684 ? 9.07 -23.047 17.812 1 97.31 684 LEU A O 1
ATOM 5423 N N . GLY A 1 685 ? 10.156 -24.453 16.359 1 96.38 685 GLY A N 1
ATOM 5424 C CA . GLY A 1 685 ? 9.281 -25.562 16.688 1 96.38 685 GLY A CA 1
ATOM 5425 C C . GLY A 1 685 ? 8.461 -26.047 15.5 1 96.38 685 GLY A C 1
ATOM 5426 O O . GLY A 1 685 ? 7.781 -27.062 15.586 1 96.38 685 GLY A O 1
ATOM 5427 N N . TYR A 1 686 ? 8.523 -25.391 14.383 1 97.62 686 TYR A N 1
ATOM 5428 C CA . TYR A 1 686 ? 7.754 -25.781 13.203 1 97.62 686 TYR A CA 1
ATOM 5429 C C . TYR A 1 686 ? 8.25 -27.094 12.633 1 97.62 686 TYR A C 1
ATOM 5431 O O . TYR A 1 686 ? 9.461 -27.344 12.594 1 97.62 686 TYR A O 1
ATOM 5439 N N . ARG A 1 687 ? 7.316 -27.953 12.172 1 97.56 687 ARG A N 1
ATOM 5440 C CA . ARG A 1 687 ? 7.695 -29.281 11.688 1 97.56 687 ARG A CA 1
ATOM 5441 C C . ARG A 1 687 ? 7.039 -29.578 10.344 1 97.56 687 ARG A C 1
ATOM 5443 O O . ARG A 1 687 ? 7.102 -30.703 9.852 1 97.56 687 ARG A O 1
ATOM 5450 N N . SER A 1 688 ? 6.359 -28.656 9.789 1 97.69 688 SER A N 1
ATOM 5451 C CA . SER A 1 688 ? 5.75 -28.766 8.469 1 97.69 688 SER A CA 1
ATOM 5452 C C . SER A 1 688 ? 6.117 -27.578 7.59 1 97.69 688 SER A C 1
ATOM 5454 O O . SER A 1 688 ? 5.645 -26.453 7.82 1 97.69 688 SER A O 1
ATOM 5456 N N . LEU A 1 689 ? 6.93 -27.828 6.57 1 97.31 689 LEU A N 1
ATOM 5457 C CA . LEU A 1 689 ? 7.438 -26.766 5.699 1 97.31 689 LEU A CA 1
ATOM 5458 C C . LEU A 1 689 ? 7.066 -27.047 4.246 1 97.31 689 LEU A C 1
ATOM 5460 O O . LEU A 1 689 ? 7.176 -28.172 3.773 1 97.31 689 LEU A O 1
ATOM 5464 N N . SER A 1 690 ? 6.547 -26.094 3.59 1 94.38 690 SER A N 1
ATOM 5465 C CA . SER A 1 690 ? 6.258 -26.156 2.16 1 94.38 690 SER A CA 1
ATOM 5466 C C . SER A 1 690 ? 7.141 -25.203 1.371 1 94.38 690 SER A C 1
ATOM 5468 O O . SER A 1 690 ? 7.375 -24.078 1.799 1 94.38 690 SER A O 1
ATOM 5470 N N . MET A 1 691 ? 7.711 -25.703 0.298 1 87 691 MET A N 1
ATOM 5471 C CA . MET A 1 691 ? 8.672 -24.906 -0.447 1 87 691 MET A CA 1
ATOM 5472 C C . MET A 1 691 ? 8.641 -25.25 -1.931 1 87 691 MET A C 1
ATOM 5474 O O . MET A 1 691 ? 7.914 -26.156 -2.346 1 87 691 MET A O 1
ATOM 5478 N N . SER A 1 692 ? 9.359 -24.484 -2.639 1 75.19 692 SER A N 1
ATOM 5479 C CA . SER A 1 692 ? 9.477 -24.766 -4.066 1 75.19 692 SER A CA 1
ATOM 5480 C C . SER A 1 692 ? 10.258 -26.047 -4.324 1 75.19 692 SER A C 1
ATOM 5482 O O . SER A 1 692 ? 11.086 -26.453 -3.506 1 75.19 692 SER A O 1
ATOM 5484 N N . GLY A 1 693 ? 9.945 -26.656 -5.453 1 74.5 693 GLY A N 1
ATOM 5485 C CA . GLY A 1 693 ? 10.57 -27.938 -5.789 1 74.5 693 GLY A CA 1
ATOM 5486 C C . GLY A 1 693 ? 12.086 -27.859 -5.82 1 74.5 693 GLY A C 1
ATOM 5487 O O . GLY A 1 693 ? 12.766 -28.812 -5.422 1 74.5 693 GLY A O 1
ATOM 5488 N N . CYS A 1 694 ? 12.648 -26.734 -6.184 1 67.44 694 CYS A N 1
ATOM 5489 C CA . CYS A 1 694 ? 14.086 -26.578 -6.336 1 67.44 694 CYS A CA 1
ATOM 5490 C C . CYS A 1 694 ? 14.773 -26.531 -4.977 1 67.44 694 CYS A C 1
ATOM 5492 O O . CYS A 1 694 ? 15.969 -26.828 -4.867 1 67.44 694 CYS A O 1
ATOM 5494 N N . SER A 1 695 ? 14.062 -26.188 -3.98 1 78.69 695 SER A N 1
ATOM 5495 C CA . SER A 1 695 ? 14.648 -26.016 -2.656 1 78.69 695 SER A CA 1
ATOM 5496 C C . SER A 1 695 ? 14.578 -27.312 -1.848 1 78.69 695 SER A C 1
ATOM 5498 O O . SER A 1 695 ? 15.297 -27.453 -0.854 1 78.69 695 SER A O 1
ATOM 5500 N N . VAL A 1 696 ? 13.773 -28.312 -2.281 1 85.62 696 VAL A N 1
ATOM 5501 C CA . VAL A 1 696 ? 13.453 -29.5 -1.503 1 85.62 696 VAL A CA 1
ATOM 5502 C C . VAL A 1 696 ? 14.734 -30.281 -1.212 1 85.62 696 VAL A C 1
ATOM 5504 O O . VAL A 1 696 ? 15.008 -30.625 -0.061 1 85.62 696 VAL A O 1
ATOM 5507 N N . PRO A 1 697 ? 15.594 -30.516 -2.264 1 83.38 697 PRO A N 1
ATOM 5508 C CA . PRO A 1 697 ? 16.781 -31.312 -1.976 1 83.38 697 PRO A CA 1
ATOM 5509 C C . PRO A 1 697 ? 17.719 -30.641 -0.973 1 83.38 697 PRO A C 1
ATOM 5511 O O . PRO A 1 697 ? 18.219 -31.297 -0.053 1 83.38 697 PRO A O 1
ATOM 5514 N N . ARG A 1 698 ? 17.922 -29.344 -1.096 1 83.44 698 ARG A N 1
ATOM 5515 C CA . ARG A 1 698 ? 18.828 -28.594 -0.232 1 83.44 698 ARG A CA 1
ATOM 5516 C C . ARG A 1 698 ? 18.312 -28.562 1.205 1 83.44 698 ARG A C 1
ATOM 5518 O O . ARG A 1 698 ? 19.094 -28.703 2.148 1 83.44 698 ARG A O 1
ATOM 5525 N N . ILE A 1 699 ? 17.109 -28.391 1.364 1 90.38 699 ILE A N 1
ATOM 5526 C CA . ILE A 1 699 ? 16.531 -28.281 2.699 1 90.38 699 ILE A CA 1
ATOM 5527 C C . ILE A 1 699 ? 16.547 -29.656 3.377 1 90.38 699 ILE A C 1
ATOM 5529 O O . ILE A 1 699 ? 16.812 -29.75 4.574 1 90.38 699 ILE A O 1
ATOM 5533 N N . LYS A 1 700 ? 16.219 -30.734 2.633 1 90.94 700 LYS A N 1
ATOM 5534 C CA . LYS A 1 700 ? 16.281 -32.094 3.203 1 90.94 700 LYS A CA 1
ATOM 5535 C C . LYS A 1 700 ? 17.703 -32.406 3.66 1 90.94 700 LYS A C 1
ATOM 5537 O O . LYS A 1 700 ? 17.891 -33.062 4.691 1 90.94 700 LYS A O 1
ATOM 5542 N N . TYR A 1 701 ? 18.656 -31.969 2.818 1 89.06 701 TYR A N 1
ATOM 5543 C CA . TYR A 1 701 ? 20.047 -32.156 3.195 1 89.06 701 TYR A CA 1
ATOM 5544 C C . TYR A 1 701 ? 20.375 -31.438 4.492 1 89.06 701 TYR A C 1
ATOM 5546 O O . TYR A 1 701 ? 21.031 -31.984 5.379 1 89.06 701 TYR A O 1
ATOM 5554 N N . LEU A 1 702 ? 19.922 -30.234 4.637 1 91.25 702 LEU A N 1
ATOM 5555 C CA . LEU A 1 702 ? 20.125 -29.438 5.84 1 91.25 702 LEU A CA 1
ATOM 5556 C C . LEU A 1 702 ? 19.516 -30.109 7.059 1 91.25 702 LEU A C 1
ATOM 5558 O O . LEU A 1 702 ? 20.172 -30.219 8.102 1 91.25 702 LEU A O 1
ATOM 5562 N N . LEU A 1 703 ? 18.312 -30.594 6.926 1 93.56 703 LEU A N 1
ATOM 5563 C CA . LEU A 1 703 ? 17.578 -31.188 8.031 1 93.56 703 LEU A CA 1
ATOM 5564 C C . LEU A 1 703 ? 18.297 -32.438 8.57 1 93.56 703 LEU A C 1
ATOM 5566 O O . LEU A 1 703 ? 18.328 -32.625 9.789 1 93.56 703 LEU A O 1
ATOM 5570 N N . ARG A 1 704 ? 18.859 -33.156 7.719 1 91.06 704 ARG A N 1
ATOM 5571 C CA . ARG A 1 704 ? 19.531 -34.406 8.109 1 91.06 704 ARG A CA 1
ATOM 5572 C C . ARG A 1 704 ? 20.781 -34.125 8.93 1 91.06 704 ARG A C 1
ATOM 5574 O O . ARG A 1 704 ? 21.281 -35 9.633 1 91.06 704 ARG A O 1
ATOM 5581 N N . HIS A 1 705 ? 21.219 -32.906 8.836 1 90 705 HIS A N 1
ATOM 5582 C CA . HIS A 1 705 ? 22.469 -32.562 9.516 1 90 705 HIS A CA 1
ATOM 5583 C C . HIS A 1 705 ? 22.188 -31.75 10.773 1 90 705 HIS A C 1
ATOM 5585 O O . HIS A 1 705 ? 23.125 -31.312 11.461 1 90 705 HIS A O 1
ATOM 5591 N N . LEU A 1 706 ? 21 -31.594 11.141 1 93.56 706 LEU A N 1
ATOM 5592 C CA . LEU A 1 706 ? 20.656 -30.75 12.281 1 93.56 706 LEU A CA 1
ATOM 5593 C C . LEU A 1 706 ? 20.375 -31.594 13.516 1 93.56 706 LEU A C 1
ATOM 5595 O O . LEU A 1 706 ? 19.656 -32.594 13.438 1 93.56 706 LEU A O 1
ATOM 5599 N N . GLU A 1 707 ? 20.984 -31.156 14.578 1 94.06 707 GLU A N 1
ATOM 5600 C CA . GLU A 1 707 ? 20.672 -31.688 15.898 1 94.06 707 GLU A CA 1
ATOM 5601 C C . GLU A 1 707 ? 19.812 -30.719 16.703 1 94.06 707 GLU A C 1
ATOM 5603 O O . GLU A 1 707 ? 20.234 -29.594 16.969 1 94.06 707 GLU A O 1
ATOM 5608 N N . ILE A 1 708 ? 18.703 -31.203 17.172 1 94.38 708 ILE A N 1
ATOM 5609 C CA . ILE A 1 708 ? 17.688 -30.328 17.734 1 94.38 708 ILE A CA 1
ATOM 5610 C C . ILE A 1 708 ? 18.234 -29.641 18.984 1 94.38 708 ILE A C 1
ATOM 5612 O O . ILE A 1 708 ? 17.922 -28.484 19.266 1 94.38 708 ILE A O 1
ATOM 5616 N N . ALA A 1 709 ? 19.031 -30.328 19.781 1 94.38 709 ALA A N 1
ATOM 5617 C CA . ALA A 1 709 ? 19.594 -29.75 20.984 1 94.38 709 ALA A CA 1
ATOM 5618 C C . ALA A 1 709 ? 20.484 -28.547 20.672 1 94.38 709 ALA A C 1
ATOM 5620 O O . ALA A 1 709 ? 20.453 -27.531 21.375 1 94.38 709 ALA A O 1
ATOM 5621 N N . GLN A 1 710 ? 21.234 -28.688 19.656 1 94.94 710 GLN A N 1
ATOM 5622 C CA . GLN A 1 710 ? 22.109 -27.609 19.25 1 94.94 710 GLN A CA 1
ATOM 5623 C C . GLN A 1 710 ? 21.312 -26.453 18.625 1 94.94 710 GLN A C 1
ATOM 5625 O O . GLN A 1 710 ? 21.672 -25.297 18.812 1 94.94 710 GLN A O 1
ATOM 5630 N N . VAL A 1 711 ? 20.312 -26.828 17.922 1 96.19 711 VAL A N 1
ATOM 5631 C CA . VAL A 1 711 ? 19.453 -25.812 17.297 1 96.19 711 VAL A CA 1
ATOM 5632 C C . VAL A 1 711 ? 18.75 -25 18.375 1 96.19 711 VAL A C 1
ATOM 5634 O O . VAL A 1 711 ? 18.578 -23.797 18.234 1 96.19 711 VAL A O 1
ATOM 5637 N N . GLU A 1 712 ? 18.312 -25.625 19.422 1 95.19 712 GLU A N 1
ATOM 5638 C CA . GLU A 1 712 ? 17.656 -24.953 20.531 1 95.19 712 GLU A CA 1
ATOM 5639 C C . GLU A 1 712 ? 18.578 -23.953 21.203 1 95.19 712 GLU A C 1
ATOM 5641 O O . GLU A 1 712 ? 18.156 -22.859 21.609 1 95.19 712 GLU A O 1
ATOM 5646 N N . LYS A 1 713 ? 19.797 -24.297 21.344 1 95.38 713 LYS A N 1
ATOM 5647 C CA . LYS A 1 713 ? 20.781 -23.375 21.906 1 95.38 713 LYS A CA 1
ATOM 5648 C C . LYS A 1 713 ? 20.953 -22.141 21.016 1 95.38 713 LYS A C 1
ATOM 5650 O O . LYS A 1 713 ? 21.062 -21.016 21.5 1 95.38 713 LYS A O 1
ATOM 5655 N N . LEU A 1 714 ? 21.062 -22.422 19.781 1 96.31 714 LEU A N 1
ATOM 5656 C CA . LEU A 1 714 ? 21.156 -21.328 18.812 1 96.31 714 LEU A CA 1
ATOM 5657 C C . LEU A 1 714 ? 19.953 -20.406 18.938 1 96.31 714 LEU A C 1
ATOM 5659 O O . LEU A 1 714 ? 20.109 -19.188 18.891 1 96.31 714 LEU A O 1
ATOM 5663 N N . MET A 1 715 ? 18.766 -20.969 19.141 1 96.94 715 MET A N 1
ATOM 5664 C CA . MET A 1 715 ? 17.531 -20.188 19.156 1 96.94 715 MET A CA 1
ATOM 5665 C C . MET A 1 715 ? 17.484 -19.266 20.375 1 96.94 715 MET A C 1
ATOM 5667 O O . MET A 1 715 ? 16.938 -18.172 20.312 1 96.94 715 MET A O 1
ATOM 5671 N N . ALA A 1 716 ? 18.062 -19.656 21.438 1 96.38 716 ALA A N 1
ATOM 5672 C CA . ALA A 1 716 ? 18.141 -18.812 22.625 1 96.38 716 ALA A CA 1
ATOM 5673 C C . ALA A 1 716 ? 18.906 -17.531 22.328 1 96.38 716 ALA A C 1
ATOM 5675 O O . ALA A 1 716 ? 18.547 -16.453 22.812 1 96.38 716 ALA A O 1
ATOM 5676 N N . GLU A 1 717 ? 19.906 -17.688 21.531 1 96.5 717 GLU A N 1
ATOM 5677 C CA . GLU A 1 717 ? 20.703 -16.531 21.141 1 96.5 717 GLU A CA 1
ATOM 5678 C C . GLU A 1 717 ? 19.969 -15.695 20.078 1 96.5 717 GLU A C 1
ATOM 5680 O O . GLU A 1 717 ? 19.984 -14.461 20.141 1 96.5 717 GLU A O 1
ATOM 5685 N N . VAL A 1 718 ? 19.391 -16.375 19.141 1 96.94 718 VAL A N 1
ATOM 5686 C CA . VAL A 1 718 ? 18.688 -15.711 18.047 1 96.94 718 VAL A CA 1
ATOM 5687 C C . VAL A 1 718 ? 17.547 -14.867 18.578 1 96.94 718 VAL A C 1
ATOM 5689 O O . VAL A 1 718 ? 17.312 -13.75 18.109 1 96.94 718 VAL A O 1
ATOM 5692 N N . LEU A 1 719 ? 16.828 -15.328 19.625 1 95.69 719 LEU A N 1
ATOM 5693 C CA . LEU A 1 719 ? 15.68 -14.633 20.203 1 95.69 719 LEU A CA 1
ATOM 5694 C C . LEU A 1 719 ? 16.125 -13.406 20.984 1 95.69 719 LEU A C 1
ATOM 5696 O O . LEU A 1 719 ? 15.312 -12.516 21.25 1 95.69 719 LEU A O 1
ATOM 5700 N N . GLN A 1 720 ? 17.406 -13.289 21.25 1 93.19 720 GLN A N 1
ATOM 5701 C CA . GLN A 1 720 ? 17.922 -12.125 21.969 1 93.19 720 GLN A CA 1
ATOM 5702 C C . GLN A 1 720 ? 18.547 -11.125 21 1 93.19 720 GLN A C 1
ATOM 5704 O O . GLN A 1 720 ? 18.844 -9.992 21.375 1 93.19 720 GLN A O 1
ATOM 5709 N N . ALA A 1 721 ? 18.719 -11.594 19.781 1 94.38 721 ALA A N 1
ATOM 5710 C CA . ALA A 1 721 ? 19.344 -10.727 18.781 1 94.38 721 ALA A CA 1
ATOM 5711 C C . ALA A 1 721 ? 18.484 -9.492 18.5 1 94.38 721 ALA A C 1
ATOM 5713 O O . ALA A 1 721 ? 17.25 -9.586 18.469 1 94.38 721 ALA A O 1
ATOM 5714 N N . GLU A 1 722 ? 19.109 -8.352 18.234 1 92.44 722 GLU A N 1
ATOM 5715 C CA . GLU A 1 722 ? 18.406 -7.086 18.078 1 92.44 722 GLU A CA 1
ATOM 5716 C C . GLU A 1 722 ? 18.312 -6.688 16.609 1 92.44 722 GLU A C 1
ATOM 5718 O O . GLU A 1 722 ? 17.516 -5.836 16.234 1 92.44 722 GLU A O 1
ATOM 5723 N N . THR A 1 723 ? 19.188 -7.305 15.836 1 93.31 723 THR A N 1
ATOM 5724 C CA . THR A 1 723 ? 19.234 -6.918 14.43 1 93.31 723 THR A CA 1
ATOM 5725 C C . THR A 1 723 ? 19.219 -8.148 13.531 1 93.31 723 THR A C 1
ATOM 5727 O O . THR A 1 723 ? 19.578 -9.25 13.961 1 93.31 723 THR A O 1
ATOM 5730 N N . SER A 1 724 ? 18.781 -7.938 12.281 1 92.81 724 SER A N 1
ATOM 5731 C CA . SER A 1 724 ? 18.781 -9.016 11.297 1 92.81 724 SER A CA 1
ATOM 5732 C C . SER A 1 724 ? 20.188 -9.484 10.992 1 92.81 724 SER A C 1
ATOM 5734 O O . SER A 1 724 ? 20.422 -10.672 10.758 1 92.81 724 SER A O 1
ATOM 5736 N N . VAL A 1 725 ? 21.109 -8.555 10.992 1 90.56 725 VAL A N 1
ATOM 5737 C CA . VAL A 1 725 ? 22.516 -8.867 10.695 1 90.56 725 VAL A CA 1
ATOM 5738 C C . VAL A 1 725 ? 23.047 -9.836 11.742 1 90.56 725 VAL A C 1
ATOM 5740 O O . VAL A 1 725 ? 23.734 -10.805 11.406 1 90.56 725 VAL A O 1
ATOM 5743 N N . ARG A 1 726 ? 22.719 -9.562 12.93 1 94.06 726 ARG A N 1
ATOM 5744 C CA . ARG A 1 726 ? 23.172 -10.438 14.008 1 94.06 726 ARG A CA 1
ATOM 5745 C C . ARG A 1 726 ? 22.547 -11.82 13.891 1 94.06 726 ARG A C 1
ATOM 5747 O O . ARG A 1 726 ? 23.219 -12.828 14.148 1 94.06 726 ARG A O 1
ATOM 5754 N N . VAL A 1 727 ? 21.297 -11.914 13.523 1 95.44 727 VAL A N 1
ATOM 5755 C CA . VAL A 1 727 ? 20.625 -13.188 13.328 1 95.44 727 VAL A CA 1
ATOM 5756 C C . VAL A 1 727 ? 21.297 -13.977 12.211 1 95.44 727 VAL A C 1
ATOM 5758 O O . VAL A 1 727 ? 21.547 -15.18 12.352 1 95.44 727 VAL A O 1
ATOM 5761 N N . LYS A 1 728 ? 21.609 -13.344 11.141 1 91.5 728 LYS A N 1
ATOM 5762 C CA . LYS A 1 728 ? 22.266 -13.984 10.008 1 91.5 728 LYS A CA 1
ATOM 5763 C C . LYS A 1 728 ? 23.672 -14.469 10.375 1 91.5 728 LYS A C 1
ATOM 5765 O O . LYS A 1 728 ? 24.078 -15.555 9.977 1 91.5 728 LYS A O 1
ATOM 5770 N N . GLU A 1 729 ? 24.344 -13.648 11.164 1 92.5 729 GLU A N 1
ATOM 5771 C CA . GLU A 1 729 ? 25.688 -14.016 11.617 1 92.5 729 GLU A CA 1
ATOM 5772 C C . GLU A 1 729 ? 25.656 -15.258 12.5 1 92.5 729 GLU A C 1
ATOM 5774 O O . GLU A 1 729 ? 26.453 -16.172 12.328 1 92.5 729 GLU A O 1
ATOM 5779 N N . LEU A 1 730 ? 24.766 -15.25 13.406 1 95.31 730 LEU A N 1
ATOM 5780 C CA . LEU A 1 730 ? 24.625 -16.391 14.305 1 95.31 730 LEU A CA 1
ATOM 5781 C C . LEU A 1 730 ? 24.266 -17.656 13.531 1 95.31 730 LEU A C 1
ATOM 5783 O O . LEU A 1 730 ? 24.828 -18.719 13.781 1 95.31 730 LEU A O 1
ATOM 5787 N N . SER A 1 731 ? 23.344 -17.531 12.578 1 94 731 SER A N 1
ATOM 5788 C CA . SER A 1 731 ? 22.891 -18.672 11.789 1 94 731 SER A CA 1
ATOM 5789 C C . SER A 1 731 ? 24 -19.188 10.875 1 94 731 SER A C 1
ATOM 5791 O O . SER A 1 731 ? 24.188 -20.391 10.734 1 94 731 SER A O 1
ATOM 5793 N N . ALA A 1 732 ? 24.703 -18.281 10.281 1 89 732 ALA A N 1
ATOM 5794 C CA . ALA A 1 732 ? 25.797 -18.656 9.391 1 89 732 ALA A CA 1
ATOM 5795 C C . ALA A 1 732 ? 26.906 -19.375 10.156 1 89 732 ALA A C 1
ATOM 5797 O O . ALA A 1 732 ? 27.453 -20.375 9.672 1 89 732 ALA A O 1
ATOM 5798 N N . THR A 1 733 ? 27.25 -18.812 11.289 1 92 733 THR A N 1
ATOM 5799 C CA . THR A 1 733 ? 28.281 -19.438 12.125 1 92 733 THR A CA 1
ATOM 5800 C C . THR A 1 733 ? 27.875 -20.828 12.547 1 92 733 THR A C 1
ATOM 5802 O O . THR A 1 733 ? 28.688 -21.766 12.523 1 92 733 THR A O 1
ATOM 5805 N N . PHE A 1 734 ? 26.688 -21.031 12.914 1 94.69 734 PHE A N 1
ATOM 5806 C CA . PHE A 1 734 ? 26.156 -22.328 13.305 1 94.69 734 PHE A CA 1
ATOM 5807 C C . PHE A 1 734 ? 26.25 -23.328 12.148 1 94.69 734 PHE A C 1
ATOM 5809 O O . PHE A 1 734 ? 26.688 -24.469 12.336 1 94.69 734 PHE A O 1
ATOM 5816 N N . MET A 1 735 ? 25.828 -22.922 10.992 1 91.12 735 MET A N 1
ATOM 5817 C CA . MET A 1 735 ? 25.797 -23.797 9.82 1 91.12 735 MET A CA 1
ATOM 5818 C C . MET A 1 735 ? 27.219 -24.203 9.422 1 91.12 735 MET A C 1
ATOM 5820 O O . MET A 1 735 ? 27.453 -25.344 9.023 1 91.12 735 MET A O 1
ATOM 5824 N N . GLU A 1 736 ? 28.125 -23.266 9.547 1 87 736 GLU A N 1
ATOM 5825 C CA . GLU A 1 736 ? 29.531 -23.562 9.266 1 87 736 GLU A CA 1
ATOM 5826 C C . GLU A 1 736 ? 30.078 -24.594 10.25 1 87 736 GLU A C 1
ATOM 5828 O O . GLU A 1 736 ? 30.812 -25.516 9.859 1 87 736 GLU A O 1
ATOM 5833 N N . GLN A 1 737 ? 29.734 -24.406 11.398 1 90.19 737 GLN A N 1
ATOM 5834 C CA . GLN A 1 737 ? 30.234 -25.281 12.453 1 90.19 737 GLN A CA 1
ATOM 5835 C C . GLN A 1 737 ? 29.672 -26.703 12.305 1 90.19 737 GLN A C 1
ATOM 5837 O O . GLN A 1 737 ? 30.312 -27.672 12.734 1 90.19 737 GLN A O 1
ATOM 5842 N N . HIS A 1 738 ? 28.578 -26.812 11.672 1 88.12 738 HIS A N 1
ATOM 5843 C CA . HIS A 1 738 ? 27.938 -28.125 11.578 1 88.12 738 HIS A CA 1
ATOM 5844 C C . HIS A 1 738 ? 28 -28.672 10.164 1 88.12 738 HIS A C 1
ATOM 5846 O O . HIS A 1 738 ? 27.203 -29.531 9.781 1 88.12 738 HIS A O 1
ATOM 5852 N N . GLY A 1 739 ? 28.844 -28.078 9.328 1 79.12 739 GLY A N 1
ATOM 5853 C CA . GLY A 1 739 ? 29.203 -28.656 8.039 1 79.12 739 GLY A CA 1
ATOM 5854 C C . GLY A 1 739 ? 28.219 -28.312 6.938 1 79.12 739 GLY A C 1
ATOM 5855 O O . GLY A 1 739 ? 28.234 -28.953 5.879 1 79.12 739 GLY A O 1
ATOM 5856 N N . VAL A 1 740 ? 27.312 -27.469 7.168 1 81.38 740 VAL A N 1
ATOM 5857 C CA . VAL A 1 740 ? 26.328 -27.141 6.141 1 81.38 740 VAL A CA 1
ATOM 5858 C C . VAL A 1 740 ? 26.5 -25.688 5.711 1 81.38 740 VAL A C 1
ATOM 5860 O O . VAL A 1 740 ? 25.547 -25.062 5.219 1 81.38 740 VAL A O 1
ATOM 5863 N N . GLY A 1 741 ? 27.609 -25.156 5.934 1 75.56 741 GLY A N 1
ATOM 5864 C CA . GLY A 1 741 ? 27.906 -23.781 5.582 1 75.56 741 GLY A CA 1
ATOM 5865 C C . GLY A 1 741 ? 27.797 -23.5 4.094 1 75.56 741 GLY A C 1
ATOM 5866 O O . GLY A 1 741 ? 27.516 -22.375 3.682 1 75.56 741 GLY A O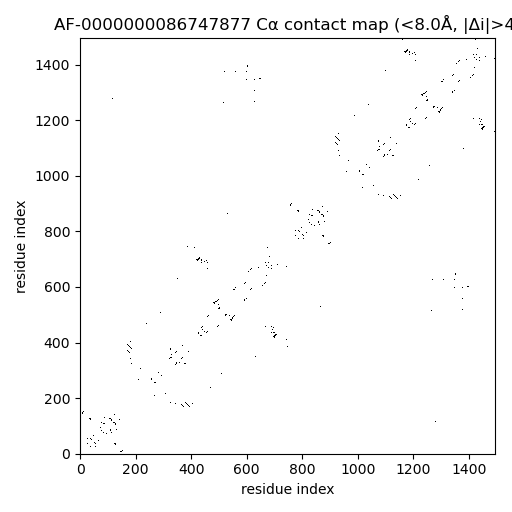 1
ATOM 5867 N N . GLY A 1 742 ? 28.031 -24.469 3.297 1 67.38 742 GLY A N 1
ATOM 5868 C CA . GLY A 1 742 ? 27.969 -24.328 1.85 1 67.38 742 GLY A CA 1
ATOM 5869 C C . GLY A 1 742 ? 26.594 -23.953 1.342 1 67.38 742 GLY A C 1
ATOM 5870 O O . GLY A 1 742 ? 26.453 -23.422 0.239 1 67.38 742 GLY A O 1
ATOM 5871 N N . LEU A 1 743 ? 25.625 -24.266 2.141 1 72.25 743 LEU A N 1
ATOM 5872 C CA . LEU A 1 743 ? 24.266 -23.984 1.737 1 72.25 743 LEU A CA 1
ATOM 5873 C C . LEU A 1 743 ? 23.969 -22.484 1.78 1 72.25 743 LEU A C 1
ATOM 5875 O O . LEU A 1 743 ? 22.984 -22.016 1.2 1 72.25 743 LEU A O 1
ATOM 5879 N N . VAL A 1 744 ? 24.609 -21.719 2.598 1 60.28 744 VAL A N 1
ATOM 5880 C CA . VAL A 1 744 ? 24.328 -20.297 2.773 1 60.28 744 VAL A CA 1
ATOM 5881 C C . VAL A 1 744 ? 25.266 -19.469 1.898 1 60.28 744 VAL A C 1
ATOM 5883 O O . VAL A 1 744 ? 25.031 -18.281 1.67 1 60.28 744 VAL A O 1
ATOM 5886 N N . ARG A 1 745 ? 26.438 -19.938 1.517 1 51 745 ARG A N 1
ATOM 5887 C CA . ARG A 1 745 ? 27.453 -19.156 0.82 1 51 745 ARG A CA 1
ATOM 5888 C C . ARG A 1 745 ? 26.922 -18.609 -0.498 1 51 745 ARG A C 1
ATOM 5890 O O . ARG A 1 745 ? 27.453 -17.641 -1.04 1 51 745 ARG A O 1
ATOM 5897 N N . GLY A 1 746 ? 25.984 -19.25 -1.043 1 44.03 746 GLY A N 1
ATOM 5898 C CA . GLY A 1 746 ? 25.594 -18.562 -2.264 1 44.03 746 GLY A CA 1
ATOM 5899 C C . GLY A 1 746 ? 25.078 -17.156 -2.018 1 44.03 746 GLY A C 1
ATOM 5900 O O . GLY A 1 746 ? 25.031 -16.328 -2.936 1 44.03 746 GLY A O 1
ATOM 5901 N N . GLY A 1 747 ? 24.328 -16.734 -0.963 1 38.09 747 GLY A N 1
ATOM 5902 C CA . GLY A 1 747 ? 23.719 -15.453 -0.643 1 38.09 747 GLY A CA 1
ATOM 5903 C C . GLY A 1 747 ? 24.641 -14.547 0.152 1 38.09 747 GLY A C 1
ATOM 5904 O O . GLY A 1 747 ? 24.219 -13.492 0.635 1 38.09 747 GLY A O 1
ATOM 5905 N N . ILE A 1 748 ? 25.734 -14.875 0.803 1 33.09 748 ILE A N 1
ATOM 5906 C CA . ILE A 1 748 ? 26.547 -14.039 1.683 1 33.09 748 ILE A CA 1
ATOM 5907 C C . ILE A 1 748 ? 27.391 -13.07 0.849 1 33.09 748 ILE A C 1
ATOM 5909 O O . ILE A 1 748 ? 28 -13.461 -0.14 1 33.09 748 ILE A O 1
ATOM 5913 N N . MET B 1 1 ? -13.594 -13.352 -28.938 1 52.47 1 MET B N 1
ATOM 5914 C CA . MET B 1 1 ? -14.586 -13.031 -27.906 1 52.47 1 MET B CA 1
ATOM 5915 C C . MET B 1 1 ? -14.016 -12.055 -26.891 1 52.47 1 MET B C 1
ATOM 5917 O O . MET B 1 1 ? -14.68 -11.102 -26.484 1 52.47 1 MET B O 1
ATOM 5921 N N . LEU B 1 2 ? -12.758 -12.133 -26.734 1 51.59 2 LEU B N 1
ATOM 5922 C CA . LEU B 1 2 ? -12.188 -11.273 -25.703 1 51.59 2 LEU B CA 1
ATOM 5923 C C . LEU B 1 2 ? -12.023 -9.844 -26.203 1 51.59 2 LEU B C 1
ATOM 5925 O O . LEU B 1 2 ? -12.289 -8.883 -25.484 1 51.59 2 LEU B O 1
ATOM 5929 N N . MET B 1 3 ? -11.586 -9.766 -27.469 1 52.62 3 MET B N 1
ATOM 5930 C CA . MET B 1 3 ? -11.469 -8.43 -28.031 1 52.62 3 MET B CA 1
ATOM 5931 C C . MET B 1 3 ? -12.828 -7.734 -28.078 1 52.62 3 MET B C 1
ATOM 5933 O O . MET B 1 3 ? -12.922 -6.527 -27.844 1 52.62 3 MET B O 1
ATOM 5937 N N . ARG B 1 4 ? -13.703 -8.641 -28.359 1 63.81 4 ARG B N 1
ATOM 5938 C CA . ARG B 1 4 ? -15.055 -8.094 -28.422 1 63.81 4 ARG B CA 1
ATOM 5939 C C . ARG B 1 4 ? -15.523 -7.633 -27.047 1 63.81 4 ARG B C 1
ATOM 5941 O O . ARG B 1 4 ? -16.25 -6.645 -26.938 1 63.81 4 ARG B O 1
ATOM 5948 N N . LEU B 1 5 ? -15.031 -8.344 -26.109 1 69.44 5 LEU B N 1
ATOM 5949 C CA . LEU B 1 5 ? -15.375 -7.98 -24.734 1 69.44 5 LEU B CA 1
ATOM 5950 C C . LEU B 1 5 ? -14.906 -6.566 -24.406 1 69.44 5 LEU B C 1
ATOM 5952 O O . LEU B 1 5 ? -15.68 -5.758 -23.891 1 69.44 5 LEU B O 1
ATOM 5956 N N . ARG B 1 6 ? -13.766 -6.363 -24.734 1 60.41 6 ARG B N 1
ATOM 5957 C CA . ARG B 1 6 ? -13.188 -5.055 -24.453 1 60.41 6 ARG B CA 1
ATOM 5958 C C . ARG B 1 6 ? -13.914 -3.953 -25.219 1 60.41 6 ARG B C 1
ATOM 5960 O O . ARG B 1 6 ? -14.172 -2.877 -24.672 1 60.41 6 ARG B O 1
ATOM 5967 N N . GLU B 1 7 ? -14.109 -4.32 -26.422 1 64.5 7 GLU B N 1
ATOM 5968 C CA . GLU B 1 7 ? -14.828 -3.365 -27.266 1 64.5 7 GLU B CA 1
ATOM 5969 C C . GLU B 1 7 ? -16.188 -3.025 -26.672 1 64.5 7 GLU B C 1
ATOM 5971 O O . GLU B 1 7 ? -16.609 -1.865 -26.672 1 64.5 7 GLU B O 1
ATOM 5976 N N . ILE B 1 8 ? -16.734 -4.043 -26.25 1 74.44 8 ILE B N 1
ATOM 5977 C CA . ILE B 1 8 ? -18.062 -3.855 -25.672 1 74.44 8 ILE B CA 1
ATOM 5978 C C . ILE B 1 8 ? -17.969 -2.973 -24.438 1 74.44 8 ILE B C 1
ATOM 5980 O O . ILE B 1 8 ? -18.719 -2.004 -24.297 1 74.44 8 ILE B O 1
ATOM 5984 N N . VAL B 1 9 ? -17.016 -3.283 -23.641 1 72 9 VAL B N 1
ATOM 5985 C CA . VAL B 1 9 ? -16.891 -2.568 -22.375 1 72 9 VAL B CA 1
ATOM 5986 C C . VAL B 1 9 ? -16.516 -1.108 -22.641 1 72 9 VAL B C 1
ATOM 5988 O O . VAL B 1 9 ? -17.047 -0.202 -21.984 1 72 9 VAL B O 1
ATOM 5991 N N . GLU B 1 10 ? -15.734 -0.96 -23.547 1 63.19 10 GLU B N 1
ATOM 5992 C CA . GLU B 1 10 ? -15.32 0.394 -23.906 1 63.19 10 GLU B CA 1
ATOM 5993 C C . GLU B 1 10 ? -16.484 1.197 -24.469 1 63.19 10 GLU B C 1
ATOM 5995 O O . GLU B 1 10 ? -16.641 2.375 -24.156 1 63.19 10 GLU B O 1
ATOM 6000 N N . LYS B 1 11 ? -17.188 0.555 -25.328 1 68.25 11 LYS B N 1
ATOM 6001 C CA . LYS B 1 11 ? -18.328 1.219 -25.953 1 68.25 11 LYS B CA 1
ATOM 6002 C C . LYS B 1 11 ? -19.375 1.602 -24.906 1 68.25 11 LYS B C 1
ATOM 6004 O O . LYS B 1 11 ? -19.953 2.686 -24.984 1 68.25 11 LYS B O 1
ATOM 6009 N N . VAL B 1 12 ? -19.484 0.707 -24.031 1 72.12 12 VAL B N 1
ATOM 6010 C CA . VAL B 1 12 ? -20.469 0.937 -22.984 1 72.12 12 VAL B CA 1
ATOM 6011 C C . VAL B 1 12 ? -19.984 2.057 -22.062 1 72.12 12 VAL B C 1
ATOM 6013 O O . VAL B 1 12 ? -20.781 2.912 -21.641 1 72.12 12 VAL B O 1
ATOM 6016 N N . ALA B 1 13 ? -18.703 1.995 -21.797 1 63.81 13 ALA B N 1
ATOM 6017 C CA . ALA B 1 13 ? -18.141 3.002 -20.906 1 63.81 13 ALA B CA 1
ATOM 6018 C C . ALA B 1 13 ? -18.172 4.387 -21.547 1 63.81 13 ALA B C 1
ATOM 6020 O O . ALA B 1 13 ? -18.281 5.398 -20.859 1 63.81 13 ALA B O 1
ATOM 6021 N N . MET B 1 14 ? -18.094 4.445 -22.844 1 56.41 14 MET B N 1
ATOM 6022 C CA . MET B 1 14 ? -18.031 5.695 -23.594 1 56.41 14 MET B CA 1
ATOM 6023 C C . MET B 1 14 ? -19.422 6.262 -23.844 1 56.41 14 MET B C 1
ATOM 6025 O O . MET B 1 14 ? -19.562 7.438 -24.172 1 56.41 14 MET B O 1
ATOM 6029 N N . ALA B 1 15 ? -20.359 5.43 -23.703 1 59.81 15 ALA B N 1
ATOM 6030 C CA . ALA B 1 15 ? -21.734 5.867 -23.984 1 59.81 15 ALA B CA 1
ATOM 6031 C C . ALA B 1 15 ? -22.156 6.969 -23.016 1 59.81 15 ALA B C 1
ATOM 6033 O O . ALA B 1 15 ? -21.828 6.922 -21.828 1 59.81 15 ALA B O 1
ATOM 6034 N N . THR B 1 16 ? -22.641 7.949 -23.547 1 55 16 THR B N 1
ATOM 6035 C CA . THR B 1 16 ? -23.031 9.133 -22.797 1 55 16 THR B CA 1
ATOM 6036 C C . THR B 1 16 ? -24.266 8.852 -21.938 1 55 16 THR B C 1
ATOM 6038 O O . THR B 1 16 ? -24.438 9.453 -20.875 1 55 16 THR B O 1
ATOM 6041 N N . ASN B 1 17 ? -25.188 7.984 -22.516 1 63.72 17 ASN B N 1
ATOM 6042 C CA . ASN B 1 17 ? -26.438 7.633 -21.844 1 63.72 17 ASN B CA 1
ATOM 6043 C C . ASN B 1 17 ? -26.5 6.141 -21.531 1 63.72 17 ASN B C 1
ATOM 6045 O O . ASN B 1 17 ? -26.031 5.316 -22.328 1 63.72 17 ASN B O 1
ATOM 6049 N N . LEU B 1 18 ? -26.984 5.84 -20.328 1 73.69 18 LEU B N 1
ATOM 6050 C CA . LEU B 1 18 ? -27.047 4.461 -19.859 1 73.69 18 LEU B CA 1
ATOM 6051 C C . LEU B 1 18 ? -27.906 3.611 -20.797 1 73.69 18 LEU B C 1
ATOM 6053 O O . LEU B 1 18 ? -27.562 2.467 -21.094 1 73.69 18 LEU B O 1
ATOM 6057 N N . ALA B 1 19 ? -29.047 4.223 -21.188 1 73.88 19 ALA B N 1
ATOM 6058 C CA . ALA B 1 19 ? -29.953 3.461 -22.031 1 73.88 19 ALA B CA 1
ATOM 6059 C C . ALA B 1 19 ? -29.281 3.066 -23.344 1 73.88 19 ALA B C 1
ATOM 6061 O O . ALA B 1 19 ? -29.406 1.929 -23.797 1 73.88 19 ALA B O 1
ATOM 6062 N N . GLU B 1 20 ? -28.625 4.059 -23.828 1 77.19 20 GLU B N 1
ATOM 6063 C CA . GLU B 1 20 ? -27.906 3.793 -25.078 1 77.19 20 GLU B CA 1
ATOM 6064 C C . GLU B 1 20 ? -26.766 2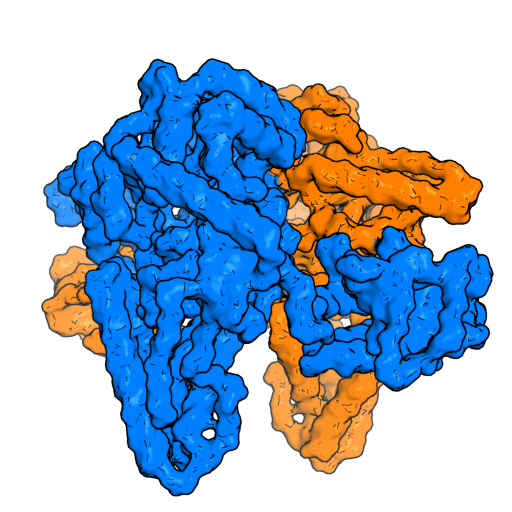.793 -24.859 1 77.19 20 GLU B C 1
ATOM 6066 O O . GLU B 1 20 ? -26.516 1.939 -25.703 1 77.19 20 GLU B O 1
ATOM 6071 N N . ALA B 1 21 ? -26.141 2.955 -23.781 1 80.56 21 ALA B N 1
ATOM 6072 C CA . ALA B 1 21 ? -25.047 2.055 -23.453 1 80.56 21 ALA B CA 1
ATOM 6073 C C . ALA B 1 21 ? -25.531 0.614 -23.328 1 80.56 21 ALA B C 1
ATOM 6075 O O . ALA B 1 21 ? -24.875 -0.315 -23.797 1 80.56 21 ALA B O 1
ATOM 6076 N N . LEU B 1 22 ? -26.672 0.448 -22.766 1 86.31 22 LEU B N 1
ATOM 6077 C CA . LEU B 1 22 ? -27.219 -0.889 -22.531 1 86.31 22 LEU B CA 1
ATOM 6078 C C . LEU B 1 22 ? -27.703 -1.507 -23.844 1 86.31 22 LEU B C 1
ATOM 6080 O O . LEU B 1 22 ? -27.594 -2.719 -24.047 1 86.31 22 LEU B O 1
ATOM 6084 N N . GLU B 1 23 ? -28.25 -0.631 -24.641 1 86.31 23 GLU B N 1
ATOM 6085 C CA . GLU B 1 23 ? -28.672 -1.123 -25.953 1 86.31 23 GLU B CA 1
ATOM 6086 C C . GLU B 1 23 ? -27.469 -1.603 -26.766 1 86.31 23 GLU B C 1
ATOM 6088 O O . GLU B 1 23 ? -27.547 -2.633 -27.453 1 86.31 23 GLU B O 1
ATOM 6093 N N . LEU B 1 24 ? -26.5 -0.789 -26.641 1 85.94 24 LEU B N 1
ATOM 6094 C CA . LEU B 1 24 ? -25.266 -1.166 -27.328 1 85.94 24 LEU B CA 1
ATOM 6095 C C . LEU B 1 24 ? -24.703 -2.459 -26.75 1 85.94 24 LEU B C 1
ATOM 6097 O O . LEU B 1 24 ? -24.203 -3.309 -27.484 1 85.94 24 LEU B O 1
ATOM 6101 N N . LEU B 1 25 ? -24.75 -2.594 -25.516 1 88.06 25 LEU B N 1
ATOM 6102 C CA . LEU B 1 25 ? -24.25 -3.773 -24.812 1 88.06 25 LEU B CA 1
ATOM 6103 C C . LEU B 1 25 ? -24.953 -5.035 -25.312 1 88.06 25 LEU B C 1
ATOM 6105 O O . LEU B 1 25 ? -24.297 -6.012 -25.672 1 88.06 25 LEU B O 1
ATOM 6109 N N . VAL B 1 26 ? -26.281 -5.004 -25.344 1 91.69 26 VAL B N 1
ATOM 6110 C CA . VAL B 1 26 ? -27.047 -6.199 -25.688 1 91.69 26 VAL B CA 1
ATOM 6111 C C . VAL B 1 26 ? -26.844 -6.523 -27.172 1 91.69 26 VAL B C 1
ATOM 6113 O O . VAL B 1 26 ? -26.812 -7.695 -27.562 1 91.69 26 VAL B O 1
ATOM 6116 N N . ASN B 1 27 ? -26.734 -5.516 -27.938 1 89.56 27 ASN B N 1
ATOM 6117 C CA . ASN B 1 27 ? -26.531 -5.742 -29.359 1 89.56 27 ASN B CA 1
ATOM 6118 C C . ASN B 1 27 ? -25.172 -6.359 -29.641 1 89.56 27 ASN B C 1
ATOM 6120 O O . ASN B 1 27 ? -25.062 -7.328 -30.391 1 89.56 27 ASN B O 1
ATOM 6124 N N . GLU B 1 28 ? -24.219 -5.754 -29.047 1 87.94 28 GLU B N 1
ATOM 6125 C CA . GLU B 1 28 ? -22.844 -6.23 -29.266 1 87.94 28 GLU B CA 1
ATOM 6126 C C . GLU B 1 28 ? -22.656 -7.625 -28.688 1 87.94 28 GLU B C 1
ATOM 6128 O O . GLU B 1 28 ? -21.891 -8.43 -29.219 1 87.94 28 GLU B O 1
ATOM 6133 N N . THR B 1 29 ? -23.219 -7.91 -27.578 1 90.31 29 THR B N 1
ATOM 6134 C CA . THR B 1 29 ? -23.125 -9.227 -26.969 1 90.31 29 THR B CA 1
ATOM 6135 C C . THR B 1 29 ? -23.766 -10.297 -27.844 1 90.31 29 THR B C 1
ATOM 6137 O O . THR B 1 29 ? -23.219 -11.391 -28 1 90.31 29 THR B O 1
ATOM 6140 N N . CYS B 1 30 ? -24.891 -9.977 -28.391 1 89.44 30 CYS B N 1
ATOM 6141 C CA . CYS B 1 30 ? -25.562 -10.898 -29.297 1 89.44 30 CYS B CA 1
ATOM 6142 C C . CYS B 1 30 ? -24.688 -11.211 -30.516 1 89.44 30 CYS B C 1
ATOM 6144 O O . CYS B 1 30 ? -24.625 -12.359 -30.953 1 89.44 30 CYS B O 1
ATOM 6146 N N . LEU B 1 31 ? -24.094 -10.195 -30.922 1 85.5 31 LEU B N 1
ATOM 6147 C CA . LEU B 1 31 ? -23.234 -10.367 -32.094 1 85.5 31 LEU B CA 1
ATOM 6148 C C . LEU B 1 31 ? -22 -11.18 -31.75 1 85.5 31 LEU B C 1
ATOM 6150 O O . LEU B 1 31 ? -21.578 -12.039 -32.531 1 85.5 31 LEU B O 1
ATOM 6154 N N . ALA B 1 32 ? -21.422 -10.875 -30.641 1 84.06 32 ALA B N 1
ATOM 6155 C CA . ALA B 1 32 ? -20.188 -11.531 -30.219 1 84.06 32 ALA B CA 1
ATOM 6156 C C . ALA B 1 32 ? -20.422 -13.016 -29.938 1 84.06 32 ALA B C 1
ATOM 6158 O O . ALA B 1 32 ? -19.562 -13.852 -30.219 1 84.06 32 ALA B O 1
ATOM 6159 N N . MET B 1 33 ? -21.594 -13.352 -29.391 1 88.5 33 MET B N 1
ATOM 6160 C CA . MET B 1 33 ? -21.875 -14.719 -28.969 1 88.5 33 MET B CA 1
ATOM 6161 C C . MET B 1 33 ? -22.719 -15.438 -30.016 1 88.5 33 MET B C 1
ATOM 6163 O O . MET B 1 33 ? -22.953 -16.641 -29.922 1 88.5 33 MET B O 1
ATOM 6167 N N . ASN B 1 34 ? -23.109 -14.742 -31.062 1 85.69 34 ASN B N 1
ATOM 6168 C CA . ASN B 1 34 ? -23.969 -15.281 -32.094 1 85.69 34 ASN B CA 1
ATOM 6169 C C . ASN B 1 34 ? -25.234 -15.891 -31.516 1 85.69 34 ASN B C 1
ATOM 6171 O O . ASN B 1 34 ? -25.547 -17.062 -31.766 1 85.69 34 ASN B O 1
ATOM 6175 N N . THR B 1 35 ? -25.828 -15.164 -30.719 1 91.06 35 THR B N 1
ATOM 6176 C CA . THR B 1 35 ? -27.078 -15.617 -30.094 1 91.06 35 THR B CA 1
ATOM 6177 C C . THR B 1 35 ? -28.266 -14.852 -30.656 1 91.06 35 THR B C 1
ATOM 6179 O O . THR B 1 35 ? -28.109 -13.828 -31.328 1 91.06 35 THR B O 1
ATOM 6182 N N . ASP B 1 36 ? -29.453 -15.289 -30.359 1 90.44 36 ASP B N 1
ATOM 6183 C CA . ASP B 1 36 ? -30.672 -14.68 -30.891 1 90.44 36 ASP B CA 1
ATOM 6184 C C . ASP B 1 36 ? -31.141 -13.531 -30 1 90.44 36 ASP B C 1
ATOM 6186 O O . ASP B 1 36 ? -31.703 -12.547 -30.5 1 90.44 36 ASP B O 1
ATOM 6190 N N . VAL B 1 37 ? -30.953 -13.789 -28.766 1 91.69 37 VAL B N 1
ATOM 6191 C CA . VAL B 1 37 ? -31.469 -12.805 -27.828 1 91.69 37 VAL B CA 1
ATOM 6192 C C . VAL B 1 37 ? -30.406 -12.461 -26.797 1 91.69 37 VAL B C 1
ATOM 6194 O O . VAL B 1 37 ? -29.641 -13.328 -26.375 1 91.69 37 VAL B O 1
ATOM 6197 N N . CYS B 1 38 ? -30.266 -11.281 -26.406 1 93.75 38 CYS B N 1
ATOM 6198 C CA . CYS B 1 38 ? -29.531 -10.797 -25.25 1 93.75 38 CYS B CA 1
ATOM 6199 C C . CYS B 1 38 ? -30.312 -9.711 -24.516 1 93.75 38 CYS B C 1
ATOM 6201 O O . CYS B 1 38 ? -30.812 -8.773 -25.141 1 93.75 38 CYS B O 1
ATOM 6203 N N . SER B 1 39 ? -30.547 -9.93 -23.234 1 92.31 39 SER B N 1
ATOM 6204 C CA . SER B 1 39 ? -31.297 -8.977 -22.438 1 92.31 39 SER B CA 1
ATOM 6205 C C . SER B 1 39 ? -30.578 -8.633 -21.141 1 92.31 39 SER B C 1
ATOM 6207 O O . SER B 1 39 ? -29.812 -9.445 -20.625 1 92.31 39 SER B O 1
ATOM 6209 N N . ILE B 1 40 ? -30.797 -7.484 -20.703 1 92 40 ILE B N 1
ATOM 6210 C CA . ILE B 1 40 ? -30.25 -7.07 -19.422 1 92 40 ILE B CA 1
ATOM 6211 C C . ILE B 1 40 ? -31.375 -6.562 -18.516 1 92 40 ILE B C 1
ATOM 6213 O O . ILE B 1 40 ? -32.188 -5.746 -18.938 1 92 40 ILE B O 1
ATOM 6217 N N . TYR B 1 41 ? -31.453 -7.148 -17.406 1 90.12 41 TYR B N 1
ATOM 6218 C CA . TYR B 1 41 ? -32.406 -6.773 -16.375 1 90.12 41 TYR B CA 1
ATOM 6219 C C . TYR B 1 41 ? -31.734 -6.047 -15.227 1 90.12 41 TYR B C 1
ATOM 6221 O O . TYR B 1 41 ? -30.719 -6.523 -14.695 1 90.12 41 TYR B O 1
ATOM 6229 N N . LEU B 1 42 ? -32.188 -4.922 -14.82 1 88.88 42 LEU B N 1
ATOM 6230 C CA . LEU B 1 42 ? -31.609 -4.191 -13.688 1 88.88 42 LEU B CA 1
ATOM 6231 C C . LEU B 1 42 ? -32.469 -4.383 -12.438 1 88.88 42 LEU B C 1
ATOM 6233 O O . LEU B 1 42 ? -33.688 -4.422 -12.508 1 88.88 42 LEU B O 1
ATOM 6237 N N . ALA B 1 43 ? -31.797 -4.531 -11.375 1 88.12 43 ALA B N 1
ATOM 6238 C CA . ALA B 1 43 ? -32.469 -4.812 -10.109 1 88.12 43 ALA B CA 1
ATOM 6239 C C . ALA B 1 43 ? -32.844 -3.52 -9.391 1 88.12 43 ALA B C 1
ATOM 6241 O O . ALA B 1 43 ? -32.031 -2.59 -9.312 1 88.12 43 ALA B O 1
ATOM 6242 N N . ASP B 1 44 ? -33.969 -3.396 -9.016 1 78.25 44 ASP B N 1
ATOM 6243 C CA . ASP B 1 44 ? -34.469 -2.361 -8.117 1 78.25 44 ASP B CA 1
ATOM 6244 C C . ASP B 1 44 ? -34.781 -2.938 -6.738 1 78.25 44 ASP B C 1
ATOM 6246 O O . ASP B 1 44 ? -35.844 -3.549 -6.535 1 78.25 44 ASP B O 1
ATOM 6250 N N . HIS B 1 45 ? -33.969 -2.744 -5.863 1 79.19 45 HIS B N 1
ATOM 6251 C CA . HIS B 1 45 ? -34.062 -3.369 -4.551 1 79.19 45 HIS B CA 1
ATOM 6252 C C . HIS B 1 45 ? -35.188 -2.746 -3.725 1 79.19 45 HIS B C 1
ATOM 6254 O O . HIS B 1 45 ? -35.75 -3.393 -2.832 1 79.19 45 HIS B O 1
ATOM 6260 N N . GLN B 1 46 ? -35.531 -1.524 -3.977 1 70.06 46 GLN B N 1
ATOM 6261 C CA . GLN B 1 46 ? -36.625 -0.871 -3.258 1 70.06 46 GLN B CA 1
ATOM 6262 C C . GLN B 1 46 ? -37.969 -1.496 -3.611 1 70.06 46 GLN B C 1
ATOM 6264 O O . GLN B 1 46 ? -38.75 -1.791 -2.727 1 70.06 46 GLN B O 1
ATOM 6269 N N . ARG B 1 47 ? -38.188 -1.705 -4.945 1 74.69 47 ARG B N 1
ATOM 6270 C CA . ARG B 1 47 ? -39.469 -2.27 -5.418 1 74.69 47 ARG B CA 1
ATOM 6271 C C . ARG B 1 47 ? -39.375 -3.787 -5.535 1 74.69 47 ARG B C 1
ATOM 6273 O O . ARG B 1 47 ? -40.375 -4.453 -5.828 1 74.69 47 ARG B O 1
ATOM 6280 N N . ARG B 1 48 ? -38.156 -4.328 -5.281 1 81.75 48 ARG B N 1
ATOM 6281 C CA . ARG B 1 48 ? -37.906 -5.766 -5.316 1 81.75 48 ARG B CA 1
ATOM 6282 C C . ARG B 1 48 ? -38.344 -6.363 -6.656 1 81.75 48 ARG B C 1
ATOM 6284 O O . ARG B 1 48 ? -39.125 -7.316 -6.703 1 81.75 48 ARG B O 1
ATOM 6291 N N . CYS B 1 49 ? -37.906 -5.711 -7.648 1 86.31 49 CYS B N 1
ATOM 6292 C CA . CYS B 1 49 ? -38.219 -6.211 -8.984 1 86.31 49 CYS B CA 1
ATOM 6293 C C . CYS B 1 49 ? -37.062 -5.949 -9.945 1 86.31 49 CYS B C 1
ATOM 6295 O O . CYS B 1 49 ? -36.125 -5.203 -9.617 1 86.31 49 CYS B O 1
ATOM 6297 N N . TYR B 1 50 ? -37.094 -6.672 -11.102 1 88.88 50 TYR B N 1
ATOM 6298 C CA . TYR B 1 50 ? -36.188 -6.461 -12.203 1 88.88 50 TYR B CA 1
ATOM 6299 C C . TYR B 1 50 ? -36.844 -5.688 -13.336 1 88.88 50 TYR B C 1
ATOM 6301 O O . TYR B 1 50 ? -38 -5.918 -13.656 1 88.88 50 TYR B O 1
ATOM 6309 N N . TYR B 1 51 ? -36.188 -4.715 -13.875 1 85.31 51 TYR B N 1
ATOM 6310 C CA . TYR B 1 51 ? -36.656 -4 -15.055 1 85.31 51 TYR B CA 1
ATOM 6311 C C . TYR B 1 51 ? -35.906 -4.426 -16.297 1 85.31 51 TYR B C 1
ATOM 6313 O O . TYR B 1 51 ? -34.656 -4.473 -16.297 1 85.31 51 TYR B O 1
ATOM 6321 N N . LEU B 1 52 ? -36.625 -4.84 -17.281 1 88.75 52 LEU B N 1
ATOM 6322 C CA . LEU B 1 52 ? -36 -5.066 -18.562 1 88.75 52 LEU B CA 1
ATOM 6323 C C . LEU B 1 52 ? -35.562 -3.746 -19.188 1 88.75 52 LEU B C 1
ATOM 6325 O O . LEU B 1 52 ? -36.375 -2.955 -19.641 1 88.75 52 LEU B O 1
ATOM 6329 N N . MET B 1 53 ? -34.344 -3.549 -19.25 1 85.62 53 MET B N 1
ATOM 6330 C CA . MET B 1 53 ? -33.812 -2.246 -19.672 1 85.62 53 MET B CA 1
ATOM 6331 C C . MET B 1 53 ? -33.5 -2.238 -21.172 1 85.62 53 MET B C 1
ATOM 6333 O O . MET B 1 53 ? -33.75 -1.244 -21.859 1 85.62 53 MET B O 1
ATOM 6337 N N . ALA B 1 54 ? -32.906 -3.268 -21.578 1 87.56 54 ALA B N 1
ATOM 6338 C CA . ALA B 1 54 ? -32.531 -3.383 -22.984 1 87.56 54 ALA B CA 1
ATOM 6339 C C . ALA B 1 54 ? -32.562 -4.836 -23.453 1 87.56 54 ALA B C 1
ATOM 6341 O O . ALA B 1 54 ? -32.312 -5.75 -22.656 1 87.56 54 ALA B O 1
ATOM 6342 N N . THR B 1 55 ? -32.969 -5 -24.641 1 90.31 55 THR B N 1
ATOM 6343 C CA . THR B 1 55 ? -33.031 -6.352 -25.203 1 90.31 55 THR B CA 1
ATOM 6344 C C . THR B 1 55 ? -32.844 -6.324 -26.719 1 90.31 55 THR B C 1
ATOM 6346 O O . THR B 1 55 ? -33.219 -5.352 -27.375 1 90.31 55 THR B O 1
ATOM 6349 N N . ARG B 1 56 ? -32.156 -7.172 -27.094 1 90.06 56 ARG B N 1
ATOM 6350 C CA . ARG B 1 56 ? -32.094 -7.488 -28.516 1 90.06 56 ARG B CA 1
ATOM 6351 C C . ARG B 1 56 ? -32.75 -8.836 -28.797 1 90.06 56 ARG B C 1
ATOM 6353 O O . ARG B 1 56 ? -32.406 -9.844 -28.172 1 90.06 56 ARG B O 1
ATOM 6360 N N . GLY B 1 57 ? -33.688 -8.859 -29.734 1 84.69 57 GLY B N 1
ATOM 6361 C CA . GLY B 1 57 ? -34.344 -10.102 -30.109 1 84.69 57 GLY B CA 1
ATOM 6362 C C . GLY B 1 57 ? -35.75 -10.227 -29.562 1 84.69 57 GLY B C 1
ATOM 6363 O O . GLY B 1 57 ? -36.625 -10.836 -30.203 1 84.69 57 GLY B O 1
ATOM 6364 N N . LEU B 1 58 ? -35.938 -9.734 -28.344 1 81.31 58 LEU B N 1
ATOM 6365 C CA . LEU B 1 58 ? -37.281 -9.742 -27.781 1 81.31 58 LEU B CA 1
ATOM 6366 C C . LEU B 1 58 ? -38.062 -8.5 -28.219 1 81.31 58 LEU B C 1
ATOM 6368 O O . LEU B 1 58 ? -37.469 -7.527 -28.688 1 81.31 58 LEU B O 1
ATOM 6372 N N . LYS B 1 59 ? -39.281 -8.617 -28.219 1 76 59 LYS B N 1
ATOM 6373 C CA . LYS B 1 59 ? -40.125 -7.465 -28.562 1 76 59 LYS B CA 1
ATOM 6374 C C . LYS B 1 59 ? -40.438 -6.629 -27.328 1 76 59 LYS B C 1
ATOM 6376 O O . LYS B 1 59 ? -41.094 -7.109 -26.406 1 76 59 LYS B O 1
ATOM 6381 N N . LYS B 1 60 ? -39.688 -5.609 -27.109 1 71.06 60 LYS B N 1
ATOM 6382 C CA . LYS B 1 60 ? -39.969 -4.691 -26.016 1 71.06 60 LYS B CA 1
ATOM 6383 C C . LYS B 1 60 ? -41.031 -3.658 -26.438 1 71.06 60 LYS B C 1
ATOM 6385 O O . LYS B 1 60 ? -40.812 -2.898 -27.375 1 71.06 60 LYS B O 1
ATOM 6390 N N . PRO B 1 61 ? -42.188 -3.807 -25.891 1 61.06 61 PRO B N 1
ATOM 6391 C CA . PRO B 1 61 ? -43.188 -2.809 -26.281 1 61.06 61 PRO B CA 1
ATOM 6392 C C . PRO B 1 61 ? -42.75 -1.379 -25.984 1 61.06 61 PRO B C 1
ATOM 6394 O O . PRO B 1 61 ? -42.062 -1.137 -24.984 1 61.06 61 PRO B O 1
ATOM 6397 N N . ARG B 1 62 ? -42.906 -0.419 -26.984 1 59.66 62 ARG B N 1
ATOM 6398 C CA . ARG B 1 62 ? -42.562 0.985 -26.844 1 59.66 62 ARG B CA 1
ATOM 6399 C C . ARG B 1 62 ? -43.344 1.644 -25.719 1 59.66 62 ARG B C 1
ATOM 6401 O O . ARG B 1 62 ? -44.562 1.522 -25.656 1 59.66 62 ARG B O 1
ATOM 6408 N N . GLY B 1 63 ? -42.625 2.207 -24.672 1 60.97 63 GLY B N 1
ATOM 6409 C CA . GLY B 1 63 ? -43.281 3.012 -23.656 1 60.97 63 GLY B CA 1
ATOM 6410 C C . GLY B 1 63 ? -43.625 2.225 -22.406 1 60.97 63 GLY B C 1
ATOM 6411 O O . GLY B 1 63 ? -44.031 2.805 -21.391 1 60.97 63 GLY B O 1
ATOM 6412 N N . ARG B 1 64 ? -43.656 0.865 -22.5 1 61.44 64 ARG B N 1
ATOM 6413 C CA . ARG B 1 64 ? -44.062 0.103 -21.328 1 61.44 64 ARG B CA 1
ATOM 6414 C C . ARG B 1 64 ? -42.844 -0.452 -20.594 1 61.44 64 ARG B C 1
ATOM 6416 O O . ARG B 1 64 ? -41.906 -0.942 -21.219 1 61.44 64 ARG B O 1
ATOM 6423 N N . ILE B 1 65 ? -42.875 -0.318 -19.328 1 74.44 65 ILE B N 1
ATOM 6424 C CA . ILE B 1 65 ? -41.812 -0.846 -18.469 1 74.44 65 ILE B CA 1
ATOM 6425 C C . ILE B 1 65 ? -42.125 -2.309 -18.141 1 74.44 65 ILE B C 1
ATOM 6427 O O . ILE B 1 65 ? -43.219 -2.645 -17.688 1 74.44 65 ILE B O 1
ATOM 6431 N N . ILE B 1 66 ? -41.312 -3.197 -18.562 1 81.44 66 ILE B N 1
ATOM 6432 C CA . ILE B 1 66 ? -41.438 -4.613 -18.234 1 81.44 66 ILE B CA 1
ATOM 6433 C C . ILE B 1 66 ? -40.656 -4.902 -16.938 1 81.44 66 ILE B C 1
ATOM 6435 O O . ILE B 1 66 ? -39.469 -4.633 -16.859 1 81.44 66 ILE B O 1
ATOM 6439 N N . SER B 1 67 ? -41.406 -5.328 -15.977 1 84.94 67 SER B N 1
ATOM 6440 C CA . SER B 1 67 ? -40.781 -5.621 -14.688 1 84.94 67 SER B CA 1
ATOM 6441 C C . SER B 1 67 ? -41.031 -7.066 -14.273 1 84.94 67 SER B C 1
ATOM 6443 O O . SER B 1 67 ? -42.031 -7.668 -14.664 1 84.94 67 SER B O 1
ATOM 6445 N N . LEU B 1 68 ? -40.062 -7.656 -13.703 1 86.56 68 LEU B N 1
ATOM 6446 C CA . LEU B 1 68 ? -40.125 -8.984 -13.102 1 86.56 68 LEU B CA 1
ATOM 6447 C C . LEU B 1 68 ? -39.844 -8.93 -11.602 1 86.56 68 LEU B C 1
ATOM 6449 O O . LEU B 1 68 ? -38.969 -8.188 -11.164 1 86.56 68 LEU B O 1
ATOM 6453 N N . ALA B 1 69 ? -40.625 -9.656 -10.891 1 85.19 69 ALA B N 1
ATOM 6454 C CA . ALA B 1 69 ? -40.344 -9.719 -9.453 1 85.19 69 ALA B CA 1
ATOM 6455 C C . ALA B 1 69 ? -39.062 -10.484 -9.188 1 85.19 69 ALA B C 1
ATOM 6457 O O . ALA B 1 69 ? -38.625 -11.305 -10 1 85.19 69 ALA B O 1
ATOM 6458 N N . PHE B 1 70 ? -38.406 -10.328 -8.117 1 87.94 70 PHE B N 1
ATOM 6459 C CA . PHE B 1 70 ? -37.125 -10.914 -7.766 1 87.94 70 PHE B CA 1
ATOM 6460 C C . PHE B 1 70 ? -37.188 -12.438 -7.738 1 87.94 70 PHE B C 1
ATOM 6462 O O . PHE B 1 70 ? -36.219 -13.125 -7.973 1 87.94 70 PHE B O 1
ATOM 6469 N N . ASP B 1 71 ? -38.375 -12.945 -7.48 1 83.38 71 ASP B N 1
ATOM 6470 C CA . ASP B 1 71 ? -38.531 -14.391 -7.348 1 83.38 71 ASP B CA 1
ATOM 6471 C C . ASP B 1 71 ? -39.219 -14.992 -8.57 1 83.38 71 ASP B C 1
ATOM 6473 O O . ASP B 1 71 ? -39.594 -16.172 -8.562 1 83.38 71 ASP B O 1
ATOM 6477 N N . GLU B 1 72 ? -39.25 -14.172 -9.555 1 83.19 72 GLU B N 1
ATOM 6478 C CA . GLU B 1 72 ? -40 -14.641 -10.711 1 83.19 72 GLU B CA 1
ATOM 6479 C C . GLU B 1 72 ? -39.094 -15.062 -11.844 1 83.19 72 GLU B C 1
ATOM 6481 O O . GLU B 1 72 ? -38.156 -14.336 -12.195 1 83.19 72 GLU B O 1
ATOM 6486 N N . GLY B 1 73 ? -39.344 -16.281 -12.328 1 84.44 73 GLY B N 1
ATOM 6487 C CA . GLY B 1 73 ? -38.656 -16.75 -13.531 1 84.44 73 GLY B CA 1
ATOM 6488 C C . GLY B 1 73 ? -37.25 -17.234 -13.258 1 84.44 73 GLY B C 1
ATOM 6489 O O . GLY B 1 73 ? -36.781 -17.25 -12.117 1 84.44 73 GLY B O 1
ATOM 6490 N N . VAL B 1 74 ? -36.625 -17.594 -14.367 1 87.56 74 VAL B N 1
ATOM 6491 C CA . VAL B 1 74 ? -35.25 -18.078 -14.273 1 87.56 74 VAL B CA 1
ATOM 6492 C C . VAL B 1 74 ? -34.312 -16.906 -14 1 87.56 74 VAL B C 1
ATOM 6494 O O . VAL B 1 74 ? -33.312 -17.047 -13.32 1 87.56 74 VAL B O 1
ATOM 6497 N N . VAL B 1 75 ? -34.75 -15.789 -14.445 1 89 75 VAL B N 1
ATOM 6498 C CA . VAL B 1 75 ? -34 -14.57 -14.188 1 89 75 VAL B CA 1
ATOM 6499 C C . VAL B 1 75 ? -33.969 -14.281 -12.688 1 89 75 VAL B C 1
ATOM 6501 O O . VAL B 1 75 ? -32.938 -13.922 -12.125 1 89 75 VAL B O 1
ATOM 6504 N N . GLY B 1 76 ? -35.094 -14.398 -12.117 1 88 76 GLY B N 1
ATOM 6505 C CA . GLY B 1 76 ? -35.156 -14.234 -10.68 1 88 76 GLY B CA 1
ATOM 6506 C C . GLY B 1 76 ? -34.312 -15.219 -9.914 1 88 76 GLY B C 1
ATOM 6507 O O . GLY B 1 76 ? -33.688 -14.859 -8.898 1 88 76 GLY B O 1
ATOM 6508 N N . GLN B 1 77 ? -34.188 -16.391 -10.438 1 89.5 77 GLN B N 1
ATOM 6509 C CA . GLN B 1 77 ? -33.375 -17.406 -9.789 1 89.5 77 GLN B CA 1
ATOM 6510 C C . GLN B 1 77 ? -31.891 -17.078 -9.883 1 89.5 77 GLN B C 1
ATOM 6512 O O . GLN B 1 77 ? -31.141 -17.328 -8.945 1 89.5 77 GLN B O 1
ATOM 6517 N N . VAL B 1 78 ? -31.516 -16.578 -11.023 1 90.38 78 VAL B N 1
ATOM 6518 C CA . VAL B 1 78 ? -30.125 -16.156 -11.203 1 90.38 78 VAL B CA 1
ATOM 6519 C C . VAL B 1 78 ? -29.766 -15.094 -10.18 1 90.38 78 VAL B C 1
ATOM 6521 O O . VAL B 1 78 ? -28.688 -15.133 -9.578 1 90.38 78 VAL B O 1
ATOM 6524 N N . GLY B 1 79 ? -30.625 -14.18 -9.93 1 89.56 79 GLY B N 1
ATOM 6525 C CA . GLY B 1 79 ? -30.391 -13.102 -8.977 1 89.56 79 GLY B CA 1
ATOM 6526 C C . GLY B 1 79 ? -30.406 -13.57 -7.535 1 89.56 79 GLY B C 1
ATOM 6527 O O . GLY B 1 79 ? -29.578 -13.141 -6.734 1 89.56 79 GLY B O 1
ATOM 6528 N N . GLN B 1 80 ? -31.297 -14.422 -7.25 1 85.31 80 GLN B N 1
ATOM 6529 C CA . GLN B 1 80 ? -31.438 -14.914 -5.883 1 85.31 80 GLN B CA 1
ATOM 6530 C C . GLN B 1 80 ? -30.219 -15.742 -5.473 1 85.31 80 GLN B C 1
ATOM 6532 O O . GLN B 1 80 ? -29.703 -15.594 -4.367 1 85.31 80 GLN B O 1
ATOM 6537 N N . LEU B 1 81 ? -29.812 -16.531 -6.461 1 84 81 LEU B N 1
ATOM 6538 C CA . LEU B 1 81 ? -28.688 -17.406 -6.164 1 84 81 LEU B CA 1
ATOM 6539 C C . LEU B 1 81 ? -27.359 -16.703 -6.398 1 84 81 LEU B C 1
ATOM 6541 O O . LEU B 1 81 ? -26.312 -17.141 -5.914 1 84 81 LEU B O 1
ATOM 6545 N N . SER B 1 82 ? -27.391 -15.625 -7.074 1 84.69 82 SER B N 1
ATOM 6546 C CA . SER B 1 82 ? -26.172 -14.891 -7.457 1 84.69 82 SER B CA 1
ATOM 6547 C C . SER B 1 82 ? -25.156 -15.82 -8.109 1 84.69 82 SER B C 1
ATOM 6549 O O . SER B 1 82 ? -23.984 -15.797 -7.758 1 84.69 82 SER B O 1
ATOM 6551 N N . GLU B 1 83 ? -25.734 -16.688 -8.914 1 86.88 83 GLU B N 1
ATOM 6552 C CA . GLU B 1 83 ? -24.891 -17.625 -9.656 1 86.88 83 GLU B CA 1
ATOM 6553 C C . GLU B 1 83 ? -25.328 -17.734 -11.109 1 86.88 83 GLU B C 1
ATOM 6555 O O . GLU B 1 83 ? -26.484 -17.438 -11.438 1 86.88 83 GLU B O 1
ATOM 6560 N N . LEU B 1 84 ? -24.391 -18.156 -11.914 1 88.88 84 LEU B N 1
ATOM 6561 C CA . LEU B 1 84 ? -24.703 -18.359 -13.328 1 88.88 84 LEU B CA 1
ATOM 6562 C C . LEU B 1 84 ? -25.562 -19.609 -13.516 1 88.88 84 LEU B C 1
ATOM 6564 O O . LEU B 1 84 ? -25.359 -20.609 -12.82 1 88.88 84 LEU B O 1
ATOM 6568 N N . ILE B 1 85 ? -26.578 -19.531 -14.367 1 89.44 85 ILE B N 1
ATOM 6569 C CA . ILE B 1 85 ? -27.438 -20.672 -14.719 1 89.44 85 ILE B CA 1
ATOM 6570 C C . ILE B 1 85 ? -27.359 -20.922 -16.219 1 89.44 85 ILE B C 1
ATOM 6572 O O . ILE B 1 85 ? -27.594 -20.016 -17.016 1 89.44 85 ILE B O 1
ATOM 6576 N N . ASN B 1 86 ? -26.891 -22.047 -16.594 1 91.62 86 ASN B N 1
ATOM 6577 C CA . ASN B 1 86 ? -26.812 -22.5 -17.984 1 91.62 86 ASN B CA 1
ATOM 6578 C C . ASN B 1 86 ? -27.75 -23.672 -18.234 1 91.62 86 ASN B C 1
ATOM 6580 O O . ASN B 1 86 ? -27.531 -24.781 -17.734 1 91.62 86 ASN B O 1
ATOM 6584 N N . LEU B 1 87 ? -28.812 -23.391 -19.047 1 90.25 87 LEU B N 1
ATOM 6585 C CA . LEU B 1 87 ? -29.828 -24.391 -19.297 1 90.25 87 LEU B CA 1
ATOM 6586 C C . LEU B 1 87 ? -29.953 -24.688 -20.781 1 90.25 87 LEU B C 1
ATOM 6588 O O . LEU B 1 87 ? -29.922 -23.766 -21.609 1 90.25 87 LEU B O 1
ATOM 6592 N N . ALA B 1 88 ? -30.062 -25.906 -21.109 1 88.12 88 ALA B N 1
ATOM 6593 C CA . ALA B 1 88 ? -30.297 -26.297 -22.5 1 88.12 88 ALA B CA 1
ATOM 6594 C C . ALA B 1 88 ? -31.719 -26 -22.938 1 88.12 88 ALA B C 1
ATOM 6596 O O . ALA B 1 88 ? -31.984 -25.766 -24.125 1 88.12 88 ALA B O 1
ATOM 6597 N N . ASP B 1 89 ? -32.625 -26.156 -21.984 1 86.94 89 ASP B N 1
ATOM 6598 C CA . ASP B 1 89 ? -34.031 -25.891 -22.234 1 86.94 89 ASP B CA 1
ATOM 6599 C C . ASP B 1 89 ? -34.688 -25.188 -21.047 1 86.94 89 ASP B C 1
ATOM 6601 O O . ASP B 1 89 ? -34.938 -25.812 -20.016 1 86.94 89 ASP B O 1
ATOM 6605 N N . ILE B 1 90 ? -35.031 -23.969 -21.25 1 84.75 90 ILE B N 1
ATOM 6606 C CA . ILE B 1 90 ? -35.531 -23.125 -20.188 1 84.75 90 ILE B CA 1
ATOM 6607 C C . ILE B 1 90 ? -36.938 -23.562 -19.812 1 84.75 90 ILE B C 1
ATOM 6609 O O . ILE B 1 90 ? -37.375 -23.375 -18.672 1 84.75 90 ILE B O 1
ATOM 6613 N N . ARG B 1 91 ? -37.594 -24.156 -20.672 1 79.06 91 ARG B N 1
ATOM 6614 C CA . ARG B 1 91 ? -39 -24.531 -20.453 1 79.06 91 ARG B CA 1
ATOM 6615 C C . ARG B 1 91 ? -39.094 -25.719 -19.484 1 79.06 91 ARG B C 1
ATOM 6617 O O . ARG B 1 91 ? -40.125 -25.906 -18.844 1 79.06 91 ARG B O 1
ATOM 6624 N N . SER B 1 92 ? -38 -26.406 -19.484 1 77.38 92 SER B N 1
ATOM 6625 C CA . SER B 1 92 ? -38 -27.578 -18.609 1 77.38 92 SER B CA 1
ATOM 6626 C C . SER B 1 92 ? -37.625 -27.203 -17.188 1 77.38 92 SER B C 1
ATOM 6628 O O . SER B 1 92 ? -37.75 -28.016 -16.266 1 77.38 92 SER B O 1
ATOM 6630 N N . HIS B 1 93 ? -37.281 -26.016 -17 1 81.06 93 HIS B N 1
ATOM 6631 C CA . HIS B 1 93 ? -36.875 -25.578 -15.672 1 81.06 93 HIS B CA 1
ATOM 6632 C C . HIS B 1 93 ? -38.094 -25.234 -14.82 1 81.06 93 HIS B C 1
ATOM 6634 O O . HIS B 1 93 ? -39.031 -24.609 -15.305 1 81.06 93 HIS B O 1
ATOM 6640 N N . PRO B 1 94 ? -38.094 -25.547 -13.625 1 71.81 94 PRO B N 1
ATOM 6641 C CA . PRO B 1 94 ? -39.281 -25.359 -12.75 1 71.81 94 PRO B CA 1
ATOM 6642 C C . PRO B 1 94 ? -39.594 -23.891 -12.539 1 71.81 94 PRO B C 1
ATOM 6644 O O . PRO B 1 94 ? -40.781 -23.547 -12.328 1 71.81 94 PRO B O 1
ATOM 6647 N N . SER B 1 95 ? -38.656 -23.047 -12.641 1 72.94 95 SER B N 1
ATOM 6648 C CA . SER B 1 95 ? -38.906 -21.625 -12.359 1 72.94 95 SER B CA 1
ATOM 6649 C C . SER B 1 95 ? -39.25 -20.859 -13.641 1 72.94 95 SER B C 1
ATOM 6651 O O . SER B 1 95 ? -39.312 -19.625 -13.617 1 72.94 95 SER B O 1
ATOM 6653 N N . PHE B 1 96 ? -39.469 -21.547 -14.672 1 76.38 96 PHE B N 1
ATOM 6654 C CA . PHE B 1 96 ? -39.719 -20.859 -15.938 1 76.38 96 PHE B CA 1
ATOM 6655 C C . PHE B 1 96 ? -41.062 -20.141 -15.922 1 76.38 96 PHE B C 1
ATOM 6657 O O . PHE B 1 96 ? -42.062 -20.734 -15.523 1 76.38 96 PHE B O 1
ATOM 6664 N N . LYS B 1 97 ? -41 -18.859 -16.094 1 68.62 97 LYS B N 1
ATOM 6665 C CA . LYS B 1 97 ? -42.219 -18.062 -16.25 1 68.62 97 LYS B CA 1
ATOM 6666 C C . LYS B 1 97 ? -42.25 -17.406 -17.625 1 68.62 97 LYS B C 1
ATOM 6668 O O . LYS B 1 97 ? -41.375 -16.641 -18 1 68.62 97 LYS B O 1
ATOM 6673 N N . TYR B 1 98 ? -43.281 -17.766 -18.328 1 62.66 98 TYR B N 1
ATOM 6674 C CA . TYR B 1 98 ? -43.469 -17.219 -19.672 1 62.66 98 TYR B CA 1
ATOM 6675 C C . TYR B 1 98 ? -44 -15.789 -19.594 1 62.66 98 TYR B C 1
ATOM 6677 O O . TYR B 1 98 ? -44.969 -15.508 -18.859 1 62.66 98 TYR B O 1
ATOM 6685 N N . LEU B 1 99 ? -43.281 -14.859 -20.094 1 62.56 99 LEU B N 1
ATOM 6686 C CA . LEU B 1 99 ? -43.75 -13.484 -20.203 1 62.56 99 LEU B CA 1
ATOM 6687 C C . LEU B 1 99 ? -44.375 -13.219 -21.578 1 62.56 99 LEU B C 1
ATOM 6689 O O . LEU B 1 99 ? -43.656 -12.969 -22.547 1 62.56 99 LEU B O 1
ATOM 6693 N N . PRO B 1 100 ? -45.656 -13.297 -21.672 1 59.53 100 PRO B N 1
ATOM 6694 C CA . PRO B 1 100 ? -46.312 -13.125 -22.969 1 59.53 100 PRO B CA 1
ATOM 6695 C C . PRO B 1 100 ? -45.969 -11.781 -23.609 1 59.53 100 PRO B C 1
ATOM 6697 O O . PRO B 1 100 ? -46 -11.664 -24.844 1 59.53 100 PRO B O 1
ATOM 6700 N N . GLN B 1 101 ? -45.625 -10.875 -22.797 1 59.56 101 GLN B N 1
ATOM 6701 C CA . GLN B 1 101 ? -45.438 -9.516 -23.281 1 59.56 101 GLN B CA 1
ATOM 6702 C C . GLN B 1 101 ? -44.188 -9.406 -24.141 1 59.56 101 GLN B C 1
ATOM 6704 O O . GLN B 1 101 ? -44.062 -8.5 -24.969 1 59.56 101 GLN B O 1
ATOM 6709 N N . VAL B 1 102 ? -43.281 -10.328 -24.047 1 66.12 102 VAL B N 1
ATOM 6710 C CA . VAL B 1 102 ? -42 -10.148 -24.75 1 66.12 102 VAL B CA 1
ATOM 6711 C C . VAL B 1 102 ? -41.844 -11.242 -25.797 1 66.12 102 VAL B C 1
ATOM 6713 O O . VAL B 1 102 ? -40.781 -11.359 -26.406 1 66.12 102 VAL B O 1
ATOM 6716 N N . LYS B 1 103 ? -42.906 -11.945 -26.281 1 59.06 103 LYS B N 1
ATOM 6717 C CA . LYS B 1 103 ? -42.969 -12.984 -27.312 1 59.06 103 LYS B CA 1
ATOM 6718 C C . LYS B 1 103 ? -41.75 -13.922 -27.219 1 59.06 103 LYS B C 1
ATOM 6720 O O . LYS B 1 103 ? -41.031 -14.094 -28.188 1 59.06 103 LYS B O 1
ATOM 6725 N N . GLU B 1 104 ? -41.5 -14.539 -26.141 1 63.16 104 GLU B N 1
ATOM 6726 C CA . GLU B 1 104 ? -40.344 -15.414 -25.922 1 63.16 104 GLU B CA 1
ATOM 6727 C C . GLU B 1 104 ? -40.656 -16.844 -26.328 1 63.16 104 GLU B C 1
ATOM 6729 O O . GLU B 1 104 ? -40.062 -17.797 -25.797 1 63.16 104 GLU B O 1
ATOM 6734 N N . ASP B 1 105 ? -41.562 -17.125 -27.203 1 63.84 105 ASP B N 1
ATOM 6735 C CA . ASP B 1 105 ? -42.125 -18.438 -27.422 1 63.84 105 ASP B CA 1
ATOM 6736 C C . ASP B 1 105 ? -41.125 -19.391 -28.062 1 63.84 105 ASP B C 1
ATOM 6738 O O . ASP B 1 105 ? -41.156 -20.594 -27.812 1 63.84 105 ASP B O 1
ATOM 6742 N N . ASN B 1 106 ? -40.094 -18.859 -28.688 1 75.56 106 ASN B N 1
ATOM 6743 C CA . ASN B 1 106 ? -39.312 -19.797 -29.516 1 75.56 106 ASN B CA 1
ATOM 6744 C C . ASN B 1 106 ? -37.906 -20 -28.969 1 75.56 106 ASN B C 1
ATOM 6746 O O . ASN B 1 106 ? -37.094 -20.688 -29.578 1 75.56 106 ASN B O 1
ATOM 6750 N N . PHE B 1 107 ? -37.688 -19.594 -27.734 1 83.88 107 PHE B N 1
ATOM 6751 C CA . PHE B 1 107 ? -36.312 -19.703 -27.297 1 83.88 107 PHE B CA 1
ATOM 6752 C C . PHE B 1 107 ? -36.156 -20.812 -26.25 1 83.88 107 PHE B C 1
ATOM 6754 O O . PHE B 1 107 ? -37 -20.953 -25.359 1 83.88 107 PHE B O 1
ATOM 6761 N N . ARG B 1 108 ? -35.125 -21.578 -26.359 1 86.88 108 ARG B N 1
ATOM 6762 C CA . ARG B 1 108 ? -34.938 -22.75 -25.5 1 86.88 108 ARG B CA 1
ATOM 6763 C C . ARG B 1 108 ? -33.656 -22.609 -24.656 1 86.88 108 ARG B C 1
ATOM 6765 O O . ARG B 1 108 ? -33.75 -22.594 -23.422 1 86.88 108 ARG B O 1
ATOM 6772 N N . ALA B 1 109 ? -32.562 -22.391 -25.359 1 90.75 109 ALA B N 1
ATOM 6773 C CA . ALA B 1 109 ? -31.328 -22.281 -24.609 1 90.75 109 ALA B CA 1
ATOM 6774 C C . ALA B 1 109 ? -31.281 -20.969 -23.828 1 90.75 109 ALA B C 1
ATOM 6776 O O . ALA B 1 109 ? -31.734 -19.938 -24.312 1 90.75 109 ALA B O 1
ATOM 6777 N N . PHE B 1 110 ? -30.812 -21.078 -22.562 1 92 110 PHE B N 1
ATOM 6778 C CA . PHE B 1 110 ? -30.781 -19.922 -21.672 1 92 110 PHE B CA 1
ATOM 6779 C C . PHE B 1 110 ? -29.469 -19.859 -20.906 1 92 110 PHE B C 1
ATOM 6781 O O . PHE B 1 110 ? -29 -20.875 -20.375 1 92 110 PHE B O 1
ATOM 6788 N N . LEU B 1 111 ? -28.828 -18.75 -20.906 1 93 111 LEU B N 1
ATOM 6789 C CA . LEU B 1 111 ? -27.672 -18.469 -20.078 1 93 111 LEU B CA 1
ATOM 6790 C C . LEU B 1 111 ? -27.828 -17.141 -19.344 1 93 111 LEU B C 1
ATOM 6792 O O . LEU B 1 111 ? -27.938 -16.078 -19.969 1 93 111 LEU B O 1
ATOM 6796 N N . GLY B 1 112 ? -27.969 -17.219 -18.047 1 93.56 112 GLY B N 1
ATOM 6797 C CA . GLY B 1 112 ? -28.094 -16.031 -17.219 1 93.56 112 GLY B CA 1
ATOM 6798 C C . GLY B 1 112 ? -26.938 -15.859 -16.234 1 93.56 112 GLY B C 1
ATOM 6799 O O . GLY B 1 112 ? -26.5 -16.828 -15.617 1 93.56 112 GLY B O 1
ATOM 6800 N N . VAL B 1 113 ? -26.406 -14.672 -16.125 1 92.94 113 VAL B N 1
ATOM 6801 C CA . VAL B 1 113 ? -25.297 -14.359 -15.234 1 92.94 113 VAL B CA 1
ATOM 6802 C C . VAL B 1 113 ? -25.656 -13.141 -14.383 1 92.94 113 VAL B C 1
ATOM 6804 O O . VAL B 1 113 ? -26.141 -12.141 -14.898 1 92.94 113 VAL B O 1
ATOM 6807 N N . PRO B 1 114 ? -25.469 -13.266 -13.07 1 92.5 114 PRO B N 1
ATOM 6808 C CA . PRO B 1 114 ? -25.734 -12.109 -12.211 1 92.5 114 PRO B CA 1
ATOM 6809 C C . PRO B 1 114 ? -24.656 -11.031 -12.328 1 92.5 114 PRO B C 1
ATOM 6811 O O . PRO B 1 114 ? -23.469 -11.352 -12.516 1 92.5 114 PRO B O 1
ATOM 6814 N N . VAL B 1 115 ? -25.047 -9.852 -12.305 1 90.06 115 VAL B N 1
ATOM 6815 C CA . VAL B 1 115 ? -24.141 -8.703 -12.25 1 90.06 115 VAL B CA 1
ATOM 6816 C C . VAL B 1 115 ? -24.062 -8.18 -10.82 1 90.06 115 VAL B C 1
ATOM 6818 O O . VAL B 1 115 ? -24.984 -7.52 -10.344 1 90.06 115 VAL B O 1
ATOM 6821 N N . ILE B 1 116 ? -22.953 -8.445 -10.227 1 86.81 116 ILE B N 1
ATOM 6822 C CA . ILE B 1 116 ? -22.828 -8.125 -8.812 1 86.81 116 ILE B CA 1
ATOM 6823 C C . ILE B 1 116 ? -21.688 -7.117 -8.609 1 86.81 116 ILE B C 1
ATOM 6825 O O . ILE B 1 116 ? -20.641 -7.238 -9.234 1 86.81 116 ILE B O 1
ATOM 6829 N N . TYR B 1 117 ? -21.984 -6.086 -7.824 1 79.31 117 TYR B N 1
ATOM 6830 C CA . TYR B 1 117 ? -20.969 -5.109 -7.445 1 79.31 117 TYR B CA 1
ATOM 6831 C C . TYR B 1 117 ? -20.953 -4.898 -5.934 1 79.31 117 TYR B C 1
ATOM 6833 O O . TYR B 1 117 ? -21.938 -4.438 -5.355 1 79.31 117 TYR B O 1
ATOM 6841 N N . ARG B 1 118 ? -19.891 -5.176 -5.266 1 74.88 118 ARG B N 1
ATOM 6842 C CA . ARG B 1 118 ? -19.703 -4.996 -3.828 1 74.88 118 ARG B CA 1
ATOM 6843 C C . ARG B 1 118 ? -20.844 -5.633 -3.049 1 74.88 118 ARG B C 1
ATOM 6845 O O . ARG B 1 118 ? -21.5 -4.965 -2.236 1 74.88 118 ARG B O 1
ATOM 6852 N N . ARG B 1 119 ? -21.125 -6.848 -3.381 1 76.62 119 ARG B N 1
ATOM 6853 C CA . ARG B 1 119 ? -22.062 -7.699 -2.656 1 76.62 119 ARG B CA 1
ATOM 6854 C C . ARG B 1 119 ? -23.5 -7.324 -2.977 1 76.62 119 ARG B C 1
ATOM 6856 O O . ARG B 1 119 ? -24.438 -7.84 -2.359 1 76.62 119 ARG B O 1
ATOM 6863 N N . GLN B 1 120 ? -23.641 -6.41 -3.881 1 79.94 120 GLN B N 1
ATOM 6864 C CA . GLN B 1 120 ? -24.984 -6 -4.258 1 79.94 120 GLN B CA 1
ATOM 6865 C C . GLN B 1 120 ? -25.328 -6.449 -5.676 1 79.94 120 GLN B C 1
ATOM 6867 O O . GLN B 1 120 ? -24.531 -6.25 -6.598 1 79.94 120 GLN B O 1
ATOM 6872 N N . LEU B 1 121 ? -26.438 -7.082 -5.777 1 87.19 121 LEU B N 1
ATOM 6873 C CA . LEU B 1 121 ? -26.922 -7.5 -7.09 1 87.19 121 LEU B CA 1
ATOM 6874 C C . LEU B 1 121 ? -27.406 -6.301 -7.898 1 87.19 121 LEU B C 1
ATOM 6876 O O . LEU B 1 121 ? -28.375 -5.629 -7.516 1 87.19 121 LEU B O 1
ATOM 6880 N N . GLN B 1 122 ? -26.75 -6.008 -8.992 1 86.38 122 GLN B N 1
ATOM 6881 C CA . GLN B 1 122 ? -27.094 -4.867 -9.836 1 86.38 122 GLN B CA 1
ATOM 6882 C C . GLN B 1 122 ? -28.094 -5.27 -10.922 1 86.38 122 GLN B C 1
ATOM 6884 O O . GLN B 1 122 ? -28.875 -4.441 -11.398 1 86.38 122 GLN B O 1
ATOM 6889 N N . GLY B 1 123 ? -28 -6.48 -11.312 1 90.5 123 GLY B N 1
ATOM 6890 C CA . GLY B 1 123 ? -28.875 -6.973 -12.367 1 90.5 123 GLY B CA 1
ATOM 6891 C C . GLY B 1 123 ? -28.516 -8.367 -12.836 1 90.5 123 GLY B C 1
ATOM 6892 O O . GLY B 1 123 ? -27.812 -9.102 -12.141 1 90.5 123 GLY B O 1
ATOM 6893 N N . VAL B 1 124 ? -29.203 -8.734 -14 1 93.06 124 VAL B N 1
ATOM 6894 C CA . VAL B 1 124 ? -28.984 -10.055 -14.586 1 93.06 124 VAL B CA 1
ATOM 6895 C C . VAL B 1 124 ? -28.828 -9.922 -16.109 1 93.06 124 VAL B C 1
ATOM 6897 O O . VAL B 1 124 ? -29.625 -9.25 -16.766 1 93.06 124 VAL B O 1
ATOM 6900 N N . LEU B 1 125 ? -27.766 -10.414 -16.609 1 93.44 125 LEU B N 1
ATOM 6901 C CA . LEU B 1 125 ? -27.516 -10.492 -18.031 1 93.44 125 LEU B CA 1
ATOM 6902 C C . LEU B 1 125 ? -27.906 -11.859 -18.594 1 93.44 125 LEU B C 1
ATOM 6904 O O . LEU B 1 125 ? -27.484 -12.891 -18.062 1 93.44 125 LEU B O 1
ATOM 6908 N N . VAL B 1 126 ? -28.766 -11.828 -19.641 1 93.69 126 VAL B N 1
ATOM 6909 C CA . VAL B 1 126 ? -29.328 -13.086 -20.125 1 93.69 126 VAL B CA 1
ATOM 6910 C C . VAL B 1 126 ? -29.109 -13.211 -21.625 1 93.69 126 VAL B C 1
ATOM 6912 O O . VAL B 1 126 ? -29.25 -12.227 -22.359 1 93.69 126 VAL B O 1
ATOM 6915 N N . VAL B 1 127 ? -28.75 -14.391 -22.078 1 93.75 127 VAL B N 1
ATOM 6916 C CA . VAL B 1 127 ? -28.688 -14.719 -23.5 1 93.75 127 VAL B CA 1
ATOM 6917 C C . VAL B 1 127 ? -29.5 -15.977 -23.766 1 93.75 127 VAL B C 1
ATOM 6919 O O . VAL B 1 127 ? -29.531 -16.891 -22.953 1 93.75 127 VAL B O 1
ATOM 6922 N N . GLN B 1 128 ? -30.203 -15.953 -24.875 1 91.75 128 GLN B N 1
ATOM 6923 C CA . GLN B 1 128 ? -31.047 -17.078 -25.25 1 91.75 128 GLN B CA 1
ATOM 6924 C C . GLN B 1 128 ? -30.859 -17.453 -26.719 1 91.75 128 GLN B C 1
ATOM 6926 O O . GLN B 1 128 ? -30.375 -16.625 -27.516 1 91.75 128 GLN B O 1
ATOM 6931 N N . GLN B 1 129 ? -31.125 -18.625 -26.969 1 91.06 129 GLN B N 1
ATOM 6932 C CA . GLN B 1 129 ? -31.062 -19.125 -28.344 1 91.06 129 GLN B CA 1
ATOM 6933 C C . GLN B 1 129 ? -32.25 -20.062 -28.641 1 91.06 129 GLN B C 1
ATOM 6935 O O . GLN B 1 129 ? -32.781 -20.703 -27.734 1 91.06 129 GLN B O 1
ATOM 6940 N N . GLN B 1 130 ? -32.625 -20.156 -29.891 1 88.62 130 GLN B N 1
ATOM 6941 C CA . GLN B 1 130 ? -33.75 -21 -30.297 1 88.62 130 GLN B CA 1
ATOM 6942 C C . GLN B 1 130 ? -33.375 -22.469 -30.25 1 88.62 130 GLN B C 1
ATOM 6944 O O . GLN B 1 130 ? -34.188 -23.312 -29.875 1 88.62 130 GLN B O 1
ATOM 6949 N N . GLU B 1 131 ? -32.125 -22.734 -30.547 1 88.62 131 GLU B N 1
ATOM 6950 C CA . GLU B 1 131 ? -31.641 -24.109 -30.547 1 88.62 131 GLU B CA 1
ATOM 6951 C C . GLU B 1 131 ? -31.375 -24.609 -29.125 1 88.62 131 GLU B C 1
ATOM 6953 O O . GLU B 1 131 ? -30.859 -23.859 -28.297 1 88.62 131 GLU B O 1
ATOM 6958 N N . GLN B 1 132 ? -31.812 -25.812 -28.906 1 88.06 132 GLN B N 1
ATOM 6959 C CA . GLN B 1 132 ? -31.562 -26.422 -27.609 1 88.06 132 GLN B CA 1
ATOM 6960 C C . GLN B 1 132 ? -30.094 -26.812 -27.484 1 88.06 132 GLN B C 1
ATOM 6962 O O . GLN B 1 132 ? -29.625 -27.766 -28.109 1 88.06 132 GLN B O 1
ATOM 6967 N N . ARG B 1 133 ? -29.375 -26.062 -26.656 1 88.75 133 ARG B N 1
ATOM 6968 C CA . ARG B 1 133 ? -27.969 -26.375 -26.422 1 88.75 133 ARG B CA 1
ATOM 6969 C C . ARG B 1 133 ? -27.484 -25.719 -25.125 1 88.75 133 ARG B C 1
ATOM 6971 O O . ARG B 1 133 ? -28.062 -24.75 -24.656 1 88.75 133 ARG B O 1
ATOM 6978 N N . LEU B 1 134 ? -26.516 -26.375 -24.641 1 89.19 134 LEU B N 1
ATOM 6979 C CA . LEU B 1 134 ? -25.812 -25.734 -23.531 1 89.19 134 LEU B CA 1
ATOM 6980 C C . LEU B 1 134 ? -24.719 -24.812 -24.062 1 89.19 134 LEU B C 1
ATOM 6982 O O . LEU B 1 134 ? -24.047 -25.125 -25.047 1 89.19 134 LEU B O 1
ATOM 6986 N N . PHE B 1 135 ? -24.641 -23.688 -23.531 1 89.69 135 PHE B N 1
ATOM 6987 C CA . PHE B 1 135 ? -23.562 -22.781 -23.906 1 89.69 135 PHE B CA 1
ATOM 6988 C C . PHE B 1 135 ? -22.219 -23.328 -23.438 1 89.69 135 PHE B C 1
ATOM 6990 O O . PHE B 1 135 ? -22.109 -23.906 -22.359 1 89.69 135 PHE B O 1
ATOM 6997 N N . ASN B 1 136 ? -21.234 -23.219 -24.203 1 86.25 136 ASN B N 1
ATOM 6998 C CA . ASN B 1 136 ? -19.938 -23.797 -23.938 1 86.25 136 ASN B CA 1
ATOM 6999 C C . ASN B 1 136 ? -19.156 -22.984 -22.922 1 86.25 136 ASN B C 1
ATOM 7001 O O . ASN B 1 136 ? -19.625 -21.938 -22.453 1 86.25 136 ASN B O 1
ATOM 7005 N N . GLU B 1 137 ? -18 -23.453 -22.562 1 83.12 137 GLU B N 1
ATOM 7006 C CA . GLU B 1 137 ? -17.172 -22.875 -21.516 1 83.12 137 GLU B CA 1
ATOM 7007 C C . GLU B 1 137 ? -16.703 -21.484 -21.891 1 83.12 137 GLU B C 1
ATOM 7009 O O . GLU B 1 137 ? -16.641 -20.578 -21.047 1 83.12 137 GLU B O 1
ATOM 7014 N N . SER B 1 138 ? -16.391 -21.344 -23.047 1 79.69 138 SER B N 1
ATOM 7015 C CA . SER B 1 138 ? -15.906 -20.047 -23.516 1 79.69 138 SER B CA 1
ATOM 7016 C C . SER B 1 138 ? -17 -18.984 -23.438 1 79.69 138 SER B C 1
ATOM 7018 O O . SER B 1 138 ? -16.734 -17.828 -23.125 1 79.69 138 SER B O 1
ATOM 7020 N N . GLU B 1 139 ? -18.188 -19.438 -23.766 1 86 139 GLU B N 1
ATOM 7021 C CA . GLU B 1 139 ? -19.328 -18.531 -23.719 1 86 139 GLU B CA 1
ATOM 7022 C C . GLU B 1 139 ? -19.672 -18.141 -22.281 1 86 139 GLU B C 1
ATOM 7024 O O . GLU B 1 139 ? -19.969 -16.969 -22 1 86 139 GLU B O 1
ATOM 7029 N N . GLU B 1 140 ? -19.625 -19.109 -21.453 1 86.31 140 GLU B N 1
ATOM 7030 C CA . GLU B 1 140 ? -19.844 -18.828 -20.047 1 86.31 140 GLU B CA 1
ATOM 7031 C C . GLU B 1 140 ? -18.797 -17.859 -19.5 1 86.31 140 GLU B C 1
ATOM 7033 O O . GLU B 1 140 ? -19.141 -16.891 -18.812 1 86.31 140 GLU B O 1
ATOM 7038 N N . SER B 1 141 ? -17.547 -18.156 -19.812 1 82.38 141 SER B N 1
ATOM 7039 C CA . SER B 1 141 ? -16.453 -17.297 -19.375 1 82.38 141 SER B CA 1
ATOM 7040 C C . SER B 1 141 ? -16.625 -15.867 -19.875 1 82.38 141 SER B C 1
ATOM 7042 O O . SER B 1 141 ? -16.312 -14.906 -19.172 1 82.38 141 SER B O 1
ATOM 7044 N N . PHE B 1 142 ? -17.062 -15.844 -21.094 1 84.38 142 PHE B N 1
ATOM 7045 C CA . PHE B 1 142 ? -17.281 -14.531 -21.703 1 84.38 142 PHE B CA 1
ATOM 7046 C C . PHE B 1 142 ? -18.344 -13.75 -20.953 1 84.38 142 PHE B C 1
ATOM 7048 O O . PHE B 1 142 ? -18.141 -12.578 -20.625 1 84.38 142 PHE B O 1
ATOM 7055 N N . MET B 1 143 ? -19.422 -14.352 -20.672 1 88.94 143 MET B N 1
ATOM 7056 C CA . MET B 1 143 ? -20.562 -13.703 -20.031 1 88.94 143 MET B CA 1
ATOM 7057 C C . MET B 1 143 ? -20.203 -13.266 -18.609 1 88.94 143 MET B C 1
ATOM 7059 O O . MET B 1 143 ? -20.578 -12.164 -18.188 1 88.94 143 MET B O 1
ATOM 7063 N N . VAL B 1 144 ? -19.562 -14.148 -17.906 1 85.69 144 VAL B N 1
ATOM 7064 C CA . VAL B 1 144 ? -19.172 -13.82 -16.531 1 85.69 144 VAL B CA 1
ATOM 7065 C C . VAL B 1 144 ? -18.203 -12.648 -16.531 1 85.69 144 VAL B C 1
ATOM 7067 O O . VAL B 1 144 ? -18.328 -11.742 -15.695 1 85.69 144 VAL B O 1
ATOM 7070 N N . THR B 1 145 ? -17.266 -12.664 -17.391 1 83.12 145 THR B N 1
ATOM 7071 C CA . THR B 1 145 ? -16.281 -11.586 -17.484 1 83.12 145 THR B CA 1
ATOM 7072 C C . THR B 1 145 ? -16.953 -10.273 -17.844 1 83.12 145 THR B C 1
ATOM 7074 O O . THR B 1 145 ? -16.641 -9.227 -17.281 1 83.12 145 THR B O 1
ATOM 7077 N N . LEU B 1 146 ? -17.828 -10.383 -18.797 1 84.25 146 LEU B N 1
ATOM 7078 C CA . LEU B 1 146 ? -18.578 -9.203 -19.219 1 84.25 146 LEU B CA 1
ATOM 7079 C C . LEU B 1 146 ? -19.406 -8.641 -18.062 1 84.25 146 LEU B C 1
ATOM 7081 O O . LEU B 1 146 ? -19.406 -7.43 -17.828 1 84.25 146 LEU B O 1
ATOM 7085 N N . ALA B 1 147 ? -20.031 -9.492 -17.359 1 86.69 147 ALA B N 1
ATOM 7086 C CA . ALA B 1 147 ? -20.875 -9.078 -16.234 1 86.69 147 ALA B CA 1
ATOM 7087 C C . ALA B 1 147 ? -20.031 -8.398 -15.156 1 86.69 147 ALA B C 1
ATOM 7089 O O . ALA B 1 147 ? -20.469 -7.402 -14.57 1 86.69 147 ALA B O 1
ATOM 7090 N N . THR B 1 148 ? -18.953 -8.914 -14.898 1 81.44 148 THR B N 1
ATOM 7091 C CA . THR B 1 148 ? -18.078 -8.359 -13.859 1 81.44 148 THR B CA 1
ATOM 7092 C C . THR B 1 148 ? -17.594 -6.969 -14.25 1 81.44 148 THR B C 1
ATOM 7094 O O . THR B 1 148 ? -17.531 -6.07 -13.406 1 81.44 148 THR B O 1
ATOM 7097 N N . GLN B 1 149 ? -17.328 -6.801 -15.453 1 75.62 149 GLN B N 1
ATOM 7098 C CA . GLN B 1 149 ? -16.844 -5.504 -15.922 1 75.62 149 GLN B CA 1
ATOM 7099 C C . GLN B 1 149 ? -17.969 -4.477 -15.945 1 75.62 149 GLN B C 1
ATOM 7101 O O . GLN B 1 149 ? -17.75 -3.295 -15.68 1 75.62 149 GLN B O 1
ATOM 7106 N N . LEU B 1 150 ? -19.109 -5 -16.25 1 80.12 150 LEU B N 1
ATOM 7107 C CA . LEU B 1 150 ? -20.281 -4.125 -16.359 1 80.12 150 LEU B CA 1
ATOM 7108 C C . LEU B 1 150 ? -20.75 -3.678 -14.977 1 80.12 150 LEU B C 1
ATOM 7110 O O . LEU B 1 150 ? -21.406 -2.641 -14.844 1 80.12 150 LEU B O 1
ATOM 7114 N N . ALA B 1 151 ? -20.422 -4.488 -14.031 1 82.88 151 ALA B N 1
ATOM 7115 C CA . ALA B 1 151 ? -20.938 -4.242 -12.688 1 82.88 151 ALA B CA 1
ATOM 7116 C C . ALA B 1 151 ? -20.5 -2.865 -12.18 1 82.88 151 ALA B C 1
ATOM 7118 O O . ALA B 1 151 ? -21.297 -2.15 -11.562 1 82.88 151 ALA B O 1
ATOM 7119 N N . VAL B 1 152 ? -19.328 -2.459 -12.477 1 72.62 152 VAL B N 1
ATOM 7120 C CA . VAL B 1 152 ? -18.812 -1.174 -12.023 1 72.62 152 VAL B CA 1
ATOM 7121 C C . VAL B 1 152 ? -19.578 -0.038 -12.703 1 72.62 152 VAL B C 1
ATOM 7123 O O . VAL B 1 152 ? -19.969 0.93 -12.055 1 72.62 152 VAL B O 1
ATOM 7126 N N . ILE B 1 153 ? -19.797 -0.224 -13.977 1 68.88 153 ILE B N 1
ATOM 7127 C CA . ILE B 1 153 ? -20.453 0.793 -14.797 1 68.88 153 ILE B CA 1
ATOM 7128 C C . ILE B 1 153 ? -21.906 0.931 -14.367 1 68.88 153 ILE B C 1
ATOM 7130 O O . ILE B 1 153 ? -22.422 2.045 -14.234 1 68.88 153 ILE B O 1
ATOM 7134 N N . LEU B 1 154 ? -22.516 -0.207 -14.148 1 76.5 154 LEU B N 1
ATOM 7135 C CA . LEU B 1 154 ? -23.938 -0.207 -13.789 1 76.5 154 LEU B CA 1
ATOM 7136 C C . LEU B 1 154 ? -24.141 0.378 -12.391 1 76.5 154 LEU B C 1
ATOM 7138 O O . LEU B 1 154 ? -25.109 1.096 -12.148 1 76.5 154 LEU B O 1
ATOM 7142 N N . ALA B 1 155 ? -23.25 0.064 -11.539 1 73.75 155 ALA B N 1
ATOM 7143 C CA . ALA B 1 155 ? -23.328 0.597 -10.18 1 73.75 155 ALA B CA 1
ATOM 7144 C C . ALA B 1 155 ? -23.219 2.119 -10.18 1 73.75 155 ALA B C 1
ATOM 7146 O O . ALA B 1 155 ? -23.938 2.803 -9.453 1 73.75 155 ALA B O 1
ATOM 7147 N N . GLN B 1 156 ? -22.359 2.57 -10.945 1 63.31 156 GLN B N 1
ATOM 7148 C CA . GLN B 1 156 ? -22.172 4.012 -11.055 1 63.31 156 GLN B CA 1
ATOM 7149 C C . GLN B 1 156 ? -23.391 4.684 -11.688 1 63.31 156 GLN B C 1
ATOM 7151 O O . GLN B 1 156 ? -23.797 5.77 -11.266 1 63.31 156 GLN B O 1
ATOM 7156 N N . ALA B 1 157 ? -23.922 3.992 -12.703 1 62.81 157 ALA B N 1
ATOM 7157 C CA . ALA B 1 157 ? -25.094 4.523 -13.406 1 62.81 157 ALA B CA 1
ATOM 7158 C C . ALA B 1 157 ? -26.312 4.551 -12.492 1 62.81 157 ALA B C 1
ATOM 7160 O O . ALA B 1 157 ? -27.125 5.488 -12.547 1 62.81 157 ALA B O 1
ATOM 7161 N N . GLN B 1 158 ? -26.438 3.488 -11.766 1 62.09 158 GLN B N 1
ATOM 7162 C CA . GLN B 1 158 ? -27.594 3.387 -10.867 1 62.09 158 GLN B CA 1
ATOM 7163 C C . GLN B 1 158 ? -27.531 4.449 -9.773 1 62.09 158 GLN B C 1
ATOM 7165 O O . GLN B 1 158 ? -28.562 4.926 -9.305 1 62.09 158 GLN B O 1
ATOM 7170 N N . THR B 1 159 ? -26.344 4.707 -9.406 1 55.75 159 THR B N 1
ATOM 7171 C CA . THR B 1 159 ? -26.188 5.781 -8.43 1 55.75 159 THR B CA 1
ATOM 7172 C C . THR B 1 159 ? -26.578 7.125 -9.039 1 55.75 159 THR B C 1
ATOM 7174 O O . THR B 1 159 ? -27.172 7.969 -8.359 1 55.75 159 THR B O 1
ATOM 7177 N N . LYS B 1 160 ? -26.141 7.355 -10.406 1 50.38 160 LYS B N 1
ATOM 7178 C CA . LYS B 1 160 ? -26.422 8.609 -11.094 1 50.38 160 LYS B CA 1
ATOM 7179 C C . LYS B 1 160 ? -27.922 8.758 -11.359 1 50.38 160 LYS B C 1
ATOM 7181 O O . LYS B 1 160 ? -28.422 9.875 -11.531 1 50.38 160 LYS B O 1
ATOM 7186 N N . GLY B 1 161 ? -28.844 7.953 -10.969 1 48.59 161 GLY B N 1
ATOM 7187 C CA . GLY B 1 161 ? -30.281 7.996 -11.117 1 48.59 161 GLY B CA 1
ATOM 7188 C C . GLY B 1 161 ? -30.781 7.344 -12.398 1 48.59 161 GLY B C 1
ATOM 7189 O O . GLY B 1 161 ? -30.703 7.945 -13.469 1 48.59 161 GLY B O 1
ATOM 7190 N N . LEU B 1 162 ? -30.562 6.289 -12.727 1 45.78 162 LEU B N 1
ATOM 7191 C CA . LEU B 1 162 ? -31.188 5.723 -13.914 1 45.78 162 LEU B CA 1
ATOM 7192 C C . LEU B 1 162 ? -32.531 6.398 -14.188 1 45.78 162 LEU B C 1
ATOM 7194 O O . LEU B 1 162 ? -32.906 6.582 -15.352 1 45.78 162 LEU B O 1
ATOM 7198 N N . PHE B 1 163 ? -33.344 6.742 -13.172 1 43.94 163 PHE B N 1
ATOM 7199 C CA . PHE B 1 163 ? -34.688 7.227 -13.375 1 43.94 163 PHE B CA 1
ATOM 7200 C C . PHE B 1 163 ? -34.844 8.672 -12.914 1 43.94 163 PHE B C 1
ATOM 7202 O O . PHE B 1 163 ? -35.906 9.117 -12.531 1 43.94 163 PHE B O 1
ATOM 7209 N N . GLY B 1 164 ? -33.781 9.445 -13.188 1 41.38 164 GLY B N 1
ATOM 7210 C CA . GLY B 1 164 ? -33.875 10.852 -12.828 1 41.38 164 GLY B CA 1
ATOM 7211 C C . GLY B 1 164 ? -33.781 11.094 -11.336 1 41.38 164 GLY B C 1
ATOM 7212 O O . GLY B 1 164 ? -33.719 12.242 -10.883 1 41.38 164 GLY B O 1
ATOM 7213 N N . HIS B 1 165 ? -34.375 10.453 -10.453 1 41.88 165 HIS B N 1
ATOM 7214 C CA . HIS B 1 165 ? -34.469 10.695 -9.016 1 41.88 165 HIS B CA 1
ATOM 7215 C C . HIS B 1 165 ? -33.344 9.984 -8.273 1 41.88 165 HIS B C 1
ATOM 7217 O O . HIS B 1 165 ? -33 8.844 -8.594 1 41.88 165 HIS B O 1
ATOM 7223 N N . TYR B 1 166 ? -32.375 10.758 -7.809 1 45.94 166 TYR B N 1
ATOM 7224 C CA . TYR B 1 166 ? -31.5 10.094 -6.844 1 45.94 166 TYR B CA 1
ATOM 7225 C C . TYR B 1 166 ? -32.281 9.039 -6.059 1 45.94 166 TYR B C 1
ATOM 7227 O O . TYR B 1 166 ? -33.25 9.352 -5.359 1 45.94 166 TYR B O 1
ATOM 7235 N N . ARG B 1 167 ? -32.562 7.953 -6.551 1 43.88 167 ARG B N 1
ATOM 7236 C CA . ARG B 1 167 ? -33.281 6.938 -5.785 1 43.88 167 ARG B CA 1
ATOM 7237 C C . ARG B 1 167 ? -32.594 6.672 -4.449 1 43.88 167 ARG B C 1
ATOM 7239 O O . ARG B 1 167 ? -33.219 6.242 -3.488 1 43.88 167 ARG B O 1
ATOM 7246 N N . GLN B 1 168 ? -31.219 6.727 -4.496 1 52.59 168 GLN B N 1
ATOM 7247 C CA . GLN B 1 168 ? -30.594 6.352 -3.225 1 52.59 168 GLN B CA 1
ATOM 7248 C C . GLN B 1 168 ? -30.594 7.523 -2.248 1 52.59 168 GLN B C 1
ATOM 7250 O O . GLN B 1 168 ? -30.047 8.586 -2.551 1 52.59 168 GLN B O 1
ATOM 7255 N N . THR B 1 169 ? -31.5 7.492 -1.312 1 61.88 169 THR B N 1
ATOM 7256 C CA . THR B 1 169 ? -31.672 8.5 -0.272 1 61.88 169 THR B CA 1
ATOM 7257 C C . THR B 1 169 ? -30.5 8.461 0.706 1 61.88 169 THR B C 1
ATOM 7259 O O . THR B 1 169 ? -30.344 9.367 1.534 1 61.88 169 THR B O 1
ATOM 7262 N N . ARG B 1 170 ? -29.688 7.41 0.586 1 71.62 170 ARG B N 1
ATOM 7263 C CA . ARG B 1 170 ? -28.562 7.312 1.521 1 71.62 170 ARG B CA 1
ATOM 7264 C C . ARG B 1 170 ? -27.281 6.93 0.8 1 71.62 170 ARG B C 1
ATOM 7266 O O . ARG B 1 170 ? -27.25 5.957 0.043 1 71.62 170 ARG B O 1
ATOM 7273 N N . ILE B 1 171 ? -26.234 7.789 0.864 1 76 171 ILE B N 1
ATOM 7274 C CA . ILE B 1 171 ? -24.953 7.535 0.225 1 76 171 ILE B CA 1
ATOM 7275 C C . ILE B 1 171 ? -23.875 7.375 1.291 1 76 171 ILE B C 1
ATOM 7277 O O . ILE B 1 171 ? -23.797 8.172 2.229 1 76 171 ILE B O 1
ATOM 7281 N N . LYS B 1 172 ? -23.156 6.328 1.188 1 72.69 172 LYS B N 1
ATOM 7282 C CA . LYS B 1 172 ? -22.047 6.109 2.105 1 72.69 172 LYS B CA 1
ATOM 7283 C C . LYS B 1 172 ? -20.719 6.508 1.462 1 72.69 172 LYS B C 1
ATOM 7285 O O . LYS B 1 172 ? -20.5 6.262 0.274 1 72.69 172 LYS B O 1
ATOM 7290 N N . ALA B 1 173 ? -19.922 7.238 2.221 1 76.88 173 ALA B N 1
ATOM 7291 C CA . ALA B 1 173 ? -18.609 7.688 1.758 1 76.88 173 ALA B CA 1
ATOM 7292 C C . ALA B 1 173 ? -17.594 7.676 2.895 1 76.88 173 ALA B C 1
ATOM 7294 O O . ALA B 1 173 ? -17.859 7.129 3.967 1 76.88 173 ALA B O 1
ATOM 7295 N N . LEU B 1 174 ? -16.484 8.156 2.629 1 72.56 174 LEU B N 1
ATOM 7296 C CA . LEU B 1 174 ? -15.414 8.18 3.619 1 72.56 174 LEU B CA 1
ATOM 7297 C C . LEU B 1 174 ? -15.594 9.352 4.582 1 72.56 174 LEU B C 1
ATOM 7299 O O . LEU B 1 174 ? -15.695 10.508 4.148 1 72.56 174 LEU B O 1
ATOM 7303 N N . ALA B 1 175 ? -15.641 8.969 5.836 1 74 175 ALA B N 1
ATOM 7304 C CA . ALA B 1 175 ? -15.758 10.023 6.84 1 74 175 ALA B CA 1
ATOM 7305 C C . ALA B 1 175 ? -14.414 10.711 7.082 1 74 175 ALA B C 1
ATOM 7307 O O . ALA B 1 175 ? -13.43 10.047 7.402 1 74 175 ALA B O 1
ATOM 7308 N N . ILE B 1 176 ? -14.367 11.961 6.91 1 72.06 176 ILE B N 1
ATOM 7309 C CA . ILE B 1 176 ? -13.141 12.727 7.09 1 72.06 176 ILE B CA 1
ATOM 7310 C C . ILE B 1 176 ? -13.195 13.484 8.414 1 72.06 176 ILE B C 1
ATOM 7312 O O . ILE B 1 176 ? -12.18 13.633 9.094 1 72.06 176 ILE B O 1
ATOM 7316 N N . SER B 1 177 ? -14.312 14.07 8.688 1 74.38 177 SER B N 1
ATOM 7317 C CA . SER B 1 177 ? -14.523 14.867 9.891 1 74.38 177 SER B CA 1
ATOM 7318 C C . SER B 1 177 ? -15.859 14.547 10.539 1 74.38 177 SER B C 1
ATOM 7320 O O . SER B 1 177 ? -16.859 14.359 9.852 1 74.38 177 SER B O 1
ATOM 7322 N N . ASN B 1 178 ? -15.797 14.5 11.812 1 71.12 178 ASN B N 1
ATOM 7323 C CA . ASN B 1 178 ? -16.969 14.078 12.562 1 71.12 178 ASN B CA 1
ATOM 7324 C C . ASN B 1 178 ? -17.984 15.203 12.695 1 71.12 178 ASN B C 1
ATOM 7326 O O . ASN B 1 178 ? -17.656 16.375 12.5 1 71.12 178 ASN B O 1
ATOM 7330 N N . GLY B 1 179 ? -19.266 14.766 12.961 1 73.31 179 GLY B N 1
ATOM 7331 C CA . GLY B 1 179 ? -20.344 15.719 13.156 1 73.31 179 GLY B CA 1
ATOM 7332 C C . GLY B 1 179 ? -21.562 15.43 12.289 1 73.31 179 GLY B C 1
ATOM 7333 O O . GLY B 1 179 ? -21.453 14.711 11.289 1 73.31 179 GLY B O 1
ATOM 7334 N N . ILE B 1 180 ? -22.672 15.859 12.812 1 80 180 ILE B N 1
ATOM 7335 C CA . ILE B 1 180 ? -23.906 15.727 12.055 1 80 180 ILE B CA 1
ATOM 7336 C C . ILE B 1 180 ? -24.484 17.109 11.766 1 80 180 ILE B C 1
ATOM 7338 O O . ILE B 1 180 ? -24.562 17.969 12.656 1 80 180 ILE B O 1
ATOM 7342 N N . VAL B 1 181 ? -24.734 17.375 10.516 1 87.69 181 VAL B N 1
ATOM 7343 C CA . VAL B 1 181 ? -25.297 18.656 10.141 1 87.69 181 VAL B CA 1
ATOM 7344 C C . VAL B 1 181 ? -26.438 18.453 9.148 1 87.69 181 VAL B C 1
ATOM 7346 O O . VAL B 1 181 ? -26.484 17.453 8.438 1 87.69 181 VAL B O 1
ATOM 7349 N N . MET B 1 182 ? -27.406 19.266 9.336 1 88.81 182 MET B N 1
ATOM 7350 C CA . MET B 1 182 ? -28.531 19.312 8.406 1 88.81 182 MET B CA 1
ATOM 7351 C C . MET B 1 182 ? -28.625 20.672 7.738 1 88.81 182 MET B C 1
ATOM 7353 O O . MET B 1 182 ? -28.75 21.703 8.414 1 88.81 182 MET B O 1
ATOM 7357 N N . ALA B 1 183 ? -28.469 20.703 6.453 1 91.31 183 ALA B N 1
ATOM 7358 C CA . ALA B 1 183 ? -28.547 21.953 5.703 1 91.31 183 ALA B CA 1
ATOM 7359 C C . ALA B 1 183 ? -28.781 21.688 4.215 1 91.31 183 ALA B C 1
ATOM 7361 O O . ALA B 1 183 ? -28.812 20.531 3.787 1 91.31 183 ALA B O 1
ATOM 7362 N N . GLN B 1 184 ? -29.016 22.734 3.518 1 90.75 184 GLN B N 1
ATOM 7363 C CA . GLN B 1 184 ? -29.188 22.625 2.074 1 90.75 184 GLN B CA 1
ATOM 7364 C C . GLN B 1 184 ? -27.844 22.438 1.373 1 90.75 184 GLN B C 1
ATOM 7366 O O . GLN B 1 184 ? -26.844 23.031 1.766 1 90.75 184 GLN B O 1
ATOM 7371 N N . GLY B 1 185 ? -27.906 21.5 0.404 1 90.06 185 GLY B N 1
ATOM 7372 C CA . GLY B 1 185 ? -26.719 21.359 -0.411 1 90.06 185 GLY B CA 1
ATOM 7373 C C . GLY B 1 185 ? -26.484 22.516 -1.35 1 90.06 185 GLY B C 1
ATOM 7374 O O . GLY B 1 185 ? -27.438 23.094 -1.896 1 90.06 185 GLY B O 1
ATOM 7375 N N . TRP B 1 186 ? -25.203 22.859 -1.453 1 86.88 186 TRP B N 1
ATOM 7376 C CA . TRP B 1 186 ? -24.875 24 -2.318 1 86.88 186 TRP B CA 1
ATOM 7377 C C . TRP B 1 186 ? -23.672 23.672 -3.197 1 86.88 186 TRP B C 1
ATOM 7379 O O . TRP B 1 186 ? -22.609 23.297 -2.691 1 86.88 186 TRP B O 1
ATOM 7389 N N . GLN B 1 187 ? -23.891 23.625 -4.402 1 83 187 GLN B N 1
ATOM 7390 C CA . GLN B 1 187 ? -22.781 23.5 -5.348 1 83 187 GLN B CA 1
ATOM 7391 C C . GLN B 1 187 ? -22.391 24.875 -5.906 1 83 187 GLN B C 1
ATOM 7393 O O . GLN B 1 187 ? -23.25 25.641 -6.34 1 83 187 GLN B O 1
ATOM 7398 N N . ASP B 1 188 ? -21.141 25.156 -5.809 1 67.25 188 ASP B N 1
ATOM 7399 C CA . ASP B 1 188 ? -20.688 26.422 -6.367 1 67.25 188 ASP B CA 1
ATOM 7400 C C . ASP B 1 188 ? -20.734 26.391 -7.895 1 67.25 188 ASP B C 1
ATOM 7402 O O . ASP B 1 188 ? -19.906 25.75 -8.539 1 67.25 188 ASP B O 1
ATOM 7406 N N . CYS B 1 189 ? -21.906 26.797 -8.375 1 57.44 189 CYS B N 1
ATOM 7407 C CA . CYS B 1 189 ? -22.109 26.828 -9.82 1 57.44 189 CYS B CA 1
ATOM 7408 C C . CYS B 1 189 ? -21.609 28.156 -10.414 1 57.44 189 CYS B C 1
ATOM 7410 O O . CYS B 1 189 ? -21.891 28.469 -11.57 1 57.44 189 CYS B O 1
ATOM 7412 N N . SER B 1 190 ? -21.125 28.969 -9.578 1 54.62 190 SER B N 1
ATOM 7413 C CA . SER B 1 190 ? -20.812 30.312 -10.078 1 54.62 190 SER B CA 1
ATOM 7414 C C . SER B 1 190 ? -19.625 30.281 -11.031 1 54.62 190 SER B C 1
ATOM 7416 O O . SER B 1 190 ? -19.438 31.188 -11.836 1 54.62 190 SER B O 1
ATOM 7418 N N . GLN B 1 191 ? -18.906 29.203 -10.859 1 55.12 191 GLN B N 1
ATOM 7419 C CA . GLN B 1 191 ? -17.703 29.281 -11.672 1 55.12 191 GLN B CA 1
ATOM 7420 C C . GLN B 1 191 ? -17.891 28.578 -13.016 1 55.12 191 GLN B C 1
ATOM 7422 O O . GLN B 1 191 ? -18.469 27.484 -13.078 1 55.12 191 GLN B O 1
ATOM 7427 N N . PRO B 1 192 ? -17.734 29.375 -14.055 1 57.09 192 PRO B N 1
ATOM 7428 C CA . PRO B 1 192 ? -17.859 28.75 -15.375 1 57.09 192 PRO B CA 1
ATOM 7429 C C . PRO B 1 192 ? -16.969 27.516 -15.523 1 57.09 192 PRO B C 1
ATOM 7431 O O . PRO B 1 192 ? -15.875 27.469 -14.961 1 57.09 192 PRO B O 1
ATOM 7434 N N . SER B 1 193 ? -17.562 26.438 -15.828 1 60.72 193 SER B N 1
ATOM 7435 C CA . SER B 1 193 ? -16.812 25.203 -16.078 1 60.72 193 SER B CA 1
ATOM 7436 C C . SER B 1 193 ? -16.016 25.297 -17.375 1 60.72 193 SER B C 1
ATOM 7438 O O . SER B 1 193 ? -16.516 25.828 -18.375 1 60.72 193 SER B O 1
ATOM 7440 N N . LEU B 1 194 ? -14.688 25 -17.359 1 66.12 194 LEU B N 1
ATOM 7441 C CA . LEU B 1 194 ? -13.859 25 -18.547 1 66.12 194 LEU B CA 1
ATOM 7442 C C . LEU B 1 194 ? -14.484 24.141 -19.641 1 66.12 194 LEU B C 1
ATOM 7444 O O . LEU B 1 194 ? -14.32 24.422 -20.828 1 66.12 194 LEU B O 1
ATOM 7448 N N . GLU B 1 195 ? -15.336 23.203 -19.172 1 60.66 195 GLU B N 1
ATOM 7449 C CA . GLU B 1 195 ? -15.914 22.25 -20.109 1 60.66 195 GLU B CA 1
ATOM 7450 C C . GLU B 1 195 ? -17.016 22.891 -20.953 1 60.66 195 GLU B C 1
ATOM 7452 O O . GLU B 1 195 ? -17.328 22.438 -22.047 1 60.66 195 GLU B O 1
ATOM 7457 N N . GLN B 1 196 ? -17.484 24.047 -20.484 1 58.75 196 GLN B N 1
ATOM 7458 C CA . GLN B 1 196 ? -18.594 24.703 -21.172 1 58.75 196 GLN B CA 1
ATOM 7459 C C . GLN B 1 196 ? -18.078 25.781 -22.125 1 58.75 196 GLN B C 1
ATOM 7461 O O . GLN B 1 196 ? -18.875 26.469 -22.781 1 58.75 196 GLN B O 1
ATOM 7466 N N . VAL B 1 197 ? -16.812 25.953 -22.219 1 70.88 197 VAL B N 1
ATOM 7467 C CA . VAL B 1 197 ? -16.234 26.922 -23.141 1 70.88 197 VAL B CA 1
ATOM 7468 C C . VAL B 1 197 ? -15.984 26.281 -24.5 1 70.88 197 VAL B C 1
ATOM 7470 O O . VAL B 1 197 ? -15.336 25.234 -24.578 1 70.88 197 VAL B O 1
ATOM 7473 N N . PHE B 1 198 ? -16.672 26.75 -25.469 1 65.06 198 PHE B N 1
ATOM 7474 C CA . PHE B 1 198 ? -16.531 26.188 -26.812 1 65.06 198 PHE B CA 1
ATOM 7475 C C . PHE B 1 198 ? -15.68 27.109 -27.688 1 65.06 198 PHE B C 1
ATOM 7477 O O . PHE B 1 198 ? -15.539 28.297 -27.406 1 65.06 198 PHE B O 1
ATOM 7484 N N . GLU B 1 199 ? -15.133 26.516 -28.703 1 71.81 199 GLU B N 1
ATOM 7485 C CA . GLU B 1 199 ? -14.266 27.234 -29.625 1 71.81 199 GLU B CA 1
ATOM 7486 C C . GLU B 1 199 ? -15.008 28.375 -30.297 1 71.81 199 GLU B C 1
ATOM 7488 O O . GLU B 1 199 ? -16.094 28.188 -30.844 1 71.81 199 GLU B O 1
ATOM 7493 N N . ALA B 1 200 ? -14.586 29.609 -30.062 1 72.81 200 ALA B N 1
ATOM 7494 C CA . ALA B 1 200 ? -15.18 30.781 -30.703 1 72.81 200 ALA B CA 1
ATOM 7495 C C . ALA B 1 200 ? -14.102 31.719 -31.25 1 72.81 200 ALA B C 1
ATOM 7497 O O . ALA B 1 200 ? -13.031 31.844 -30.656 1 72.81 200 ALA B O 1
ATOM 7498 N N . SER B 1 201 ? -14.297 32.156 -32.469 1 74.19 201 SER B N 1
ATOM 7499 C CA . SER B 1 201 ? -13.344 33.062 -33.125 1 74.19 201 SER B CA 1
ATOM 7500 C C . SER B 1 201 ? -13.773 34.5 -32.969 1 74.19 201 SER B C 1
ATOM 7502 O O . SER B 1 201 ? -14.953 34.781 -32.719 1 74.19 201 SER B O 1
ATOM 7504 N N . THR B 1 202 ? -12.898 35.406 -32.812 1 72.81 202 THR B N 1
ATOM 7505 C CA . THR B 1 202 ? -13.211 36.844 -32.719 1 72.81 202 THR B CA 1
ATOM 7506 C C . THR B 1 202 ? -12.461 37.625 -33.781 1 72.81 202 THR B C 1
ATOM 7508 O O . THR B 1 202 ? -11.375 37.219 -34.219 1 72.81 202 THR B O 1
ATOM 7511 N N . LEU B 1 203 ? -13.156 38.688 -34.312 1 72.44 203 LEU B N 1
ATOM 7512 C CA . LEU B 1 203 ? -12.555 39.562 -35.312 1 72.44 203 LEU B CA 1
ATOM 7513 C C . LEU B 1 203 ? -11.812 40.719 -34.625 1 72.44 203 LEU B C 1
ATOM 7515 O O . LEU B 1 203 ? -10.953 41.344 -35.25 1 72.44 203 LEU B O 1
ATOM 7519 N N . ASP B 1 204 ? -12.086 41.031 -33.312 1 80.12 204 ASP B N 1
ATOM 7520 C CA . ASP B 1 204 ? -11.445 42.125 -32.594 1 80.12 204 ASP B CA 1
ATOM 7521 C C . ASP B 1 204 ? -10.398 41.594 -31.609 1 80.12 204 ASP B C 1
ATOM 7523 O O . ASP B 1 204 ? -10.672 41.469 -30.422 1 80.12 204 ASP B O 1
ATOM 7527 N N . HIS B 1 205 ? -9.258 41.469 -32.125 1 83.12 205 HIS B N 1
ATOM 7528 C CA . HIS B 1 205 ? -8.172 40.875 -31.328 1 83.12 205 HIS B CA 1
ATOM 7529 C C . HIS B 1 205 ? -7.727 41.844 -30.234 1 83.12 205 HIS B C 1
ATOM 7531 O O . HIS B 1 205 ? -7.375 41.406 -29.125 1 83.12 205 HIS B O 1
ATOM 7537 N N . VAL B 1 206 ? -7.805 43.062 -30.625 1 83 206 VAL B N 1
ATOM 7538 C CA . VAL B 1 206 ? -7.309 44.062 -29.672 1 83 206 VAL B CA 1
ATOM 7539 C C . VAL B 1 206 ? -8.242 44.156 -28.469 1 83 206 VAL B C 1
ATOM 7541 O O . VAL B 1 206 ? -7.785 44.219 -27.328 1 83 206 VAL B O 1
ATOM 7544 N N . ALA B 1 207 ? -9.453 44.094 -28.766 1 85.75 207 ALA B N 1
ATOM 7545 C CA . ALA B 1 207 ? -10.43 44.156 -27.672 1 85.75 207 ALA B CA 1
ATOM 7546 C C . ALA B 1 207 ? -10.344 42.906 -26.797 1 85.75 207 ALA B C 1
ATOM 7548 O O . ALA B 1 207 ? -10.438 42.969 -25.578 1 85.75 207 ALA B O 1
ATOM 7549 N N . GLU B 1 208 ? -10.156 41.875 -27.391 1 86.06 208 GLU B N 1
ATOM 7550 C CA . GLU B 1 208 ? -10.07 40.594 -26.672 1 86.06 208 GLU B CA 1
ATOM 7551 C C . GLU B 1 208 ? -8.812 40.531 -25.812 1 86.06 208 GLU B C 1
ATOM 7553 O O . GLU B 1 208 ? -8.836 40.031 -24.688 1 86.06 208 GLU B O 1
ATOM 7558 N N . ARG B 1 209 ? -7.824 41.062 -26.359 1 86.12 209 ARG B N 1
ATOM 7559 C CA . ARG B 1 209 ? -6.578 41.125 -25.609 1 86.12 209 ARG B CA 1
ATOM 7560 C C . ARG B 1 209 ? -6.719 42 -24.375 1 86.12 209 ARG B C 1
ATOM 7562 O O . ARG B 1 209 ? -6.238 41.656 -23.297 1 86.12 209 ARG B O 1
ATOM 7569 N N . SER B 1 210 ? -7.324 43.094 -24.641 1 86 210 SER B N 1
ATOM 7570 C CA . SER B 1 210 ? -7.555 44 -23.516 1 86 210 SER B CA 1
ATOM 7571 C C . SER B 1 210 ? -8.445 43.375 -22.469 1 86 210 SER B C 1
ATOM 7573 O O . SER B 1 210 ? -8.219 43.531 -21.266 1 86 210 SER B O 1
ATOM 7575 N N . ARG B 1 211 ? -9.383 42.625 -22.859 1 87.19 211 ARG B N 1
ATOM 7576 C CA . ARG B 1 211 ? -10.273 41.906 -21.953 1 87.19 211 ARG B CA 1
ATOM 7577 C C . ARG B 1 211 ? -9.516 40.875 -21.156 1 87.19 211 ARG B C 1
ATOM 7579 O O . ARG B 1 211 ? -9.742 40.719 -19.953 1 87.19 211 ARG B O 1
ATOM 7586 N N . LEU B 1 212 ? -8.711 40.25 -21.828 1 89.69 212 LEU B N 1
ATOM 7587 C CA . LEU B 1 212 ? -7.934 39.188 -21.172 1 89.69 212 LEU B CA 1
ATOM 7588 C C . LEU B 1 212 ? -6.961 39.812 -20.156 1 89.69 212 LEU B C 1
ATOM 7590 O O . LEU B 1 212 ? -6.77 39.25 -19.078 1 89.69 212 LEU B O 1
ATOM 7594 N N . ILE B 1 213 ? -6.367 40.875 -20.578 1 87.31 213 ILE B N 1
ATOM 7595 C CA . ILE B 1 213 ? -5.426 41.562 -19.688 1 87.31 213 ILE B CA 1
ATOM 7596 C C . ILE B 1 213 ? -6.148 42 -18.406 1 87.31 213 ILE B C 1
ATOM 7598 O O . ILE B 1 213 ? -5.641 41.812 -17.297 1 87.31 213 ILE B O 1
ATOM 7602 N N . LYS B 1 214 ? -7.285 42.5 -18.609 1 86.19 214 LYS B N 1
ATOM 7603 C CA . LYS B 1 214 ? -8.094 42.906 -17.453 1 86.19 214 LYS B CA 1
ATOM 7604 C C . LYS B 1 214 ? -8.453 41.719 -16.578 1 86.19 214 LYS B C 1
ATOM 7606 O O . LYS B 1 214 ? -8.391 41.812 -15.359 1 86.19 214 LYS B O 1
ATOM 7611 N N . ALA B 1 215 ? -8.805 40.688 -17.172 1 86.5 215 ALA B N 1
ATOM 7612 C CA . ALA B 1 215 ? -9.18 39.469 -16.453 1 86.5 215 ALA B CA 1
ATOM 7613 C C . ALA B 1 215 ? -7.996 38.906 -15.656 1 86.5 215 ALA B C 1
ATOM 7615 O O . ALA B 1 215 ? -8.156 38.469 -14.523 1 86.5 215 ALA B O 1
ATOM 7616 N N . LEU B 1 216 ? -6.895 38.938 -16.25 1 86.56 216 LEU B N 1
ATOM 7617 C CA . LEU B 1 216 ? -5.684 38.469 -15.594 1 86.56 216 LEU B CA 1
ATOM 7618 C C . LEU B 1 216 ? -5.348 39.344 -14.391 1 86.56 216 LEU B C 1
ATOM 7620 O O . LEU B 1 216 ? -4.973 38.844 -13.328 1 86.56 216 LEU B O 1
ATOM 7624 N N . GLU B 1 217 ? -5.504 40.594 -14.594 1 84.88 217 GLU B N 1
ATOM 7625 C CA . GLU B 1 217 ? -5.246 41.531 -13.508 1 84.88 217 GLU B CA 1
ATOM 7626 C C . GLU B 1 217 ? -6.242 41.344 -12.367 1 84.88 217 GLU B C 1
ATOM 7628 O O . GLU B 1 217 ? -5.859 41.312 -11.195 1 84.88 217 GLU B O 1
ATOM 7633 N N . ASP B 1 218 ? -7.457 41.188 -12.742 1 83.5 218 ASP B N 1
ATOM 7634 C CA . ASP B 1 218 ? -8.5 40.969 -11.734 1 83.5 218 ASP B CA 1
ATOM 7635 C C . ASP B 1 218 ? -8.289 39.656 -10.992 1 83.5 218 ASP B C 1
ATOM 7637 O O . ASP B 1 218 ? -8.461 39.594 -9.773 1 83.5 218 ASP B O 1
ATOM 7641 N N . ALA B 1 219 ? -7.996 38.688 -11.695 1 82 219 ALA B N 1
ATOM 7642 C CA . ALA B 1 219 ? -7.746 37.406 -11.078 1 82 219 ALA B CA 1
ATOM 7643 C C . ALA B 1 219 ? -6.547 37.469 -10.133 1 82 219 ALA B C 1
ATOM 7645 O O . ALA B 1 219 ? -6.574 36.875 -9.039 1 82 219 ALA B O 1
ATOM 7646 N N . THR B 1 220 ? -5.559 38.156 -10.617 1 81.88 220 THR B N 1
ATOM 7647 C CA . THR B 1 220 ? -4.371 38.312 -9.781 1 81.88 220 THR B CA 1
ATOM 7648 C C . THR B 1 220 ? -4.707 39.094 -8.516 1 81.88 220 THR B C 1
ATOM 7650 O O . THR B 1 220 ? -4.258 38.75 -7.426 1 81.88 220 THR B O 1
ATOM 7653 N N . ALA B 1 221 ? -5.441 40.094 -8.711 1 79.88 221 ALA B N 1
ATOM 7654 C CA . ALA B 1 221 ? -5.871 40.906 -7.578 1 79.88 221 ALA B CA 1
ATOM 7655 C C . ALA B 1 221 ? -6.695 40.062 -6.598 1 79.88 221 ALA B C 1
ATOM 7657 O O . ALA B 1 221 ? -6.547 40.219 -5.379 1 79.88 221 ALA B O 1
ATOM 7658 N N . GLU B 1 222 ? -7.496 39.312 -7.148 1 78.19 222 GLU B N 1
ATOM 7659 C CA . GLU B 1 222 ? -8.32 38.438 -6.32 1 78.19 222 GLU B CA 1
ATOM 7660 C C . GLU B 1 222 ? -7.457 37.438 -5.527 1 78.19 222 GLU B C 1
ATOM 7662 O O . GLU B 1 222 ? -7.68 37.25 -4.332 1 78.19 222 GLU B O 1
ATOM 7667 N N . CYS B 1 223 ? -6.578 36.906 -6.172 1 75.69 223 CYS B N 1
ATOM 7668 C CA . CYS B 1 223 ? -5.684 35.969 -5.504 1 75.69 223 CYS B CA 1
ATOM 7669 C C . CYS B 1 223 ? -4.895 36.656 -4.398 1 75.69 223 CYS B C 1
ATOM 7671 O O . CYS B 1 223 ? -4.695 36.094 -3.322 1 75.69 223 CYS B O 1
ATOM 7673 N N . ARG B 1 224 ? -4.527 37.812 -4.676 1 74.94 224 ARG B N 1
ATOM 7674 C CA . ARG B 1 224 ? -3.793 38.594 -3.68 1 74.94 224 ARG B CA 1
ATOM 7675 C C . ARG B 1 224 ? -4.676 38.906 -2.48 1 74.94 224 ARG B C 1
ATOM 7677 O O . ARG B 1 224 ? -4.227 38.844 -1.335 1 74.94 224 ARG B O 1
ATOM 7684 N N . ARG B 1 225 ? -5.871 39.25 -2.793 1 75.38 225 ARG B N 1
ATOM 7685 C CA . ARG B 1 225 ? -6.832 39.531 -1.732 1 75.38 225 ARG B CA 1
ATOM 7686 C C . ARG B 1 225 ? -7.074 38.281 -0.866 1 75.38 225 ARG B C 1
ATOM 7688 O O . ARG B 1 225 ? -7.098 38.375 0.363 1 75.38 225 ARG B O 1
ATOM 7695 N N . LEU B 1 226 ? -7.18 37.281 -1.558 1 69.12 226 LEU B N 1
ATOM 7696 C CA . LEU B 1 226 ? -7.426 36.031 -0.838 1 69.12 226 LEU B CA 1
ATOM 7697 C C . LEU B 1 226 ? -6.207 35.656 -0.01 1 69.12 226 LEU B C 1
ATOM 7699 O O . LEU B 1 226 ? -6.348 35.156 1.119 1 69.12 226 LEU B O 1
ATOM 7703 N N . SER B 1 227 ? -5.113 35.875 -0.601 1 68.19 227 SER B N 1
ATOM 7704 C CA . SER B 1 227 ? -3.875 35.594 0.119 1 68.19 227 SER B CA 1
ATOM 7705 C C . SER B 1 227 ? -3.771 36.438 1.384 1 68.19 227 SER B C 1
ATOM 7707 O O . SER B 1 227 ? -3.42 35.938 2.449 1 68.19 227 SER B O 1
ATOM 7709 N N . LYS B 1 228 ? -4.102 37.594 1.288 1 68.06 228 LYS B N 1
ATOM 7710 C CA . LYS B 1 228 ? -4.051 38.5 2.422 1 68.06 228 LYS B CA 1
ATOM 7711 C C . LYS B 1 228 ? -5.07 38.125 3.49 1 68.06 228 LYS B C 1
ATOM 7713 O O . LYS B 1 228 ? -4.777 38.188 4.688 1 68.06 228 LYS B O 1
ATOM 7718 N N . ARG B 1 229 ? -6.156 37.75 2.98 1 63.56 229 ARG B N 1
ATOM 7719 C CA . ARG B 1 229 ? -7.223 37.344 3.893 1 63.56 229 ARG B CA 1
ATOM 7720 C C . ARG B 1 229 ? -6.797 36.125 4.715 1 63.56 229 ARG B C 1
ATOM 7722 O O . ARG B 1 229 ? -7.039 36.094 5.922 1 63.56 229 ARG B O 1
ATOM 7729 N N . PHE B 1 230 ? -6.23 35.375 3.967 1 59.5 230 PHE B N 1
ATOM 7730 C CA . PHE B 1 230 ? -5.828 34.156 4.648 1 59.5 230 PHE B CA 1
ATOM 7731 C C . PHE B 1 230 ? -4.594 34.375 5.508 1 59.5 230 PHE B C 1
ATOM 7733 O O . PHE B 1 230 ? -4.41 33.719 6.535 1 59.5 230 PHE B O 1
ATOM 7740 N N . THR B 1 231 ? -3.748 35.25 5.043 1 57.47 231 THR B N 1
ATOM 7741 C CA . THR B 1 231 ? -2.586 35.625 5.84 1 57.47 231 THR B CA 1
ATOM 7742 C C . THR B 1 231 ? -3.016 36.25 7.16 1 57.47 231 THR B C 1
ATOM 7744 O O . THR B 1 231 ? -2.428 35.969 8.211 1 57.47 231 THR B O 1
ATOM 7747 N N . THR B 1 232 ? -3.939 37.125 7.086 1 54.66 232 THR B N 1
ATOM 7748 C CA . THR B 1 232 ? -4.473 37.781 8.273 1 54.66 232 THR B CA 1
ATOM 7749 C C . THR B 1 232 ? -5.188 36.75 9.172 1 54.66 232 THR B C 1
ATOM 7751 O O . THR B 1 232 ? -5.199 36.906 10.398 1 54.66 232 THR B O 1
ATOM 7754 N N . GLY B 1 233 ? -5.809 35.906 8.594 1 49.91 233 GLY B N 1
ATOM 7755 C CA . GLY B 1 233 ? -6.559 34.938 9.352 1 49.91 233 GLY B CA 1
ATOM 7756 C C . GLY B 1 233 ? -5.703 33.75 9.812 1 49.91 233 GLY B C 1
ATOM 7757 O O . GLY B 1 233 ? -6.23 32.719 10.203 1 49.91 233 GLY B O 1
ATOM 7758 N N . SER B 1 234 ? -4.477 33.969 9.75 1 45.38 234 SER B N 1
ATOM 7759 C CA . SER B 1 234 ? -3.453 33.062 10.273 1 45.38 234 SER B CA 1
ATOM 7760 C C . SER B 1 234 ? -3.416 31.766 9.484 1 45.38 234 SER B C 1
ATOM 7762 O O . SER B 1 234 ? -3.061 30.719 10.031 1 45.38 234 SER B O 1
ATOM 7764 N N . GLN B 1 235 ? -4.07 31.875 8.391 1 49.31 235 GLN B N 1
ATOM 7765 C CA . GLN B 1 235 ? -3.998 30.703 7.527 1 49.31 235 GLN B CA 1
ATOM 7766 C C . GLN B 1 235 ? -2.963 30.891 6.422 1 49.31 235 GLN B C 1
ATOM 7768 O O . GLN B 1 235 ? -3.314 30.969 5.242 1 49.31 235 GLN B O 1
ATOM 7773 N N . LYS B 1 236 ? -1.877 31 6.848 1 51.5 236 LYS B N 1
ATOM 7774 C CA . LYS B 1 236 ? -0.76 31.391 5.992 1 51.5 236 LYS B CA 1
ATOM 7775 C C . LYS B 1 236 ? -0.559 30.391 4.859 1 51.5 236 LYS B C 1
ATOM 7777 O O . LYS B 1 236 ? -0.213 30.766 3.738 1 51.5 236 LYS B O 1
ATOM 7782 N N . GLU B 1 237 ? -0.953 29.281 5.137 1 47.72 237 GLU B N 1
ATOM 7783 C CA . GLU B 1 237 ? -0.753 28.219 4.16 1 47.72 237 GLU B CA 1
ATOM 7784 C C . GLU B 1 237 ? -1.697 28.375 2.973 1 47.72 237 GLU B C 1
ATOM 7786 O O . GLU B 1 237 ? -1.288 28.203 1.822 1 47.72 237 GLU B O 1
ATOM 7791 N N . THR B 1 238 ? -2.832 28.672 3.371 1 53.62 238 THR B N 1
ATOM 7792 C CA . THR B 1 238 ? -3.814 28.922 2.324 1 53.62 238 THR B CA 1
ATOM 7793 C C . THR B 1 238 ? -3.461 30.188 1.543 1 53.62 238 THR B C 1
ATOM 7795 O O . THR B 1 238 ? -3.66 30.25 0.328 1 53.62 238 THR B O 1
ATOM 7798 N N . ALA B 1 239 ? -2.904 30.984 2.326 1 60.44 239 ALA B N 1
ATOM 7799 C CA . ALA B 1 239 ? -2.482 32.219 1.672 1 60.44 239 ALA B CA 1
ATOM 7800 C C . ALA B 1 239 ? -1.4 31.938 0.631 1 60.44 239 ALA B C 1
ATOM 7802 O O . ALA B 1 239 ? -1.4 32.531 -0.445 1 60.44 239 ALA B O 1
ATOM 7803 N N . ALA B 1 240 ? -0.654 30.938 0.922 1 55.62 240 ALA B N 1
ATOM 7804 C CA . ALA B 1 240 ? 0.459 30.594 0.038 1 55.62 240 ALA B CA 1
ATOM 7805 C C . ALA B 1 240 ? -0.045 30.016 -1.281 1 55.62 240 ALA B C 1
ATOM 7807 O O . ALA B 1 240 ? 0.551 30.25 -2.336 1 55.62 240 ALA B O 1
ATOM 7808 N N . ILE B 1 241 ? -1.097 29.297 -1.244 1 58.16 241 ILE B N 1
ATOM 7809 C CA . ILE B 1 241 ? -1.693 28.734 -2.455 1 58.16 241 ILE B CA 1
ATOM 7810 C C . ILE B 1 241 ? -2.119 29.875 -3.385 1 58.16 241 ILE B C 1
ATOM 7812 O O . ILE B 1 241 ? -1.855 29.828 -4.59 1 58.16 241 ILE B O 1
ATOM 7816 N N . PHE B 1 242 ? -2.617 30.875 -2.793 1 64.25 242 PHE B N 1
ATOM 7817 C CA . PHE B 1 242 ? -3.113 31.984 -3.594 1 64.25 242 PHE B CA 1
ATOM 7818 C C . PHE B 1 242 ? -1.963 32.844 -4.09 1 64.25 242 PHE B C 1
ATOM 7820 O O . PHE B 1 242 ? -2.037 33.438 -5.176 1 64.25 242 PHE B O 1
ATOM 7827 N N . ASP B 1 243 ? -1.001 32.812 -3.287 1 62.47 243 ASP B N 1
ATOM 7828 C CA . ASP B 1 243 ? 0.197 33.469 -3.768 1 62.47 243 ASP B CA 1
ATOM 7829 C C . ASP B 1 243 ? 0.779 32.781 -4.988 1 62.47 243 ASP B C 1
ATOM 7831 O O . ASP B 1 243 ? 1.19 33.438 -5.953 1 62.47 243 ASP B O 1
ATOM 7835 N N . LEU B 1 244 ? 0.647 31.5 -4.949 1 61.66 244 LEU B N 1
ATOM 7836 C CA . LEU B 1 244 ? 1.089 30.703 -6.09 1 61.66 244 LEU B CA 1
ATOM 7837 C C . LEU B 1 244 ? 0.221 30.984 -7.312 1 61.66 244 LEU B C 1
ATOM 7839 O O . LEU B 1 244 ? 0.735 31.125 -8.43 1 61.66 244 LEU B O 1
ATOM 7843 N N . TYR B 1 245 ? -0.99 31.016 -7.035 1 64.56 245 TYR B N 1
ATOM 7844 C CA . TYR B 1 245 ? -1.904 31.312 -8.133 1 64.56 245 TYR B CA 1
ATOM 7845 C C . TYR B 1 245 ? -1.583 32.656 -8.758 1 64.56 245 TYR B C 1
ATOM 7847 O O . TYR B 1 245 ? -1.561 32.812 -9.977 1 64.56 245 TYR B O 1
ATOM 7855 N N . SER B 1 246 ? -1.345 33.562 -7.91 1 68.56 246 SER B N 1
ATOM 7856 C CA . SER B 1 246 ? -0.986 34.875 -8.383 1 68.56 246 SER B CA 1
ATOM 7857 C C . SER B 1 246 ? 0.288 34.844 -9.219 1 68.56 246 SER B C 1
ATOM 7859 O O . SER B 1 246 ? 0.379 35.531 -10.25 1 68.56 246 SER B O 1
ATOM 7861 N N . TYR B 1 247 ? 1.108 34.062 -8.828 1 62.5 247 TYR B N 1
ATOM 7862 C CA . TYR B 1 247 ? 2.375 33.906 -9.531 1 62.5 247 TYR B CA 1
ATOM 7863 C C . TYR B 1 247 ? 2.164 33.281 -10.898 1 62.5 247 TYR B C 1
ATOM 7865 O O . TYR B 1 247 ? 2.74 33.719 -11.898 1 62.5 247 TYR B O 1
ATOM 7873 N N . ILE B 1 248 ? 1.339 32.25 -10.953 1 67.19 248 ILE B N 1
ATOM 7874 C CA . ILE B 1 248 ? 1.064 31.562 -12.203 1 67.19 248 ILE B CA 1
ATOM 7875 C C . ILE B 1 248 ? 0.379 32.531 -13.188 1 67.19 248 ILE B C 1
ATOM 7877 O O . ILE B 1 248 ? 0.718 32.531 -14.367 1 67.19 248 ILE B O 1
ATOM 7881 N N . LEU B 1 249 ? -0.463 33.281 -12.703 1 75.5 249 LEU B N 1
ATOM 7882 C CA . LEU B 1 249 ? -1.229 34.219 -13.523 1 75.5 249 LEU B CA 1
ATOM 7883 C C . LEU B 1 249 ? -0.327 35.281 -14.094 1 75.5 249 LEU B C 1
ATOM 7885 O O . LEU B 1 249 ? -0.619 35.844 -15.156 1 75.5 249 LEU B O 1
ATOM 7889 N N . ASN B 1 250 ? 0.768 35.469 -13.344 1 69.88 250 ASN B N 1
ATOM 7890 C CA . ASN B 1 250 ? 1.678 36.531 -13.789 1 69.88 250 ASN B CA 1
ATOM 7891 C C . ASN B 1 250 ? 2.861 35.938 -14.562 1 69.88 250 ASN B C 1
ATOM 7893 O O . ASN B 1 250 ? 3.814 36.656 -14.867 1 69.88 250 ASN B O 1
ATOM 7897 N N . ASP B 1 251 ? 2.762 34.688 -14.828 1 67.56 251 ASP B N 1
ATOM 7898 C CA . ASP B 1 251 ? 3.818 34.062 -15.602 1 67.56 251 ASP B CA 1
ATOM 7899 C C . ASP B 1 251 ? 3.836 34.531 -17.047 1 67.56 251 ASP B C 1
ATOM 7901 O O . ASP B 1 251 ? 2.822 34.469 -17.734 1 67.56 251 ASP B O 1
ATOM 7905 N N . PRO B 1 252 ? 4.992 35 -17.344 1 70.69 252 PRO B N 1
ATOM 7906 C CA . PRO B 1 252 ? 5.055 35.562 -18.688 1 70.69 252 PRO B CA 1
ATOM 7907 C C . PRO B 1 252 ? 4.77 34.531 -19.781 1 70.69 252 PRO B C 1
ATOM 7909 O O . PRO B 1 252 ? 4.137 34.844 -20.781 1 70.69 252 PRO B O 1
ATOM 7912 N N . GLN B 1 253 ? 5.207 33.375 -19.562 1 71.31 253 GLN B N 1
ATOM 7913 C CA . GLN B 1 253 ? 4.965 32.344 -20.578 1 71.31 253 GLN B CA 1
ATOM 7914 C C . GLN B 1 253 ? 3.475 32.062 -20.719 1 71.31 253 GLN B C 1
ATOM 7916 O O . GLN B 1 253 ? 2.965 31.891 -21.828 1 71.31 253 GLN B O 1
ATOM 7921 N N . LEU B 1 254 ? 2.83 31.938 -19.672 1 77.25 254 LEU B N 1
ATOM 7922 C CA . LEU B 1 254 ? 1.39 31.719 -19.703 1 77.25 254 LEU B CA 1
ATOM 7923 C C . LEU B 1 254 ? 0.684 32.875 -20.438 1 77.25 254 LEU B C 1
ATOM 7925 O O . LEU B 1 254 ? -0.179 32.625 -21.281 1 77.25 254 LEU B O 1
ATOM 7929 N N . LYS B 1 255 ? 1.067 34.062 -20.078 1 80.75 255 LYS B N 1
ATOM 7930 C CA . LYS B 1 255 ? 0.458 35.25 -20.703 1 80.75 255 LYS B CA 1
ATOM 7931 C C . LYS B 1 255 ? 0.713 35.25 -22.203 1 80.75 255 LYS B C 1
ATOM 7933 O O . LYS B 1 255 ? -0.196 35.531 -23 1 80.75 255 LYS B O 1
ATOM 7938 N N . GLN B 1 256 ? 1.94 34.844 -22.438 1 80.38 256 GLN B N 1
ATOM 7939 C CA . GLN B 1 256 ? 2.293 34.844 -23.859 1 80.38 256 GLN B CA 1
ATOM 7940 C C . GLN B 1 256 ? 1.477 33.781 -24.609 1 80.38 256 GLN B C 1
ATOM 7942 O O . GLN B 1 256 ? 1.012 34.031 -25.734 1 80.38 256 GLN B O 1
ATOM 7947 N N . ASP B 1 257 ? 1.329 32.688 -24.062 1 83.75 257 ASP B N 1
ATOM 7948 C CA . ASP B 1 257 ? 0.552 31.641 -24.703 1 83.75 257 ASP B CA 1
ATOM 7949 C C . ASP B 1 257 ? -0.911 32.062 -24.859 1 83.75 257 ASP B C 1
ATOM 7951 O O . ASP B 1 257 ? -1.537 31.75 -25.875 1 83.75 257 ASP B O 1
ATOM 7955 N N . LEU B 1 258 ? -1.388 32.688 -23.938 1 87.25 258 LEU B N 1
ATOM 7956 C CA . LEU B 1 258 ? -2.764 33.156 -24 1 87.25 258 LEU B CA 1
ATOM 7957 C C . LEU B 1 258 ? -2.934 34.219 -25.094 1 87.25 258 LEU B C 1
ATOM 7959 O O . LEU B 1 258 ? -3.875 34.125 -25.875 1 87.25 258 LEU B O 1
ATOM 7963 N N . PHE B 1 259 ? -1.996 35.094 -25.141 1 87.75 259 PHE B N 1
ATOM 7964 C CA . PHE B 1 259 ? -2.07 36.188 -26.125 1 87.75 259 PHE B CA 1
ATOM 7965 C C . PHE B 1 259 ? -1.866 35.625 -27.531 1 87.75 259 PHE B C 1
ATOM 7967 O O . PHE B 1 259 ? -2.5 36.094 -28.484 1 87.75 259 PHE B O 1
ATOM 7974 N N . SER B 1 260 ? -1.015 34.656 -27.594 1 87.31 260 SER B N 1
ATOM 7975 C CA . SER B 1 260 ? -0.788 34.031 -28.891 1 87.31 260 SER B CA 1
ATOM 7976 C C . SER B 1 260 ? -2.062 33.406 -29.422 1 87.31 260 SER B C 1
ATOM 7978 O O . SER B 1 260 ? -2.346 33.469 -30.625 1 87.31 260 SER B O 1
ATOM 7980 N N . CYS B 1 261 ? -2.801 32.844 -28.594 1 87.25 261 CYS B N 1
ATOM 7981 C CA . CYS B 1 261 ? -4.062 32.219 -28.984 1 87.25 261 CYS B CA 1
ATOM 7982 C C . CYS B 1 261 ? -5.059 33.25 -29.469 1 87.25 261 CYS B C 1
ATOM 7984 O O . CYS B 1 261 ? -5.805 33.031 -30.422 1 87.25 261 CYS B O 1
ATOM 7986 N N . ILE B 1 262 ? -5.062 34.344 -28.891 1 86.94 262 ILE B N 1
ATOM 7987 C CA . ILE B 1 262 ? -5.949 35.438 -29.281 1 86.94 262 ILE B CA 1
ATOM 7988 C C . ILE B 1 262 ? -5.523 36 -30.641 1 86.94 262 ILE B C 1
ATOM 7990 O O . ILE B 1 262 ? -6.367 36.312 -31.469 1 86.94 262 ILE B O 1
ATOM 7994 N N . GLU B 1 263 ? -4.254 36.031 -30.797 1 86.12 263 GLU B N 1
ATOM 7995 C CA . GLU B 1 263 ? -3.73 36.5 -32.062 1 86.12 263 GLU B CA 1
ATOM 7996 C C . GLU B 1 263 ? -4.07 35.562 -33.219 1 86.12 263 GLU B C 1
ATOM 7998 O O . GLU B 1 263 ? -4.168 35.969 -34.375 1 86.12 263 GLU B O 1
ATOM 8003 N N . GLN B 1 264 ? -4.258 34.344 -32.812 1 85.19 264 GLN B N 1
ATOM 8004 C CA . GLN B 1 264 ? -4.637 33.344 -33.812 1 85.19 264 GLN B CA 1
ATOM 8005 C C . GLN B 1 264 ? -6.117 33.469 -34.156 1 85.19 264 GLN B C 1
ATOM 8007 O O . GLN B 1 264 ? -6.605 32.781 -35.031 1 85.19 264 GLN B O 1
ATOM 8012 N N . GLY B 1 265 ? -6.773 34.344 -33.375 1 81 265 GLY B N 1
ATOM 8013 C CA . GLY B 1 265 ? -8.141 34.656 -33.719 1 81 265 GLY B CA 1
ATOM 8014 C C . GLY B 1 265 ? -9.172 34.094 -32.781 1 81 265 GLY B C 1
ATOM 8015 O O . GLY B 1 265 ? -10.367 34.062 -33.062 1 81 265 GLY B O 1
ATOM 8016 N N . TYR B 1 266 ? -8.789 33.625 -31.781 1 85.12 266 TYR B N 1
ATOM 8017 C CA . TYR B 1 266 ? -9.734 33 -30.859 1 85.12 266 TYR B CA 1
ATOM 8018 C C . TYR B 1 266 ? -10.195 34 -29.797 1 85.12 266 TYR B C 1
ATOM 8020 O O . TYR B 1 266 ? -9.5 34.969 -29.5 1 85.12 266 TYR B O 1
ATOM 8028 N N . VAL B 1 267 ? -11.391 33.781 -29.297 1 87 267 VAL B N 1
ATOM 8029 C CA . VAL B 1 267 ? -11.898 34.594 -28.203 1 87 267 VAL B CA 1
ATOM 8030 C C . VAL B 1 267 ? -11.109 34.312 -26.922 1 87 267 VAL B C 1
ATOM 8032 O O . VAL B 1 267 ? -10.484 33.25 -26.812 1 87 267 VAL B O 1
ATOM 8035 N N . ALA B 1 268 ? -11.203 35.188 -25.984 1 87.5 268 ALA B N 1
ATOM 8036 C CA . ALA B 1 268 ? -10.414 35.094 -24.766 1 87.5 268 ALA B CA 1
ATOM 8037 C C . ALA B 1 268 ? -10.789 33.844 -23.969 1 87.5 268 ALA B C 1
ATOM 8039 O O . ALA B 1 268 ? -9.922 33.156 -23.422 1 87.5 268 ALA B O 1
ATOM 8040 N N . GLN B 1 269 ? -12.047 33.562 -23.938 1 85.38 269 GLN B N 1
ATOM 8041 C CA . GLN B 1 269 ? -12.516 32.406 -23.172 1 85.38 269 GLN B CA 1
ATOM 8042 C C . GLN B 1 269 ? -11.938 31.109 -23.734 1 85.38 269 GLN B C 1
ATOM 8044 O O . GLN B 1 269 ? -11.523 30.234 -22.969 1 85.38 269 GLN B O 1
ATOM 8049 N N . TRP B 1 270 ? -11.945 31.094 -24.922 1 84.5 270 TRP B N 1
ATOM 8050 C CA . TRP B 1 270 ? -11.398 29.906 -25.578 1 84.5 270 TRP B CA 1
ATOM 8051 C C . TRP B 1 270 ? -9.891 29.844 -25.391 1 84.5 270 TRP B C 1
ATOM 8053 O O . TRP B 1 270 ? -9.336 28.75 -25.203 1 84.5 270 TRP B O 1
ATOM 8063 N N . ALA B 1 271 ? -9.273 30.938 -25.5 1 86.38 271 ALA B N 1
ATOM 8064 C CA . ALA B 1 271 ? -7.836 30.969 -25.266 1 86.38 271 ALA B CA 1
ATOM 8065 C C . ALA B 1 271 ? -7.484 30.422 -23.891 1 86.38 271 ALA B C 1
ATOM 8067 O O . ALA B 1 271 ? -6.555 29.625 -23.75 1 86.38 271 ALA B O 1
ATOM 8068 N N . VAL B 1 272 ? -8.273 30.797 -22.938 1 85.88 272 VAL B N 1
ATOM 8069 C CA . VAL B 1 272 ? -8.047 30.344 -21.562 1 85.88 272 VAL B CA 1
ATOM 8070 C C . VAL B 1 272 ? -8.25 28.828 -21.469 1 85.88 272 VAL B C 1
ATOM 8072 O O . VAL B 1 272 ? -7.43 28.125 -20.875 1 85.88 272 VAL B O 1
ATOM 8075 N N . LYS B 1 273 ? -9.25 28.422 -22 1 84.62 273 LYS B N 1
ATOM 8076 C CA . LYS B 1 273 ? -9.531 26.984 -21.953 1 84.62 273 LYS B CA 1
ATOM 8077 C C . LYS B 1 273 ? -8.406 26.188 -22.609 1 84.62 273 LYS B C 1
ATOM 8079 O O . LYS B 1 273 ? -7.902 25.234 -22.031 1 84.62 273 LYS B O 1
ATOM 8084 N N . GLN B 1 274 ? -8.055 26.625 -23.75 1 81.5 274 GLN B N 1
ATOM 8085 C CA . GLN B 1 274 ? -7.055 25.891 -24.516 1 81.5 274 GLN B CA 1
ATOM 8086 C C . GLN B 1 274 ? -5.715 25.859 -23.781 1 81.5 274 GLN B C 1
ATOM 8088 O O . GLN B 1 274 ? -5.078 24.812 -23.672 1 81.5 274 GLN B O 1
ATOM 8093 N N . VAL B 1 275 ? -5.367 27.016 -23.344 1 80.31 275 VAL B N 1
ATOM 8094 C CA . VAL B 1 275 ? -4.051 27.141 -22.734 1 80.31 275 VAL B CA 1
ATOM 8095 C C . VAL B 1 275 ? -4.039 26.406 -21.391 1 80.31 275 VAL B C 1
ATOM 8097 O O . VAL B 1 275 ? -3.109 25.656 -21.094 1 80.31 275 VAL B O 1
ATOM 8100 N N . ILE B 1 276 ? -5.07 26.562 -20.625 1 78.38 276 ILE B N 1
ATOM 8101 C CA . ILE B 1 276 ? -5.145 25.969 -19.297 1 78.38 276 ILE B CA 1
ATOM 8102 C C . ILE B 1 276 ? -5.25 24.453 -19.422 1 78.38 276 ILE B C 1
ATOM 8104 O O . ILE B 1 276 ? -4.602 23.703 -18.672 1 78.38 276 ILE B O 1
ATOM 8108 N N . GLU B 1 277 ? -6.078 24.047 -20.266 1 77.31 277 GLU B N 1
ATOM 8109 C CA . GLU B 1 277 ? -6.227 22.609 -20.453 1 77.31 277 GLU B CA 1
ATOM 8110 C C . GLU B 1 277 ? -4.922 21.984 -20.953 1 77.31 277 GLU B C 1
ATOM 8112 O O . GLU B 1 277 ? -4.57 20.875 -20.547 1 77.31 277 GLU B O 1
ATOM 8117 N N . ARG B 1 278 ? -4.332 22.703 -21.812 1 71.94 278 ARG B N 1
ATOM 8118 C CA . ARG B 1 278 ? -3.035 22.219 -22.281 1 71.94 278 ARG B CA 1
ATOM 8119 C C . ARG B 1 278 ? -2.051 22.078 -21.125 1 71.94 278 ARG B C 1
ATOM 8121 O O . ARG B 1 278 ? -1.347 21.078 -21.016 1 71.94 278 ARG B O 1
ATOM 8128 N N . TYR B 1 279 ? -2.076 23.125 -20.406 1 65.56 279 TYR B N 1
ATOM 8129 C CA . TYR B 1 279 ? -1.18 23.094 -19.25 1 65.56 279 TYR B CA 1
ATOM 8130 C C . TYR B 1 279 ? -1.594 22 -18.266 1 65.56 279 TYR B C 1
ATOM 8132 O O . TYR B 1 279 ? -0.746 21.297 -17.719 1 65.56 279 TYR B O 1
ATOM 8140 N N . ALA B 1 280 ? -2.891 21.953 -18.047 1 67.94 280 ALA B N 1
ATOM 8141 C CA . ALA B 1 280 ? -3.424 20.953 -17.125 1 67.94 280 ALA B CA 1
ATOM 8142 C C . ALA B 1 280 ? -3.121 19.531 -17.609 1 67.94 280 ALA B C 1
ATOM 8144 O O . ALA B 1 280 ? -2.779 18.656 -16.828 1 67.94 280 ALA B O 1
ATOM 8145 N N . GLU B 1 281 ? -3.312 19.375 -18.844 1 63.53 281 GLU B N 1
ATOM 8146 C CA . GLU B 1 281 ? -3.016 18.078 -19.453 1 63.53 281 GLU B CA 1
ATOM 8147 C C . GLU B 1 281 ? -1.532 17.75 -19.328 1 63.53 281 GLU B C 1
ATOM 8149 O O . GLU B 1 281 ? -1.168 16.594 -19.094 1 63.53 281 GLU B O 1
ATOM 8154 N N . GLN B 1 282 ? -0.833 18.734 -19.578 1 55.5 282 GLN B N 1
ATOM 8155 C CA . GLN B 1 282 ? 0.608 18.547 -19.453 1 55.5 282 GLN B CA 1
ATOM 8156 C C . GLN B 1 282 ? 0.986 18.109 -18.047 1 55.5 282 GLN B C 1
ATOM 8158 O O . GLN B 1 282 ? 1.876 17.266 -17.859 1 55.5 282 GLN B O 1
ATOM 8163 N N . PHE B 1 283 ? 0.164 18.75 -17.266 1 54.03 283 PHE B N 1
ATOM 8164 C CA . PHE B 1 283 ? 0.416 18.406 -15.875 1 54.03 283 PHE B CA 1
ATOM 8165 C C . PHE B 1 283 ? -0.168 17.031 -15.547 1 54.03 283 PHE B C 1
ATOM 8167 O O . PHE B 1 283 ? 0.414 16.281 -14.766 1 54.03 283 PHE B O 1
ATOM 8174 N N . ALA B 1 284 ? -1.371 16.891 -16.031 1 54.31 284 ALA B N 1
ATOM 8175 C CA . ALA B 1 284 ? -2.07 15.633 -15.781 1 54.31 284 ALA B CA 1
ATOM 8176 C C . ALA B 1 284 ? -1.29 14.453 -16.344 1 54.31 284 ALA B C 1
ATOM 8178 O O . ALA B 1 284 ? -1.353 13.344 -15.812 1 54.31 284 ALA B O 1
ATOM 8179 N N . ASN B 1 285 ? -0.84 14.703 -17.562 1 45.38 285 ASN B N 1
ATOM 8180 C CA . ASN B 1 285 ? -0.054 13.672 -18.234 1 45.38 285 ASN B CA 1
ATOM 8181 C C . ASN B 1 285 ? 1.233 13.367 -17.469 1 45.38 285 ASN B C 1
ATOM 8183 O O . ASN B 1 285 ? 1.938 12.406 -17.797 1 45.38 285 ASN B O 1
ATOM 8187 N N . LEU B 1 286 ? 1.424 14.273 -16.734 1 39.44 286 LEU B N 1
ATOM 8188 C CA . LEU B 1 286 ? 2.605 13.984 -15.922 1 39.44 286 LEU B CA 1
ATOM 8189 C C . LEU B 1 286 ? 2.287 12.953 -14.844 1 39.44 286 LEU B C 1
ATOM 8191 O O . LEU B 1 286 ? 1.161 12.898 -14.344 1 39.44 286 LEU B O 1
ATOM 8195 N N . GLN B 1 287 ? 2.566 11.844 -14.992 1 41.28 287 GLN B N 1
ATOM 8196 C CA . GLN B 1 287 ? 2.348 10.617 -14.227 1 41.28 287 GLN B CA 1
ATOM 8197 C C . GLN B 1 287 ? 2.123 10.93 -12.75 1 41.28 287 GLN B C 1
ATOM 8199 O O . GLN B 1 287 ? 1.744 10.047 -11.977 1 41.28 287 GLN B O 1
ATOM 8204 N N . ASP B 1 288 ? 2.434 12.117 -12.32 1 38.38 288 ASP B N 1
ATOM 8205 C CA . ASP B 1 288 ? 2.516 12.367 -10.883 1 38.38 288 ASP B CA 1
ATOM 8206 C C . ASP B 1 288 ? 1.173 12.836 -10.336 1 38.38 288 ASP B C 1
ATOM 8208 O O . ASP B 1 288 ? 0.507 13.68 -10.938 1 38.38 288 ASP B O 1
ATOM 8212 N N . ALA B 1 289 ? 0.56 12.18 -9.562 1 42.5 289 ALA B N 1
ATOM 8213 C CA . ALA B 1 289 ? -0.692 12.484 -8.875 1 42.5 289 ALA B CA 1
ATOM 8214 C C . ALA B 1 289 ? -0.761 13.961 -8.492 1 42.5 289 ALA B C 1
ATOM 8216 O O . ALA B 1 289 ? -1.815 14.586 -8.609 1 42.5 289 ALA B O 1
ATOM 8217 N N . TYR B 1 290 ? 0.347 14.523 -7.992 1 37.72 290 TYR B N 1
ATOM 8218 C CA . TYR B 1 290 ? 0.442 15.93 -7.605 1 37.72 290 TYR B CA 1
ATOM 8219 C C . TYR B 1 290 ? 0.146 16.844 -8.789 1 37.72 290 TYR B C 1
ATOM 8221 O O . TYR B 1 290 ? -0.603 17.812 -8.656 1 37.72 290 TYR B O 1
ATOM 8229 N N . MET B 1 291 ? 0.667 16.375 -9.859 1 44.69 291 MET B N 1
ATOM 8230 C CA . MET B 1 291 ? 0.508 17.219 -11.047 1 44.69 291 MET B CA 1
ATOM 8231 C C . MET B 1 291 ? -0.924 17.156 -11.562 1 44.69 291 MET B C 1
ATOM 8233 O O . MET B 1 291 ? -1.42 18.125 -12.141 1 44.69 291 MET B O 1
ATOM 8237 N N . ARG B 1 292 ? -1.393 16.062 -11.07 1 50.88 292 ARG B N 1
ATOM 8238 C CA . ARG B 1 292 ? -2.814 15.977 -11.383 1 50.88 292 ARG B CA 1
ATOM 8239 C C . ARG B 1 292 ? -3.623 16.969 -10.555 1 50.88 292 ARG B C 1
ATOM 8241 O O . ARG B 1 292 ? -4.562 17.594 -11.062 1 50.88 292 ARG B O 1
ATOM 8248 N N . GLU B 1 293 ? -3.162 17.062 -9.273 1 51.72 293 GLU B N 1
ATOM 8249 C CA . GLU B 1 293 ? -3.82 18.062 -8.43 1 51.72 293 GLU B CA 1
ATOM 8250 C C . GLU B 1 293 ? -3.57 19.469 -8.945 1 51.72 293 GLU B C 1
ATOM 8252 O O . GLU B 1 293 ? -4.469 20.312 -8.914 1 51.72 293 GLU B O 1
ATOM 8257 N N . ARG B 1 294 ? -2.355 19.625 -9.477 1 52.19 294 ARG B N 1
ATOM 8258 C CA . ARG B 1 294 ? -2.035 20.922 -10.055 1 52.19 294 ARG B CA 1
ATOM 8259 C C . ARG B 1 294 ? -2.846 21.172 -11.32 1 52.19 294 ARG B C 1
ATOM 8261 O O . ARG B 1 294 ? -3.223 22.312 -11.609 1 52.19 294 ARG B O 1
ATOM 8268 N N . ALA B 1 295 ? -2.975 20.031 -11.891 1 59 295 ALA B N 1
ATOM 8269 C CA . ALA B 1 295 ? -3.834 20.172 -13.062 1 59 295 ALA B CA 1
ATOM 8270 C C . ALA B 1 295 ? -5.219 20.688 -12.68 1 59 295 ALA B C 1
ATOM 8272 O O . ALA B 1 295 ? -5.777 21.547 -13.352 1 59 295 ALA B O 1
ATOM 8273 N N . SER B 1 296 ? -5.527 20.219 -11.5 1 61.44 296 SER B N 1
ATOM 8274 C CA . SER B 1 296 ? -6.82 20.688 -11 1 61.44 296 SER B CA 1
ATOM 8275 C C . SER B 1 296 ? -6.758 22.141 -10.562 1 61.44 296 SER B C 1
ATOM 8277 O O . SER B 1 296 ? -7.691 22.906 -10.805 1 61.44 296 SER B O 1
ATOM 8279 N N . ASP B 1 297 ? -5.68 22.438 -10.016 1 61.59 297 ASP B N 1
ATOM 8280 C CA . ASP B 1 297 ? -5.492 23.828 -9.617 1 61.59 297 ASP B CA 1
ATOM 8281 C C . ASP B 1 297 ? -5.477 24.75 -10.836 1 61.59 297 ASP B C 1
ATOM 8283 O O . ASP B 1 297 ? -6.051 25.844 -10.812 1 61.59 297 ASP B O 1
ATOM 8287 N N . LEU B 1 298 ? -4.773 24.234 -11.805 1 67.88 298 LEU B N 1
ATOM 8288 C CA . LEU B 1 298 ? -4.707 25.031 -13.031 1 67.88 298 LEU B CA 1
ATOM 8289 C C . LEU B 1 298 ? -6.094 25.188 -13.648 1 67.88 298 LEU B C 1
ATOM 8291 O O . LEU B 1 298 ? -6.441 26.266 -14.133 1 67.88 298 LEU B O 1
ATOM 8295 N N . ARG B 1 299 ? -6.715 24.141 -13.555 1 71.31 299 ARG B N 1
ATOM 8296 C CA . ARG B 1 299 ? -8.078 24.219 -14.078 1 71.31 299 ARG B CA 1
ATOM 8297 C C . ARG B 1 299 ? -8.922 25.188 -13.242 1 71.31 299 ARG B C 1
ATOM 8299 O O . ARG B 1 299 ? -9.711 25.953 -13.797 1 71.31 299 ARG B O 1
ATOM 8306 N N . ALA B 1 300 ? -8.625 25.109 -12 1 68.44 300 ALA B N 1
ATOM 8307 C CA . ALA B 1 300 ? -9.328 26.047 -11.125 1 68.44 300 ALA B CA 1
ATOM 8308 C C . ALA B 1 300 ? -8.961 27.484 -11.445 1 68.44 300 ALA B C 1
ATOM 8310 O O . ALA B 1 300 ? -9.82 28.375 -11.453 1 68.44 300 ALA B O 1
ATOM 8311 N N . LEU B 1 301 ? -7.746 27.625 -11.695 1 74 301 LEU B N 1
ATOM 8312 C CA . LEU B 1 301 ? -7.281 28.953 -12.07 1 74 301 LEU B CA 1
ATOM 8313 C C . LEU B 1 301 ? -7.895 29.391 -13.398 1 74 301 LEU B C 1
ATOM 8315 O O . LEU B 1 301 ? -8.266 30.562 -13.562 1 74 301 LEU B O 1
ATOM 8319 N N . GLY B 1 302 ? -7.898 28.453 -14.289 1 77.56 302 GLY B N 1
ATOM 8320 C CA . GLY B 1 302 ? -8.555 28.734 -15.555 1 77.56 302 GLY B CA 1
ATOM 8321 C C . GLY B 1 302 ? -10.016 29.125 -15.398 1 77.56 302 GLY B C 1
ATOM 8322 O O . GLY B 1 302 ? -10.484 30.062 -16.047 1 77.56 302 GLY B O 1
ATOM 8323 N N . GLN B 1 303 ? -10.586 28.453 -14.531 1 73.94 303 GLN B N 1
ATOM 8324 C CA . GLN B 1 303 ? -11.984 28.75 -14.266 1 73.94 303 GLN B CA 1
ATOM 8325 C C . GLN B 1 303 ? -12.148 30.141 -13.664 1 73.94 303 GLN B C 1
ATOM 8327 O O . GLN B 1 303 ? -13.086 30.875 -14.016 1 73.94 303 GLN B O 1
ATOM 8332 N N . ARG B 1 304 ? -11.266 30.469 -12.82 1 74.25 304 ARG B N 1
ATOM 8333 C CA . ARG B 1 304 ? -11.297 31.797 -12.227 1 74.25 304 ARG B CA 1
ATOM 8334 C C . ARG B 1 304 ? -11.086 32.875 -13.289 1 74.25 304 ARG B C 1
ATOM 8336 O O . ARG B 1 304 ? -11.734 33.906 -13.25 1 74.25 304 ARG B O 1
ATOM 8343 N N . LEU B 1 305 ? -10.219 32.594 -14.172 1 80.31 305 LEU B N 1
ATOM 8344 C CA . LEU B 1 305 ? -9.969 33.531 -15.266 1 80.31 305 LEU B CA 1
ATOM 8345 C C . LEU B 1 305 ? -11.211 33.688 -16.141 1 80.31 305 LEU B C 1
ATOM 8347 O O . LEU B 1 305 ? -11.555 34.781 -16.547 1 80.31 305 LEU B O 1
ATOM 8351 N N . LEU B 1 306 ? -11.797 32.562 -16.375 1 79.69 306 LEU B N 1
ATOM 8352 C CA . LEU B 1 306 ? -13.008 32.594 -17.188 1 79.69 306 LEU B CA 1
ATOM 8353 C C . LEU B 1 306 ? -14.102 33.406 -16.484 1 79.69 306 LEU B C 1
ATOM 8355 O O . LEU B 1 306 ? -14.875 34.094 -17.156 1 79.69 306 LEU B O 1
ATOM 8359 N N . PHE B 1 307 ? -14.102 33.25 -15.25 1 73.81 307 PHE B N 1
ATOM 8360 C CA . PHE B 1 307 ? -15.055 34 -14.453 1 73.81 307 PHE B CA 1
ATOM 8361 C C . PHE B 1 307 ? -14.867 35.5 -14.664 1 73.81 307 PHE B C 1
ATOM 8363 O O . PHE B 1 307 ? -15.836 36.25 -14.875 1 73.81 307 PHE B O 1
ATOM 8370 N N . HIS B 1 308 ? -13.695 35.938 -14.633 1 77.5 308 HIS B N 1
ATOM 8371 C CA . HIS B 1 308 ? -13.398 37.375 -14.781 1 77.5 308 HIS B CA 1
ATOM 8372 C C . HIS B 1 308 ? -13.586 37.812 -16.219 1 77.5 308 HIS B C 1
ATOM 8374 O O . HIS B 1 308 ? -13.758 39 -16.484 1 77.5 308 HIS B O 1
ATOM 8380 N N . LEU B 1 309 ? -13.516 36.875 -17.156 1 80 309 LEU B N 1
ATOM 8381 C CA . LEU B 1 309 ? -13.734 37.188 -18.562 1 80 309 LEU B CA 1
ATOM 8382 C C . LEU B 1 309 ? -15.227 37.312 -18.859 1 80 309 LEU B C 1
ATOM 8384 O O . LEU B 1 309 ? -15.609 38 -19.812 1 80 309 LEU B O 1
ATOM 8388 N N . ASP B 1 310 ? -15.938 36.531 -18.281 1 66.81 310 ASP B N 1
ATOM 8389 C CA . ASP B 1 310 ? -17.375 36.562 -18.516 1 66.81 310 ASP B CA 1
ATOM 8390 C C . ASP B 1 310 ? -18.016 37.781 -17.875 1 66.81 310 ASP B C 1
ATOM 8392 O O . ASP B 1 310 ? -17.766 38.062 -16.688 1 66.81 310 ASP B O 1
ATOM 8396 N N . ASP B 1 311 ? -18.125 38.938 -18.562 1 56.84 311 ASP B N 1
ATOM 8397 C CA . ASP B 1 311 ? -18.719 40.219 -18.219 1 56.84 311 ASP B CA 1
ATOM 8398 C C . ASP B 1 311 ? -20.031 40.031 -17.469 1 56.84 311 ASP B C 1
ATOM 8400 O O . ASP B 1 311 ? -20.781 41 -17.266 1 56.84 311 ASP B O 1
ATOM 8404 N N . SER B 1 312 ? -20.656 38.938 -17.562 1 48.69 312 SER B N 1
ATOM 8405 C CA . SER B 1 312 ? -21.969 38.906 -16.938 1 48.69 312 SER B CA 1
ATOM 8406 C C . SER B 1 312 ? -21.891 39.312 -15.469 1 48.69 312 SER B C 1
ATOM 8408 O O . SER B 1 312 ? -20.922 39 -14.781 1 48.69 312 SER B O 1
ATOM 8410 N N . PRO B 1 313 ? -22.641 40.438 -15.164 1 42.06 313 PRO B N 1
ATOM 8411 C CA . PRO B 1 313 ? -22.656 40.875 -13.766 1 42.06 313 PRO B CA 1
ATOM 8412 C C . PRO B 1 313 ? -22.469 39.75 -12.781 1 42.06 313 PRO B C 1
ATOM 8414 O O . PRO B 1 313 ? -23.016 38.656 -12.977 1 42.06 313 PRO B O 1
ATOM 8417 N N . THR B 1 314 ? -21.422 39.781 -12.266 1 45.56 314 THR B N 1
ATOM 8418 C CA . THR B 1 314 ? -21 38.906 -11.156 1 45.56 314 THR B CA 1
ATOM 8419 C C . THR B 1 314 ? -22.203 38.5 -10.305 1 45.56 314 THR B C 1
ATOM 8421 O O . THR B 1 314 ? -22.844 39.344 -9.688 1 45.56 314 THR B O 1
ATOM 8424 N N . VAL B 1 315 ? -23.078 37.906 -10.766 1 43.41 315 VAL B N 1
ATOM 8425 C CA . VAL B 1 315 ? -24.016 37.406 -9.742 1 43.41 315 VAL B CA 1
ATOM 8426 C C . VAL B 1 315 ? -23.266 37.188 -8.438 1 43.41 315 VAL B C 1
ATOM 8428 O O . VAL B 1 315 ? -22.344 36.344 -8.375 1 43.41 315 VAL B O 1
ATOM 8431 N N . ARG B 1 316 ? -22.953 38.125 -7.797 1 44.97 316 ARG B N 1
ATOM 8432 C CA . ARG B 1 316 ? -22.531 38.031 -6.402 1 44.97 316 ARG B CA 1
ATOM 8433 C C . ARG B 1 316 ? -23 36.75 -5.77 1 44.97 316 ARG B C 1
ATOM 8435 O O . ARG B 1 316 ? -24.188 36.438 -5.793 1 44.97 316 ARG B O 1
ATOM 8442 N N . HIS B 1 317 ? -22.188 35.75 -5.789 1 52.38 317 HIS B N 1
ATOM 8443 C CA . HIS B 1 317 ? -22.344 34.406 -5.191 1 52.38 317 HIS B CA 1
ATOM 8444 C C . HIS B 1 317 ? -23.062 34.5 -3.848 1 52.38 317 HIS B C 1
ATOM 8446 O O . HIS B 1 317 ? -22.516 35.031 -2.881 1 52.38 317 HIS B O 1
ATOM 8452 N N . GLN B 1 318 ? -24.234 34.812 -3.896 1 61.78 318 GLN B N 1
ATOM 8453 C CA . GLN B 1 318 ? -24.938 34.844 -2.613 1 61.78 318 GLN B CA 1
ATOM 8454 C C . GLN B 1 318 ? -24.875 33.469 -1.951 1 61.78 318 GLN B C 1
ATOM 8456 O O . GLN B 1 318 ? -25.547 32.531 -2.383 1 61.78 318 GLN B O 1
ATOM 8461 N N . TRP B 1 319 ? -23.812 33.188 -1.225 1 72.44 319 TRP B N 1
ATOM 8462 C CA . TRP B 1 319 ? -23.781 31.984 -0.41 1 72.44 319 TRP B CA 1
ATOM 8463 C C . TRP B 1 319 ? -24.984 31.922 0.531 1 72.44 319 TRP B C 1
ATOM 8465 O O . TRP B 1 319 ? -25.391 32.969 1.083 1 72.44 319 TRP B O 1
ATOM 8475 N N . PRO B 1 320 ? -25.531 30.812 0.54 1 81.31 320 PRO B N 1
ATOM 8476 C CA . PRO B 1 320 ? -26.594 30.688 1.536 1 81.31 320 PRO B CA 1
ATOM 8477 C C . PRO B 1 320 ? -26.094 30.891 2.965 1 81.31 320 PRO B C 1
ATOM 8479 O O . PRO B 1 320 ? -24.891 30.891 3.203 1 81.31 320 PRO B O 1
ATOM 8482 N N . GLU B 1 321 ? -26.953 31.219 3.877 1 81.25 321 GLU B N 1
ATOM 8483 C CA . GLU B 1 321 ? -26.594 31.453 5.273 1 81.25 321 GLU B CA 1
ATOM 8484 C C . GLU B 1 321 ? -26.031 30.203 5.926 1 81.25 321 GLU B C 1
ATOM 8486 O O . GLU B 1 321 ? -25.156 30.281 6.781 1 81.25 321 GLU B O 1
ATOM 8491 N N . TRP B 1 322 ? -26.547 29.078 5.586 1 87.94 322 TRP B N 1
ATOM 8492 C CA . TRP B 1 322 ? -26.141 27.797 6.176 1 87.94 322 TRP B CA 1
ATOM 8493 C C . TRP B 1 322 ? -26.266 26.672 5.164 1 87.94 322 TRP B C 1
ATOM 8495 O O . TRP B 1 322 ? -27.391 26.281 4.797 1 87.94 322 TRP B O 1
ATOM 8505 N N . PHE B 1 323 ? -25.062 26.203 4.75 1 90.38 323 PHE B N 1
ATOM 8506 C CA . PHE B 1 323 ? -25.172 25.266 3.646 1 90.38 323 PHE B CA 1
ATOM 8507 C C . PHE B 1 323 ? -24.094 24.188 3.76 1 90.38 323 PHE B C 1
ATOM 8509 O O . PHE B 1 323 ? -23.109 24.359 4.484 1 90.38 323 PHE B O 1
ATOM 8516 N N . ILE B 1 324 ? -24.375 23.031 3.135 1 91.06 324 ILE B N 1
ATOM 8517 C CA . ILE B 1 324 ? -23.406 21.969 2.959 1 91.06 324 ILE B CA 1
ATOM 8518 C C . ILE B 1 324 ? -22.781 22.062 1.566 1 91.06 324 ILE B C 1
ATOM 8520 O O . ILE B 1 324 ? -23.5 22.016 0.559 1 91.06 324 ILE B O 1
ATOM 8524 N N . LEU B 1 325 ? -21.5 22.219 1.544 1 89.19 325 LEU B N 1
ATOM 8525 C CA . LEU B 1 325 ? -20.812 22.328 0.263 1 89.19 325 LEU B CA 1
ATOM 8526 C C . LEU B 1 325 ? -20.734 20.969 -0.428 1 89.19 325 LEU B C 1
ATOM 8528 O O . LEU B 1 325 ? -20.312 19.969 0.177 1 89.19 325 LEU B O 1
ATOM 8532 N N . VAL B 1 326 ? -21.281 20.891 -1.575 1 88 326 VAL B N 1
ATOM 8533 C CA . VAL B 1 326 ? -21.203 19.688 -2.393 1 88 326 VAL B CA 1
ATOM 8534 C C . VAL B 1 326 ? -20.344 19.953 -3.623 1 88 326 VAL B C 1
ATOM 8536 O O . VAL B 1 326 ? -20.609 20.875 -4.395 1 88 326 VAL B O 1
ATOM 8539 N N . ALA B 1 327 ? -19.234 19.188 -3.781 1 80.62 327 ALA B N 1
ATOM 8540 C CA . ALA B 1 327 ? -18.312 19.438 -4.887 1 80.62 327 ALA B CA 1
ATOM 8541 C C . ALA B 1 327 ? -17.719 18.156 -5.422 1 80.62 327 ALA B C 1
ATOM 8543 O O . ALA B 1 327 ? -17.766 17.109 -4.758 1 80.62 327 ALA B O 1
ATOM 8544 N N . ASP B 1 328 ? -17.25 18.141 -6.637 1 73.94 328 ASP B N 1
ATOM 8545 C CA . ASP B 1 328 ? -16.516 17.016 -7.203 1 73.94 328 ASP B CA 1
ATOM 8546 C C . ASP B 1 328 ? -15.141 16.875 -6.559 1 73.94 328 ASP B C 1
ATOM 8548 O O . ASP B 1 328 ? -14.719 15.773 -6.223 1 73.94 328 ASP B O 1
ATOM 8552 N N . GLU B 1 329 ? -14.562 18.062 -6.508 1 71.5 329 GLU B N 1
ATOM 8553 C CA . GLU B 1 329 ? -13.25 18.141 -5.867 1 71.5 329 GLU B CA 1
ATOM 8554 C C . GLU B 1 329 ? -13.164 19.359 -4.945 1 71.5 329 GLU B C 1
ATOM 8556 O O . GLU B 1 329 ? -13.812 20.375 -5.188 1 71.5 329 GLU B O 1
ATOM 8561 N N . LEU B 1 330 ? -12.57 19.078 -3.855 1 69.38 330 LEU B N 1
ATOM 8562 C CA . LEU B 1 330 ? -12.367 20.172 -2.914 1 69.38 330 LEU B CA 1
ATOM 8563 C C . LEU B 1 330 ? -11.016 20.844 -3.141 1 69.38 330 LEU B C 1
ATOM 8565 O O . LEU B 1 330 ? -9.969 20.219 -2.955 1 69.38 330 LEU B O 1
ATOM 8569 N N . SER B 1 331 ? -11.055 22.031 -3.752 1 62.44 331 SER B N 1
ATOM 8570 C CA . SER B 1 331 ? -9.82 22.781 -3.945 1 62.44 331 SER B CA 1
ATOM 8571 C C . SER B 1 331 ? -9.625 23.812 -2.834 1 62.44 331 SER B C 1
ATOM 8573 O O . SER B 1 331 ? -10.586 24.25 -2.195 1 62.44 331 SER B O 1
ATOM 8575 N N . ALA B 1 332 ? -8.375 24.141 -2.545 1 57.75 332 ALA B N 1
ATOM 8576 C CA . ALA B 1 332 ? -8.047 25.156 -1.553 1 57.75 332 ALA B CA 1
ATOM 8577 C C . ALA B 1 332 ? -8.719 26.484 -1.887 1 57.75 332 ALA B C 1
ATOM 8579 O O . ALA B 1 332 ? -9.18 27.203 -0.992 1 57.75 332 ALA B O 1
ATOM 8580 N N . ASN B 1 333 ? -8.859 26.688 -3.199 1 59.53 333 ASN B N 1
ATOM 8581 C CA . ASN B 1 333 ? -9.492 27.922 -3.646 1 59.53 333 ASN B CA 1
ATOM 8582 C C . ASN B 1 333 ? -10.961 27.984 -3.24 1 59.53 333 ASN B C 1
ATOM 8584 O O . ASN B 1 333 ? -11.445 29.031 -2.805 1 59.53 333 ASN B O 1
ATOM 8588 N N . LEU B 1 334 ? -11.562 26.891 -3.398 1 65.44 334 LEU B N 1
ATOM 8589 C CA . LEU B 1 334 ? -12.977 26.828 -3.045 1 65.44 334 LEU B CA 1
ATOM 8590 C C . LEU B 1 334 ? -13.172 27.047 -1.549 1 65.44 334 LEU B C 1
ATOM 8592 O O . LEU B 1 334 ? -14.062 27.797 -1.14 1 65.44 334 LEU B O 1
ATOM 8596 N N . LEU B 1 335 ? -12.297 26.547 -0.792 1 66.44 335 LEU B N 1
ATOM 8597 C CA . LEU B 1 335 ? -12.414 26.656 0.659 1 66.44 335 LEU B CA 1
ATOM 8598 C C . LEU B 1 335 ? -12.102 28.062 1.133 1 66.44 335 LEU B C 1
ATOM 8600 O O . LEU B 1 335 ? -12.688 28.531 2.113 1 66.44 335 LEU B O 1
ATOM 8604 N N . ALA B 1 336 ? -11.211 28.719 0.372 1 61.28 336 ALA B N 1
ATOM 8605 C CA . ALA B 1 336 ? -10.812 30.062 0.745 1 61.28 336 ALA B CA 1
ATOM 8606 C C . ALA B 1 336 ? -11.922 31.078 0.457 1 61.28 336 ALA B C 1
ATOM 8608 O O . ALA B 1 336 ? -12.07 32.062 1.168 1 61.28 336 ALA B O 1
ATOM 8609 N N . GLU B 1 337 ? -12.664 30.75 -0.54 1 63.44 337 GLU B N 1
ATOM 8610 C CA . GLU B 1 337 ? -13.695 31.688 -0.971 1 63.44 337 GLU B CA 1
ATOM 8611 C C . GLU B 1 337 ? -14.969 31.531 -0.143 1 63.44 337 GLU B C 1
ATOM 8613 O O . GLU B 1 337 ? -15.766 32.469 -0.029 1 63.44 337 GLU B O 1
ATOM 8618 N N . MET B 1 338 ? -15.078 30.516 0.42 1 70.12 338 MET B N 1
ATOM 8619 C CA . MET B 1 338 ? -16.328 30.203 1.1 1 70.12 338 MET B CA 1
ATOM 8620 C C . MET B 1 338 ? -16.359 30.812 2.5 1 70.12 338 MET B C 1
ATOM 8622 O O . MET B 1 338 ? -15.344 30.812 3.193 1 70.12 338 MET B O 1
ATOM 8626 N N . PRO B 1 339 ? -17.484 31.484 2.738 1 73.75 339 PRO B N 1
ATOM 8627 C CA . PRO B 1 339 ? -17.609 31.922 4.129 1 73.75 339 PRO B CA 1
ATOM 8628 C C . PRO B 1 339 ? -17.609 30.766 5.117 1 73.75 339 PRO B C 1
ATOM 8630 O O . PRO B 1 339 ? -18.562 29.984 5.164 1 73.75 339 PRO B O 1
ATOM 8633 N N . GLN B 1 340 ? -16.656 30.688 5.898 1 73.12 340 GLN B N 1
ATOM 8634 C CA . GLN B 1 340 ? -16.453 29.547 6.801 1 73.12 340 GLN B CA 1
ATOM 8635 C C . GLN B 1 340 ? -17.547 29.516 7.867 1 73.12 340 GLN B C 1
ATOM 8637 O O . GLN B 1 340 ? -17.922 28.438 8.336 1 73.12 340 GLN B O 1
ATOM 8642 N N . GLU B 1 341 ? -17.953 30.703 8.133 1 75.69 341 GLU B N 1
ATOM 8643 C CA . GLU B 1 341 ? -18.953 30.797 9.188 1 75.69 341 GLU B CA 1
ATOM 8644 C C . GLU B 1 341 ? -20.297 30.219 8.727 1 75.69 341 GLU B C 1
ATOM 8646 O O . GLU B 1 341 ? -21.109 29.797 9.547 1 75.69 341 GLU B O 1
ATOM 8651 N N . ARG B 1 342 ? -20.422 30.141 7.41 1 83.06 342 ARG B N 1
ATOM 8652 C CA . ARG B 1 342 ? -21.688 29.688 6.871 1 83.06 342 ARG B CA 1
ATOM 8653 C C . ARG B 1 342 ? -21.594 28.25 6.379 1 83.06 342 ARG B C 1
ATOM 8655 O O . ARG B 1 342 ? -22.578 27.672 5.918 1 83.06 342 ARG B O 1
ATOM 8662 N N . LEU B 1 343 ? -20.516 27.719 6.555 1 85.81 343 LEU B N 1
ATOM 8663 C CA . LEU B 1 343 ? -20.281 26.359 6.059 1 85.81 343 LEU B CA 1
ATOM 8664 C C . LEU B 1 343 ? -20.641 25.328 7.121 1 85.81 343 LEU B C 1
ATOM 8666 O O . LEU B 1 343 ? -19.984 25.25 8.164 1 85.81 343 LEU B O 1
ATOM 8670 N N . ALA B 1 344 ? -21.703 24.547 6.766 1 87.12 344 ALA B N 1
ATOM 8671 C CA . ALA B 1 344 ? -22.188 23.547 7.719 1 87.12 344 ALA B CA 1
ATOM 8672 C C . ALA B 1 344 ? -21.422 22.234 7.555 1 87.12 344 ALA B C 1
ATOM 8674 O O . ALA B 1 344 ? -21.25 21.484 8.523 1 87.12 344 ALA B O 1
ATOM 8675 N N . GLY B 1 345 ? -21.078 21.906 6.398 1 88.81 345 GLY B N 1
ATOM 8676 C CA . GLY B 1 345 ? -20.391 20.656 6.094 1 88.81 345 GLY B CA 1
ATOM 8677 C C . GLY B 1 345 ? -19.922 20.578 4.656 1 88.81 345 GLY B C 1
ATOM 8678 O O . GLY B 1 345 ? -20.172 21.484 3.855 1 88.81 345 GLY B O 1
ATOM 8679 N N . VAL B 1 346 ? -19.172 19.516 4.379 1 88.06 346 VAL B N 1
ATOM 8680 C CA . VAL B 1 346 ? -18.578 19.391 3.045 1 88.06 346 VAL B CA 1
ATOM 8681 C C . VAL B 1 346 ? -18.766 17.953 2.539 1 88.06 346 VAL B C 1
ATOM 8683 O O . VAL B 1 346 ? -18.547 17 3.277 1 88.06 346 VAL B O 1
ATOM 8686 N N . ILE B 1 347 ? -19.312 17.781 1.358 1 87.75 347 ILE B N 1
ATOM 8687 C CA . ILE B 1 347 ? -19.453 16.5 0.672 1 87.75 347 ILE B CA 1
ATOM 8688 C C . ILE B 1 347 ? -18.703 16.547 -0.661 1 87.75 347 ILE B C 1
ATOM 8690 O O . ILE B 1 347 ? -19.016 17.375 -1.518 1 87.75 347 ILE B O 1
ATOM 8694 N N . VAL B 1 348 ? -17.734 15.672 -0.783 1 83.44 348 VAL B N 1
ATOM 8695 C CA . VAL B 1 348 ? -16.922 15.695 -1.993 1 83.44 348 VAL B CA 1
ATOM 8696 C C . VAL B 1 348 ? -16.969 14.336 -2.689 1 83.44 348 VAL B C 1
ATOM 8698 O O . VAL B 1 348 ? -16.969 13.297 -2.031 1 83.44 348 VAL B O 1
ATOM 8701 N N . ARG B 1 349 ? -17.031 14.305 -3.99 1 77.25 349 ARG B N 1
ATOM 8702 C CA . ARG B 1 349 ? -17.078 13.078 -4.773 1 77.25 349 ARG B CA 1
ATOM 8703 C C . ARG B 1 349 ? -15.711 12.398 -4.816 1 77.25 349 ARG B C 1
ATOM 8705 O O . ARG B 1 349 ? -15.609 11.18 -4.688 1 77.25 349 ARG B O 1
ATOM 8712 N N . ASP B 1 350 ? -14.734 13.227 -5.023 1 66.31 350 ASP B N 1
ATOM 8713 C CA . ASP B 1 350 ? -13.391 12.672 -5.125 1 66.31 350 ASP B CA 1
ATOM 8714 C C . ASP B 1 350 ? -12.906 12.164 -3.768 1 66.31 350 ASP B C 1
ATOM 8716 O O . ASP B 1 350 ? -13.172 12.781 -2.736 1 66.31 350 ASP B O 1
ATOM 8720 N N . GLY B 1 351 ? -12.398 11 -3.699 1 57.06 351 GLY B N 1
ATOM 8721 C CA . GLY B 1 351 ? -12.055 10.297 -2.473 1 57.06 351 GLY B CA 1
ATOM 8722 C C . GLY B 1 351 ? -10.648 10.609 -1.98 1 57.06 351 GLY B C 1
ATOM 8723 O O . GLY B 1 351 ? -10.023 9.789 -1.308 1 57.06 351 GLY B O 1
ATOM 8724 N N . ALA B 1 352 ? -10.031 11.68 -2.486 1 53.78 352 ALA B N 1
ATOM 8725 C CA . ALA B 1 352 ? -8.672 11.883 -1.986 1 53.78 352 ALA B CA 1
ATOM 8726 C C . ALA B 1 352 ? -8.688 12.414 -0.556 1 53.78 352 ALA B C 1
ATOM 8728 O O . ALA B 1 352 ? -8.695 13.625 -0.337 1 53.78 352 ALA B O 1
ATOM 8729 N N . THR B 1 353 ? -9 11.539 0.53 1 49.81 353 THR B N 1
ATOM 8730 C CA . THR B 1 353 ? -9.211 11.891 1.931 1 49.81 353 THR B CA 1
ATOM 8731 C C . THR B 1 353 ? -8 12.633 2.492 1 49.81 353 THR B C 1
ATOM 8733 O O . THR B 1 353 ? -8.109 13.32 3.514 1 49.81 353 THR B O 1
ATOM 8736 N N . HIS B 1 354 ? -6.898 12.391 1.929 1 47.09 354 HIS B N 1
ATOM 8737 C CA . HIS B 1 354 ? -5.711 13 2.525 1 47.09 354 HIS B CA 1
ATOM 8738 C C . HIS B 1 354 ? -5.215 14.172 1.689 1 47.09 354 HIS B C 1
ATOM 8740 O O . HIS B 1 354 ? -4.055 14.57 1.801 1 47.09 354 HIS B O 1
ATOM 8746 N N . SER B 1 355 ? -6.113 14.633 0.882 1 55 355 SER B N 1
ATOM 8747 C CA . SER B 1 355 ? -5.797 15.852 0.141 1 55 355 SER B CA 1
ATOM 8748 C C . SER B 1 355 ? -5.699 17.062 1.071 1 55 355 SER B C 1
ATOM 8750 O O . SER B 1 355 ? -6.191 17.016 2.201 1 55 355 SER B O 1
ATOM 8752 N N . HIS B 1 356 ? -4.805 17.953 0.656 1 53.47 356 HIS B N 1
ATOM 8753 C CA . HIS B 1 356 ? -4.695 19.188 1.415 1 53.47 356 HIS B CA 1
ATOM 8754 C C . HIS B 1 356 ? -6.07 19.688 1.861 1 53.47 356 HIS B C 1
ATOM 8756 O O . HIS B 1 356 ? -6.234 20.125 3.002 1 53.47 356 HIS B O 1
ATOM 8762 N N . SER B 1 357 ? -6.906 19.469 1.009 1 61.97 357 SER B N 1
ATOM 8763 C CA . SER B 1 357 ? -8.242 19.953 1.311 1 61.97 357 SER B CA 1
ATOM 8764 C C . SER B 1 357 ? -8.898 19.141 2.422 1 61.97 357 SER B C 1
ATOM 8766 O O . SER B 1 357 ? -9.594 19.703 3.279 1 61.97 357 SER B O 1
ATOM 8768 N N . ALA B 1 358 ? -8.594 17.906 2.498 1 65.44 358 ALA B N 1
ATOM 8769 C CA . ALA B 1 358 ? -9.188 17.062 3.527 1 65.44 358 ALA B CA 1
ATOM 8770 C C . ALA B 1 358 ? -8.648 17.406 4.91 1 65.44 358 ALA B C 1
ATOM 8772 O O . ALA B 1 358 ? -9.398 17.453 5.887 1 65.44 358 ALA B O 1
ATOM 8773 N N . ILE B 1 359 ? -7.398 17.703 4.902 1 61.44 359 ILE B N 1
ATOM 8774 C CA . ILE B 1 359 ? -6.754 18.062 6.156 1 61.44 359 ILE B CA 1
ATOM 8775 C C . ILE B 1 359 ? -7.336 19.375 6.676 1 61.44 359 ILE B C 1
ATOM 8777 O O . ILE B 1 359 ? -7.602 19.516 7.871 1 61.44 359 ILE B O 1
ATOM 8781 N N . LEU B 1 360 ? -7.516 20.266 5.707 1 61.34 360 LEU B N 1
ATOM 8782 C CA . LEU B 1 360 ? -8.047 21.562 6.07 1 61.34 360 LEU B CA 1
ATOM 8783 C C . LEU B 1 360 ? -9.469 21.453 6.617 1 61.34 360 LEU B C 1
ATOM 8785 O O . LEU B 1 360 ? -9.805 22.078 7.617 1 61.34 360 LEU B O 1
ATOM 8789 N N . VAL B 1 361 ? -10.25 20.641 6 1 69.56 361 VAL B N 1
ATOM 8790 C CA . VAL B 1 361 ? -11.641 20.484 6.418 1 69.56 361 VAL B CA 1
ATOM 8791 C C . VAL B 1 361 ? -11.695 19.844 7.805 1 69.56 361 VAL B C 1
ATOM 8793 O O . VAL B 1 361 ? -12.508 20.234 8.641 1 69.56 361 VAL B O 1
ATOM 8796 N N . ARG B 1 362 ? -10.828 18.984 8.047 1 67.81 362 ARG B N 1
ATOM 8797 C CA . ARG B 1 362 ? -10.734 18.359 9.359 1 67.81 362 ARG B CA 1
ATOM 8798 C C . ARG B 1 362 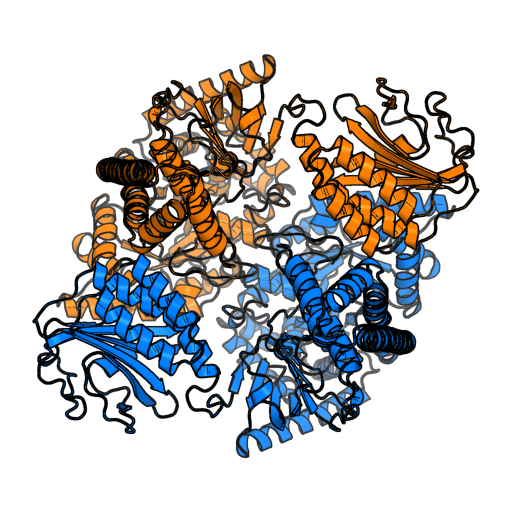? -10.352 19.359 10.43 1 67.81 362 ARG B C 1
ATOM 8800 O O . ARG B 1 362 ? -10.906 19.344 11.531 1 67.81 362 ARG B O 1
ATOM 8807 N N . ALA B 1 363 ? -9.391 20.172 9.953 1 59.5 363 ALA B N 1
ATOM 8808 C CA . ALA B 1 363 ? -8.93 21.203 10.883 1 59.5 363 ALA B CA 1
ATOM 8809 C C . ALA B 1 363 ? -10.047 22.188 11.227 1 59.5 363 ALA B C 1
ATOM 8811 O O . ALA B 1 363 ? -10.086 22.734 12.328 1 59.5 363 ALA B O 1
ATOM 8812 N N . MET B 1 364 ? -11 22.328 10.312 1 63.91 364 MET B N 1
ATOM 8813 C CA . MET B 1 364 ? -12.117 23.25 10.508 1 63.91 364 MET B CA 1
ATOM 8814 C C . MET B 1 364 ? -13.172 22.656 11.43 1 63.91 364 MET B C 1
ATOM 8816 O O . MET B 1 364 ? -14.031 23.359 11.938 1 63.91 364 MET B O 1
ATOM 8820 N N . GLY B 1 365 ? -13.062 21.406 11.633 1 67.12 365 GLY B N 1
ATOM 8821 C CA . GLY B 1 365 ? -13.992 20.734 12.516 1 67.12 365 GLY B CA 1
ATOM 8822 C C . GLY B 1 365 ? -15.398 20.625 11.945 1 67.12 365 GLY B C 1
ATOM 8823 O O . GLY B 1 365 ? -16.375 20.531 12.695 1 67.12 365 GLY B O 1
ATOM 8824 N N . ILE B 1 366 ? -15.484 20.844 10.695 1 76.19 366 ILE B N 1
ATOM 8825 C CA . ILE B 1 366 ? -16.781 20.75 10.031 1 76.19 366 ILE B CA 1
ATOM 8826 C C . ILE B 1 366 ? -16.969 19.344 9.477 1 76.19 366 ILE B C 1
ATOM 8828 O O . ILE B 1 366 ? -16.031 18.734 8.945 1 76.19 366 ILE B O 1
ATOM 8832 N N . PRO B 1 367 ? -18.172 18.828 9.789 1 83.19 367 PRO B N 1
ATOM 8833 C CA . PRO B 1 367 ? -18.422 17.484 9.25 1 83.19 367 PRO B CA 1
ATOM 8834 C C . PRO B 1 367 ? -18.141 17.391 7.75 1 83.19 367 PRO B C 1
ATOM 8836 O O . PRO B 1 367 ? -18.531 18.281 6.988 1 83.19 367 PRO B O 1
ATOM 8839 N N . ALA B 1 368 ? -17.438 16.375 7.383 1 84.94 368 ALA B N 1
ATOM 8840 C CA . ALA B 1 368 ? -17.078 16.25 5.977 1 84.94 368 ALA B CA 1
ATOM 8841 C C . ALA B 1 368 ? -16.938 14.789 5.574 1 84.94 368 ALA B C 1
ATOM 8843 O O . ALA B 1 368 ? -16.5 13.953 6.367 1 84.94 368 ALA B O 1
ATOM 8844 N N . ILE B 1 369 ? -17.438 14.492 4.398 1 84.19 369 ILE B N 1
ATOM 8845 C CA . ILE B 1 369 ? -17.266 13.164 3.812 1 84.19 369 ILE B CA 1
ATOM 8846 C C . ILE B 1 369 ? -16.656 13.289 2.42 1 84.19 369 ILE B C 1
ATOM 8848 O O . ILE B 1 369 ? -16.938 14.242 1.69 1 84.19 369 ILE B O 1
ATOM 8852 N N . MET B 1 370 ? -15.797 12.375 2.131 1 78.44 370 MET B N 1
ATOM 8853 C CA . MET B 1 370 ? -15.148 12.367 0.821 1 78.44 370 MET B CA 1
ATOM 8854 C C . MET B 1 370 ? -15.352 11.031 0.124 1 78.44 370 MET B C 1
ATOM 8856 O O . MET B 1 370 ? -15.727 10.047 0.762 1 78.44 370 MET B O 1
ATOM 8860 N N . GLY B 1 371 ? -15.195 11.07 -1.241 1 73.75 371 GLY B N 1
ATOM 8861 C CA . GLY B 1 371 ? -15.359 9.852 -2.023 1 73.75 371 GLY B CA 1
ATOM 8862 C C . GLY B 1 371 ? -16.812 9.438 -2.186 1 73.75 371 GLY B C 1
ATOM 8863 O O . GLY B 1 371 ? -17.125 8.25 -2.26 1 73.75 371 GLY B O 1
ATOM 8864 N N . ALA B 1 372 ? -17.656 10.352 -1.971 1 75.12 372 ALA B N 1
ATOM 8865 C CA . ALA B 1 372 ? -19.078 10.062 -2.105 1 75.12 372 ALA B CA 1
ATOM 8866 C C . ALA B 1 372 ? -19.484 9.938 -3.574 1 75.12 372 ALA B C 1
ATOM 8868 O O . ALA B 1 372 ? -19.094 10.773 -4.398 1 75.12 372 ALA B O 1
ATOM 8869 N N . ASP B 1 373 ? -20 8.812 -3.879 1 70.25 373 ASP B N 1
ATOM 8870 C CA . ASP B 1 373 ? -20.484 8.633 -5.242 1 70.25 373 ASP B CA 1
ATOM 8871 C C . ASP B 1 373 ? -21.703 9.516 -5.504 1 70.25 373 ASP B C 1
ATOM 8873 O O . ASP B 1 373 ? -22.844 9.039 -5.496 1 70.25 373 ASP B O 1
ATOM 8877 N N . ILE B 1 374 ? -21.422 10.82 -5.707 1 71.31 374 ILE B N 1
ATOM 8878 C CA . ILE B 1 374 ? -22.5 11.781 -5.836 1 71.31 374 ILE B CA 1
ATOM 8879 C C . ILE B 1 374 ? -22.328 12.609 -7.105 1 71.31 374 ILE B C 1
ATOM 8881 O O . ILE B 1 374 ? -21.234 12.625 -7.691 1 71.31 374 ILE B O 1
ATOM 8885 N N . GLN B 1 375 ? -23.422 13.062 -7.543 1 71.44 375 GLN B N 1
ATOM 8886 C CA . GLN B 1 375 ? -23.438 14.148 -8.516 1 71.44 375 GLN B CA 1
ATOM 8887 C C . GLN B 1 375 ? -23.781 15.477 -7.848 1 71.44 375 GLN B C 1
ATOM 8889 O O . GLN B 1 375 ? -24.938 15.727 -7.504 1 71.44 375 GLN B O 1
ATOM 8894 N N . PRO B 1 376 ? -22.797 16.312 -7.668 1 77 376 PRO B N 1
ATOM 8895 C CA . PRO B 1 376 ? -23.016 17.547 -6.902 1 77 376 PRO B CA 1
ATOM 8896 C C . PRO B 1 376 ? -24.188 18.359 -7.418 1 77 376 PRO B C 1
ATOM 8898 O O . PRO B 1 376 ? -24.906 18.984 -6.629 1 77 376 PRO B O 1
ATOM 8901 N N . GLU B 1 377 ? -24.484 18.297 -8.727 1 73.88 377 GLU B N 1
ATOM 8902 C CA . GLU B 1 377 ? -25.562 19.078 -9.32 1 73.88 377 GLU B CA 1
ATOM 8903 C C . GLU B 1 377 ? -26.922 18.609 -8.797 1 73.88 377 GLU B C 1
ATOM 8905 O O . GLU B 1 377 ? -27.828 19.422 -8.633 1 73.88 377 GLU B O 1
ATOM 8910 N N . LEU B 1 378 ? -26.969 17.375 -8.469 1 71.94 378 LEU B N 1
ATOM 8911 C CA . LEU B 1 378 ? -28.234 16.828 -8.031 1 71.94 378 LEU B CA 1
ATOM 8912 C C . LEU B 1 378 ? -28.469 17.109 -6.547 1 71.94 378 LEU B C 1
ATOM 8914 O O . LEU B 1 378 ? -29.609 17.016 -6.066 1 71.94 378 LEU B O 1
ATOM 8918 N N . LEU B 1 379 ? -27.453 17.453 -5.934 1 81.56 379 LEU B N 1
ATOM 8919 C CA . LEU B 1 379 ? -27.562 17.703 -4.5 1 81.56 379 LEU B CA 1
ATOM 8920 C C . LEU B 1 379 ? -27.766 19.188 -4.219 1 81.56 379 LEU B C 1
ATOM 8922 O O . LEU B 1 379 ? -28.141 19.562 -3.107 1 81.56 379 LEU B O 1
ATOM 8926 N N . HIS B 1 380 ? -27.625 19.922 -5.273 1 82.81 380 HIS B N 1
ATOM 8927 C CA . HIS B 1 380 ? -27.75 21.359 -5.113 1 82.81 380 HIS B CA 1
ATOM 8928 C C . HIS B 1 380 ? -29.172 21.75 -4.727 1 82.81 380 HIS B C 1
ATOM 8930 O O . HIS B 1 380 ? -30.141 21.328 -5.371 1 82.81 380 HIS B O 1
ATOM 8936 N N . ASN B 1 381 ? -29.266 22.531 -3.672 1 81.94 381 ASN B N 1
ATOM 8937 C CA . ASN B 1 381 ? -30.516 23.094 -3.17 1 81.94 381 ASN B CA 1
ATOM 8938 C C . ASN B 1 381 ? -31.453 22.016 -2.641 1 81.94 381 ASN B C 1
ATOM 8940 O O . ASN B 1 381 ? -32.688 22.141 -2.723 1 81.94 381 ASN B O 1
ATOM 8944 N N . ARG B 1 382 ? -30.828 20.969 -2.266 1 86.12 382 ARG B N 1
ATOM 8945 C CA . ARG B 1 382 ? -31.594 19.906 -1.619 1 86.12 382 ARG B CA 1
ATOM 8946 C C . ARG B 1 382 ? -31.219 19.766 -0.149 1 86.12 382 ARG B C 1
ATOM 8948 O O . ARG B 1 382 ? -30.062 20.016 0.224 1 86.12 382 ARG B O 1
ATOM 8955 N N . MET B 1 383 ? -32.25 19.406 0.529 1 89.06 383 MET B N 1
ATOM 8956 C CA . MET B 1 383 ? -31.984 19.203 1.948 1 89.06 383 MET B CA 1
ATOM 8957 C C . MET B 1 383 ? -31.156 17.938 2.162 1 89.06 383 MET B C 1
ATOM 8959 O O . MET B 1 383 ? -31.516 16.859 1.684 1 89.06 383 MET B O 1
ATOM 8963 N N . LEU B 1 384 ? -30.031 18.188 2.848 1 90.75 384 LEU B N 1
ATOM 8964 C CA . LEU B 1 384 ? -29.109 17.078 3.078 1 90.75 384 LEU B CA 1
ATOM 8965 C C . LEU B 1 384 ? -28.844 16.891 4.57 1 90.75 384 LEU B C 1
ATOM 8967 O O . LEU B 1 384 ? -28.891 17.844 5.336 1 90.75 384 LEU B O 1
ATOM 8971 N N . ILE B 1 385 ? -28.781 15.656 4.992 1 87.75 385 ILE B N 1
ATOM 8972 C CA . ILE B 1 385 ? -28.219 15.32 6.301 1 87.75 385 ILE B CA 1
ATOM 8973 C C . ILE B 1 385 ? -26.844 14.672 6.129 1 87.75 385 ILE B C 1
ATOM 8975 O O . ILE B 1 385 ? -26.719 13.648 5.453 1 87.75 385 ILE B O 1
ATOM 8979 N N . LEU B 1 386 ? -25.844 15.336 6.672 1 88.69 386 LEU B N 1
ATOM 8980 C CA . LEU B 1 386 ? -24.469 14.82 6.613 1 88.69 386 LEU B CA 1
ATOM 8981 C C . LEU B 1 386 ? -24.047 14.25 7.961 1 88.69 386 LEU B C 1
ATOM 8983 O O . LEU B 1 386 ? -23.984 14.977 8.953 1 88.69 386 LEU B O 1
ATOM 8987 N N . ASP B 1 387 ? -23.812 12.977 7.914 1 79.38 387 ASP B N 1
ATOM 8988 C CA . ASP B 1 387 ? -23.281 12.305 9.094 1 79.38 387 ASP B CA 1
ATOM 8989 C C . ASP B 1 387 ? -21.797 11.977 8.93 1 79.38 387 ASP B C 1
ATOM 8991 O O . ASP B 1 387 ? -21.453 10.93 8.367 1 79.38 387 ASP B O 1
ATOM 8995 N N . GLY B 1 388 ? -21.016 12.82 9.477 1 75.38 388 GLY B N 1
ATOM 8996 C CA . GLY B 1 388 ? -19.578 12.664 9.352 1 75.38 388 GLY B CA 1
ATOM 8997 C C . GLY B 1 388 ? -19.016 11.547 10.211 1 75.38 388 GLY B C 1
ATOM 8998 O O . GLY B 1 388 ? -17.875 11.125 10.031 1 75.38 388 GLY B O 1
ATOM 8999 N N . PHE B 1 389 ? -19.828 11.055 11.117 1 64.19 389 PHE B N 1
ATOM 9000 C CA . PHE B 1 389 ? -19.359 9.953 11.953 1 64.19 389 PHE B CA 1
ATOM 9001 C C . PHE B 1 389 ? -19.391 8.633 11.18 1 64.19 389 PHE B C 1
ATOM 9003 O O . PHE B 1 389 ? -18.422 7.875 11.211 1 64.19 389 PHE B O 1
ATOM 9010 N N . ARG B 1 390 ? -20.469 8.484 10.5 1 63.59 390 ARG B N 1
ATOM 9011 C CA . ARG B 1 390 ? -20.688 7.23 9.781 1 63.59 390 ARG B CA 1
ATOM 9012 C C . ARG B 1 390 ? -20.281 7.363 8.32 1 63.59 390 ARG B C 1
ATOM 9014 O O . ARG B 1 390 ? -20.156 6.363 7.609 1 63.59 390 ARG B O 1
ATOM 9021 N N . GLY B 1 391 ? -19.984 8.602 7.988 1 74.88 391 GLY B N 1
ATOM 9022 C CA . GLY B 1 391 ? -19.688 8.844 6.586 1 74.88 391 GLY B CA 1
ATOM 9023 C C . GLY B 1 391 ? -20.875 8.594 5.672 1 74.88 391 GLY B C 1
ATOM 9024 O O . GLY B 1 391 ? -20.75 7.867 4.684 1 74.88 391 GLY B O 1
ATOM 9025 N N . GLU B 1 392 ? -22.078 9.078 6.09 1 79.88 392 GLU B N 1
ATOM 9026 C CA . GLU B 1 392 ? -23.297 8.906 5.309 1 79.88 392 GLU B CA 1
ATOM 9027 C C . GLU B 1 392 ? -23.953 10.25 5 1 79.88 392 GLU B C 1
ATOM 9029 O O . GLU B 1 392 ? -23.812 11.203 5.766 1 79.88 392 GLU B O 1
ATOM 9034 N N . VAL B 1 393 ? -24.547 10.281 3.883 1 86.38 393 VAL B N 1
ATOM 9035 C CA . VAL B 1 393 ? -25.312 11.461 3.477 1 86.38 393 VAL B CA 1
ATOM 9036 C C . VAL B 1 393 ? -26.734 11.055 3.107 1 86.38 393 VAL B C 1
ATOM 9038 O O . VAL B 1 393 ? -26.953 10.055 2.412 1 86.38 393 VAL B O 1
ATOM 9041 N N . PHE B 1 394 ? -27.688 11.672 3.734 1 83.5 394 PHE B N 1
ATOM 9042 C CA . PHE B 1 394 ? -29.094 11.477 3.389 1 83.5 394 PHE B CA 1
ATOM 9043 C C . PHE B 1 394 ? -29.594 12.602 2.49 1 83.5 394 PHE B C 1
ATOM 9045 O O . PHE B 1 394 ? -29.422 13.781 2.816 1 83.5 394 PHE B O 1
ATOM 9052 N N . ILE B 1 395 ? -30.156 12.195 1.337 1 84.5 395 ILE B N 1
ATOM 9053 C CA . ILE B 1 395 ? -30.672 13.172 0.381 1 84.5 395 ILE B CA 1
ATOM 9054 C C . ILE B 1 395 ? -32.188 13.273 0.524 1 84.5 395 ILE B C 1
ATOM 9056 O O . ILE B 1 395 ? -32.906 12.273 0.425 1 84.5 395 ILE B O 1
ATOM 9060 N N . GLU B 1 396 ? -32.656 14.43 0.757 1 81.81 396 GLU B N 1
ATOM 9061 C CA . GLU B 1 396 ? -34.094 14.688 0.963 1 81.81 396 GLU B CA 1
ATOM 9062 C C . GLU B 1 396 ? -34.719 13.625 1.867 1 81.81 396 GLU B C 1
ATOM 9064 O O . GLU B 1 396 ? -35.625 12.906 1.454 1 81.81 396 GLU B O 1
ATOM 9069 N N . PRO B 1 397 ? -34.188 13.68 3.09 1 81.06 397 PRO B N 1
ATOM 9070 C CA . PRO B 1 397 ? -34.656 12.625 4.012 1 81.06 397 PRO B CA 1
ATOM 9071 C C . PRO B 1 397 ? -36.125 12.711 4.332 1 81.06 397 PRO B C 1
ATOM 9073 O O . PRO B 1 397 ? -36.719 13.805 4.34 1 81.06 397 PRO B O 1
ATOM 9076 N N . GLU B 1 398 ? -36.594 11.516 4.59 1 74.94 398 GLU B N 1
ATOM 9077 C CA . GLU B 1 398 ? -37.969 11.453 5.07 1 74.94 398 GLU B CA 1
ATOM 9078 C C . GLU B 1 398 ? -38.125 12.203 6.391 1 74.94 398 GLU B C 1
ATOM 9080 O O . GLU B 1 398 ? -37.188 12.305 7.168 1 74.94 398 GLU B O 1
ATOM 9085 N N . PRO B 1 399 ? -39.281 12.773 6.566 1 77.19 399 PRO B N 1
ATOM 9086 C CA . PRO B 1 399 ? -39.5 13.578 7.77 1 77.19 399 PRO B CA 1
ATOM 9087 C C . PRO B 1 399 ? -39.156 12.828 9.055 1 77.19 399 PRO B C 1
ATOM 9089 O O . PRO B 1 399 ? -38.625 13.43 9.992 1 77.19 399 PRO B O 1
ATOM 9092 N N . LEU B 1 400 ? -39.406 11.562 8.977 1 72.44 400 LEU B N 1
ATOM 9093 C CA . LEU B 1 400 ? -39.062 10.789 10.172 1 72.44 400 LEU B CA 1
ATOM 9094 C C . LEU B 1 400 ? -37.562 10.781 10.422 1 72.44 400 LEU B C 1
ATOM 9096 O O . LEU B 1 400 ? -37.125 10.922 11.562 1 72.44 400 LEU B O 1
ATOM 9100 N N . ILE B 1 401 ? -36.844 10.656 9.375 1 76.69 401 ILE B N 1
ATOM 9101 C CA . ILE B 1 401 ? -35.375 10.648 9.477 1 76.69 401 ILE B CA 1
ATOM 9102 C C . ILE B 1 401 ? -34.875 12.047 9.844 1 76.69 401 ILE B C 1
ATOM 9104 O O . ILE B 1 401 ? -33.969 12.188 10.664 1 76.69 401 ILE B O 1
ATOM 9108 N N . SER B 1 402 ? -35.5 12.984 9.32 1 82.5 402 SER B N 1
ATOM 9109 C CA . SER B 1 402 ? -35.094 14.367 9.594 1 82.5 402 SER B CA 1
ATOM 9110 C C . SER B 1 402 ? -35.344 14.719 11.062 1 82.5 402 SER B C 1
ATOM 9112 O O . SER B 1 402 ? -34.5 15.391 11.68 1 82.5 402 SER B O 1
ATOM 9114 N N . GLN B 1 403 ? -36.406 14.25 11.531 1 77.5 403 GLN B N 1
ATOM 9115 C CA . GLN B 1 403 ? -36.75 14.547 12.922 1 77.5 403 GLN B CA 1
ATOM 9116 C C . GLN B 1 403 ? -35.781 13.844 13.875 1 77.5 403 GLN B C 1
ATOM 9118 O O . GLN B 1 403 ? -35.375 14.414 14.883 1 77.5 403 GLN B O 1
ATOM 9123 N N . GLU B 1 404 ? -35.5 12.688 13.523 1 75.25 404 GLU B N 1
ATOM 9124 C CA . GLU B 1 404 ? -34.562 11.938 14.359 1 75.25 404 GLU B CA 1
ATOM 9125 C C . GLU B 1 404 ? -33.188 12.617 14.391 1 75.25 404 GLU B C 1
ATOM 9127 O O . GLU B 1 404 ? -32.562 12.734 15.453 1 75.25 404 GLU B O 1
ATOM 9132 N N . TYR B 1 405 ? -32.75 13.047 13.297 1 80.12 405 TYR B N 1
ATOM 9133 C CA . TYR B 1 405 ? -31.438 13.656 13.227 1 80.12 405 TYR B CA 1
ATOM 9134 C C . TYR B 1 405 ? -31.438 15.031 13.867 1 80.12 405 TYR B C 1
ATOM 9136 O O . TYR B 1 405 ? -30.422 15.453 14.445 1 80.12 405 TYR B O 1
ATOM 9144 N N . LYS B 1 406 ? -32.531 15.672 13.766 1 81.25 406 LYS B N 1
ATOM 9145 C CA . LYS B 1 406 ? -32.625 16.953 14.453 1 81.25 406 LYS B CA 1
ATOM 9146 C C . LYS B 1 406 ? -32.5 16.781 15.969 1 81.25 406 LYS B C 1
ATOM 9148 O O . LYS B 1 406 ? -31.859 17.594 16.641 1 81.25 406 LYS B O 1
ATOM 9153 N N . GLN B 1 407 ? -33.094 15.766 16.422 1 73.69 407 GLN B N 1
ATOM 9154 C CA . GLN B 1 407 ? -32.969 15.469 17.844 1 73.69 407 GLN B CA 1
ATOM 9155 C C . GLN B 1 407 ? -31.547 15.125 18.234 1 73.69 407 GLN B C 1
ATOM 9157 O O . GLN B 1 407 ? -31.062 15.547 19.281 1 73.69 407 GLN B O 1
ATOM 9162 N N . ILE B 1 408 ? -30.922 14.43 17.406 1 73 408 ILE B N 1
ATOM 9163 C CA . ILE B 1 408 ? -29.531 14.031 17.656 1 73 408 ILE B CA 1
ATOM 9164 C C . ILE B 1 408 ? -28.641 15.273 17.688 1 73 408 ILE B C 1
ATOM 9166 O O . ILE B 1 408 ? -27.766 15.391 18.531 1 73 408 ILE B O 1
ATOM 9170 N N . ILE B 1 409 ? -28.828 16.125 16.812 1 76.75 409 ILE B N 1
ATOM 9171 C CA . ILE B 1 409 ? -28.031 17.344 16.703 1 76.75 409 ILE B CA 1
ATOM 9172 C C . ILE B 1 409 ? -28.234 18.203 17.953 1 76.75 409 ILE B C 1
ATOM 9174 O O . ILE B 1 409 ? -27.281 18.75 18.5 1 76.75 409 ILE B O 1
ATOM 9178 N N . GLU B 1 410 ? -29.422 18.281 18.375 1 74.75 410 GLU B N 1
ATOM 9179 C CA . GLU B 1 410 ? -29.719 19.078 19.562 1 74.75 410 GLU B CA 1
ATOM 9180 C C . GLU B 1 410 ? -29.094 18.453 20.812 1 74.75 410 GLU B C 1
ATOM 9182 O O . GLU B 1 410 ? -28.578 19.172 21.672 1 74.75 410 GLU B O 1
ATOM 9187 N N . GLU B 1 411 ? -29.203 17.266 20.828 1 67.44 411 GLU B N 1
ATOM 9188 C CA . GLU B 1 411 ? -28.594 16.562 21.953 1 67.44 411 GLU B CA 1
ATOM 9189 C C . GLU B 1 411 ? -27.078 16.75 21.969 1 67.44 411 GLU B C 1
ATOM 9191 O O . GLU B 1 411 ? -26.484 16.938 23.031 1 67.44 411 GLU B O 1
ATOM 9196 N N . GLU B 1 412 ? -26.5 16.641 20.844 1 68.44 412 GLU B N 1
ATOM 9197 C CA . GLU B 1 412 ? -25.062 16.844 20.734 1 68.44 412 GLU B CA 1
ATOM 9198 C C . GLU B 1 412 ? -24.672 18.25 21.141 1 68.44 412 GLU B C 1
ATOM 9200 O O . GLU B 1 412 ? -23.641 18.453 21.797 1 68.44 412 GLU B O 1
ATOM 9205 N N . LYS B 1 413 ? -25.391 19.125 20.688 1 70.81 413 LYS B N 1
ATOM 9206 C CA . LYS B 1 413 ? -25.125 20.516 21.047 1 70.81 413 LYS B CA 1
ATOM 9207 C C . LYS B 1 413 ? -25.219 20.719 22.562 1 70.81 413 LYS B C 1
ATOM 9209 O O . LYS B 1 413 ? -24.391 21.422 23.156 1 70.81 413 LYS B O 1
ATOM 9214 N N . ALA B 1 414 ? -26.203 20.141 23.141 1 68.38 414 ALA B N 1
ATOM 9215 C CA . ALA B 1 414 ? -26.391 20.234 24.578 1 68.38 414 ALA B CA 1
ATOM 9216 C C . ALA B 1 414 ? -25.219 19.594 25.328 1 68.38 414 ALA B C 1
ATOM 9218 O O . ALA B 1 414 ? -24.734 20.156 26.312 1 68.38 414 ALA B O 1
ATOM 9219 N N . LEU B 1 415 ? -24.859 18.547 24.812 1 65.62 415 LEU B N 1
ATOM 9220 C CA . LEU B 1 415 ? -23.734 17.828 25.422 1 65.62 415 LEU B CA 1
ATOM 9221 C C . LEU B 1 415 ? -22.453 18.625 25.281 1 65.62 415 LEU B C 1
ATOM 9223 O O . LEU B 1 415 ? -21.625 18.672 26.203 1 65.62 415 LEU B O 1
ATOM 9227 N N . ASN B 1 416 ? -22.266 19.141 24.188 1 71.81 416 ASN B N 1
ATOM 9228 C CA . ASN B 1 416 ? -21.078 19.953 23.953 1 71.81 416 ASN B CA 1
ATOM 9229 C C . ASN B 1 416 ? -21.031 21.172 24.891 1 71.81 416 ASN B C 1
ATOM 9231 O O . ASN B 1 416 ? -19.969 21.531 25.391 1 71.81 416 ASN B O 1
ATOM 9235 N N . LYS B 1 417 ? -22.125 21.656 25.094 1 73 417 LYS B N 1
ATOM 9236 C CA . LYS B 1 417 ? -22.203 22.797 26.016 1 73 417 LYS B CA 1
ATOM 9237 C C . LYS B 1 417 ? -21.875 22.391 27.438 1 73 417 LYS B C 1
ATOM 9239 O O . LYS B 1 417 ? -21.172 23.094 28.156 1 73 417 LYS B O 1
ATOM 9244 N N . LEU B 1 418 ? -22.375 21.312 27.781 1 70 418 LEU B N 1
ATOM 9245 C CA . LEU B 1 418 ? -22.094 20.781 29.125 1 70 418 LEU B CA 1
ATOM 9246 C C . LEU B 1 418 ? -20.625 20.453 29.281 1 70 418 LEU B C 1
ATOM 9248 O O . LEU B 1 418 ? -20.016 20.766 30.312 1 70 418 LEU B O 1
ATOM 9252 N N . ALA B 1 419 ? -20.172 19.875 28.359 1 72.81 419 ALA B N 1
ATOM 9253 C CA . ALA B 1 419 ? -18.766 19.453 28.391 1 72.81 419 ALA B CA 1
ATOM 9254 C C . ALA B 1 419 ? -17.828 20.672 28.375 1 72.81 419 ALA B C 1
ATOM 9256 O O . ALA B 1 419 ? -16.781 20.656 29.016 1 72.81 419 ALA B O 1
ATOM 9257 N N . GLU B 1 420 ? -18.219 21.625 27.703 1 72.81 420 GLU B N 1
ATOM 9258 C CA . GLU B 1 420 ? -17.406 22.828 27.594 1 72.81 420 GLU B CA 1
ATOM 9259 C C . GLU B 1 420 ? -17.375 23.609 28.906 1 72.81 420 GLU B C 1
ATOM 9261 O O . GLU B 1 420 ? -16.391 24.297 29.203 1 72.81 420 GLU B O 1
ATOM 9266 N N . GLY B 1 421 ? -18.359 23.5 29.641 1 70.81 421 GLY B N 1
ATOM 9267 C CA . GLY B 1 421 ? -18.406 24.203 30.906 1 70.81 421 GLY B CA 1
ATOM 9268 C C . GLY B 1 421 ? -17.344 23.75 31.891 1 70.81 421 GLY B C 1
ATOM 9269 O O . GLY B 1 421 ? -16.812 24.562 32.656 1 70.81 421 GLY B O 1
ATOM 9270 N N . ASP B 1 422 ? -16.969 22.547 31.859 1 73.81 422 ASP B N 1
ATOM 9271 C CA . ASP B 1 422 ? -16.031 21.984 32.844 1 73.81 422 ASP B CA 1
ATOM 9272 C C . ASP B 1 422 ? -14.711 21.625 32.156 1 73.81 422 ASP B C 1
ATOM 9274 O O . ASP B 1 422 ? -13.945 20.812 32.688 1 73.81 422 ASP B O 1
ATOM 9278 N N . VAL B 1 423 ? -14.461 22.219 31.094 1 77.5 423 VAL B N 1
ATOM 9279 C CA . VAL B 1 423 ? -13.328 21.781 30.297 1 77.5 423 VAL B CA 1
ATOM 9280 C C . VAL B 1 423 ? -12.023 22.188 30.969 1 77.5 423 VAL B C 1
ATOM 9282 O O . VAL B 1 423 ? -11 21.531 30.812 1 77.5 423 VAL B O 1
ATOM 9285 N N . ASP B 1 424 ? -12.062 23.141 31.828 1 79.69 424 ASP B N 1
ATOM 9286 C CA . ASP B 1 424 ? -10.852 23.672 32.438 1 79.69 424 ASP B CA 1
ATOM 9287 C C . ASP B 1 424 ? -10.414 22.812 33.625 1 79.69 424 ASP B C 1
ATOM 9289 O O . ASP B 1 424 ? -9.273 22.906 34.094 1 79.69 424 ASP B O 1
ATOM 9293 N N . GLN B 1 425 ? -11.281 21.984 34 1 81.06 425 GLN B N 1
ATOM 9294 C CA . GLN B 1 425 ? -10.938 21.109 35.125 1 81.06 425 GLN B CA 1
ATOM 9295 C C . GLN B 1 425 ? -10.039 19.953 34.656 1 81.06 425 GLN B C 1
ATOM 9297 O O . GLN B 1 425 ? -10.141 19.516 33.5 1 81.06 425 GLN B O 1
ATOM 9302 N N . GLU B 1 426 ? -9.156 19.578 35.594 1 87.31 426 GLU B N 1
ATOM 9303 C CA . GLU B 1 426 ? -8.289 18.438 35.312 1 87.31 426 GLU B CA 1
ATOM 9304 C C . GLU B 1 426 ? -9.117 17.172 35.062 1 87.31 426 GLU B C 1
ATOM 9306 O O . GLU B 1 426 ? -10.156 16.969 35.688 1 87.31 426 GLU B O 1
ATOM 9311 N N . ALA B 1 427 ? -8.602 16.406 34.125 1 90.56 427 ALA B N 1
ATOM 9312 C CA . ALA B 1 427 ? -9.289 15.156 33.812 1 90.56 427 ALA B CA 1
ATOM 9313 C C . ALA B 1 427 ? -9.008 14.102 34.906 1 90.56 427 ALA B C 1
ATOM 9315 O O . ALA B 1 427 ? -7.844 13.773 35.156 1 90.56 427 ALA B O 1
ATOM 9316 N N . ARG B 1 428 ? -10.07 13.641 35.469 1 93.12 428 ARG B N 1
ATOM 9317 C CA . ARG B 1 428 ? -9.977 12.617 36.5 1 93.12 428 ARG B CA 1
ATOM 9318 C C . ARG B 1 428 ? -11.109 11.609 36.406 1 93.12 428 ARG B C 1
ATOM 9320 O O . ARG B 1 428 ? -12.211 11.953 35.969 1 93.12 428 ARG B O 1
ATOM 9327 N N . LEU B 1 429 ? -10.711 10.43 36.781 1 94.31 429 LEU B N 1
ATOM 9328 C CA . LEU B 1 429 ? -11.758 9.422 36.906 1 94.31 429 LEU B CA 1
ATOM 9329 C C . LEU B 1 429 ? -12.586 9.641 38.156 1 94.31 429 LEU B C 1
ATOM 9331 O O . LEU B 1 429 ? -12.219 10.445 39.031 1 94.31 429 LEU B O 1
ATOM 9335 N N . LYS B 1 430 ? -13.648 8.898 38.25 1 91.19 430 LYS B N 1
ATOM 9336 C CA . LYS B 1 430 ? -14.5 9 39.438 1 91.19 430 LYS B CA 1
ATOM 9337 C C . LYS B 1 430 ? -13.727 8.625 40.719 1 91.19 430 LYS B C 1
ATOM 9339 O O . LYS B 1 430 ? -14 9.148 41.781 1 91.19 430 LYS B O 1
ATOM 9344 N N . SER B 1 431 ? -12.797 7.734 40.531 1 89.69 431 SER B N 1
ATOM 9345 C CA . SER B 1 431 ? -11.977 7.277 41.625 1 89.69 431 SER B CA 1
ATOM 9346 C C . SER B 1 431 ? -10.945 8.336 42.031 1 89.69 431 SER B C 1
ATOM 9348 O O . SER B 1 431 ? -10.312 8.227 43.094 1 89.69 431 SER B O 1
ATOM 9350 N N . GLY B 1 432 ? -10.711 9.328 41.156 1 91.38 432 GLY B N 1
ATOM 9351 C CA . GLY B 1 432 ? -9.75 10.375 41.469 1 91.38 432 GLY B CA 1
ATOM 9352 C C . GLY B 1 432 ? -8.438 10.219 40.719 1 91.38 432 GLY B C 1
ATOM 9353 O O . GLY B 1 432 ? -7.582 11.102 40.75 1 91.38 432 GLY B O 1
ATOM 9354 N N . GLU B 1 433 ? -8.305 9.094 40.094 1 94.25 433 GLU B N 1
ATOM 9355 C CA . GLU B 1 433 ? -7.078 8.867 39.344 1 94.25 433 GLU B CA 1
ATOM 9356 C C . GLU B 1 433 ? -6.934 9.867 38.219 1 94.25 433 GLU B C 1
ATOM 9358 O O . GLU B 1 433 ? -7.887 10.117 37.469 1 94.25 433 GLU B O 1
ATOM 9363 N N . ARG B 1 434 ? -5.727 10.391 38.156 1 94.94 434 ARG B N 1
ATOM 9364 C CA . ARG B 1 434 ? -5.461 11.43 37.188 1 94.94 434 ARG B CA 1
ATOM 9365 C C . ARG B 1 434 ? -5.156 10.812 35.812 1 94.94 434 ARG B C 1
ATOM 9367 O O . ARG B 1 434 ? -4.434 9.82 35.719 1 94.94 434 ARG B O 1
ATOM 9374 N N . ILE B 1 435 ? -5.777 11.344 34.75 1 96.06 435 ILE B N 1
ATOM 9375 C CA . ILE B 1 435 ? -5.504 10.977 33.375 1 96.06 435 ILE B CA 1
ATOM 9376 C C . ILE B 1 435 ? -4.957 12.188 32.625 1 96.06 435 ILE B C 1
ATOM 9378 O O . ILE B 1 435 ? -5.52 13.281 32.688 1 96.06 435 ILE B O 1
ATOM 9382 N N . LEU B 1 436 ? -3.877 12.031 31.922 1 96.62 436 LEU B N 1
ATOM 9383 C CA . LEU B 1 436 ? -3.297 13.125 31.141 1 96.62 436 LEU B CA 1
ATOM 9384 C C . LEU B 1 436 ? -3.996 13.266 29.797 1 96.62 436 LEU B C 1
ATOM 9386 O O . LEU B 1 436 ? -4.031 12.32 29 1 96.62 436 LEU B O 1
ATOM 9390 N N . VAL B 1 437 ? -4.602 14.414 29.594 1 95.06 437 VAL B N 1
ATOM 9391 C CA . VAL B 1 437 ? -5.258 14.734 28.328 1 95.06 437 VAL B CA 1
ATOM 9392 C C . VAL B 1 437 ? -4.457 15.805 27.594 1 95.06 437 VAL B C 1
ATOM 9394 O O . VAL B 1 437 ? -4.324 16.938 28.078 1 95.06 437 VAL B O 1
ATOM 9397 N N . GLN B 1 438 ? -3.945 15.406 26.469 1 94 438 GLN B N 1
ATOM 9398 C CA . GLN B 1 438 ? -3.049 16.281 25.719 1 94 438 GLN B CA 1
ATOM 9399 C C . GLN B 1 438 ? -3.635 16.625 24.359 1 94 438 GLN B C 1
ATOM 9401 O O . GLN B 1 438 ? -4.664 16.078 23.969 1 94 438 GLN B O 1
ATOM 9406 N N . LEU B 1 439 ? -2.936 17.547 23.688 1 87.38 439 LEU B N 1
ATOM 9407 C CA . LEU B 1 439 ? -3.459 18.094 22.438 1 87.38 439 LEU B CA 1
ATOM 9408 C C . LEU B 1 439 ? -2.643 17.594 21.25 1 87.38 439 LEU B C 1
ATOM 9410 O O . LEU B 1 439 ? -1.413 17.547 21.312 1 87.38 439 LEU B O 1
ATOM 9414 N N . ASN B 1 440 ? -3.33 17.125 20.219 1 85.06 440 ASN B N 1
ATOM 9415 C CA . ASN B 1 440 ? -2.73 16.984 18.906 1 85.06 440 ASN B CA 1
ATOM 9416 C C . ASN B 1 440 ? -2.775 18.297 18.125 1 85.06 440 ASN B C 1
ATOM 9418 O O . ASN B 1 440 ? -3.842 18.719 17.672 1 85.06 440 ASN B O 1
ATOM 9422 N N . ALA B 1 441 ? -1.529 18.938 18.047 1 75.25 441 ALA B N 1
ATOM 9423 C CA . ALA B 1 441 ? -1.476 20.266 17.438 1 75.25 441 ALA B CA 1
ATOM 9424 C C . ALA B 1 441 ? -1.034 20.188 15.984 1 75.25 441 ALA B C 1
ATOM 9426 O O . ALA B 1 441 ? -0.556 19.141 15.531 1 75.25 441 ALA B O 1
ATOM 9427 N N . GLY B 1 442 ? -1.095 21.328 15.258 1 60.97 442 GLY B N 1
ATOM 9428 C CA . GLY B 1 442 ? -0.593 21.438 13.898 1 60.97 442 GLY B CA 1
ATOM 9429 C C . GLY B 1 442 ? -1.569 22.125 12.961 1 60.97 442 GLY B C 1
ATOM 9430 O O . GLY B 1 442 ? -1.173 22.641 11.914 1 60.97 442 GLY B O 1
ATOM 9431 N N . LEU B 1 443 ? -2.932 22 13.281 1 49.09 443 LEU B N 1
ATOM 9432 C CA . LEU B 1 443 ? -3.889 22.438 12.273 1 49.09 443 LEU B CA 1
ATOM 9433 C C . LEU B 1 443 ? -4.359 23.859 12.547 1 49.09 443 LEU B C 1
ATOM 9435 O O . LEU B 1 443 ? -4.578 24.625 11.617 1 49.09 443 LEU B O 1
ATOM 9439 N N . SER B 1 444 ? -4.75 24.172 13.781 1 49.97 444 SER B N 1
ATOM 9440 C CA . SER B 1 444 ? -5.371 25.469 14.055 1 49.97 444 SER B CA 1
ATOM 9441 C C . SER B 1 444 ? -4.805 26.094 15.328 1 49.97 444 SER B C 1
ATOM 9443 O O . SER B 1 444 ? -5.168 25.688 16.438 1 49.97 444 SER B O 1
ATOM 9445 N N . LEU B 1 445 ? -3.875 27.047 15.086 1 49.97 445 LEU B N 1
ATOM 9446 C CA . LEU B 1 445 ? -3.27 27.766 16.219 1 49.97 445 LEU B CA 1
ATOM 9447 C C . LEU B 1 445 ? -4.34 28.438 17.062 1 49.97 445 LEU B C 1
ATOM 9449 O O . LEU B 1 445 ? -4.234 28.453 18.297 1 49.97 445 LEU B O 1
ATOM 9453 N N . LYS B 1 446 ? -5.336 28.953 16.344 1 48.81 446 LYS B N 1
ATOM 9454 C CA . LYS B 1 446 ? -6.371 29.688 17.062 1 48.81 446 LYS B CA 1
ATOM 9455 C C . LYS B 1 446 ? -7.043 28.797 18.109 1 48.81 446 LYS B C 1
ATOM 9457 O O . LYS B 1 446 ? -7.273 29.25 19.234 1 48.81 446 LYS B O 1
ATOM 9462 N N . TYR B 1 447 ? -7.336 27.734 17.75 1 53.19 447 TYR B N 1
ATOM 9463 C CA . TYR B 1 447 ? -8.031 26.844 18.688 1 53.19 447 TYR B CA 1
ATOM 9464 C C . TYR B 1 447 ? -7.09 26.391 19.797 1 53.19 447 TYR B C 1
ATOM 9466 O O . TYR B 1 447 ? -7.504 26.234 20.953 1 53.19 447 TYR B O 1
ATOM 9474 N N . GLU B 1 448 ? -5.859 26.391 19.469 1 60.38 448 GLU B N 1
ATOM 9475 C CA . GLU B 1 448 ? -4.867 25.922 20.438 1 60.38 448 GLU B CA 1
ATOM 9476 C C . GLU B 1 448 ? -4.715 26.906 21.578 1 60.38 448 GLU B C 1
ATOM 9478 O O . GLU B 1 448 ? -4.559 26.5 22.734 1 60.38 448 GLU B O 1
ATOM 9483 N N . LEU B 1 449 ? -4.867 28.031 21.141 1 56.81 449 LEU B N 1
ATOM 9484 C CA . LEU B 1 449 ? -4.719 29.094 22.141 1 56.81 449 LEU B CA 1
ATOM 9485 C C . LEU B 1 449 ? -5.887 29.078 23.125 1 56.81 449 LEU B C 1
ATOM 9487 O O . LEU B 1 449 ? -5.703 29.359 24.312 1 56.81 449 LEU B O 1
ATOM 9491 N N . GLN B 1 450 ? -6.984 28.688 22.594 1 61 450 GLN B N 1
ATOM 9492 C CA . GLN B 1 450 ? -8.18 28.734 23.438 1 61 450 GLN B CA 1
ATOM 9493 C C . GLN B 1 450 ? -8.203 27.578 24.422 1 61 450 GLN B C 1
ATOM 9495 O O . GLN B 1 450 ? -8.719 27.719 25.531 1 61 450 GLN B O 1
ATOM 9500 N N . ILE B 1 451 ? -7.496 26.594 24.078 1 64.56 451 ILE B N 1
ATOM 9501 C CA . ILE B 1 451 ? -7.664 25.375 24.875 1 64.56 451 ILE B CA 1
ATOM 9502 C C . ILE B 1 451 ? -6.445 25.156 25.766 1 64.56 451 ILE B C 1
ATOM 9504 O O . ILE B 1 451 ? -6.398 24.203 26.547 1 64.56 451 ILE B O 1
ATOM 9508 N N . GLY B 1 452 ? -5.602 26.047 25.875 1 68.12 452 GLY B N 1
ATOM 9509 C CA . GLY B 1 452 ? -4.336 25.906 26.578 1 68.12 452 GLY B CA 1
ATOM 9510 C C . GLY B 1 452 ? -4.508 25.516 28.047 1 68.12 452 GLY B C 1
ATOM 9511 O O . GLY B 1 452 ? -3.838 24.609 28.531 1 68.12 452 GLY B O 1
ATOM 9512 N N . ASN B 1 453 ? -5.473 26.047 28.656 1 75.81 453 ASN B N 1
ATOM 9513 C CA . ASN B 1 453 ? -5.664 25.797 30.078 1 75.81 453 ASN B CA 1
ATOM 9514 C C . ASN B 1 453 ? -6.371 24.453 30.328 1 75.81 453 ASN B C 1
ATOM 9516 O O . ASN B 1 453 ? -6.344 23.938 31.438 1 75.81 453 ASN B O 1
ATOM 9520 N N . SER B 1 454 ? -6.805 23.906 29.281 1 83 454 SER B N 1
ATOM 9521 C CA . SER B 1 454 ? -7.637 22.719 29.422 1 83 454 SER B CA 1
ATOM 9522 C C . SER B 1 454 ? -6.855 21.453 29.109 1 83 454 SER B C 1
ATOM 9524 O O . SER B 1 454 ? -7.379 20.344 29.234 1 83 454 SER B O 1
ATOM 9526 N N . ILE B 1 455 ? -5.594 21.609 28.781 1 89.25 455 ILE B N 1
ATOM 9527 C CA . ILE B 1 455 ? -4.844 20.438 28.359 1 89.25 455 ILE B CA 1
ATOM 9528 C C . ILE B 1 455 ? -3.584 20.297 29.219 1 89.25 455 ILE B C 1
ATOM 9530 O O . ILE B 1 455 ? -3.152 21.25 29.859 1 89.25 455 ILE B O 1
ATOM 9534 N N . ASP B 1 456 ? -3.004 19.172 29.25 1 93.69 456 ASP B N 1
ATOM 9535 C CA . ASP B 1 456 ? -1.818 18.875 30.047 1 93.69 456 ASP B CA 1
ATOM 9536 C C . ASP B 1 456 ? -0.544 19.047 29.234 1 93.69 456 ASP B C 1
ATOM 9538 O O . ASP B 1 456 ? 0.562 19.031 29.781 1 93.69 456 ASP B O 1
ATOM 9542 N N . GLY B 1 457 ? -0.646 19.281 27.984 1 92.94 457 GLY B N 1
ATOM 9543 C CA . GLY B 1 457 ? 0.475 19.469 27.078 1 92.94 457 GLY B CA 1
ATOM 9544 C C . GLY B 1 457 ? 0.132 19.125 25.641 1 92.94 457 GLY B C 1
ATOM 9545 O O . GLY B 1 457 ? -1.035 18.906 25.312 1 92.94 457 GLY B O 1
ATOM 9546 N N . VAL B 1 458 ? 1.139 19.172 24.812 1 92.5 458 VAL B N 1
ATOM 9547 C CA . VAL B 1 458 ? 0.98 18.781 23.422 1 92.5 458 VAL B CA 1
ATOM 9548 C C . VAL B 1 458 ? 1.56 17.391 23.203 1 92.5 458 VAL B C 1
ATOM 9550 O O . VAL B 1 458 ? 2.775 17.203 23.281 1 92.5 458 VAL B O 1
ATOM 9553 N N . GLY B 1 459 ? 0.669 16.484 22.969 1 94.31 459 GLY B N 1
ATOM 9554 C CA . GLY B 1 459 ? 1.097 15.094 22.812 1 94.31 459 GLY B CA 1
ATOM 9555 C C . GLY B 1 459 ? 1.634 14.781 21.438 1 94.31 459 GLY B C 1
ATOM 9556 O O . GLY B 1 459 ? 2.385 13.82 21.266 1 94.31 459 GLY B O 1
ATOM 9557 N N . LEU B 1 460 ? 1.259 15.602 20.516 1 92.19 460 LEU B N 1
ATOM 9558 C CA . LEU B 1 460 ? 1.717 15.383 19.141 1 92.19 460 LEU B CA 1
ATOM 9559 C C . LEU B 1 460 ? 1.604 16.656 18.328 1 92.19 460 LEU B C 1
ATOM 9561 O O . LEU B 1 460 ? 0.507 17.188 18.141 1 92.19 460 LEU B O 1
ATOM 9565 N N . TYR B 1 461 ? 2.719 17.125 17.891 1 90.06 461 TYR B N 1
ATOM 9566 C CA . TYR B 1 461 ? 2.756 18.188 16.891 1 90.06 461 TYR B CA 1
ATOM 9567 C C . TYR B 1 461 ? 3.221 17.656 15.539 1 90.06 461 TYR B C 1
ATOM 9569 O O . TYR B 1 461 ? 4.344 17.172 15.414 1 90.06 461 TYR B O 1
ATOM 9577 N N . ARG B 1 462 ? 2.318 17.734 14.523 1 83.69 462 ARG B N 1
ATOM 9578 C CA . ARG B 1 462 ? 2.637 17.281 13.18 1 83.69 462 ARG B CA 1
ATOM 9579 C C . ARG B 1 462 ? 3.383 18.344 12.391 1 83.69 462 ARG B C 1
ATOM 9581 O O . ARG B 1 462 ? 2.783 19.328 11.961 1 83.69 462 ARG B O 1
ATOM 9588 N N . THR B 1 463 ? 4.633 18.062 12.109 1 88.12 463 THR B N 1
ATOM 9589 C CA . THR B 1 463 ? 5.48 19.078 11.484 1 88.12 463 THR B CA 1
ATOM 9590 C C . THR B 1 463 ? 5.242 19.125 9.977 1 88.12 463 THR B C 1
ATOM 9592 O O . THR B 1 463 ? 5.574 20.109 9.32 1 88.12 463 THR B O 1
ATOM 9595 N N . GLU B 1 464 ? 4.719 17.984 9.453 1 79.81 464 GLU B N 1
ATOM 9596 C CA . GLU B 1 464 ? 4.602 17.828 8.008 1 79.81 464 GLU B CA 1
ATOM 9597 C C . GLU B 1 464 ? 3.641 18.859 7.418 1 79.81 464 GLU B C 1
ATOM 9599 O O . GLU B 1 464 ? 3.699 19.156 6.223 1 79.81 464 GLU B O 1
ATOM 9604 N N . ILE B 1 465 ? 2.793 19.359 8.195 1 68.56 465 ILE B N 1
ATOM 9605 C CA . ILE B 1 465 ? 1.814 20.328 7.703 1 68.56 465 ILE B CA 1
ATOM 9606 C C . ILE B 1 465 ? 2.531 21.562 7.176 1 68.56 465 ILE B C 1
ATOM 9608 O O . ILE B 1 465 ? 2.178 22.094 6.113 1 68.56 465 ILE B O 1
ATOM 9612 N N . SER B 1 466 ? 3.535 22.031 7.902 1 70.5 466 SER B N 1
ATOM 9613 C CA . SER B 1 466 ? 4.309 23.188 7.477 1 70.5 466 SER B CA 1
ATOM 9614 C C . SER B 1 466 ? 5.055 22.906 6.176 1 70.5 466 SER B C 1
ATOM 9616 O O . SER B 1 466 ? 5.215 23.797 5.34 1 70.5 466 SER B O 1
ATOM 9618 N N . PHE B 1 467 ? 5.562 21.703 6.027 1 76.62 467 PHE B N 1
ATOM 9619 C CA . PHE B 1 467 ? 6.281 21.312 4.816 1 76.62 467 PHE B CA 1
ATOM 9620 C C . PHE B 1 467 ? 5.344 21.281 3.619 1 76.62 467 PHE B C 1
ATOM 9622 O O . PHE B 1 467 ? 5.738 21.625 2.502 1 76.62 467 PHE B O 1
ATOM 9629 N N . MET B 1 468 ? 4.133 20.828 3.904 1 66.25 468 MET B N 1
ATOM 9630 C CA . MET B 1 468 ? 3.156 20.656 2.832 1 66.25 468 MET B CA 1
ATOM 9631 C C . MET B 1 468 ? 2.654 22.016 2.336 1 66.25 468 MET B C 1
ATOM 9633 O O . MET B 1 468 ? 2.287 22.156 1.168 1 66.25 468 MET B O 1
ATOM 9637 N N . LEU B 1 469 ? 2.775 22.922 3.207 1 54.59 469 LEU B N 1
ATOM 9638 C CA . LEU B 1 469 ? 2.215 24.234 2.895 1 54.59 469 LEU B CA 1
ATOM 9639 C C . LEU B 1 469 ? 3.234 25.094 2.16 1 54.59 469 LEU B C 1
ATOM 9641 O O . LEU B 1 469 ? 2.869 26.094 1.535 1 54.59 469 LEU B O 1
ATOM 9645 N N . HIS B 1 470 ? 4.477 24.641 2.156 1 59.34 470 HIS B N 1
ATOM 9646 C CA . HIS B 1 470 ? 5.543 25.406 1.525 1 59.34 470 HIS B CA 1
ATOM 9647 C C . HIS B 1 470 ? 5.789 24.938 0.096 1 59.34 470 HIS B C 1
ATOM 9649 O O . HIS B 1 470 ? 5.438 23.812 -0.262 1 59.34 470 HIS B O 1
ATOM 9655 N N . ARG B 1 471 ? 6.336 25.844 -0.741 1 53.16 471 ARG B N 1
ATOM 9656 C CA . ARG B 1 471 ? 6.688 25.531 -2.121 1 53.16 471 ARG B CA 1
ATOM 9657 C C . ARG B 1 471 ? 8.055 24.859 -2.199 1 53.16 471 ARG B C 1
ATOM 9659 O O . ARG B 1 471 ? 8.461 24.391 -3.264 1 53.16 471 ARG B O 1
ATOM 9666 N N . GLY B 1 472 ? 8.617 24.922 -1.237 1 67.06 472 GLY B N 1
ATOM 9667 C CA . GLY B 1 472 ? 9.914 24.297 -1.062 1 67.06 472 GLY B CA 1
ATOM 9668 C C . GLY B 1 472 ? 10.195 23.906 0.377 1 67.06 472 GLY B C 1
ATOM 9669 O O . GLY B 1 472 ? 9.375 24.156 1.265 1 67.06 472 GLY B O 1
ATOM 9670 N N . PHE B 1 473 ? 11.281 23.359 0.471 1 79.81 473 PHE B N 1
ATOM 9671 C CA . PHE B 1 4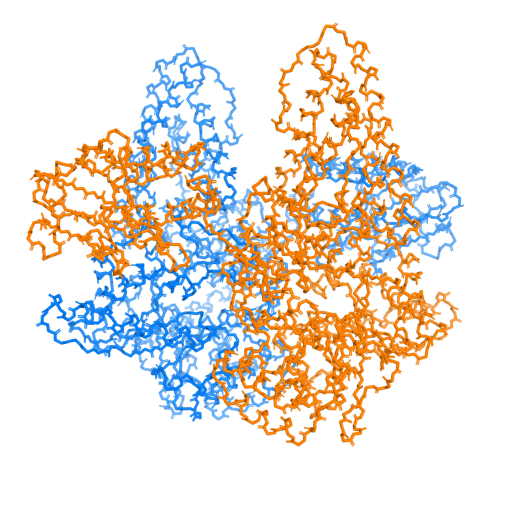73 ? 11.633 22.984 1.834 1 79.81 473 PHE B CA 1
ATOM 9672 C C . PHE B 1 473 ? 11.859 24.219 2.695 1 79.81 473 PHE B C 1
ATOM 9674 O O . PHE B 1 473 ? 12.641 25.094 2.332 1 79.81 473 PHE B O 1
ATOM 9681 N N . PRO B 1 474 ? 11.117 24.281 3.76 1 82.06 474 PRO B N 1
ATOM 9682 C CA . PRO B 1 474 ? 11.367 25.422 4.66 1 82.06 474 PRO B CA 1
ATOM 9683 C C . PRO B 1 474 ? 12.812 25.469 5.152 1 82.06 474 PRO B C 1
ATOM 9685 O O . PRO B 1 474 ? 13.422 24.422 5.395 1 82.06 474 PRO B O 1
ATOM 9688 N N . SER B 1 475 ? 13.336 26.672 5.254 1 85.38 475 SER B N 1
ATOM 9689 C CA . SER B 1 475 ? 14.695 26.859 5.758 1 85.38 475 SER B CA 1
ATOM 9690 C C . SER B 1 475 ? 14.789 26.531 7.242 1 85.38 475 SER B C 1
ATOM 9692 O O . SER B 1 475 ? 13.766 26.375 7.914 1 85.38 475 SER B O 1
ATOM 9694 N N . GLU B 1 476 ? 15.977 26.406 7.73 1 91.56 476 GLU B N 1
ATOM 9695 C CA . GLU B 1 476 ? 16.219 26.109 9.141 1 91.56 476 GLU B CA 1
ATOM 9696 C C . GLU B 1 476 ? 15.617 27.203 10.039 1 91.56 476 GLU B C 1
ATOM 9698 O O . GLU B 1 476 ? 15 26.891 11.055 1 91.56 476 GLU B O 1
ATOM 9703 N N . ASP B 1 477 ? 15.734 28.453 9.594 1 91.12 477 ASP B N 1
ATOM 9704 C CA . ASP B 1 477 ? 15.258 29.578 10.391 1 91.12 477 ASP B CA 1
ATOM 9705 C C . ASP B 1 477 ? 13.727 29.625 10.406 1 91.12 477 ASP B C 1
ATOM 9707 O O . ASP B 1 477 ? 13.125 29.938 11.43 1 91.12 477 ASP B O 1
ATOM 9711 N N . GLU B 1 478 ? 13.18 29.328 9.289 1 84.31 478 GLU B N 1
ATOM 9712 C CA . GLU B 1 478 ? 11.719 29.281 9.219 1 84.31 478 GLU B CA 1
ATOM 9713 C C . GLU B 1 478 ? 11.156 28.188 10.125 1 84.31 478 GLU B C 1
ATOM 9715 O O . GLU B 1 478 ? 10.164 28.406 10.82 1 84.31 478 GLU B O 1
ATOM 9720 N N . GLN B 1 479 ? 11.75 27.062 10.117 1 92.44 479 GLN B N 1
ATOM 9721 C CA . GLN B 1 479 ? 11.32 25.953 10.969 1 92.44 479 GLN B CA 1
ATOM 9722 C C . GLN B 1 479 ? 11.508 26.297 12.445 1 92.44 479 GLN B C 1
ATOM 9724 O O . GLN B 1 479 ? 10.617 26.062 13.266 1 92.44 479 GLN B O 1
ATOM 9729 N N . LYS B 1 480 ? 12.672 26.875 12.734 1 94.56 480 LYS B N 1
ATOM 9730 C CA . LYS B 1 480 ? 12.961 27.281 14.109 1 94.56 480 LYS B CA 1
ATOM 9731 C C . LYS B 1 480 ? 11.891 28.219 14.648 1 94.56 480 LYS B C 1
ATOM 9733 O O . LYS B 1 480 ? 11.422 28.062 15.773 1 94.56 480 LYS B O 1
ATOM 9738 N N . ALA B 1 481 ? 11.547 29.172 13.812 1 90.06 481 ALA B N 1
ATOM 9739 C CA . ALA B 1 481 ? 10.555 30.156 14.234 1 90.06 481 ALA B CA 1
ATOM 9740 C C . ALA B 1 481 ? 9.219 29.484 14.555 1 90.06 481 ALA B C 1
ATOM 9742 O O . ALA B 1 481 ? 8.578 29.828 15.555 1 90.06 481 ALA B O 1
ATOM 9743 N N . ARG B 1 482 ? 8.82 28.562 13.812 1 85.69 482 ARG B N 1
ATOM 9744 C CA . ARG B 1 482 ? 7.555 27.859 14.008 1 85.69 482 ARG B CA 1
ATOM 9745 C C . ARG B 1 482 ? 7.602 26.984 15.258 1 85.69 482 ARG B C 1
ATOM 9747 O O . ARG B 1 482 ? 6.652 26.969 16.047 1 85.69 482 ARG B O 1
ATOM 9754 N N . TYR B 1 483 ? 8.633 26.25 15.422 1 93.69 483 TYR B N 1
ATOM 9755 C CA . TYR B 1 483 ? 8.781 25.375 16.578 1 93.69 483 TYR B CA 1
ATOM 9756 C C . TYR B 1 483 ? 8.859 26.188 17.859 1 93.69 483 TYR B C 1
ATOM 9758 O O . TYR B 1 483 ? 8.273 25.812 18.891 1 93.69 483 TYR B O 1
ATOM 9766 N N . GLN B 1 484 ? 9.586 27.312 17.734 1 93.88 484 GLN B N 1
ATOM 9767 C CA . GLN B 1 484 ? 9.734 28.172 18.906 1 93.88 484 GLN B CA 1
ATOM 9768 C C . GLN B 1 484 ? 8.383 28.75 19.328 1 93.88 484 GLN B C 1
ATOM 9770 O O . GLN B 1 484 ? 8.109 28.859 20.531 1 93.88 484 GLN B O 1
ATOM 9775 N N . GLU B 1 485 ? 7.613 29.109 18.359 1 86.31 485 GLU B N 1
ATOM 9776 C CA . GLU B 1 485 ? 6.277 29.625 18.656 1 86.31 485 GLU B CA 1
ATOM 9777 C C . GLU B 1 485 ? 5.453 28.594 19.422 1 86.31 485 GLU B C 1
ATOM 9779 O O . GLU B 1 485 ? 4.785 28.922 20.406 1 86.31 485 GLU B O 1
ATOM 9784 N N . MET B 1 486 ? 5.5 27.391 19.031 1 87.62 486 MET B N 1
ATOM 9785 C CA . MET B 1 486 ? 4.742 26.312 19.672 1 87.62 486 MET B CA 1
ATOM 9786 C C . MET B 1 486 ? 5.262 26.031 21.078 1 87.62 486 MET B C 1
ATOM 9788 O O . MET B 1 486 ? 4.477 25.844 22 1 87.62 486 MET B O 1
ATOM 9792 N N . LEU B 1 487 ? 6.527 26.016 21.234 1 93.25 487 LEU B N 1
ATOM 9793 C CA . LEU B 1 487 ? 7.141 25.75 22.531 1 93.25 487 LEU B CA 1
ATOM 9794 C C . LEU B 1 487 ? 6.828 26.875 23.531 1 93.25 487 LEU B C 1
ATOM 9796 O O . LEU B 1 487 ? 6.59 26.609 24.703 1 93.25 487 LEU B O 1
ATOM 9800 N N . GLN B 1 488 ? 6.742 28.078 23 1 91 488 GLN B N 1
ATOM 9801 C CA . GLN B 1 488 ? 6.523 29.234 23.859 1 91 488 GLN B CA 1
ATOM 9802 C C . GLN B 1 488 ? 5.051 29.375 24.234 1 91 488 GLN B C 1
ATOM 9804 O O . GLN B 1 488 ? 4.719 29.984 25.25 1 91 488 GLN B O 1
ATOM 9809 N N . LEU B 1 489 ? 4.219 28.844 23.406 1 84.88 489 LEU B N 1
ATOM 9810 C CA . LEU B 1 489 ? 2.791 28.859 23.703 1 84.88 489 LEU B CA 1
ATOM 9811 C C . LEU B 1 489 ? 2.486 28.047 24.953 1 84.88 489 LEU B C 1
ATOM 9813 O O . LEU B 1 489 ? 1.537 28.359 25.688 1 84.88 489 LEU B O 1
ATOM 9817 N N . PHE B 1 490 ? 3.281 26.984 25.219 1 88.81 490 PHE B N 1
ATOM 9818 C CA . PHE B 1 490 ? 3.1 26.125 26.391 1 88.81 490 PHE B CA 1
ATOM 9819 C C . PHE B 1 490 ? 4.406 25.984 27.156 1 88.81 490 PHE B C 1
ATOM 9821 O O . PHE B 1 490 ? 4.922 24.875 27.312 1 88.81 490 PHE B O 1
ATOM 9828 N N . PRO B 1 491 ? 4.852 26.984 27.734 1 89.56 491 PRO B N 1
ATOM 9829 C CA . PRO B 1 491 ? 6.195 27 28.328 1 89.56 491 PRO B CA 1
ATOM 9830 C C . PRO B 1 491 ? 6.328 26.031 29.5 1 89.56 491 PRO B C 1
ATOM 9832 O O . PRO B 1 491 ? 7.418 25.516 29.766 1 89.56 491 PRO B O 1
ATOM 9835 N N . ASP B 1 492 ? 5.258 25.75 30.188 1 91.88 492 ASP B N 1
ATOM 9836 C CA . ASP B 1 492 ? 5.348 24.922 31.391 1 91.88 492 ASP B CA 1
ATOM 9837 C C . ASP B 1 492 ? 4.816 23.516 31.125 1 91.88 492 ASP B C 1
ATOM 9839 O O . ASP B 1 492 ? 4.621 22.734 32.062 1 91.88 492 ASP B O 1
ATOM 9843 N N . LYS B 1 493 ? 4.547 23.188 29.953 1 94.31 493 LYS B N 1
ATOM 9844 C CA . LYS B 1 493 ? 3.994 21.891 29.578 1 94.31 493 LYS B CA 1
ATOM 9845 C C . LYS B 1 493 ? 4.859 21.219 28.516 1 94.31 493 LYS B C 1
ATOM 9847 O O . LYS B 1 493 ? 5.52 21.891 27.719 1 94.31 493 LYS B O 1
ATOM 9852 N N . PRO B 1 494 ? 4.902 19.922 28.578 1 96 494 PRO B N 1
ATOM 9853 C CA . PRO B 1 494 ? 5.691 19.234 27.547 1 96 494 PRO B CA 1
ATOM 9854 C C . PRO B 1 494 ? 5.098 19.359 26.156 1 96 494 PRO B C 1
ATOM 9856 O O . PRO B 1 494 ? 3.875 19.344 25.984 1 96 494 PRO B O 1
ATOM 9859 N N . VAL B 1 495 ? 5.953 19.531 25.188 1 96.12 495 VAL B N 1
ATOM 9860 C CA . VAL B 1 495 ? 5.547 19.625 23.797 1 96.12 495 VAL B CA 1
ATOM 9861 C C . VAL B 1 495 ? 6.293 18.578 22.969 1 96.12 495 VAL B C 1
ATOM 9863 O O . VAL B 1 495 ? 7.52 18.641 22.844 1 96.12 495 VAL B O 1
ATOM 9866 N N . VAL B 1 496 ? 5.566 17.625 22.406 1 97.44 496 VAL B N 1
ATOM 9867 C CA . VAL B 1 496 ? 6.168 16.547 21.609 1 97.44 496 VAL B CA 1
ATOM 9868 C C . VAL B 1 496 ? 6.109 16.922 20.125 1 97.44 496 VAL B C 1
ATOM 9870 O O . VAL B 1 496 ? 5.031 16.984 19.547 1 97.44 496 VAL B O 1
ATOM 9873 N N . LEU B 1 497 ? 7.254 17.172 19.516 1 96.94 497 LEU B N 1
ATOM 9874 C CA . LEU B 1 497 ? 7.348 17.422 18.094 1 96.94 497 LEU B CA 1
ATOM 9875 C C . LEU B 1 497 ? 7.711 16.141 17.344 1 96.94 497 LEU B C 1
ATOM 9877 O O . LEU B 1 497 ? 8.742 15.523 17.609 1 96.94 497 LEU B O 1
ATOM 9881 N N . ARG B 1 498 ? 6.867 15.688 16.469 1 95.81 498 ARG B N 1
ATOM 9882 C CA . ARG B 1 498 ? 7.195 14.555 15.609 1 95.81 498 ARG B CA 1
ATOM 9883 C C . ARG B 1 498 ? 8 14.992 14.391 1 95.81 498 ARG B C 1
ATOM 9885 O O . ARG B 1 498 ? 7.68 16 13.758 1 95.81 498 ARG B O 1
ATOM 9892 N N . THR B 1 499 ? 9.086 14.266 14.133 1 97.25 499 THR B N 1
ATOM 9893 C CA . THR B 1 499 ? 9.875 14.586 12.953 1 97.25 499 THR B CA 1
ATOM 9894 C C . THR B 1 499 ? 9.07 14.352 11.68 1 97.25 499 THR B C 1
ATOM 9896 O O . THR B 1 499 ? 7.996 13.742 11.719 1 97.25 499 THR B O 1
ATOM 9899 N N . LEU B 1 500 ? 9.609 14.789 10.617 1 91.88 500 LEU B N 1
ATOM 9900 C CA . LEU B 1 500 ? 8.93 14.859 9.328 1 91.88 500 LEU B CA 1
ATOM 9901 C C . LEU B 1 500 ? 8.398 13.484 8.914 1 91.88 500 LEU B C 1
ATOM 9903 O O . LEU B 1 500 ? 9.164 12.523 8.805 1 91.88 500 LEU B O 1
ATOM 9907 N N . ASP B 1 501 ? 7.105 13.43 8.75 1 89.5 501 ASP B N 1
ATOM 9908 C CA . ASP B 1 501 ? 6.434 12.219 8.281 1 89.5 501 ASP B CA 1
ATOM 9909 C C . ASP B 1 501 ? 5.734 12.453 6.945 1 89.5 501 ASP B C 1
ATOM 9911 O O . ASP B 1 501 ? 4.547 12.766 6.91 1 89.5 501 ASP B O 1
ATOM 9915 N N . ILE B 1 502 ? 6.555 12.32 5.949 1 82.06 502 ILE B N 1
ATOM 9916 C CA . ILE B 1 502 ? 6.02 12.516 4.605 1 82.06 502 ILE B CA 1
ATOM 9917 C C . ILE B 1 502 ? 6.02 11.188 3.85 1 82.06 502 ILE B C 1
ATOM 9919 O O . ILE B 1 502 ? 6.723 10.25 4.23 1 82.06 502 ILE B O 1
ATOM 9923 N N . GLY B 1 503 ? 5.258 11.211 2.801 1 74.12 503 GLY B N 1
ATOM 9924 C CA . GLY B 1 503 ? 5.035 10 2.023 1 74.12 503 GLY B CA 1
ATOM 9925 C C . GLY B 1 503 ? 3.623 9.461 2.156 1 74.12 503 GLY B C 1
ATOM 9926 O O . GLY B 1 503 ? 2.789 10.047 2.846 1 74.12 503 GLY B O 1
ATOM 9927 N N . ALA B 1 504 ? 3.387 8.352 1.43 1 66.12 504 ALA B N 1
ATOM 9928 C CA . ALA B 1 504 ? 2.039 7.793 1.382 1 66.12 504 ALA B CA 1
ATOM 9929 C C . ALA B 1 504 ? 1.024 8.844 0.94 1 66.12 504 ALA B C 1
ATOM 9931 O O . ALA B 1 504 ? 1.155 9.43 -0.139 1 66.12 504 ALA B O 1
ATOM 9932 N N . ASP B 1 505 ? 0.185 9.273 1.98 1 56.38 505 ASP B N 1
ATOM 9933 C CA . ASP B 1 505 ? -0.887 10.219 1.675 1 56.38 505 ASP B CA 1
ATOM 9934 C C . ASP B 1 505 ? -0.408 11.656 1.821 1 56.38 505 ASP B C 1
ATOM 9936 O O . ASP B 1 505 ? -1.104 12.594 1.419 1 56.38 505 ASP B O 1
ATOM 9940 N N . LYS B 1 506 ? 0.902 11.75 2.295 1 61.38 506 LYS B N 1
ATOM 9941 C CA . LYS B 1 506 ? 1.436 13.078 2.594 1 61.38 506 LYS B CA 1
ATOM 9942 C C . LYS B 1 506 ? 2.527 13.461 1.602 1 61.38 506 LYS B C 1
ATOM 9944 O O . LYS B 1 506 ? 3.703 13.547 1.964 1 61.38 506 LYS B O 1
ATOM 9949 N N . GLN B 1 507 ? 2.209 13.758 0.405 1 63.5 507 GLN B N 1
ATOM 9950 C CA . GLN B 1 507 ? 3.211 14.062 -0.612 1 63.5 507 GLN B CA 1
ATOM 9951 C C . GLN B 1 507 ? 3.514 15.555 -0.661 1 63.5 507 GLN B C 1
ATOM 9953 O O . GLN B 1 507 ? 2.637 16.375 -0.398 1 63.5 507 GLN B O 1
ATOM 9958 N N . LEU B 1 508 ? 4.824 15.758 -0.662 1 65.88 508 LEU B N 1
ATOM 9959 C CA . LEU B 1 508 ? 5.262 17.141 -0.863 1 65.88 508 LEU B CA 1
ATOM 9960 C C . LEU B 1 508 ? 5.215 17.516 -2.34 1 65.88 508 LEU B C 1
ATOM 9962 O O . LEU B 1 508 ? 5.723 16.766 -3.189 1 65.88 508 LEU B O 1
ATOM 9966 N N . PRO B 1 509 ? 4.574 18.516 -2.592 1 54.53 509 PRO B N 1
ATOM 9967 C CA . PRO B 1 509 ? 4.457 18.906 -3.998 1 54.53 509 PRO B CA 1
ATOM 9968 C C . PRO B 1 509 ? 5.812 19.047 -4.691 1 54.53 509 PRO B C 1
ATOM 9970 O O . PRO B 1 509 ? 5.922 18.797 -5.895 1 54.53 509 PRO B O 1
ATOM 9973 N N . TYR B 1 510 ? 6.867 19.375 -3.967 1 61.62 510 TYR B N 1
ATOM 9974 C CA . TYR B 1 510 ? 8.188 19.641 -4.531 1 61.62 510 TYR B CA 1
ATOM 9975 C C . TYR B 1 510 ? 9.102 18.438 -4.371 1 61.62 510 TYR B C 1
ATOM 9977 O O . TYR B 1 510 ? 10.297 18.516 -4.676 1 61.62 510 TYR B O 1
ATOM 9985 N N . MET B 1 511 ? 8.602 17.406 -3.91 1 71.44 511 MET B N 1
ATOM 9986 C CA . MET B 1 511 ? 9.32 16.141 -3.811 1 71.44 511 MET B CA 1
ATOM 9987 C C . MET B 1 511 ? 8.383 14.969 -4.109 1 71.44 511 MET B C 1
ATOM 9989 O O . MET B 1 511 ? 8.086 14.172 -3.223 1 71.44 511 MET B O 1
ATOM 9993 N N . PRO B 1 512 ? 8.078 14.859 -5.316 1 61.16 512 PRO B N 1
ATOM 9994 C CA . PRO B 1 512 ? 7.137 13.789 -5.664 1 61.16 512 PRO B CA 1
ATOM 9995 C C . PRO B 1 512 ? 7.766 12.406 -5.582 1 61.16 512 PRO B C 1
ATOM 9997 O O . PRO B 1 512 ? 8.922 12.219 -5.98 1 61.16 512 PRO B O 1
ATOM 10000 N N . ILE B 1 513 ? 7.086 11.57 -4.898 1 69.06 513 ILE B N 1
ATOM 10001 C CA . ILE B 1 513 ? 7.512 10.188 -4.75 1 69.06 513 ILE B CA 1
ATOM 10002 C C . ILE B 1 513 ? 6.473 9.258 -5.375 1 69.06 513 ILE B C 1
ATOM 10004 O O . ILE B 1 513 ? 5.293 9.305 -5.02 1 69.06 513 ILE B O 1
ATOM 10008 N N . ARG B 1 514 ? 6.781 8.531 -6.422 1 66.56 514 ARG B N 1
ATOM 10009 C CA . ARG B 1 514 ? 5.855 7.59 -7.043 1 66.56 514 ARG B CA 1
ATOM 10010 C C . ARG B 1 514 ? 6.148 6.164 -6.598 1 66.56 514 ARG B C 1
ATOM 10012 O O . ARG B 1 514 ? 7.254 5.656 -6.797 1 66.56 514 ARG B O 1
ATOM 10019 N N . GLU B 1 515 ? 5.168 5.641 -5.906 1 81.25 515 GLU B N 1
ATOM 10020 C CA . GLU B 1 515 ? 5.289 4.27 -5.422 1 81.25 515 GLU B CA 1
ATOM 10021 C C . GLU B 1 515 ? 3.996 3.49 -5.648 1 81.25 515 GLU B C 1
ATOM 10023 O O . GLU B 1 515 ? 2.908 4.07 -5.66 1 81.25 515 GLU B O 1
ATOM 10028 N N . GLU B 1 516 ? 4.055 2.213 -5.82 1 75.38 516 GLU B N 1
ATOM 10029 C CA . GLU B 1 516 ? 2.879 1.372 -6.008 1 75.38 516 GLU B CA 1
ATOM 10030 C C . GLU B 1 516 ? 2.092 1.226 -4.707 1 75.38 516 GLU B C 1
ATOM 10032 O O . GLU B 1 516 ? 0.865 1.121 -4.727 1 75.38 516 GLU B O 1
ATOM 10037 N N . ASN B 1 517 ? 2.797 1.155 -3.68 1 88.5 517 ASN B N 1
ATOM 10038 C CA . ASN B 1 517 ? 2.213 1.065 -2.346 1 88.5 517 ASN B CA 1
ATOM 10039 C C . ASN B 1 517 ? 2.801 2.113 -1.404 1 88.5 517 ASN B C 1
ATOM 10041 O O . ASN B 1 517 ? 3.605 1.787 -0.53 1 88.5 517 ASN B O 1
ATOM 10045 N N . PRO B 1 518 ? 2.305 3.316 -1.471 1 87.5 518 PRO B N 1
ATOM 10046 C CA . PRO B 1 518 ? 2.912 4.41 -0.712 1 87.5 518 PRO B CA 1
ATOM 10047 C C . PRO B 1 518 ? 2.877 4.176 0.796 1 87.5 518 PRO B C 1
ATOM 10049 O O . PRO B 1 518 ? 3.818 4.543 1.504 1 87.5 518 PRO B O 1
ATOM 10052 N N . CYS B 1 519 ? 1.851 3.619 1.333 1 91.44 519 CYS B N 1
ATOM 10053 C CA . CYS B 1 519 ? 1.736 3.404 2.771 1 91.44 519 CYS B CA 1
ATOM 10054 C C . CYS B 1 519 ? 2.764 2.385 3.252 1 91.44 519 CYS B C 1
ATOM 10056 O O . CYS B 1 519 ? 3.066 2.32 4.445 1 91.44 519 CYS B O 1
ATOM 10058 N N . LEU B 1 520 ? 3.26 1.556 2.328 1 94.5 520 LEU B N 1
ATOM 10059 C CA . LEU B 1 520 ? 4.281 0.56 2.639 1 94.5 520 LEU B CA 1
ATOM 10060 C C . LEU B 1 520 ? 5.633 0.968 2.062 1 94.5 520 LEU B C 1
ATOM 10062 O O . LEU B 1 520 ? 6.527 0.134 1.922 1 94.5 520 LEU B O 1
ATOM 10066 N N . GLY B 1 521 ? 5.758 2.227 1.721 1 92.5 521 GLY B N 1
ATOM 10067 C CA . GLY B 1 521 ? 6.914 2.639 0.943 1 92.5 521 GLY B CA 1
ATOM 10068 C C . GLY B 1 521 ? 7.84 3.574 1.699 1 92.5 521 GLY B C 1
ATOM 10069 O O . GLY B 1 521 ? 8.117 3.357 2.881 1 92.5 521 GLY B O 1
ATOM 10070 N N . TRP B 1 522 ? 8.445 4.516 0.951 1 89.56 522 TRP B N 1
ATOM 10071 C CA . TRP B 1 522 ? 9.438 5.488 1.38 1 89.56 522 TRP B CA 1
ATOM 10072 C C . TRP B 1 522 ? 8.781 6.652 2.113 1 89.56 522 TRP B C 1
ATOM 10074 O O . TRP B 1 522 ? 8.445 7.668 1.499 1 89.56 522 TRP B O 1
ATOM 10084 N N . ARG B 1 523 ? 8.719 6.473 3.502 1 91.5 523 ARG B N 1
ATOM 10085 C CA . ARG B 1 523 ? 8 7.484 4.27 1 91.5 523 ARG B CA 1
ATOM 10086 C C . ARG B 1 523 ? 8.609 7.648 5.66 1 91.5 523 ARG B C 1
ATOM 10088 O O . ARG B 1 523 ? 9.367 6.793 6.117 1 91.5 523 ARG B O 1
ATOM 10095 N N . GLY B 1 524 ? 8.305 8.773 6.316 1 92.94 524 GLY B N 1
ATOM 10096 C CA . GLY B 1 524 ? 8.727 9.031 7.688 1 92.94 524 GLY B CA 1
ATOM 10097 C C . GLY B 1 524 ? 10.227 8.977 7.871 1 92.94 524 GLY B C 1
ATOM 10098 O O . GLY B 1 524 ? 10.969 9.641 7.141 1 92.94 524 GLY B O 1
ATOM 10099 N N . ILE B 1 525 ? 10.625 8.172 8.797 1 95.94 525 ILE B N 1
ATOM 10100 C CA . ILE B 1 525 ? 12.031 8.086 9.164 1 95.94 525 ILE B CA 1
ATOM 10101 C C . ILE B 1 525 ? 12.828 7.48 8.016 1 95.94 525 ILE B C 1
ATOM 10103 O O . ILE B 1 525 ? 14.031 7.738 7.879 1 95.94 525 ILE B O 1
ATOM 10107 N N . ARG B 1 526 ? 12.172 6.66 7.125 1 93.94 526 ARG B N 1
ATOM 10108 C CA . ARG B 1 526 ? 12.844 6.07 5.973 1 93.94 526 ARG B CA 1
ATOM 10109 C C . ARG B 1 526 ? 13.344 7.152 5.016 1 93.94 526 ARG B C 1
ATOM 10111 O O . ARG B 1 526 ? 14.43 7.035 4.453 1 93.94 526 ARG B O 1
ATOM 10118 N N . VAL B 1 527 ? 12.617 8.234 4.887 1 90.25 527 VAL B N 1
ATOM 10119 C CA . VAL B 1 527 ? 12.984 9.344 4.016 1 90.25 527 VAL B CA 1
ATOM 10120 C C . VAL B 1 527 ? 14.086 10.164 4.676 1 90.25 527 VAL B C 1
ATOM 10122 O O . VAL B 1 527 ? 15.094 10.492 4.035 1 90.25 527 VAL B O 1
ATOM 10125 N N . THR B 1 528 ? 13.883 10.477 5.938 1 92.38 528 THR B N 1
ATOM 10126 C CA . THR B 1 528 ? 14.789 11.414 6.594 1 92.38 528 THR B CA 1
ATOM 10127 C C . THR B 1 528 ? 16.156 10.781 6.805 1 92.38 528 THR B C 1
ATOM 10129 O O . THR B 1 528 ? 17.188 11.469 6.777 1 92.38 528 THR B O 1
ATOM 10132 N N . LEU B 1 529 ? 16.203 9.516 6.992 1 92.19 529 LEU B N 1
ATOM 10133 C CA . LEU B 1 529 ? 17.484 8.852 7.129 1 92.19 529 LEU B CA 1
ATOM 10134 C C . LEU B 1 529 ? 18.188 8.727 5.777 1 92.19 529 LEU B C 1
ATOM 10136 O O . LEU B 1 529 ? 19.422 8.719 5.703 1 92.19 529 LEU B O 1
ATOM 10140 N N . ASP B 1 530 ? 17.406 8.602 4.719 1 86.38 530 ASP B N 1
ATOM 10141 C CA . ASP B 1 530 ? 17.969 8.555 3.375 1 86.38 530 ASP B CA 1
ATOM 10142 C C . ASP B 1 530 ? 18.438 9.93 2.924 1 86.38 530 ASP B C 1
ATOM 10144 O O . ASP B 1 530 ? 19.297 10.047 2.047 1 86.38 530 ASP B O 1
ATOM 10148 N N . GLN B 1 531 ? 17.844 10.969 3.514 1 85.62 531 GLN B N 1
ATOM 10149 C CA . GLN B 1 531 ? 18.172 12.359 3.207 1 85.62 531 GLN B CA 1
ATOM 10150 C C . GLN B 1 531 ? 18.578 13.125 4.469 1 85.62 531 GLN B C 1
ATOM 10152 O O . GLN B 1 531 ? 17.859 14.023 4.906 1 85.62 531 GLN B O 1
ATOM 10157 N N . PRO B 1 532 ? 19.75 12.891 4.902 1 86.75 532 PRO B N 1
ATOM 10158 C CA . PRO B 1 532 ? 20.172 13.453 6.188 1 86.75 532 PRO B CA 1
ATOM 10159 C C . PRO B 1 532 ? 20.25 14.977 6.16 1 86.75 532 PRO B C 1
ATOM 10161 O O . PRO B 1 532 ? 20.125 15.625 7.199 1 86.75 532 PRO B O 1
ATOM 10164 N N . GLU B 1 533 ? 20.438 15.602 4.93 1 84.31 533 GLU B N 1
ATOM 10165 C CA . GLU B 1 533 ? 20.5 17.062 4.816 1 84.31 533 GLU B CA 1
ATOM 10166 C C . GLU B 1 533 ? 19.188 17.719 5.246 1 84.31 533 GLU B C 1
ATOM 10168 O O . GLU B 1 533 ? 19.188 18.812 5.809 1 84.31 533 GLU B O 1
ATOM 10173 N N . ILE B 1 534 ? 18.125 17.031 4.973 1 86.5 534 ILE B N 1
ATOM 10174 C CA . ILE B 1 534 ? 16.812 17.531 5.363 1 86.5 534 ILE B CA 1
ATOM 10175 C C . ILE B 1 534 ? 16.578 17.266 6.848 1 86.5 534 ILE B C 1
ATOM 10177 O O . ILE B 1 534 ? 16.047 18.125 7.566 1 86.5 534 ILE B O 1
ATOM 10181 N N . PHE B 1 535 ? 17.047 16.156 7.316 1 94.31 535 PHE B N 1
ATOM 10182 C CA . PHE B 1 535 ? 16.844 15.727 8.695 1 94.31 535 PHE B CA 1
ATOM 10183 C C . PHE B 1 535 ? 17.625 16.625 9.656 1 94.31 535 PHE B C 1
ATOM 10185 O O . PHE B 1 535 ? 17.094 17.078 10.664 1 94.31 535 PHE B O 1
ATOM 10192 N N . LEU B 1 536 ? 18.812 16.891 9.289 1 92.56 536 LEU B N 1
ATOM 10193 C CA . LEU B 1 536 ? 19.688 17.688 10.148 1 92.56 536 LEU B CA 1
ATOM 10194 C C . LEU B 1 536 ? 19.188 19.125 10.266 1 92.56 536 LEU B C 1
ATOM 10196 O O . LEU B 1 536 ? 19.266 19.734 11.336 1 92.56 536 LEU B O 1
ATOM 10200 N N . ILE B 1 537 ? 18.688 19.641 9.125 1 92.31 537 ILE B N 1
ATOM 10201 C CA . ILE B 1 537 ? 18.109 20.969 9.156 1 92.31 537 ILE B CA 1
ATOM 10202 C C . ILE B 1 537 ? 16.969 21.016 10.156 1 92.31 537 ILE B C 1
ATOM 10204 O O . ILE B 1 537 ? 16.875 21.953 10.961 1 92.31 537 ILE B O 1
ATOM 10208 N N . GLN B 1 538 ? 16.141 20.062 10.18 1 96.06 538 GLN B N 1
ATOM 10209 C CA . GLN B 1 538 ? 14.992 20 11.078 1 96.06 538 GLN B CA 1
ATOM 10210 C C . GLN B 1 538 ? 15.438 19.828 12.531 1 96.06 538 GLN B C 1
ATOM 10212 O O . GLN B 1 538 ? 14.922 20.5 13.43 1 96.06 538 GLN B O 1
ATOM 10217 N N . LEU B 1 539 ? 16.375 18.953 12.75 1 97.56 539 LEU B N 1
ATOM 10218 C CA . LEU B 1 539 ? 16.859 18.672 14.094 1 97.56 539 LEU B CA 1
ATOM 10219 C C . LEU B 1 539 ? 17.5 19.906 14.711 1 97.56 539 LEU B C 1
ATOM 10221 O O . LEU B 1 539 ? 17.234 20.234 15.867 1 97.56 539 LEU B O 1
ATOM 10225 N N . ARG B 1 540 ? 18.344 20.562 13.914 1 96.75 540 ARG B N 1
ATOM 10226 C CA . ARG B 1 540 ? 18.984 21.781 14.414 1 96.75 540 ARG B CA 1
ATOM 10227 C C . ARG B 1 540 ? 17.938 22.844 14.719 1 96.75 540 ARG B C 1
ATOM 10229 O O . ARG B 1 540 ? 18.047 23.562 15.727 1 96.75 540 ARG B O 1
ATOM 10236 N N . ALA B 1 541 ? 16.938 22.953 13.82 1 96.31 541 ALA B N 1
ATOM 10237 C CA . ALA B 1 541 ? 15.859 23.906 14.055 1 96.31 541 ALA B CA 1
ATOM 10238 C C . ALA B 1 541 ? 15.141 23.594 15.367 1 96.31 541 ALA B C 1
ATOM 10240 O O . ALA B 1 541 ? 14.836 24.516 16.141 1 96.31 541 ALA B O 1
ATOM 10241 N N . MET B 1 542 ? 14.852 22.359 15.664 1 98 542 MET B N 1
ATOM 10242 C CA . MET B 1 542 ? 14.172 21.938 16.891 1 98 542 MET B CA 1
ATOM 10243 C C . MET B 1 542 ? 15.008 22.266 18.109 1 98 542 MET B C 1
ATOM 10245 O O . MET B 1 542 ? 14.492 22.812 19.094 1 98 542 MET B O 1
ATOM 10249 N N . LEU B 1 543 ? 16.25 21.938 18.047 1 98 543 LEU B N 1
ATOM 10250 C CA . LEU B 1 543 ? 17.141 22.125 19.188 1 98 543 LEU B CA 1
ATOM 10251 C C . LEU B 1 543 ? 17.344 23.609 19.484 1 98 543 LEU B C 1
ATOM 10253 O O . LEU B 1 543 ? 17.344 24.031 20.656 1 98 543 LEU B O 1
ATOM 10257 N N . ARG B 1 544 ? 17.516 24.406 18.391 1 96.62 544 ARG B N 1
ATOM 10258 C CA . ARG B 1 544 ? 17.656 25.844 18.547 1 96.62 544 ARG B CA 1
ATOM 10259 C C . ARG B 1 544 ? 16.406 26.453 19.156 1 96.62 544 ARG B C 1
ATOM 10261 O O . ARG B 1 544 ? 16.484 27.375 19.969 1 96.62 544 ARG B O 1
ATOM 10268 N N . ALA B 1 545 ? 15.273 25.969 18.719 1 96.44 545 ALA B N 1
ATOM 10269 C CA . ALA B 1 545 ? 14 26.469 19.219 1 96.44 545 ALA B CA 1
ATOM 10270 C C . ALA B 1 545 ? 13.82 26.172 20.703 1 96.44 545 ALA B C 1
ATOM 10272 O O . ALA B 1 545 ? 13.133 26.906 21.422 1 96.44 545 ALA B O 1
ATOM 10273 N N . ASN B 1 546 ? 14.445 25.141 21.234 1 96.62 546 ASN B N 1
ATOM 10274 C CA . ASN B 1 546 ? 14.234 24.625 22.578 1 96.62 546 ASN B CA 1
ATOM 10275 C C . ASN B 1 546 ? 15.188 25.266 23.594 1 96.62 546 ASN B C 1
ATOM 10277 O O . ASN B 1 546 ? 15.102 25 24.781 1 96.62 546 ASN B O 1
ATOM 10281 N N . VAL B 1 547 ? 16.062 26.109 23.188 1 93.88 547 VAL B N 1
ATOM 10282 C CA . VAL B 1 547 ? 17.125 26.656 24.016 1 93.88 547 VAL B CA 1
ATOM 10283 C C . VAL B 1 547 ? 16.516 27.469 25.172 1 93.88 547 VAL B C 1
ATOM 10285 O O . VAL B 1 547 ? 16.984 27.391 26.312 1 93.88 547 VAL B O 1
ATOM 10288 N N . ASN B 1 548 ? 15.445 28.141 24.922 1 90.5 548 ASN B N 1
ATOM 10289 C CA . ASN B 1 548 ? 14.898 29.062 25.906 1 90.5 548 ASN B CA 1
ATOM 10290 C C . ASN B 1 548 ? 13.859 28.375 26.797 1 90.5 548 ASN B C 1
ATOM 10292 O O . ASN B 1 548 ? 13.664 28.781 27.938 1 90.5 548 ASN B O 1
ATOM 10296 N N . THR B 1 549 ? 13.086 27.5 26.344 1 92.88 549 THR B N 1
ATOM 10297 C CA . THR B 1 549 ? 11.953 26.922 27.062 1 92.88 549 THR B CA 1
ATOM 10298 C C . THR B 1 549 ? 12.344 25.578 27.688 1 92.88 549 THR B C 1
ATOM 10300 O O . THR B 1 549 ? 12.062 25.328 28.859 1 92.88 549 THR B O 1
ATOM 10303 N N . GLY B 1 550 ? 12.953 24.656 26.875 1 94.69 550 GLY B N 1
ATOM 10304 C CA . GLY B 1 550 ? 13.43 23.391 27.406 1 94.69 550 GLY B CA 1
ATOM 10305 C C . GLY B 1 550 ? 12.32 22.359 27.547 1 94.69 550 GLY B C 1
ATOM 10306 O O . GLY B 1 550 ? 12.438 21.438 28.359 1 94.69 550 GLY B O 1
ATOM 10307 N N . ASN B 1 551 ? 11.203 22.484 26.984 1 96.69 551 ASN B N 1
ATOM 10308 C CA . ASN B 1 551 ? 10.07 21.578 27.141 1 96.69 551 ASN B CA 1
ATOM 10309 C C . ASN B 1 551 ? 9.859 20.719 25.906 1 96.69 551 ASN B C 1
ATOM 10311 O O . ASN B 1 551 ? 8.805 20.094 25.75 1 96.69 551 ASN B O 1
ATOM 10315 N N . LEU B 1 552 ? 10.914 20.609 25.016 1 97.94 552 LEU B N 1
ATOM 10316 C CA . LEU B 1 552 ? 10.82 19.875 23.75 1 97.94 552 LEU B CA 1
ATOM 10317 C C . LEU B 1 552 ? 11.031 18.391 23.969 1 97.94 552 LEU B C 1
ATOM 10319 O O . LEU B 1 552 ? 11.945 17.984 24.688 1 97.94 552 LEU B O 1
ATOM 10323 N N . LYS B 1 553 ? 10.148 17.578 23.438 1 98.25 553 LYS B N 1
ATOM 10324 C CA . LYS B 1 553 ? 10.336 16.141 23.219 1 98.25 553 LYS B CA 1
ATOM 10325 C C . LYS B 1 553 ? 10.305 15.805 21.734 1 98.25 553 LYS B C 1
ATOM 10327 O O . LYS B 1 553 ? 9.5 16.375 20.984 1 98.25 553 LYS B O 1
ATOM 10332 N N . ILE B 1 554 ? 11.211 14.953 21.281 1 98.56 554 ILE B N 1
ATOM 10333 C CA . ILE B 1 554 ? 11.281 14.586 19.859 1 98.56 554 ILE B CA 1
ATOM 10334 C C . ILE B 1 554 ? 10.695 13.188 19.656 1 98.56 554 ILE B C 1
ATOM 10336 O O . ILE B 1 554 ? 11 12.273 20.422 1 98.56 554 ILE B O 1
ATOM 10340 N N . LEU B 1 555 ? 9.844 13.016 18.719 1 98.56 555 LEU B N 1
ATOM 10341 C CA . LEU B 1 555 ? 9.18 11.75 18.422 1 98.56 555 LEU B CA 1
ATOM 10342 C C . LEU B 1 555 ? 9.5 11.289 17 1 98.56 555 LEU B C 1
ATOM 10344 O O . LEU B 1 555 ? 9.305 12.039 16.047 1 98.56 555 LEU B O 1
ATOM 10348 N N . LEU B 1 556 ? 10.031 10.055 16.844 1 98.38 556 LEU B N 1
ATOM 10349 C CA . LEU B 1 556 ? 10.375 9.5 15.547 1 98.38 556 LEU B CA 1
ATOM 10350 C C . LEU B 1 556 ? 9.211 8.703 14.961 1 98.38 556 LEU B C 1
ATOM 10352 O O . LEU B 1 556 ? 8.703 7.785 15.609 1 98.38 556 LEU B O 1
ATOM 10356 N N . PRO B 1 557 ? 8.812 9.016 13.734 1 97.06 557 PRO B N 1
ATOM 10357 C CA . PRO B 1 557 ? 7.703 8.297 13.102 1 97.06 557 PRO B CA 1
ATOM 10358 C C . PRO B 1 557 ? 8.164 7.062 12.328 1 97.06 557 PRO B C 1
ATOM 10360 O O . PRO B 1 557 ? 9.328 6.973 11.945 1 97.06 557 PRO B O 1
ATOM 10363 N N . MET B 1 558 ? 7.352 6.047 12.117 1 96.5 558 MET B N 1
ATOM 10364 C CA . MET B 1 558 ? 7.457 4.93 11.188 1 96.5 558 MET B CA 1
ATOM 10365 C C . MET B 1 558 ? 8.727 4.121 11.445 1 96.5 558 MET B C 1
ATOM 10367 O O . MET B 1 558 ? 9.438 3.766 10.508 1 96.5 558 MET B O 1
ATOM 10371 N N . VAL B 1 559 ? 9.023 3.908 12.688 1 97.25 559 VAL B N 1
ATOM 10372 C CA . VAL B 1 559 ? 10.188 3.104 13.047 1 97.25 559 VAL B CA 1
ATOM 10373 C C . VAL B 1 559 ? 9.867 1.622 12.852 1 97.25 559 VAL B C 1
ATOM 10375 O O . VAL B 1 559 ? 8.828 1.142 13.305 1 97.25 559 VAL B O 1
ATOM 10378 N N . THR B 1 560 ? 10.781 0.89 12.141 1 96.25 560 THR B N 1
ATOM 10379 C CA . THR B 1 560 ? 10.578 -0.523 11.836 1 96.25 560 THR B CA 1
ATOM 10380 C C . THR B 1 560 ? 11.617 -1.383 12.555 1 96.25 560 THR B C 1
ATOM 10382 O O . THR B 1 560 ? 11.336 -2.529 12.914 1 96.25 560 THR B O 1
ATOM 10385 N N . SER B 1 561 ? 12.82 -0.812 12.703 1 95.25 561 SER B N 1
ATOM 10386 C CA . SER B 1 561 ? 13.945 -1.571 13.242 1 95.25 561 SER B CA 1
ATOM 10387 C C . SER B 1 561 ? 14.758 -0.73 14.227 1 95.25 561 SER B C 1
ATOM 10389 O O . SER B 1 561 ? 14.625 0.496 14.25 1 95.25 561 SER B O 1
ATOM 10391 N N . MET B 1 562 ? 15.602 -1.396 15 1 95.25 562 MET B N 1
ATOM 10392 C CA . MET B 1 562 ? 16.422 -0.715 15.992 1 95.25 562 MET B CA 1
ATOM 10393 C C . MET B 1 562 ? 17.531 0.088 15.328 1 95.25 562 MET B C 1
ATOM 10395 O O . MET B 1 562 ? 17.938 1.138 15.828 1 95.25 562 MET B O 1
ATOM 10399 N N . GLU B 1 563 ? 17.906 -0.371 14.141 1 94.75 563 GLU B N 1
ATOM 10400 C CA . GLU B 1 563 ? 18.953 0.314 13.406 1 94.75 563 GLU B CA 1
ATOM 10401 C C . GLU B 1 563 ? 18.547 1.73 13.031 1 94.75 563 GLU B C 1
ATOM 10403 O O . GLU B 1 563 ? 19.375 2.645 13.016 1 94.75 563 GLU B O 1
ATOM 10408 N N . GLU B 1 564 ? 17.344 1.875 12.75 1 95.94 564 GLU B N 1
ATOM 10409 C CA . GLU B 1 564 ? 16.844 3.195 12.391 1 95.94 564 GLU B CA 1
ATOM 10410 C C . GLU B 1 564 ? 16.906 4.152 13.578 1 95.94 564 GLU B C 1
ATOM 10412 O O . GLU B 1 564 ? 17.25 5.328 13.414 1 95.94 564 GLU B O 1
ATOM 10417 N N . VAL B 1 565 ? 16.609 3.65 14.766 1 97.44 565 VAL B N 1
ATOM 10418 C CA . VAL B 1 565 ? 16.656 4.461 15.984 1 97.44 565 VAL B CA 1
ATOM 10419 C C . VAL B 1 565 ? 18.109 4.844 16.297 1 97.44 565 VAL B C 1
ATOM 10421 O O . VAL B 1 565 ? 18.391 5.996 16.641 1 97.44 565 VAL B O 1
ATOM 10424 N N . ASP B 1 566 ? 18.953 3.887 16.141 1 96.88 566 ASP B N 1
ATOM 10425 C CA . ASP B 1 566 ? 20.375 4.141 16.391 1 96.88 566 ASP B CA 1
ATOM 10426 C C . ASP B 1 566 ? 20.922 5.207 15.445 1 96.88 566 ASP B C 1
ATOM 10428 O O . ASP B 1 566 ? 21.656 6.098 15.867 1 96.88 566 ASP B O 1
ATOM 10432 N N . GLU B 1 567 ? 20.578 5.086 14.219 1 95.75 567 GLU B N 1
ATOM 10433 C CA . GLU B 1 567 ? 21.031 6.059 13.234 1 95.75 567 GLU B CA 1
ATOM 10434 C C . GLU B 1 567 ? 20.453 7.445 13.508 1 95.75 567 GLU B C 1
ATOM 10436 O O . GLU B 1 567 ? 21.156 8.453 13.391 1 95.75 567 GLU B O 1
ATOM 10441 N N . ALA B 1 568 ? 19.219 7.504 13.836 1 97.44 568 ALA B N 1
ATOM 10442 C CA . ALA B 1 568 ? 18.578 8.773 14.164 1 97.44 568 ALA B CA 1
ATOM 10443 C C . ALA B 1 568 ? 19.234 9.422 15.375 1 97.44 568 ALA B C 1
ATOM 10445 O O . ALA B 1 568 ? 19.453 10.641 15.398 1 97.44 568 ALA B O 1
ATOM 10446 N N . LYS B 1 569 ? 19.547 8.664 16.359 1 97.38 569 LYS B N 1
ATOM 10447 C CA . LYS B 1 569 ? 20.203 9.164 17.578 1 97.38 569 LYS B CA 1
ATOM 10448 C C . LYS B 1 569 ? 21.562 9.758 17.25 1 97.38 569 LYS B C 1
ATOM 10450 O O . LYS B 1 569 ? 21.938 10.797 17.812 1 97.38 569 LYS B O 1
ATOM 10455 N N . ARG B 1 570 ? 22.281 9.102 16.344 1 96.62 570 ARG B N 1
ATOM 10456 C CA . ARG B 1 570 ? 23.578 9.625 15.93 1 96.62 570 ARG B CA 1
ATOM 10457 C C . ARG B 1 570 ? 23.438 10.992 15.273 1 96.62 570 ARG B C 1
ATOM 10459 O O . ARG B 1 570 ? 24.234 11.891 15.5 1 96.62 570 ARG B O 1
ATOM 10466 N N . LEU B 1 571 ? 22.453 11.094 14.484 1 95.88 571 LEU B N 1
ATOM 10467 C CA . LEU B 1 571 ? 22.234 12.359 13.789 1 95.88 571 LEU B CA 1
ATOM 10468 C C . LEU B 1 571 ? 21.766 13.438 14.758 1 95.88 571 LEU B C 1
ATOM 10470 O O . LEU B 1 571 ? 22.125 14.609 14.609 1 95.88 571 LEU B O 1
ATOM 10474 N N . ILE B 1 572 ? 20.984 13.086 15.781 1 97.69 572 ILE B N 1
ATOM 10475 C CA . ILE B 1 572 ? 20.531 14.031 16.797 1 97.69 572 ILE B CA 1
ATOM 10476 C C . ILE B 1 572 ? 21.734 14.516 17.609 1 97.69 572 ILE B C 1
ATOM 10478 O O . ILE B 1 572 ? 21.844 15.711 17.906 1 97.69 572 ILE B O 1
ATOM 10482 N N . ASP B 1 573 ? 22.594 13.617 17.938 1 97 573 ASP B N 1
ATOM 10483 C CA . ASP B 1 573 ? 23.812 13.977 18.656 1 97 573 ASP B CA 1
ATOM 10484 C C . ASP B 1 573 ? 24.672 14.938 17.844 1 97 573 ASP B C 1
ATOM 10486 O O . ASP B 1 573 ? 25.203 15.906 18.391 1 97 573 ASP B O 1
ATOM 10490 N N . ARG B 1 574 ? 24.781 14.602 16.594 1 95.31 574 ARG B N 1
ATOM 10491 C CA . ARG B 1 574 ? 25.531 15.477 15.695 1 95.31 574 ARG B CA 1
ATOM 10492 C C . ARG B 1 574 ? 24.906 16.875 15.633 1 95.31 574 ARG B C 1
ATOM 10494 O O . ARG B 1 574 ? 25.625 17.875 15.695 1 95.31 574 ARG B O 1
ATOM 10501 N N . ALA B 1 575 ? 23.656 16.922 15.453 1 96.19 575 ALA B N 1
ATOM 10502 C CA . ALA B 1 575 ? 22.953 18.188 15.391 1 96.19 575 ALA B CA 1
ATOM 10503 C C . ALA B 1 575 ? 23.156 18.984 16.672 1 96.19 575 ALA B C 1
ATOM 10505 O O . ALA B 1 575 ? 23.328 20.219 16.641 1 96.19 575 ALA B O 1
ATOM 10506 N N . LYS B 1 576 ? 23.094 18.344 17.797 1 97.12 576 LYS B N 1
ATOM 10507 C CA . LYS B 1 576 ? 23.297 19 19.078 1 97.12 576 LYS B CA 1
ATOM 10508 C C . LYS B 1 576 ? 24.688 19.625 19.156 1 97.12 576 LYS B C 1
ATOM 10510 O O . LYS B 1 576 ? 24.844 20.781 19.578 1 97.12 576 LYS B O 1
ATOM 10515 N N . GLU B 1 577 ? 25.641 18.875 18.734 1 95.88 577 GLU B N 1
ATOM 10516 C CA . GLU B 1 577 ? 27.016 19.375 18.75 1 95.88 577 GLU B CA 1
ATOM 10517 C C . GLU B 1 577 ? 27.156 20.609 17.859 1 95.88 577 GLU B C 1
ATOM 10519 O O . GLU B 1 577 ? 27.828 21.578 18.234 1 95.88 577 GLU B O 1
ATOM 10524 N N . GLU B 1 578 ? 26.578 20.531 16.734 1 93 578 GLU B N 1
ATOM 10525 C CA . GLU B 1 578 ? 26.641 21.656 15.797 1 93 578 GLU B CA 1
ATOM 10526 C C . GLU B 1 578 ? 25.969 22.891 16.375 1 93 578 GLU B C 1
ATOM 10528 O O . GLU B 1 578 ? 26.484 24 16.25 1 93 578 GLU B O 1
ATOM 10533 N N . VAL B 1 579 ? 24.859 22.719 16.984 1 95.25 579 VAL B N 1
ATOM 10534 C CA . VAL B 1 579 ? 24.125 23.828 17.562 1 95.25 579 VAL B CA 1
ATOM 10535 C C . VAL B 1 579 ? 24.891 24.406 18.75 1 95.25 579 VAL B C 1
ATOM 10537 O O . VAL B 1 579 ? 24.938 25.625 18.938 1 95.25 579 VAL B O 1
ATOM 10540 N N . GLU B 1 580 ? 25.484 23.578 19.531 1 95.69 580 GLU B N 1
ATOM 10541 C CA . GLU B 1 580 ? 26.297 24.047 20.656 1 95.69 580 GLU B CA 1
ATOM 10542 C C . GLU B 1 580 ? 27.469 24.875 20.188 1 95.69 580 GLU B C 1
ATOM 10544 O O . GLU B 1 580 ? 27.844 25.859 20.828 1 95.69 580 GLU B O 1
ATOM 10549 N N . GLN B 1 581 ? 28.016 24.516 19.047 1 92.62 581 GLN B N 1
ATOM 10550 C CA . GLN B 1 581 ? 29.125 25.281 18.469 1 92.62 581 GLN B CA 1
ATOM 10551 C C . GLN B 1 581 ? 28.656 26.641 17.969 1 92.62 581 GLN B C 1
ATOM 10553 O O . GLN B 1 581 ? 29.328 27.656 18.172 1 92.62 581 GLN B O 1
ATOM 10558 N N . ILE B 1 582 ? 27.547 26.625 17.328 1 88.56 582 ILE B N 1
ATOM 10559 C CA . ILE B 1 582 ? 27 27.844 16.75 1 88.56 582 ILE B CA 1
ATOM 10560 C C . ILE B 1 582 ? 26.625 28.812 17.875 1 88.56 582 ILE B C 1
ATOM 10562 O O . ILE B 1 582 ? 26.891 30.016 17.781 1 88.56 582 ILE B O 1
ATOM 10566 N N . LEU B 1 583 ? 26.047 28.297 18.938 1 92.38 583 LEU B N 1
ATOM 10567 C CA . LEU B 1 583 ? 25.547 29.125 20.031 1 92.38 583 LEU B CA 1
ATOM 10568 C C . LEU B 1 583 ? 26.641 29.328 21.078 1 92.38 583 LEU B C 1
ATOM 10570 O O . LEU B 1 583 ? 26.5 30.188 21.953 1 92.38 583 LEU B O 1
ATOM 10574 N N . ALA B 1 584 ? 27.703 28.625 21 1 91.38 584 ALA B N 1
ATOM 10575 C CA . ALA B 1 584 ? 28.797 28.672 21.969 1 91.38 584 ALA B CA 1
ATOM 10576 C C . ALA B 1 584 ? 28.312 28.422 23.375 1 91.38 584 ALA B C 1
ATOM 10578 O O . ALA B 1 584 ? 28.688 29.125 24.312 1 91.38 584 ALA B O 1
ATOM 10579 N N . ARG B 1 585 ? 27.297 27.594 23.484 1 92.38 585 ARG B N 1
ATOM 10580 C CA . ARG B 1 585 ? 26.766 27.172 24.781 1 92.38 585 ARG B CA 1
ATOM 10581 C C . ARG B 1 585 ? 26.266 25.734 24.734 1 92.38 585 ARG B C 1
ATOM 10583 O O . ARG B 1 585 ? 25.906 25.234 23.672 1 92.38 585 ARG B O 1
ATOM 10590 N N . GLN B 1 586 ? 26.25 25.172 25.969 1 92.62 586 GLN B N 1
ATOM 10591 C CA . GLN B 1 586 ? 25.719 23.812 26.062 1 92.62 586 GLN B CA 1
ATOM 10592 C C . GLN B 1 586 ? 24.203 23.812 26.125 1 92.62 586 GLN B C 1
ATOM 10594 O O . GLN B 1 586 ? 23.594 24.672 26.766 1 92.62 586 GLN B O 1
ATOM 10599 N N . ILE B 1 587 ? 23.609 22.953 25.375 1 92.75 587 ILE B N 1
ATOM 10600 C CA . ILE B 1 587 ? 22.156 22.844 25.359 1 92.75 587 ILE B CA 1
ATOM 10601 C C . ILE B 1 587 ? 21.734 21.469 25.875 1 92.75 587 ILE B C 1
ATOM 10603 O O . ILE B 1 587 ? 22.438 20.469 25.672 1 92.75 587 ILE B O 1
ATOM 10607 N N . PRO B 1 588 ? 20.656 21.406 26.625 1 92.19 588 PRO B N 1
ATOM 10608 C CA . PRO B 1 588 ? 20.172 20.109 27.109 1 92.19 588 PRO B CA 1
ATOM 10609 C C . PRO B 1 588 ? 19.641 19.219 26 1 92.19 588 PRO B C 1
ATOM 10611 O O . PRO B 1 588 ? 19.062 19.734 25.031 1 92.19 588 PRO B O 1
ATOM 10614 N N . MET B 1 589 ? 19.828 17.922 26.172 1 95.12 589 MET B N 1
ATOM 10615 C CA . MET B 1 589 ? 19.297 16.953 25.219 1 95.12 589 MET B CA 1
ATOM 10616 C C . MET B 1 589 ? 17.812 16.703 25.469 1 95.12 589 MET B C 1
ATOM 10618 O O . MET B 1 589 ? 17.422 16.312 26.578 1 95.12 589 MET B O 1
ATOM 10622 N N . PRO B 1 590 ? 16.984 17 24.531 1 97.38 590 PRO B N 1
ATOM 10623 C CA . PRO B 1 590 ? 15.562 16.688 24.703 1 97.38 590 PRO B CA 1
ATOM 10624 C C . PRO B 1 590 ? 15.305 15.18 24.781 1 97.38 590 PRO B C 1
ATOM 10626 O O . PRO B 1 590 ? 16.125 14.383 24.328 1 97.38 590 PRO B O 1
ATOM 10629 N N . GLN B 1 591 ? 14.18 14.805 25.406 1 97.62 591 GLN B N 1
ATOM 10630 C CA . GLN B 1 591 ? 13.781 13.406 25.438 1 97.62 591 GLN B CA 1
ATOM 10631 C C . GLN B 1 591 ? 13.453 12.898 24.031 1 97.62 591 GLN B C 1
ATOM 10633 O O . GLN B 1 591 ? 12.922 13.648 23.203 1 97.62 591 GLN B O 1
ATOM 10638 N N . LEU B 1 592 ? 13.852 11.68 23.766 1 98 592 LEU B N 1
ATOM 10639 C CA . LEU B 1 592 ? 13.625 11.047 22.484 1 98 592 LEU B CA 1
ATOM 10640 C C . LEU B 1 592 ? 12.617 9.914 22.594 1 98 592 LEU B C 1
ATOM 10642 O O . LEU B 1 592 ? 12.695 9.102 23.516 1 98 592 LEU B O 1
ATOM 10646 N N . GLY B 1 593 ? 11.602 9.883 21.766 1 98.19 593 GLY B N 1
ATOM 10647 C CA . GLY B 1 593 ? 10.602 8.828 21.734 1 98.19 593 GLY B CA 1
ATOM 10648 C C . GLY B 1 593 ? 10.383 8.242 20.359 1 98.19 593 GLY B C 1
ATOM 10649 O O . GLY B 1 593 ? 10.938 8.742 19.375 1 98.19 593 GLY B O 1
ATOM 10650 N N . VAL B 1 594 ? 9.633 7.129 20.312 1 97.62 594 VAL B N 1
ATOM 10651 C CA . VAL B 1 594 ? 9.305 6.445 19.062 1 97.62 594 VAL B CA 1
ATOM 10652 C C . VAL B 1 594 ? 7.797 6.227 18.984 1 97.62 594 VAL B C 1
ATOM 10654 O O . VAL B 1 594 ? 7.148 5.898 19.984 1 97.62 594 VAL B O 1
ATOM 10657 N N . MET B 1 595 ? 7.293 6.516 17.812 1 97.75 595 MET B N 1
ATOM 10658 C CA . MET B 1 595 ? 5.887 6.223 17.562 1 97.75 595 MET B CA 1
ATOM 10659 C C . MET B 1 595 ? 5.691 4.75 17.219 1 97.75 595 MET B C 1
ATOM 10661 O O . MET B 1 595 ? 6.352 4.23 16.312 1 97.75 595 MET B O 1
ATOM 10665 N N . ILE B 1 596 ? 4.867 4.113 17.953 1 97.62 596 ILE B N 1
ATOM 10666 C CA . ILE B 1 596 ? 4.52 2.727 17.672 1 97.62 596 ILE B CA 1
ATOM 10667 C C . ILE B 1 596 ? 3.377 2.682 16.656 1 97.62 596 ILE B C 1
ATOM 10669 O O . ILE B 1 596 ? 2.205 2.705 17.031 1 97.62 596 ILE B O 1
ATOM 10673 N N . GLU B 1 597 ? 3.684 2.594 15.414 1 96.88 597 GLU B N 1
ATOM 10674 C CA . GLU B 1 597 ? 2.678 2.557 14.359 1 96.88 597 GLU B CA 1
ATOM 10675 C C . GLU B 1 597 ? 2.973 1.443 13.359 1 96.88 597 GLU B C 1
ATOM 10677 O O . GLU B 1 597 ? 2.102 1.062 12.57 1 96.88 597 GLU B O 1
ATOM 10682 N N . VAL B 1 598 ? 4.164 0.886 13.391 1 97.75 598 VAL B N 1
ATOM 10683 C CA . VAL B 1 598 ? 4.52 -0.309 12.633 1 97.75 598 VAL B CA 1
ATOM 10684 C C . VAL B 1 598 ? 4.441 -1.537 13.539 1 97.75 598 VAL B C 1
ATOM 10686 O O . VAL B 1 598 ? 5.012 -1.548 14.633 1 97.75 598 VAL B O 1
ATOM 10689 N N . PRO B 1 599 ? 3.812 -2.586 13.078 1 97.94 599 PRO B N 1
ATOM 10690 C CA . PRO B 1 599 ? 3.572 -3.742 13.945 1 97.94 599 PRO B CA 1
ATOM 10691 C C . PRO B 1 599 ? 4.867 -4.379 14.453 1 97.94 599 PRO B C 1
ATOM 10693 O O . PRO B 1 599 ? 4.891 -4.941 15.547 1 97.94 599 PRO B O 1
ATOM 10696 N N . SER B 1 600 ? 5.957 -4.254 13.758 1 97.56 600 SER B N 1
ATOM 10697 C CA . SER B 1 600 ? 7.211 -4.879 14.164 1 97.56 600 SER B CA 1
ATOM 10698 C C . SER B 1 600 ? 7.652 -4.379 15.539 1 97.56 600 SER B C 1
ATOM 10700 O O . SER B 1 600 ? 8.195 -5.148 16.328 1 97.56 600 SER B O 1
ATOM 10702 N N . VAL B 1 601 ? 7.367 -3.15 15.867 1 96 601 VAL B N 1
ATOM 10703 C CA . VAL B 1 601 ? 7.867 -2.508 17.078 1 96 601 VAL B CA 1
ATOM 10704 C C . VAL B 1 601 ? 7.16 -3.084 18.297 1 96 601 VAL B C 1
ATOM 10706 O O . VAL B 1 601 ? 7.691 -3.035 19.406 1 96 601 VAL B O 1
ATOM 10709 N N . ILE B 1 602 ? 5.945 -3.654 18.078 1 95.25 602 ILE B N 1
ATOM 10710 C CA . ILE B 1 602 ? 5.227 -4.305 19.172 1 95.25 602 ILE B CA 1
ATOM 10711 C C . ILE B 1 602 ? 6.102 -5.391 19.797 1 95.25 602 ILE B C 1
ATOM 10713 O O . ILE B 1 602 ? 6.062 -5.613 21 1 95.25 602 ILE B O 1
ATOM 10717 N N . PHE B 1 603 ? 7 -5.969 18.953 1 94.31 603 PHE B N 1
ATOM 10718 C CA . PHE B 1 603 ? 7.793 -7.121 19.359 1 94.31 603 PHE B CA 1
ATOM 10719 C C . PHE B 1 603 ? 9.211 -6.699 19.734 1 94.31 603 PHE B C 1
ATOM 10721 O O . PHE B 1 603 ? 10.047 -7.539 20.078 1 94.31 603 PHE B O 1
ATOM 10728 N N . LEU B 1 604 ? 9.492 -5.414 19.688 1 93.94 604 LEU B N 1
ATOM 10729 C CA . LEU B 1 604 ? 10.859 -4.949 19.922 1 93.94 604 LEU B CA 1
ATOM 10730 C C . LEU B 1 604 ? 10.914 -3.996 21.109 1 93.94 604 LEU B C 1
ATOM 10732 O O . LEU B 1 604 ? 11.945 -3.355 21.344 1 93.94 604 LEU B O 1
ATOM 10736 N N . LEU B 1 605 ? 9.875 -3.852 21.891 1 93 605 LEU B N 1
ATOM 10737 C CA . LEU B 1 605 ? 9.727 -2.852 22.938 1 93 605 LEU B CA 1
ATOM 10738 C C . LEU B 1 605 ? 10.805 -3.027 24.016 1 93 605 LEU B C 1
ATOM 10740 O O . LEU B 1 605 ? 11.391 -2.049 24.469 1 93 605 LEU B O 1
ATOM 10744 N N . PRO B 1 606 ? 11.156 -4.23 24.344 1 89.19 606 PRO B N 1
ATOM 10745 C CA . PRO B 1 606 ? 12.203 -4.375 25.359 1 89.19 606 PRO B CA 1
ATOM 10746 C C . PRO B 1 606 ? 13.555 -3.83 24.906 1 89.19 606 PRO B C 1
ATOM 10748 O O . PRO B 1 606 ? 14.305 -3.268 25.703 1 89.19 606 PRO B O 1
ATOM 10751 N N . GLN B 1 607 ? 13.836 -3.963 23.656 1 90.88 607 GLN B N 1
ATOM 10752 C CA . GLN B 1 607 ? 15.086 -3.461 23.094 1 90.88 607 GLN B CA 1
ATOM 10753 C C . GLN B 1 607 ? 15.055 -1.943 22.938 1 90.88 607 GLN B C 1
ATOM 10755 O O . GLN B 1 607 ? 16.094 -1.288 22.969 1 90.88 607 GLN B O 1
ATOM 10760 N N . LEU B 1 608 ? 13.883 -1.399 22.844 1 92.25 608 LEU B N 1
ATOM 10761 C CA . LEU B 1 608 ? 13.703 0.034 22.641 1 92.25 608 LEU B CA 1
ATOM 10762 C C . LEU B 1 608 ? 13.984 0.8 23.938 1 92.25 608 LEU B C 1
ATOM 10764 O O . LEU B 1 608 ? 14.367 1.97 23.891 1 92.25 608 LEU B O 1
ATOM 10768 N N . LYS B 1 609 ? 13.805 0.166 25.078 1 90.56 609 LYS B N 1
ATOM 10769 C CA . LYS B 1 609 ? 13.953 0.825 26.375 1 90.56 609 LYS B CA 1
ATOM 10770 C C . LYS B 1 609 ? 15.367 1.39 26.531 1 90.56 609 LYS B C 1
ATOM 10772 O O . LYS B 1 609 ? 15.547 2.469 27.109 1 90.56 609 LYS B O 1
ATOM 10777 N N . ASN B 1 610 ? 16.297 0.763 25.969 1 89.06 610 ASN B N 1
ATOM 10778 C CA . ASN B 1 610 ? 17.688 1.195 26.109 1 89.06 610 ASN B CA 1
ATOM 10779 C C . ASN B 1 610 ? 18.016 2.318 25.141 1 89.06 610 ASN B C 1
ATOM 10781 O O . ASN B 1 610 ? 19.078 2.939 25.234 1 89.06 610 ASN B O 1
ATOM 10785 N N . ARG B 1 611 ? 17.094 2.67 24.359 1 94.62 611 ARG B N 1
ATOM 10786 C CA . ARG B 1 611 ? 17.406 3.598 23.281 1 94.62 611 ARG B CA 1
ATOM 10787 C C . ARG B 1 611 ? 16.578 4.863 23.375 1 94.62 611 ARG B C 1
ATOM 10789 O O . ARG B 1 611 ? 16.984 5.93 22.906 1 94.62 611 ARG B O 1
ATOM 10796 N N . VAL B 1 612 ? 15.391 4.75 23.938 1 96.69 612 VAL B N 1
ATOM 10797 C CA . VAL B 1 612 ? 14.484 5.891 23.906 1 96.69 612 VAL B CA 1
ATOM 10798 C C . VAL B 1 612 ? 13.906 6.125 25.297 1 96.69 612 VAL B C 1
ATOM 10800 O O . VAL B 1 612 ? 14.031 5.273 26.172 1 96.69 612 VAL B O 1
ATOM 10803 N N . ASP B 1 613 ? 13.273 7.301 25.484 1 96.94 613 ASP B N 1
ATOM 10804 C CA . ASP B 1 613 ? 12.766 7.719 26.781 1 96.94 613 ASP B CA 1
ATOM 10805 C C . ASP B 1 613 ? 11.266 7.449 26.906 1 96.94 613 ASP B C 1
ATOM 10807 O O . ASP B 1 613 ? 10.75 7.266 28 1 96.94 613 ASP B O 1
ATOM 10811 N N . PHE B 1 614 ? 10.586 7.457 25.844 1 97.38 614 PHE B N 1
ATOM 10812 C CA . PHE B 1 614 ? 9.148 7.246 25.859 1 97.38 614 PHE B CA 1
ATOM 10813 C C . PHE B 1 614 ? 8.664 6.719 24.516 1 97.38 614 PHE B C 1
ATOM 10815 O O . PHE B 1 614 ? 9.422 6.699 23.547 1 97.38 614 PHE B O 1
ATOM 10822 N N . VAL B 1 615 ? 7.406 6.172 24.469 1 97.5 615 VAL B N 1
ATOM 10823 C CA . VAL B 1 615 ? 6.797 5.707 23.234 1 97.5 615 VAL B CA 1
ATOM 10824 C C . VAL B 1 615 ? 5.371 6.25 23.125 1 97.5 615 VAL B C 1
ATOM 10826 O O . VAL B 1 615 ? 4.738 6.559 24.125 1 97.5 615 VAL B O 1
ATOM 10829 N N . SER B 1 616 ? 4.938 6.516 21.953 1 97.94 616 SER B N 1
ATOM 10830 C CA . SER B 1 616 ? 3.576 6.957 21.656 1 97.94 616 SER B CA 1
ATOM 10831 C C . SER B 1 616 ? 2.945 6.105 20.562 1 97.94 616 SER B C 1
ATOM 10833 O O . SER B 1 616 ? 3.598 5.781 19.578 1 97.94 616 SER B O 1
ATOM 10835 N N . ILE B 1 617 ? 1.731 5.699 20.734 1 98.12 617 ILE B N 1
ATOM 10836 C CA . ILE B 1 617 ? 1.075 4.832 19.766 1 98.12 617 ILE B CA 1
ATOM 10837 C C . ILE B 1 617 ? 0.327 5.676 18.734 1 98.12 617 ILE B C 1
ATOM 10839 O O . ILE B 1 617 ? -0.487 6.531 19.094 1 98.12 617 ILE B O 1
ATOM 10843 N N . GLY B 1 618 ? 0.684 5.527 17.5 1 95.88 618 GLY B N 1
ATOM 10844 C CA . GLY B 1 618 ? -0.163 6 16.406 1 95.88 618 GLY B CA 1
ATOM 10845 C C . GLY B 1 618 ? -1.194 4.98 15.969 1 95.88 618 GLY B C 1
ATOM 10846 O O . GLY B 1 618 ? -0.946 4.195 15.055 1 95.88 618 GLY B O 1
ATOM 10847 N N . THR B 1 619 ? -2.361 5.082 16.5 1 95.12 619 THR B N 1
ATOM 10848 C CA . THR B 1 619 ? -3.34 4.016 16.328 1 95.12 619 THR B CA 1
ATOM 10849 C C . THR B 1 619 ? -3.83 3.949 14.891 1 95.12 619 THR B C 1
ATOM 10851 O O . THR B 1 619 ? -4.234 2.887 14.414 1 95.12 619 THR B O 1
ATOM 10854 N N . ASN B 1 620 ? -3.857 5.082 14.164 1 89.44 620 ASN B N 1
ATOM 10855 C CA . ASN B 1 620 ? -4.355 5.074 12.789 1 89.44 620 ASN B CA 1
ATOM 10856 C C . ASN B 1 620 ? -3.514 4.168 11.898 1 89.44 620 ASN B C 1
ATOM 10858 O O . ASN B 1 620 ? -4.027 3.209 11.312 1 89.44 620 ASN B O 1
ATOM 10862 N N . ASP B 1 621 ? -2.264 4.406 11.859 1 93.06 621 ASP B N 1
ATOM 10863 C CA . ASP B 1 621 ? -1.367 3.609 11.031 1 93.06 621 ASP B CA 1
ATOM 10864 C C . ASP B 1 621 ? -1.212 2.197 11.594 1 93.06 621 ASP B C 1
ATOM 10866 O O . ASP B 1 621 ? -1.148 1.227 10.836 1 93.06 621 ASP B O 1
ATOM 10870 N N . LEU B 1 622 ? -1.142 2.115 12.898 1 97.31 622 LEU B N 1
ATOM 10871 C CA . LEU B 1 622 ? -1.001 0.797 13.508 1 97.31 622 LEU B CA 1
ATOM 10872 C C . LEU B 1 622 ? -2.164 -0.109 13.117 1 97.31 622 LEU B C 1
ATOM 10874 O O . LEU B 1 622 ? -1.958 -1.27 12.758 1 97.31 622 LEU B O 1
ATOM 10878 N N . THR B 1 623 ? -3.391 0.445 13.227 1 96.94 623 THR B N 1
ATOM 10879 C CA . THR B 1 623 ? -4.578 -0.317 12.852 1 96.94 623 THR B CA 1
ATOM 10880 C C . THR B 1 623 ? -4.531 -0.7 11.375 1 96.94 623 THR B C 1
ATOM 10882 O O . THR B 1 623 ? -4.848 -1.835 11.016 1 96.94 623 THR B O 1
ATOM 10885 N N . GLN B 1 624 ? -4.129 0.229 10.57 1 95.38 624 GLN B N 1
ATOM 10886 C CA . GLN B 1 624 ? -4.023 -0.003 9.133 1 95.38 624 GLN B CA 1
ATOM 10887 C C . GLN B 1 624 ? -3.094 -1.177 8.836 1 95.38 624 GLN B C 1
ATOM 10889 O O . GLN B 1 624 ? -3.428 -2.051 8.031 1 95.38 624 GLN B O 1
ATOM 10894 N N . TYR B 1 625 ? -1.956 -1.237 9.523 1 97.5 625 TYR B N 1
ATOM 10895 C CA . TYR B 1 625 ? -0.966 -2.268 9.227 1 97.5 625 TYR B CA 1
ATOM 10896 C C . TYR B 1 625 ? -1.331 -3.584 9.906 1 97.5 625 TYR B C 1
ATOM 10898 O O . TYR B 1 625 ? -1.096 -4.66 9.352 1 97.5 625 TYR B O 1
ATOM 10906 N N . LEU B 1 626 ? -1.936 -3.521 11.039 1 98 626 LEU B N 1
ATOM 10907 C CA . LEU B 1 626 ? -2.35 -4.742 11.727 1 98 626 LEU B CA 1
ATOM 10908 C C . LEU B 1 626 ? -3.432 -5.469 10.93 1 98 626 LEU B C 1
ATOM 10910 O O . LEU B 1 626 ? -3.434 -6.699 10.859 1 98 626 LEU B O 1
ATOM 10914 N N . LEU B 1 627 ? -4.312 -4.652 10.367 1 97.75 627 LEU B N 1
ATOM 10915 C CA . LEU B 1 627 ? -5.422 -5.238 9.625 1 97.75 627 LEU B CA 1
ATOM 10916 C C . LEU B 1 627 ? -5.102 -5.305 8.133 1 97.75 627 LEU B C 1
ATOM 10918 O O . LEU B 1 627 ? -5.879 -5.859 7.352 1 97.75 627 LEU B O 1
ATOM 10922 N N . ALA B 1 628 ? -3.941 -4.805 7.75 1 96.88 628 ALA B N 1
ATOM 10923 C CA . ALA B 1 628 ? -3.535 -4.738 6.352 1 96.88 628 ALA B CA 1
ATOM 10924 C C . ALA B 1 628 ? -4.637 -4.133 5.484 1 96.88 628 ALA B C 1
ATOM 10926 O O . ALA B 1 628 ? -5.043 -4.727 4.48 1 96.88 628 ALA B O 1
ATOM 10927 N N . VAL B 1 629 ? -5.137 -2.93 5.891 1 94.75 629 VAL B N 1
ATOM 10928 C CA . VAL B 1 629 ? -6.25 -2.283 5.203 1 94.75 629 VAL B CA 1
ATOM 10929 C C . VAL B 1 629 ? -5.941 -0.801 5 1 94.75 629 VAL B C 1
ATOM 10931 O O . VAL B 1 629 ? -5.508 -0.119 5.934 1 94.75 629 VAL B O 1
ATOM 10934 N N . ASP B 1 630 ? -6.102 -0.343 3.797 1 89.5 630 ASP B N 1
ATOM 10935 C CA . ASP B 1 630 ? -6.02 1.088 3.514 1 89.5 630 ASP B CA 1
ATOM 10936 C C . ASP B 1 630 ? -7.312 1.799 3.908 1 89.5 630 ASP B C 1
ATOM 10938 O O . ASP B 1 630 ? -8.352 1.617 3.266 1 89.5 630 ASP B O 1
ATOM 10942 N N . ARG B 1 631 ? -7.234 2.57 4.875 1 82.88 631 ARG B N 1
ATOM 10943 C CA . ARG B 1 631 ? -8.43 3.221 5.398 1 82.88 631 ARG B CA 1
ATOM 10944 C C . ARG B 1 631 ? -9.023 4.188 4.379 1 82.88 631 ARG B C 1
ATOM 10946 O O . ARG B 1 631 ? -10.203 4.543 4.465 1 82.88 631 ARG B O 1
ATOM 10953 N N . ASN B 1 632 ? -8.266 4.59 3.42 1 72.38 632 ASN B N 1
ATOM 10954 C CA . ASN B 1 632 ? -8.719 5.559 2.43 1 72.38 632 ASN B CA 1
ATOM 10955 C C . ASN B 1 632 ? -9.258 4.867 1.179 1 72.38 632 ASN B C 1
ATOM 10957 O O . ASN B 1 632 ? -9.734 5.531 0.256 1 72.38 632 ASN B O 1
ATOM 10961 N N . ASN B 1 633 ? -9.18 3.549 1.119 1 78.44 633 ASN B N 1
ATOM 10962 C CA . ASN B 1 633 ? -9.68 2.766 -0.005 1 78.44 633 ASN B CA 1
ATOM 10963 C C . ASN B 1 633 ? -11.148 2.383 0.191 1 78.44 633 ASN B C 1
ATOM 10965 O O . ASN B 1 633 ? -11.469 1.576 1.064 1 78.44 633 ASN B O 1
ATOM 10969 N N . THR B 1 634 ? -12.031 2.871 -0.556 1 69.44 634 THR B N 1
ATOM 10970 C CA . THR B 1 634 ? -13.469 2.705 -0.396 1 69.44 634 THR B CA 1
ATOM 10971 C C . THR B 1 634 ? -13.867 1.237 -0.526 1 69.44 634 THR B C 1
ATOM 10973 O O . THR B 1 634 ? -14.898 0.815 0.006 1 69.44 634 THR B O 1
ATOM 10976 N N . HIS B 1 635 ? -13.086 0.406 -1.199 1 75.19 635 HIS B N 1
ATOM 10977 C CA . HIS B 1 635 ? -13.406 -1.003 -1.392 1 75.19 635 HIS B CA 1
ATOM 10978 C C . HIS B 1 635 ? -13.242 -1.788 -0.095 1 75.19 635 HIS B C 1
ATOM 10980 O O . HIS B 1 635 ? -13.914 -2.797 0.116 1 75.19 635 HIS B O 1
ATOM 10986 N N . VAL B 1 636 ? -12.312 -1.27 0.754 1 87.94 636 VAL B N 1
ATOM 10987 C CA . VAL B 1 636 ? -11.992 -2.096 1.914 1 87.94 636 VAL B CA 1
ATOM 10988 C C . VAL B 1 636 ? -12.094 -1.258 3.188 1 87.94 636 VAL B C 1
ATOM 10990 O O . VAL B 1 636 ? -11.906 -1.772 4.293 1 87.94 636 VAL B O 1
ATOM 10993 N N . ALA B 1 637 ? -12.477 -0.019 3.125 1 78.81 637 ALA B N 1
ATOM 10994 C CA . ALA B 1 637 ? -12.508 0.909 4.254 1 78.81 637 ALA B CA 1
ATOM 10995 C C . ALA B 1 637 ? -13.367 0.358 5.391 1 78.81 637 ALA B C 1
ATOM 10997 O O . ALA B 1 637 ? -13.109 0.642 6.562 1 78.81 637 ALA B O 1
ATOM 10998 N N . SER B 1 638 ? -14.305 -0.466 5.07 1 80.75 638 SER B N 1
ATOM 10999 C CA . SER B 1 638 ? -15.203 -1.006 6.082 1 80.75 638 SER B CA 1
ATOM 11000 C C . SER B 1 638 ? -14.484 -1.986 7 1 80.75 638 SER B C 1
ATOM 11002 O O . SER B 1 638 ? -14.93 -2.242 8.117 1 80.75 638 SER B O 1
ATOM 11004 N N . LEU B 1 639 ? -13.414 -2.533 6.535 1 90.56 639 LEU B N 1
ATOM 11005 C CA . LEU B 1 639 ? -12.648 -3.484 7.328 1 90.56 639 LEU B CA 1
ATOM 11006 C C . LEU B 1 639 ? -11.773 -2.762 8.352 1 90.56 639 LEU B C 1
ATOM 11008 O O . LEU B 1 639 ? -11.312 -3.369 9.32 1 90.56 639 LEU B O 1
ATOM 11012 N N . TYR B 1 640 ? -11.523 -1.423 8.086 1 92.25 640 TYR B N 1
ATOM 11013 C CA . TYR B 1 640 ? -10.734 -0.63 9.023 1 92.25 640 TYR B CA 1
ATOM 11014 C C . TYR B 1 640 ? -11.539 -0.281 10.266 1 92.25 640 TYR B C 1
ATOM 11016 O O . TYR B 1 640 ? -12.57 0.4 10.172 1 92.25 640 TYR B O 1
ATOM 11024 N N . ASP B 1 641 ? -11.008 -0.801 11.398 1 91.31 641 ASP B N 1
ATOM 11025 C CA . ASP B 1 641 ? -11.695 -0.549 12.664 1 91.31 641 ASP B CA 1
ATOM 11026 C C . ASP B 1 641 ? -10.711 -0.579 13.836 1 91.31 641 ASP B C 1
ATOM 11028 O O . ASP B 1 641 ? -10.109 -1.615 14.117 1 91.31 641 ASP B O 1
ATOM 11032 N N . CYS B 1 642 ? -10.656 0.51 14.555 1 92.5 642 CYS B N 1
ATOM 11033 C CA . CYS B 1 642 ? -9.719 0.59 15.672 1 92.5 642 CYS B CA 1
ATOM 11034 C C . CYS B 1 642 ? -10.227 -0.214 16.859 1 92.5 642 CYS B C 1
ATOM 11036 O O . CYS B 1 642 ? -9.469 -0.495 17.797 1 92.5 642 CYS B O 1
ATOM 11038 N N . LEU B 1 643 ? -11.539 -0.594 16.828 1 95.31 643 LEU B N 1
ATOM 11039 C CA . LEU B 1 643 ? -12.086 -1.396 17.922 1 95.31 643 LEU B CA 1
ATOM 11040 C C . LEU B 1 643 ? -12.117 -2.873 17.547 1 95.31 643 LEU B C 1
ATOM 11042 O O . LEU B 1 643 ? -12.805 -3.668 18.188 1 95.31 643 LEU B O 1
ATOM 11046 N N . HIS B 1 644 ? -11.453 -3.186 16.484 1 96.62 644 HIS B N 1
ATOM 11047 C CA . HIS B 1 644 ? -11.281 -4.582 16.109 1 96.62 644 HIS B CA 1
ATOM 11048 C C . HIS B 1 644 ? -10.633 -5.383 17.234 1 96.62 644 HIS B C 1
ATOM 11050 O O . HIS B 1 644 ? -9.711 -4.898 17.891 1 96.62 644 HIS B O 1
ATOM 11056 N N . PRO B 1 645 ? -11.055 -6.59 17.5 1 97.25 645 PRO B N 1
ATOM 11057 C CA . PRO B 1 645 ? -10.516 -7.395 18.594 1 97.25 645 PRO B CA 1
ATOM 11058 C C . PRO B 1 645 ? -9 -7.586 18.5 1 97.25 645 PRO B C 1
ATOM 11060 O O . PRO B 1 645 ? -8.305 -7.547 19.516 1 97.25 645 PRO B O 1
ATOM 11063 N N . ALA B 1 646 ? -8.508 -7.828 17.312 1 97.25 646 ALA B N 1
ATOM 11064 C CA . ALA B 1 646 ? -7.07 -8.008 17.141 1 97.25 646 ALA B CA 1
ATOM 11065 C C . ALA B 1 646 ? -6.305 -6.754 17.547 1 97.25 646 ALA B C 1
ATOM 11067 O O . ALA B 1 646 ? -5.219 -6.84 18.125 1 97.25 646 ALA B O 1
ATOM 11068 N N . VAL B 1 647 ? -6.82 -5.57 17.219 1 97.88 647 VAL B N 1
ATOM 11069 C CA . VAL B 1 647 ? -6.188 -4.301 17.562 1 97.88 647 VAL B CA 1
ATOM 11070 C C . VAL B 1 647 ? -6.184 -4.121 19.078 1 97.88 647 VAL B C 1
ATOM 11072 O O . VAL B 1 647 ? -5.168 -3.736 19.656 1 97.88 647 VAL B O 1
ATOM 11075 N N . ILE B 1 648 ? -7.305 -4.41 19.688 1 98 648 ILE B N 1
ATOM 11076 C CA . ILE B 1 648 ? -7.434 -4.266 21.141 1 98 648 ILE B CA 1
ATOM 11077 C C . ILE B 1 648 ? -6.434 -5.188 21.844 1 98 648 ILE B C 1
ATOM 11079 O O . ILE B 1 648 ? -5.758 -4.773 22.781 1 98 648 ILE B O 1
ATOM 11083 N N . ARG B 1 649 ? -6.32 -6.41 21.391 1 96.94 649 ARG B N 1
ATOM 11084 C CA . ARG B 1 649 ? -5.395 -7.363 21.984 1 96.94 649 ARG B CA 1
ATOM 11085 C C . ARG B 1 649 ? -3.947 -6.941 21.75 1 96.94 649 ARG B C 1
ATOM 11087 O O . ARG B 1 649 ? -3.082 -7.148 22.609 1 96.94 649 ARG B O 1
ATOM 11094 N N . ALA B 1 650 ? -3.652 -6.422 20.547 1 97.31 650 ALA B N 1
ATOM 11095 C CA . ALA B 1 650 ? -2.32 -5.895 20.266 1 97.31 650 ALA B CA 1
ATOM 11096 C C . ALA B 1 650 ? -1.976 -4.742 21.203 1 97.31 650 ALA B C 1
ATOM 11098 O O . ALA B 1 650 ? -0.858 -4.664 21.719 1 97.31 650 ALA B O 1
ATOM 11099 N N . LEU B 1 651 ? -2.957 -3.82 21.406 1 98 651 LEU B N 1
ATOM 11100 C CA . LEU B 1 651 ? -2.752 -2.68 22.297 1 98 651 LEU B CA 1
ATOM 11101 C C . LEU B 1 651 ? -2.508 -3.141 23.719 1 98 651 LEU B C 1
ATOM 11103 O O . LEU B 1 651 ? -1.714 -2.535 24.453 1 98 651 LEU B O 1
ATOM 11107 N N . LYS B 1 652 ? -3.205 -4.176 24.109 1 97.56 652 LYS B N 1
ATOM 11108 C CA . LYS B 1 652 ? -2.971 -4.746 25.438 1 97.56 652 LYS B CA 1
ATOM 11109 C C . LYS B 1 652 ? -1.537 -5.254 25.578 1 97.56 652 LYS B C 1
ATOM 11111 O O . LYS B 1 652 ? -0.866 -4.98 26.562 1 97.56 652 LYS B O 1
ATOM 11116 N N . LEU B 1 653 ? -1.101 -5.973 24.578 1 95.75 653 LEU B N 1
ATOM 11117 C CA . LEU B 1 653 ? 0.256 -6.508 24.578 1 95.75 653 LEU B CA 1
ATOM 11118 C C . LEU B 1 653 ? 1.284 -5.383 24.641 1 95.75 653 LEU B C 1
ATOM 11120 O O . LEU B 1 653 ? 2.281 -5.484 25.359 1 95.75 653 LEU B O 1
ATOM 11124 N N . VAL B 1 654 ? 1.057 -4.332 23.875 1 97.06 654 VAL B N 1
ATOM 11125 C CA . VAL B 1 654 ? 1.966 -3.189 23.859 1 97.06 654 VAL B CA 1
ATOM 11126 C C . VAL B 1 654 ? 2.053 -2.566 25.25 1 97.06 654 VAL B C 1
ATOM 11128 O O . VAL B 1 654 ? 3.141 -2.227 25.719 1 97.06 654 VAL B O 1
ATOM 11131 N N . PHE B 1 655 ? 0.89 -2.377 25.875 1 97.25 655 PHE B N 1
ATOM 11132 C CA . PHE B 1 655 ? 0.854 -1.781 27.203 1 97.25 655 PHE B CA 1
ATOM 11133 C C . PHE B 1 655 ? 1.624 -2.639 28.203 1 97.25 655 PHE B C 1
ATOM 11135 O O . PHE B 1 655 ? 2.451 -2.127 28.953 1 97.25 655 PHE B O 1
ATOM 11142 N N . GLU B 1 656 ? 1.409 -3.928 28.156 1 95.94 656 GLU B N 1
ATOM 11143 C CA . GLU B 1 656 ? 2.066 -4.848 29.078 1 95.94 656 GLU B CA 1
ATOM 11144 C C . GLU B 1 656 ? 3.578 -4.855 28.859 1 95.94 656 GLU B C 1
ATOM 11146 O O . GLU B 1 656 ? 4.348 -4.805 29.828 1 95.94 656 GLU B O 1
ATOM 11151 N N . ASN B 1 657 ? 3.961 -4.922 27.609 1 93.44 657 ASN B N 1
ATOM 11152 C CA . ASN B 1 657 ? 5.387 -4.926 27.297 1 93.44 657 ASN B CA 1
ATOM 11153 C C . ASN B 1 657 ? 6.047 -3.609 27.703 1 93.44 657 ASN B C 1
ATOM 11155 O O . ASN B 1 657 ? 7.199 -3.598 28.141 1 93.44 657 ASN B O 1
ATOM 11159 N N . SER B 1 658 ? 5.359 -2.508 27.484 1 95.12 658 SER B N 1
ATOM 11160 C CA . SER B 1 658 ? 5.898 -1.205 27.859 1 95.12 658 SER B CA 1
ATOM 11161 C C . SER B 1 658 ? 6.059 -1.086 29.375 1 95.12 658 SER B C 1
ATOM 11163 O O . SER B 1 658 ? 7.047 -0.536 29.859 1 95.12 658 SER B O 1
ATOM 11165 N N . GLN B 1 659 ? 5.094 -1.587 30.125 1 94.75 659 GLN B N 1
ATOM 11166 C CA . GLN B 1 659 ? 5.156 -1.57 31.594 1 94.75 659 GLN B CA 1
ATOM 11167 C C . GLN B 1 659 ? 6.324 -2.416 32.094 1 94.75 659 GLN B C 1
ATOM 11169 O O . GLN B 1 659 ? 7.047 -2.004 33 1 94.75 659 GLN B O 1
ATOM 11174 N N . GLN B 1 660 ? 6.449 -3.494 31.484 1 93.25 660 GLN B N 1
ATOM 11175 C CA . GLN B 1 660 ? 7.535 -4.387 31.875 1 93.25 660 GLN B CA 1
ATOM 11176 C C . GLN B 1 660 ? 8.898 -3.754 31.578 1 93.25 660 GLN B C 1
ATOM 11178 O O . GLN B 1 660 ? 9.844 -3.926 32.344 1 93.25 660 GLN B O 1
ATOM 11183 N N . ALA B 1 661 ? 8.984 -3.086 30.531 1 91.81 661 ALA B N 1
ATOM 11184 C CA . ALA B 1 661 ? 10.242 -2.455 30.141 1 91.81 661 ALA B CA 1
ATOM 11185 C C . ALA B 1 661 ? 10.453 -1.134 30.875 1 91.81 661 ALA B C 1
ATOM 11187 O O . ALA B 1 661 ? 11.562 -0.593 30.891 1 91.81 661 ALA B O 1
ATOM 11188 N N . GLY B 1 662 ? 9.398 -0.559 31.453 1 92.94 662 GLY B N 1
ATOM 11189 C CA . GLY B 1 662 ? 9.484 0.723 32.125 1 92.94 662 GLY B CA 1
ATOM 11190 C C . GLY B 1 662 ? 9.477 1.906 31.188 1 92.94 662 GLY B C 1
ATOM 11191 O O . GLY B 1 662 ? 10.164 2.9 31.422 1 92.94 662 GLY B O 1
ATOM 11192 N N . LEU B 1 663 ? 8.82 1.774 30.141 1 94.19 663 LEU B N 1
ATOM 11193 C CA . LEU B 1 663 ? 8.734 2.83 29.141 1 94.19 663 LEU B CA 1
ATOM 11194 C C . LEU B 1 663 ? 7.422 3.592 29.266 1 94.19 663 LEU B C 1
ATOM 11196 O O . LEU B 1 663 ? 6.348 2.986 29.297 1 94.19 663 LEU B O 1
ATOM 11200 N N . ALA B 1 664 ? 7.539 4.922 29.391 1 95.88 664 ALA B N 1
ATOM 11201 C CA . ALA B 1 664 ? 6.328 5.742 29.391 1 95.88 664 ALA B CA 1
ATOM 11202 C C . ALA B 1 664 ? 5.602 5.629 28.047 1 95.88 664 ALA B C 1
ATOM 11204 O O . ALA B 1 664 ? 6.234 5.605 26.984 1 95.88 664 ALA B O 1
ATOM 11205 N N . ILE B 1 665 ? 4.266 5.441 28.156 1 96.88 665 ILE B N 1
ATOM 11206 C CA . ILE B 1 665 ? 3.525 5.188 26.922 1 96.88 665 ILE B CA 1
ATOM 11207 C C . ILE B 1 665 ? 2.307 6.105 26.859 1 96.88 665 ILE B C 1
ATOM 11209 O O . ILE B 1 665 ? 1.669 6.379 27.875 1 96.88 665 ILE B O 1
ATOM 11213 N N . SER B 1 666 ? 2.039 6.711 25.688 1 97.62 666 SER B N 1
ATOM 11214 C CA . SER B 1 666 ? 0.874 7.535 25.391 1 97.62 666 SER B CA 1
ATOM 11215 C C . SER B 1 666 ? 0.217 7.113 24.094 1 97.62 666 SER B C 1
ATOM 11217 O O . SER B 1 666 ? 0.77 6.301 23.344 1 97.62 666 SER B O 1
ATOM 11219 N N . VAL B 1 667 ? -1.02 7.555 23.875 1 97.62 667 VAL B N 1
ATOM 11220 C CA . VAL B 1 667 ? -1.729 7.27 22.625 1 97.62 667 VAL B CA 1
ATOM 11221 C C . VAL B 1 667 ? -2.074 8.578 21.922 1 97.62 667 VAL B C 1
ATOM 11223 O O . VAL B 1 667 ? -2.664 9.477 22.516 1 97.62 667 VAL B O 1
ATOM 11226 N N . CYS B 1 668 ? -1.702 8.766 20.688 1 90.62 668 CYS B N 1
ATOM 11227 C CA . CYS B 1 668 ? -1.971 10.008 19.969 1 90.62 668 CYS B CA 1
ATOM 11228 C C . CYS B 1 668 ? -2.75 9.742 18.688 1 90.62 668 CYS B C 1
ATOM 11230 O O . CYS B 1 668 ? -2.828 10.609 17.812 1 90.62 668 CYS B O 1
ATOM 11232 N N . GLY B 1 669 ? -3.479 8.758 18.547 1 83.56 669 GLY B N 1
ATOM 11233 C CA . GLY B 1 669 ? -4.297 8.469 17.375 1 83.56 669 GLY B CA 1
ATOM 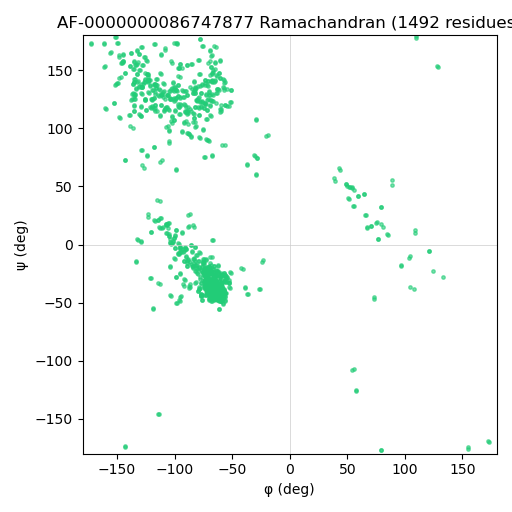11234 C C . GLY B 1 669 ? -5.758 8.836 17.578 1 83.56 669 GLY B C 1
ATOM 11235 O O . GLY B 1 669 ? -6.16 9.258 18.656 1 83.56 669 GLY B O 1
ATOM 11236 N N . GLU B 1 670 ? -6.562 8.742 16.531 1 78.25 670 GLU B N 1
ATOM 11237 C CA . GLU B 1 670 ? -7.977 9.102 16.531 1 78.25 670 GLU B CA 1
ATOM 11238 C C . GLU B 1 670 ? -8.758 8.281 17.547 1 78.25 670 GLU B C 1
ATOM 11240 O O . GLU B 1 670 ? -9.766 8.75 18.078 1 78.25 670 GLU B O 1
ATOM 11245 N N . MET B 1 671 ? -8.234 7.176 17.844 1 90.44 671 MET B N 1
ATOM 11246 C CA . MET B 1 671 ? -8.883 6.297 18.812 1 90.44 671 MET B CA 1
ATOM 11247 C C . MET B 1 671 ? -9.023 6.977 20.172 1 90.44 671 MET B C 1
ATOM 11249 O O . MET B 1 671 ? -10.031 6.816 20.859 1 90.44 671 MET B O 1
ATOM 11253 N N . ALA B 1 672 ? -8.039 7.777 20.516 1 92.75 672 ALA B N 1
ATOM 11254 C CA . ALA B 1 672 ? -8.016 8.453 21.812 1 92.75 672 ALA B CA 1
ATOM 11255 C C . ALA B 1 672 ? -9.078 9.547 21.891 1 92.75 672 ALA B C 1
ATOM 11257 O O . ALA B 1 672 ? -9.539 9.898 22.969 1 92.75 672 ALA B O 1
ATOM 11258 N N . GLY B 1 673 ? -9.461 10.031 20.766 1 86.25 673 GLY B N 1
ATOM 11259 C CA . GLY B 1 673 ? -10.414 11.133 20.719 1 86.25 673 GLY B CA 1
ATOM 11260 C C . GLY B 1 673 ? -11.852 10.664 20.594 1 86.25 673 GLY B C 1
ATOM 11261 O O . GLY B 1 673 ? -12.781 11.477 20.688 1 86.25 673 GLY B O 1
ATOM 11262 N N . SER B 1 674 ? -12.062 9.414 20.422 1 85.06 674 SER B N 1
ATOM 11263 C CA . SER B 1 674 ? -13.414 8.867 20.359 1 85.06 674 SER B CA 1
ATOM 11264 C C . SER B 1 674 ? -13.844 8.305 21.719 1 85.06 674 SER B C 1
ATOM 11266 O O . SER B 1 674 ? -13.047 7.656 22.406 1 85.06 674 SER B O 1
ATOM 11268 N N . PRO B 1 675 ? -15.047 8.578 22.078 1 89.44 675 PRO B N 1
ATOM 11269 C CA . PRO B 1 675 ? -15.5 8.141 23.391 1 89.44 675 PRO B CA 1
ATOM 11270 C C . PRO B 1 675 ? -15.344 6.637 23.609 1 89.44 675 PRO B C 1
ATOM 11272 O O . PRO B 1 675 ? -14.82 6.207 24.641 1 89.44 675 PRO B O 1
ATOM 11275 N N . MET B 1 676 ? -15.766 5.797 22.672 1 92 676 MET B N 1
ATOM 11276 C CA . MET B 1 676 ? -15.625 4.352 22.812 1 92 676 MET B CA 1
ATOM 11277 C C . MET B 1 676 ? -14.156 3.947 22.844 1 92 676 MET B C 1
ATOM 11279 O O . MET B 1 676 ? -13.766 3.072 23.625 1 92 676 MET B O 1
ATOM 11283 N N . GLY B 1 677 ? -13.414 4.602 21.969 1 94.81 677 GLY B N 1
ATOM 11284 C CA . GLY B 1 677 ? -11.984 4.34 21.938 1 94.81 677 GLY B CA 1
ATOM 11285 C C . GLY B 1 677 ? -11.297 4.676 23.25 1 94.81 677 GLY B C 1
ATOM 11286 O O . GLY B 1 677 ? -10.516 3.879 23.781 1 94.81 677 GLY B O 1
ATOM 11287 N N . ALA B 1 678 ? -11.609 5.879 23.812 1 95.75 678 ALA B N 1
ATOM 11288 C CA . ALA B 1 678 ? -11.039 6.309 25.078 1 95.75 678 ALA B CA 1
ATOM 11289 C C . ALA B 1 678 ? -11.422 5.355 26.203 1 95.75 678 ALA B C 1
ATOM 11291 O O . ALA B 1 678 ? -10.594 5.035 27.062 1 95.75 678 ALA B O 1
ATOM 11292 N N . LEU B 1 679 ? -12.688 4.934 26.172 1 96.12 679 LEU B N 1
ATOM 11293 C CA . LEU B 1 679 ? -13.18 3.988 27.172 1 96.12 679 LEU B CA 1
ATOM 11294 C C . LEU B 1 679 ? -12.352 2.709 27.156 1 96.12 679 LEU B C 1
ATOM 11296 O O . LEU B 1 679 ? -11.898 2.254 28.219 1 96.12 679 LEU B O 1
ATOM 11300 N N . VAL B 1 680 ? -12.094 2.152 25.969 1 97.06 680 VAL B N 1
ATOM 11301 C CA . VAL B 1 680 ? -11.352 0.905 25.828 1 97.06 680 VAL B CA 1
ATOM 11302 C C . VAL B 1 680 ? -9.898 1.113 26.234 1 97.06 680 VAL B C 1
ATOM 11304 O O . VAL B 1 680 ? -9.312 0.27 26.922 1 97.06 680 VAL B O 1
ATOM 11307 N N . LEU B 1 681 ? -9.32 2.229 25.859 1 97.94 681 LEU B N 1
ATOM 11308 C CA . LEU B 1 681 ? -7.926 2.523 26.188 1 97.94 681 LEU B CA 1
ATOM 11309 C C . LEU B 1 681 ? -7.723 2.629 27.688 1 97.94 681 LEU B C 1
ATOM 11311 O O . LEU B 1 681 ? -6.758 2.088 28.234 1 97.94 681 LEU B O 1
ATOM 11315 N N . ILE B 1 682 ? -8.617 3.307 28.359 1 97.44 682 ILE B N 1
ATOM 11316 C CA . ILE B 1 682 ? -8.547 3.436 29.812 1 97.44 682 ILE B CA 1
ATOM 11317 C C . ILE B 1 682 ? -8.664 2.059 30.469 1 97.44 682 ILE B C 1
ATOM 11319 O O . ILE B 1 682 ? -7.953 1.754 31.422 1 97.44 682 ILE B O 1
ATOM 11323 N N . GLY B 1 683 ? -9.57 1.285 29.906 1 97.12 683 GLY B N 1
ATOM 11324 C CA . GLY B 1 683 ? -9.734 -0.068 30.406 1 97.12 683 GLY B CA 1
ATOM 11325 C C . GLY B 1 683 ? -8.492 -0.921 30.25 1 97.12 683 GLY B C 1
ATOM 11326 O O . GLY B 1 683 ? -8.234 -1.807 31.062 1 97.12 683 GLY B O 1
ATOM 11327 N N . LEU B 1 684 ? -7.723 -0.719 29.203 1 97.25 684 LEU B N 1
ATOM 11328 C CA . LEU B 1 684 ? -6.504 -1.477 28.938 1 97.25 684 LEU B CA 1
ATOM 11329 C C . LEU B 1 684 ? -5.367 -1.017 29.844 1 97.25 684 LEU B C 1
ATOM 11331 O O . LEU B 1 684 ? -4.348 -1.701 29.953 1 97.25 684 LEU B O 1
ATOM 11335 N N . GLY B 1 685 ? -5.523 0.217 30.406 1 96.31 685 GLY B N 1
ATOM 11336 C CA . GLY B 1 685 ? -4.527 0.677 31.359 1 96.31 685 GLY B CA 1
ATOM 11337 C C . GLY B 1 685 ? -3.857 1.972 30.938 1 96.31 685 GLY B C 1
ATOM 11338 O O . GLY B 1 685 ? -3.096 2.559 31.719 1 96.31 685 GLY B O 1
ATOM 11339 N N . TYR B 1 686 ? -4.125 2.482 29.781 1 97.62 686 TYR B N 1
ATOM 11340 C CA . TYR B 1 686 ? -3.508 3.713 29.297 1 97.62 686 TYR B CA 1
ATOM 11341 C C . TYR B 1 686 ? -3.982 4.914 30.109 1 97.62 686 TYR B C 1
ATOM 11343 O O . TYR B 1 686 ? -5.16 5.004 30.469 1 97.62 686 TYR B O 1
ATOM 11351 N N . ARG B 1 687 ? -3.066 5.863 30.406 1 97.56 687 ARG B N 1
ATOM 11352 C CA . ARG B 1 687 ? -3.406 7.004 31.25 1 97.56 687 ARG B CA 1
ATOM 11353 C C . ARG B 1 687 ? -2.938 8.312 30.609 1 97.56 687 ARG B C 1
ATOM 11355 O O . ARG B 1 687 ? -2.998 9.367 31.25 1 97.56 687 ARG B O 1
ATOM 11362 N N . SER B 1 688 ? -2.41 8.266 29.453 1 97.69 688 SER B N 1
ATOM 11363 C CA . SER B 1 688 ? -1.997 9.438 28.703 1 97.69 688 SER B CA 1
ATOM 11364 C C . SER B 1 688 ? -2.574 9.414 27.281 1 97.69 688 SER B C 1
ATOM 11366 O O . SER B 1 688 ? -2.16 8.609 26.453 1 97.69 688 SER B O 1
ATOM 11368 N N . LEU B 1 689 ? -3.508 10.312 27.031 1 97.25 689 LEU B N 1
ATOM 11369 C CA . LEU B 1 689 ? -4.215 10.359 25.75 1 97.25 689 LEU B CA 1
ATOM 11370 C C . LEU B 1 689 ? -4.039 11.719 25.078 1 97.25 689 LEU B C 1
ATOM 11372 O O . LEU B 1 689 ? -4.133 12.758 25.734 1 97.25 689 LEU B O 1
ATOM 11376 N N . SER B 1 690 ? -3.684 11.727 23.859 1 94.19 690 SER B N 1
ATOM 11377 C CA . SER B 1 690 ? -3.602 12.945 23.062 1 94.19 690 SER B CA 1
ATOM 11378 C C . SER B 1 690 ? -4.656 12.945 21.953 1 94.19 690 SER B C 1
ATOM 11380 O O . SER B 1 690 ? -4.91 11.914 21.328 1 94.19 690 SER B O 1
ATOM 11382 N N . MET B 1 691 ? -5.328 14.062 21.812 1 86.94 691 MET B N 1
ATOM 11383 C CA . MET B 1 691 ? -6.445 14.117 20.875 1 86.94 691 MET B CA 1
ATOM 11384 C C . MET B 1 691 ? -6.609 15.516 20.312 1 86.94 691 MET B C 1
ATOM 11386 O O . MET B 1 691 ? -5.883 16.438 20.688 1 86.94 691 MET B O 1
ATOM 11390 N N . SER B 1 692 ? -7.477 15.586 19.391 1 75 692 SER B N 1
ATOM 11391 C CA . SER B 1 692 ? -7.781 16.891 18.797 1 75 692 SER B CA 1
ATOM 11392 C C . SER B 1 692 ? -8.492 17.781 19.797 1 75 692 SER B C 1
ATOM 11394 O O . SER B 1 692 ? -9.164 17.297 20.719 1 75 692 SER B O 1
ATOM 11396 N N . GLY B 1 693 ? -8.305 19.094 19.609 1 74.12 693 GLY B N 1
ATOM 11397 C CA . GLY B 1 693 ? -8.883 20.062 20.516 1 74.12 693 GLY B CA 1
ATOM 11398 C C . GLY B 1 693 ? -10.383 19.938 20.656 1 74.12 693 GLY B C 1
ATOM 11399 O O . GLY B 1 693 ? -10.93 20.125 21.75 1 74.12 693 GLY B O 1
ATOM 11400 N N . CYS B 1 694 ? -11.07 19.516 19.625 1 67.25 694 CYS B N 1
ATOM 11401 C CA . CYS B 1 694 ? -12.523 19.438 19.641 1 67.25 694 CYS B CA 1
ATOM 11402 C C . CYS B 1 694 ? -13.008 18.266 20.469 1 67.25 694 CYS B C 1
ATOM 11404 O O . CYS B 1 694 ? -14.148 18.266 20.953 1 67.25 694 CYS B O 1
ATOM 11406 N N . SER B 1 695 ? -12.18 17.312 20.672 1 78.56 695 SER B N 1
ATOM 11407 C CA . SER B 1 695 ? -12.578 16.109 21.375 1 78.56 695 SER B CA 1
ATOM 11408 C C . SER B 1 695 ? -12.305 16.219 22.875 1 78.56 695 SER B C 1
ATOM 11410 O O . SER B 1 695 ? -12.852 15.453 23.672 1 78.56 695 SER B O 1
ATOM 11412 N N . VAL B 1 696 ? -11.492 17.219 23.312 1 85.62 696 VAL B N 1
ATOM 11413 C CA . VAL B 1 696 ? -10.977 17.312 24.672 1 85.62 696 VAL B CA 1
ATOM 11414 C C . VAL B 1 696 ? -12.141 17.453 25.656 1 85.62 696 VAL B C 1
ATOM 11416 O O . VAL B 1 696 ? -12.211 16.703 26.641 1 85.62 696 VAL B O 1
ATOM 11419 N N . PRO B 1 697 ? -13.125 18.375 25.359 1 83.19 697 PRO B N 1
ATOM 11420 C CA . PRO B 1 697 ? -14.195 18.516 26.344 1 83.19 697 PRO B CA 1
ATOM 11421 C C . PRO B 1 697 ? -15.023 17.25 26.516 1 83.19 697 PRO B C 1
ATOM 11423 O O . PRO B 1 697 ? -15.336 16.859 27.641 1 83.19 697 PRO B O 1
ATOM 11426 N N . ARG B 1 698 ? -15.336 16.562 25.422 1 83.44 698 ARG B N 1
ATOM 11427 C CA . ARG B 1 698 ? -16.156 15.359 25.438 1 83.44 698 ARG B CA 1
ATOM 11428 C C . ARG B 1 698 ? -15.453 14.227 26.172 1 83.44 698 ARG B C 1
ATOM 11430 O O . ARG B 1 698 ? -16.078 13.492 26.938 1 83.44 698 ARG B O 1
ATOM 11437 N N . ILE B 1 699 ? -14.258 14.078 25.953 1 90.25 699 ILE B N 1
ATOM 11438 C CA . ILE B 1 699 ? -13.508 12.984 26.547 1 90.25 699 ILE B CA 1
ATOM 11439 C C . ILE B 1 699 ? -13.312 13.25 28.047 1 90.25 699 ILE B C 1
ATOM 11441 O O . ILE B 1 699 ? -13.398 12.328 28.859 1 90.25 699 ILE B O 1
ATOM 11445 N N . LYS B 1 700 ? -13.008 14.516 28.438 1 90.88 700 LYS B N 1
ATOM 11446 C CA . LYS B 1 700 ? -12.891 14.844 29.859 1 90.88 700 LYS B CA 1
ATOM 11447 C C . LYS B 1 700 ? -14.203 14.562 30.594 1 90.88 700 LYS B C 1
ATOM 11449 O O . LYS B 1 700 ? -14.188 14.102 31.75 1 90.88 700 LYS B O 1
ATOM 11454 N N . TYR B 1 701 ? -15.305 14.906 29.891 1 89 701 TYR B N 1
ATOM 11455 C CA . TYR B 1 701 ? -16.609 14.617 30.469 1 89 701 TYR B CA 1
ATOM 11456 C C . TYR B 1 701 ? -16.797 13.117 30.672 1 89 701 TYR B C 1
ATOM 11458 O O . TYR B 1 701 ? -17.281 12.68 31.719 1 89 701 TYR B O 1
ATOM 11466 N N . LEU B 1 702 ? -16.422 12.328 29.719 1 91.25 702 LEU B N 1
ATOM 11467 C CA . LEU B 1 702 ? -16.516 10.875 29.797 1 91.25 702 LEU B CA 1
ATOM 11468 C C . LEU B 1 702 ? -15.688 10.336 30.969 1 91.25 702 LEU B C 1
ATOM 11470 O O . LEU B 1 702 ? -16.172 9.516 31.75 1 91.25 702 LEU B O 1
ATOM 11474 N N . LEU B 1 703 ? -14.492 10.82 31.109 1 93.5 703 LEU B N 1
ATOM 11475 C CA . LEU B 1 703 ? -13.555 10.328 32.094 1 93.5 703 LEU B CA 1
ATOM 11476 C C . LEU B 1 703 ? -14.094 10.57 33.5 1 93.5 703 LEU B C 1
ATOM 11478 O O . LEU B 1 703 ? -13.945 9.719 34.406 1 93.5 703 LEU B O 1
ATOM 11482 N N . ARG B 1 704 ? -14.727 11.648 33.688 1 91.06 704 ARG B N 1
ATOM 11483 C CA . ARG B 1 704 ? -15.234 12.016 35.031 1 91.06 704 ARG B CA 1
ATOM 11484 C C . ARG B 1 704 ? -16.375 11.094 35.438 1 91.06 704 ARG B C 1
ATOM 11486 O O . ARG B 1 704 ? -16.703 11 36.625 1 91.06 704 ARG B O 1
ATOM 11493 N N . HIS B 1 705 ? -16.906 10.414 34.469 1 90 705 HIS B N 1
ATOM 11494 C CA . HIS B 1 705 ? -18.062 9.57 34.75 1 90 705 HIS B CA 1
ATOM 11495 C C . HIS B 1 705 ? -17.656 8.094 34.812 1 90 705 HIS B C 1
ATOM 11497 O O . HIS B 1 705 ? -18.516 7.223 35 1 90 705 HIS B O 1
ATOM 11503 N N . LEU B 1 706 ? -16.453 7.801 34.719 1 93.56 706 LEU B N 1
ATOM 11504 C CA . LEU B 1 706 ? -16 6.41 34.625 1 93.56 706 LEU B CA 1
ATOM 11505 C C . LEU B 1 706 ? -15.484 5.934 36 1 93.56 706 LEU B C 1
ATOM 11507 O O . LEU B 1 706 ? -14.711 6.637 36.656 1 93.56 706 LEU B O 1
ATOM 11511 N N . GLU B 1 707 ? -15.977 4.777 36.344 1 94.12 707 GLU B N 1
ATOM 11512 C CA . GLU B 1 707 ? -15.43 4.051 37.5 1 94.12 707 GLU B CA 1
ATOM 11513 C C . GLU B 1 707 ? -14.539 2.898 37.031 1 94.12 707 GLU B C 1
ATOM 11515 O O . GLU B 1 707 ? -15 1.979 36.344 1 94.12 707 GLU B O 1
ATOM 11520 N N . ILE B 1 708 ? -13.336 2.895 37.531 1 94.31 708 ILE B N 1
ATOM 11521 C CA . ILE B 1 708 ? -12.32 1.993 37 1 94.31 708 ILE B CA 1
ATOM 11522 C C . ILE B 1 708 ? -12.734 0.545 37.25 1 94.31 708 ILE B C 1
ATOM 11524 O O . ILE B 1 708 ? -12.461 -0.334 36.438 1 94.31 708 ILE B O 1
ATOM 11528 N N . ALA B 1 709 ? -13.344 0.261 38.375 1 94.31 709 ALA B N 1
ATOM 11529 C CA . ALA B 1 709 ? -13.766 -1.103 38.688 1 94.31 709 ALA B CA 1
ATOM 11530 C C . ALA B 1 709 ? -14.773 -1.614 37.688 1 94.31 709 ALA B C 1
ATOM 11532 O O . ALA B 1 709 ? -14.719 -2.777 37.25 1 94.31 709 ALA B O 1
ATOM 11533 N N . GLN B 1 710 ? -15.656 -0.775 37.312 1 94.94 710 GLN B N 1
ATOM 11534 C CA . GLN B 1 710 ? -16.672 -1.146 36.344 1 94.94 710 GLN B CA 1
ATOM 11535 C C . GLN B 1 710 ? -16.062 -1.27 34.938 1 94.94 710 GLN B C 1
ATOM 11537 O O . GLN B 1 710 ? -16.453 -2.127 34.156 1 94.94 710 GLN B O 1
ATOM 11542 N N . VAL B 1 711 ? -15.141 -0.395 34.688 1 96.12 711 VAL B N 1
ATOM 11543 C CA . VAL B 1 711 ? -14.477 -0.427 33.375 1 96.12 711 VAL B CA 1
ATOM 11544 C C . VAL B 1 711 ? -13.672 -1.718 33.25 1 96.12 711 VAL B C 1
ATOM 11546 O O . VAL B 1 711 ? -13.617 -2.312 32.188 1 96.12 711 VAL B O 1
ATOM 11549 N N . GLU B 1 712 ? -13.047 -2.166 34.281 1 95.12 712 GLU B N 1
ATOM 11550 C CA . GLU B 1 712 ? -12.273 -3.404 34.281 1 95.12 712 GLU B CA 1
ATOM 11551 C C . GLU B 1 712 ? -13.164 -4.609 34 1 95.12 712 GLU B C 1
ATOM 11553 O O . GLU B 1 712 ? -12.758 -5.539 33.312 1 95.12 712 GLU B O 1
ATOM 11558 N N . LYS B 1 713 ? -14.32 -4.605 34.531 1 95.38 713 LYS B N 1
ATOM 11559 C CA . LYS B 1 713 ? -15.273 -5.672 34.25 1 95.38 713 LYS B CA 1
ATOM 11560 C C . LYS B 1 713 ? -15.672 -5.688 32.781 1 95.38 713 LYS B C 1
ATOM 11562 O O . LYS B 1 713 ? -15.781 -6.754 32.188 1 95.38 713 LYS B O 1
ATOM 11567 N N . LEU B 1 714 ? -15.938 -4.535 32.312 1 96.25 714 LEU B N 1
ATOM 11568 C CA . LEU B 1 714 ? -16.25 -4.414 30.906 1 96.25 714 LEU B CA 1
ATOM 11569 C C . LEU B 1 714 ? -15.109 -4.965 30.047 1 96.25 714 LEU B C 1
ATOM 11571 O O . LEU B 1 714 ? -15.352 -5.668 29.062 1 96.25 714 LEU B O 1
ATOM 11575 N N . MET B 1 715 ? -13.867 -4.703 30.438 1 96.88 715 MET B N 1
ATOM 11576 C CA . MET B 1 715 ? -12.703 -5.086 29.656 1 96.88 715 MET B CA 1
ATOM 11577 C C . MET B 1 715 ? -12.555 -6.602 29.609 1 96.88 715 MET B C 1
ATOM 11579 O O . MET B 1 715 ? -12.102 -7.16 28.609 1 96.88 715 MET B O 1
ATOM 11583 N N . ALA B 1 716 ? -12.93 -7.27 30.609 1 96.38 716 ALA B N 1
ATOM 11584 C CA . ALA B 1 716 ? -12.898 -8.734 30.625 1 96.38 716 ALA B CA 1
ATOM 11585 C C . ALA B 1 716 ? -13.797 -9.305 29.531 1 96.38 716 ALA B C 1
ATOM 11587 O O . ALA B 1 716 ? -13.438 -10.297 28.891 1 96.38 716 ALA B O 1
ATOM 11588 N N . GLU B 1 717 ? -14.875 -8.656 29.344 1 96.5 717 GLU B N 1
ATOM 11589 C CA . GLU B 1 717 ? -15.805 -9.078 28.297 1 96.5 717 GLU B CA 1
ATOM 11590 C C . GLU B 1 717 ? -15.305 -8.664 26.922 1 96.5 717 GLU B C 1
ATOM 11592 O O . GLU B 1 717 ? -15.398 -9.438 25.953 1 96.5 717 GLU B O 1
ATOM 11597 N N . VAL B 1 718 ? -14.812 -7.465 26.844 1 96.94 718 VAL B N 1
ATOM 11598 C CA . VAL B 1 718 ? -14.344 -6.914 25.578 1 96.94 718 VAL B CA 1
ATOM 11599 C C . VAL B 1 718 ? -13.195 -7.77 25.047 1 96.94 718 VAL B C 1
ATOM 11601 O O . VAL B 1 718 ? -13.117 -8.031 23.844 1 96.94 718 VAL B O 1
ATOM 11604 N N . LEU B 1 719 ? -12.305 -8.281 25.906 1 95.69 719 LEU B N 1
ATOM 11605 C CA . LEU B 1 719 ? -11.133 -9.055 25.516 1 95.69 719 LEU B CA 1
ATOM 11606 C C . LEU B 1 719 ? -11.547 -10.445 25.031 1 95.69 719 LEU B C 1
ATOM 11608 O O . LEU B 1 719 ? -10.773 -11.125 24.359 1 95.69 719 LEU B O 1
ATOM 11612 N N . GLN B 1 720 ? -12.766 -10.828 25.281 1 93.19 720 GLN B N 1
ATOM 11613 C CA . GLN B 1 720 ? -13.266 -12.125 24.844 1 93.19 720 GLN B CA 1
ATOM 11614 C C . GLN B 1 720 ? -14.102 -11.984 23.562 1 93.19 720 GLN B C 1
ATOM 11616 O O . GLN B 1 720 ? -14.414 -12.977 22.906 1 93.19 720 GLN B O 1
ATOM 11621 N N . ALA B 1 721 ? -14.414 -10.742 23.266 1 94.38 721 ALA B N 1
ATOM 11622 C CA . ALA B 1 721 ? -15.242 -10.5 22.094 1 94.38 721 ALA B CA 1
ATOM 11623 C C . ALA B 1 721 ? -14.523 -10.938 20.812 1 94.38 721 ALA B C 1
ATOM 11625 O O . ALA B 1 721 ? -13.312 -10.758 20.688 1 94.38 721 ALA B O 1
ATOM 11626 N N . GLU B 1 722 ? -15.266 -11.445 19.828 1 92.44 722 GLU B N 1
ATOM 11627 C CA . GLU B 1 722 ? -14.68 -12 18.609 1 92.44 722 GLU B CA 1
ATOM 11628 C C . GLU B 1 722 ? -14.844 -11.039 17.438 1 92.44 722 GLU B C 1
ATOM 11630 O O . GLU B 1 722 ? -14.164 -11.18 16.422 1 92.44 722 GLU B O 1
ATOM 11635 N N . THR B 1 723 ? -15.758 -10.117 17.609 1 93.31 723 THR B N 1
ATOM 11636 C CA . THR B 1 723 ? -16.047 -9.219 16.5 1 93.31 723 THR B CA 1
ATOM 11637 C C . THR B 1 723 ? -16.078 -7.77 16.969 1 93.31 723 THR B C 1
ATOM 11639 O O . THR B 1 723 ? -16.281 -7.5 18.156 1 93.31 723 THR B O 1
ATOM 11642 N N . SER B 1 724 ? -15.828 -6.859 16.031 1 92.81 724 SER B N 1
ATOM 11643 C CA . SER B 1 724 ? -15.898 -5.434 16.328 1 92.81 724 SER B CA 1
ATOM 11644 C C . SER B 1 724 ? -17.312 -5.02 16.734 1 92.81 724 SER B C 1
ATOM 11646 O O . SER B 1 724 ? -17.484 -4.152 17.594 1 92.81 724 SER B O 1
ATOM 11648 N N . VAL B 1 725 ? -18.281 -5.637 16.109 1 90.69 725 VAL B N 1
ATOM 11649 C CA . VAL B 1 725 ? -19.672 -5.324 16.406 1 90.69 725 VAL B CA 1
ATOM 11650 C C . VAL B 1 725 ? -19.984 -5.633 17.859 1 90.69 725 VAL B C 1
ATOM 11652 O O . VAL B 1 725 ? -20.641 -4.844 18.547 1 90.69 725 VAL B O 1
ATOM 11655 N N . ARG B 1 726 ? -19.5 -6.723 18.281 1 94.06 726 ARG B N 1
ATOM 11656 C CA . ARG B 1 726 ? -19.734 -7.113 19.672 1 94.06 726 ARG B CA 1
ATOM 11657 C C . ARG B 1 726 ? -19.031 -6.148 20.625 1 94.06 726 ARG B C 1
ATOM 11659 O O . ARG B 1 726 ? -19.578 -5.816 21.688 1 94.06 726 ARG B O 1
ATOM 11666 N N . VAL B 1 727 ? -17.844 -5.703 20.312 1 95.38 727 VAL B N 1
ATOM 11667 C CA . VAL B 1 727 ? -17.109 -4.746 21.125 1 95.38 727 VAL B CA 1
ATOM 11668 C C . VAL B 1 727 ? -17.891 -3.438 21.219 1 95.38 727 VAL B C 1
ATOM 11670 O O . VAL B 1 727 ? -18.031 -2.857 22.297 1 95.38 727 VAL B O 1
ATOM 11673 N N . LYS B 1 728 ? -18.406 -2.969 20.125 1 91.56 728 LYS B N 1
ATOM 11674 C CA . LYS B 1 728 ? -19.172 -1.725 20.094 1 91.56 728 LYS B CA 1
ATOM 11675 C C . LYS B 1 728 ? -20.469 -1.847 20.891 1 91.56 728 LYS B C 1
ATOM 11677 O O . LYS B 1 728 ? -20.844 -0.915 21.594 1 91.56 728 LYS B O 1
ATOM 11682 N N . GLU B 1 729 ? -21.062 -3.014 20.781 1 92.5 729 GLU B N 1
ATOM 11683 C CA . GLU B 1 729 ? -22.297 -3.258 21.531 1 92.5 729 GLU B CA 1
ATOM 11684 C C . GLU B 1 729 ? -22.047 -3.24 23.031 1 92.5 729 GLU B C 1
ATOM 11686 O O . GLU B 1 729 ? -22.797 -2.625 23.781 1 92.5 729 GLU B O 1
ATOM 11691 N N . LEU B 1 730 ? -21.031 -3.896 23.422 1 95.31 730 LEU B N 1
ATOM 11692 C CA . LEU B 1 730 ? -20.672 -3.939 24.828 1 95.31 730 LEU B CA 1
ATOM 11693 C C . LEU B 1 730 ? -20.344 -2.545 25.359 1 95.31 730 LEU B C 1
ATOM 11695 O O . LEU B 1 730 ? -20.797 -2.162 26.438 1 95.31 730 LEU B O 1
ATOM 11699 N N . SER B 1 731 ? -19.594 -1.788 24.578 1 94 731 SER B N 1
ATOM 11700 C CA . SER B 1 731 ? -19.172 -0.447 24.984 1 94 731 SER B CA 1
ATOM 11701 C C . SER B 1 731 ? -20.359 0.51 25.016 1 94 731 SER B C 1
ATOM 11703 O O . SER B 1 731 ? -20.484 1.318 25.938 1 94 731 SER B O 1
ATOM 11705 N N . ALA B 1 732 ? -21.203 0.388 24.062 1 89 732 ALA B N 1
ATOM 11706 C CA . ALA B 1 732 ? -22.391 1.241 24 1 89 732 ALA B CA 1
ATOM 11707 C C . ALA B 1 732 ? -23.312 0.97 25.188 1 89 732 ALA B C 1
ATOM 11709 O O . ALA B 1 732 ? -23.844 1.902 25.781 1 89 732 ALA B O 1
ATOM 11710 N N . THR B 1 733 ? -23.531 -0.3 25.438 1 92 733 THR B N 1
ATOM 11711 C CA . THR B 1 733 ? -24.391 -0.687 26.562 1 92 733 THR B CA 1
ATOM 11712 C C . THR B 1 733 ? -23.812 -0.171 27.875 1 92 733 THR B C 1
ATOM 11714 O O . THR B 1 733 ? -24.547 0.335 28.719 1 92 733 THR B O 1
ATOM 11717 N N . PHE B 1 734 ? -22.578 -0.252 28.078 1 94.75 734 PHE B N 1
ATOM 11718 C CA . PHE B 1 734 ? -21.906 0.244 29.266 1 94.75 734 PHE B CA 1
ATOM 11719 C C . PHE B 1 734 ? -22.094 1.749 29.406 1 94.75 734 PHE B C 1
ATOM 11721 O O . PHE B 1 734 ? -22.406 2.238 30.5 1 94.75 734 PHE B O 1
ATOM 11728 N N . MET B 1 735 ? -21.859 2.479 28.344 1 91.12 735 MET B N 1
ATOM 11729 C CA . MET B 1 735 ? -21.953 3.936 28.375 1 91.12 735 MET B CA 1
ATOM 11730 C C . MET B 1 735 ? -23.375 4.387 28.672 1 91.12 735 MET B C 1
ATOM 11732 O O . MET B 1 735 ? -23.594 5.367 29.391 1 91.12 735 MET B O 1
ATOM 11736 N N . GLU B 1 736 ? -24.328 3.668 28.141 1 87.12 736 GLU B N 1
ATOM 11737 C CA . GLU B 1 736 ? -25.719 3.971 28.422 1 87.12 736 GLU B CA 1
ATOM 11738 C C . GLU B 1 736 ? -26.047 3.736 29.891 1 87.12 736 GLU B C 1
ATOM 11740 O O . GLU B 1 736 ? -26.75 4.539 30.516 1 87.12 736 GLU B O 1
ATOM 11745 N N . GLN B 1 737 ? -25.547 2.727 30.344 1 90.25 737 GLN B N 1
ATOM 11746 C CA . GLN B 1 737 ? -25.828 2.357 31.734 1 90.25 737 GLN B CA 1
ATOM 11747 C C . GLN B 1 737 ? -25.188 3.352 32.719 1 90.25 737 GLN B C 1
ATOM 11749 O O . GLN B 1 737 ? -25.688 3.529 33.812 1 90.25 737 GLN B O 1
ATOM 11754 N N . HIS B 1 738 ? -24.203 4.016 32.281 1 88.12 738 HIS B N 1
ATOM 11755 C CA . HIS B 1 738 ? -23.469 4.902 33.188 1 88.12 738 HIS B CA 1
ATOM 11756 C C . HIS B 1 738 ? -23.703 6.367 32.812 1 88.12 738 HIS B C 1
ATOM 11758 O O . HIS B 1 738 ? -22.906 7.234 33.156 1 88.12 738 HIS B O 1
ATOM 11764 N N . GLY B 1 739 ? -24.703 6.629 31.984 1 79.25 739 GLY B N 1
ATOM 11765 C CA . GLY B 1 739 ? -25.203 7.973 31.75 1 79.25 739 GLY B CA 1
ATOM 11766 C C . GLY B 1 739 ? -24.422 8.734 30.703 1 79.25 739 GLY B C 1
ATOM 11767 O O . GLY B 1 739 ? -24.531 9.961 30.594 1 79.25 739 GLY B O 1
ATOM 11768 N N . VAL B 1 740 ? -23.547 8.117 30.016 1 81.19 740 VAL B N 1
ATOM 11769 C CA . VAL B 1 740 ? -22.75 8.828 29.031 1 81.19 740 VAL B CA 1
ATOM 11770 C C . VAL B 1 740 ? -23.094 8.297 27.625 1 81.19 740 VAL B C 1
ATOM 11772 O O . VAL B 1 740 ? -22.281 8.398 26.703 1 81.19 740 VAL B O 1
ATOM 11775 N N . GLY B 1 741 ? -24.188 7.723 27.5 1 75.56 741 GLY B N 1
ATOM 11776 C CA . GLY B 1 741 ? -24.641 7.176 26.219 1 75.56 741 GLY B CA 1
ATOM 11777 C C . GLY B 1 741 ? -24.766 8.219 25.141 1 75.56 741 GLY B C 1
ATOM 11778 O O . GLY B 1 741 ? -24.641 7.91 23.953 1 75.56 741 GLY B O 1
ATOM 11779 N N . GLY B 1 742 ? -25.031 9.414 25.484 1 66.94 742 GLY B N 1
ATOM 11780 C CA . GLY B 1 742 ? -25.203 10.5 24.531 1 66.94 742 GLY B CA 1
ATOM 11781 C C . GLY B 1 742 ? -23.938 10.797 23.734 1 66.94 742 GLY B C 1
ATOM 11782 O O . GLY B 1 742 ? -24 11.383 22.656 1 66.94 742 GLY B O 1
ATOM 11783 N N . LEU B 1 743 ? -22.859 10.398 24.312 1 72.12 743 LEU B N 1
ATOM 11784 C CA . LEU B 1 743 ? -21.578 10.664 23.656 1 72.12 743 LEU B CA 1
ATOM 11785 C C . LEU B 1 743 ? -21.406 9.766 22.438 1 72.12 743 LEU B C 1
ATOM 11787 O O . LEU B 1 743 ? -20.562 10.039 21.578 1 72.12 743 LEU B O 1
ATOM 11791 N N . VAL B 1 744 ? -21.953 8.609 22.375 1 59.91 744 VAL B N 1
ATOM 11792 C CA . VAL B 1 744 ? -21.75 7.656 21.281 1 59.91 744 VAL B CA 1
ATOM 11793 C C . VAL B 1 744 ? -22.875 7.809 20.25 1 59.91 744 VAL B C 1
ATOM 11795 O O . VAL B 1 744 ? -22.766 7.312 19.125 1 59.91 744 VAL B O 1
ATOM 11798 N N . ARG B 1 745 ? -24.031 8.289 20.594 1 50.81 745 ARG B N 1
ATOM 11799 C CA . ARG B 1 745 ? -25.203 8.32 19.703 1 50.81 745 ARG B CA 1
ATOM 11800 C C . ARG B 1 745 ? -24.906 9.102 18.422 1 50.81 745 ARG B C 1
ATOM 11802 O O . ARG B 1 745 ? -25.578 8.922 17.422 1 50.81 745 ARG B O 1
ATOM 11809 N N . GLY B 1 746 ? -24.016 9.984 18.5 1 43.78 746 GLY B N 1
ATOM 11810 C CA . GLY B 1 746 ? -23.844 10.594 17.188 1 43.78 746 GLY B CA 1
ATOM 11811 C C . GLY B 1 746 ? -23.406 9.609 16.125 1 43.78 746 GLY B C 1
ATOM 11812 O O . GLY B 1 746 ? -23.562 9.867 14.922 1 43.78 746 GLY B O 1
ATOM 11813 N N . GLY B 1 747 ? -22.547 8.578 16.281 1 37.84 747 GLY B N 1
ATOM 11814 C CA . GLY B 1 747 ? -22 7.609 15.352 1 37.84 747 GLY B CA 1
ATOM 11815 C C . GLY B 1 747 ? -22.844 6.363 15.211 1 37.84 747 GLY B C 1
ATOM 11816 O O . GLY B 1 747 ? -22.438 5.383 14.594 1 37.84 747 GLY B O 1
ATOM 11817 N N . ILE B 1 748 ? -23.812 5.965 15.984 1 32.62 748 ILE B N 1
ATOM 11818 C CA . ILE B 1 748 ? -24.547 4.703 15.945 1 32.62 748 ILE B CA 1
ATOM 11819 C C . ILE B 1 748 ? -25.547 4.719 14.789 1 32.62 748 ILE B C 1
ATOM 11821 O O . ILE B 1 748 ? -26.281 5.684 14.617 1 32.62 748 ILE B O 1
#

Foldseek 3Di:
DVVLLVVLLVQLVPDPANLVNQQSNFVSLCVVQVFQKKWKWFADVVVQKTWTRYMHNWDDDPPDTDIGHLQAAPQSVCQVVQAKDWFLARVPDPRHDDDVNGVPPQWGTKIKHFQDDLNRTGIIMMTTHNHRDTDDPVSNVSVNVSSPSCNVVSVLCVCVPSPPDNVPLKWFFAQLFADKDKFAEAEPPLFDQLVPDDWDFAPCLPVQLVLLVQLLVVLLVVLCVLLVVCVVVVNNLLSLLSVVLSVVSVDPVLSVQQSVVSVVGTGSLVSLSVSLQVCLCVQCVPPFVLSNVVNVVSSVSSRSSNSSSPPPPSPPPPDDQAHEYEEQDQDSVVVSPDDLNRYQEYEYQALLCLPPRNLLRNLSNHTYGYNISDDSVVRGRWIWMGGSLRRMIGTNDDPVVVVVSVVLNVLVVVLLVVLVVCLLDFFAFQVGDGFFEAAADAHDVVLCLVCLSRHQYHPEYALLSVQQSDLHQDFLQRLLVVLLVRCVSNLPHAHEYEPHWAWDSRDRSNDTDDDPHTLPDCTFLNVCLVPVVSVLSNLLSNQSSCQPRVRYEYEGEDDQDVVSLVSSVVSNVVSQVVNCVVVVHHGDDHFYEYEALALNVLVCLLVCLVRGAAYEYALQNNQCNQQVHDCSDPSCVVSRDCLFLSNLVSLLSSVVSCVVSVHHYEYAYQLCLAQLSVLSCVLSPHRHYYYHSSSSSLNSVSNHQDDNVLSVVLNVVSNVDNGSVVSVVSSLVSCVVSVNNSRCVSND/DVVLLVVLLVQLLPDPANLVNQQSNFVSLCVVQVFQKKWKWFADVVVQKTWTRYMHNWDDDPPDTDIGHLQAAPQSVCQVVQAKDWFLARVPDPRHDDDVNGVCVQWGTKIKHFQDDLNRTGIIMMTTHNHRDTDDPVSNVSVNVSSPSCNVVSVLVVCVPSPPDNVPLKWFFAQLFADKDKFAEAEPPLFDQLVPDDWDFAPCLPVQLVLLVQLLVVLLVVLCVLLVVCVVVVNNLLSVLSVVLSVVSPDPVLSVQLSVVSVVGTGSLVSLSVSLQVCLCVQCVPPFVLSNVVSVVSSVSSRSSNSSSPPPPSPPPPDDQAHEYEEQDQDSVVVSPDDLNRYQEYEYQALLCLPPRNLQRNLSNHTYGYNISDDSVSRGRWIWMGGSLRRMIGTNDDPVVVVVSVVLNVLVVVLLVVLVVCLLDFFAFQVGDGFFEAAEDAHDVVLCLVCLSRHQYHPEYALLSVQQSDLHQDFLQRLLVVLLVRCVSNLPHAHEYEPHWAWDSRDRSNDTDDDPHTLPDCTFLNVCLVPVVSVLSNLLSNQSSCQPRVRYEYEGEDDQDVVSLVSSVVSNVVSQVVNCVVVVHHGDDHFYEYEAQALNVLVCLLVCLVRGAAYEYALQNNQCNQQVHDCSDPSCVVSRDCLFLSNLVSLLSSVVSCVVNVHHYEYAYQLCLAQLSVLSCVLSPHRHYYYHSSSSSLNSVSNHQDDNVLSVVLNVVSNVDNGSVVSVVSSLVSCVVSVNNSRCVSND

InterPro domains:
  IPR000121 PEP-utilising enzyme, C-terminal [PF02896] (422-707)
  IPR003018 GAF domain [PF01590] (17-153)
  IPR003018 GAF domain [SM00065] (17-164)
  IPR006318 Phosphotransferase system, enzyme I-like [TIGR01417] (175-729)
  IPR008279 PEP-utilising enzyme, mobile domain [PF00391] (323-391)
  IPR008731 Phosphotransferase system, enzyme I N-terminal [PF05524] (173-294)
  IPR015813 Pyruvate/Phosphoenolpyruvate kinase-like domain superfamily [SSF51621] (423-714)
  IPR023151 PEP-utilising enzyme, conserved site [PS00742] (613-631)
  IPR029016 GAF-like domain superfamily [G3DSA:3.30.450.40] (1-161)
  IPR036618 PtsI, HPr-binding domain superfamily [G3DSA:1.10.274.10] (190-314)
  IPR036618 PtsI, HPr-binding domain superfamily [SSF47831] (204-309)
  IPR036637 Phosphohistidine domain superfamily [SSF52009] (293-412)
  IPR040442 Pyruvate kinase-like domain superfamily [G3DSA:3.20.20.60] (404-736)
  IPR050499 Phosphoenolpyruvate-dependent sugar PTS enzyme [PTHR46244] (83-738)